Protein AF-A0A0S4M1V2-F1 (afdb_monomer_lite)

Foldseek 3Di:
DDDDDDDDDDDDDDDDDDDDDDDPPDPLNVVLCPDPLNVVQLVLLCVPDPSVVSSVLLVVLLVVLVVLLVVLLVVLVVPDPPLVVNVVSLVVNLVSLQLPDPDPSSVSCVVSPQHSLSSLLSSLVSQVVPDDQASNLVVLLSLLSNLLSCLVSPDPPDDPSSLSVLVSSLVSLLVCLQPHHALVSLVSNCCSLPVVVSLVRPNSCVSDVCSNVSSLVSLQSSLLNNLLNCCCPVHCLLPLLVLLLQLLLQQLVQFAARSNLLVLVVVLVVPPVSQVSQVSYPDGSSLLSLLSNVLQAAPLSLVLSLVRCVVSVLVVVNVSSVVSVVCLVVLCPDPHPSVVSSVVSNVVCVVCVLVSLLSSLVSLQVSQQVVAWDQDPVRDTAGELFPSSLSSLVSSVVSCVVPVVSVVVCLVVCVVPVLPHDYDCPQYDLVSLVSCLVSCVSSVHPCNVVSVVVSVVVLVVVLVVLLVLVLVLLLVLLVQVVPDPPCLLVNVLSLLVSLLLLLQVVLVHDPPSDDLLRSLLSSLVPHPDPVSLVSSLVSLLDPLVVLLLVLLVLQCVFFLACVSVSSNVSSVSNNCSSCVVNVNNVSVPDPPDDDDPVSSVVSNVSSCVSQQWDAQPVLGGIFHFKDFGDSLLQSVVVVPPLNQNNHARWDWDAAPNDIAIAGVQLLVCLVQAWEAEQNRTQADDPPPDDPNRRSNSSVNSLVVSNVVLPADRLQSRLLRRNPGCSNVVVQQVSQQVSQSRHAGPQLQKGFHWDQPDHWYWYWHADPLRKIKIKIKGKTFTAFMWGFDQPQRDSCSPCVPSVVVTDIDTFDFDPQLRVLRRQWMKMKMWMWIAGSSRDIRTSTIMIHTPPSDSVSNVRNCPGPRSLSSDDPVSSVVD

Organism: NCBI:txid1561003

Radius of gyration: 41.28 Å; chains: 1; bounding box: 99×71×140 Å

Secondary structure (DSSP, 8-state):
--------------------------HHHHHHTTSHHHHHHHHHHTTTS-HHHHHHHHHHHHHHHHHHHHHHHHHHHTT---HHHHHHHHHHHHHHHTT-S-SHHHHHHHHTT--HHHHHHHHHHHHHHH--HHHHHHHHHHHHHHHHHHHHH-PSSPPHHHHHHHHHHHHHHHHHTTS---HHHHHHHHIIIIIT-GGG-HHHHHS-TTHHHHHHHHHHHHHHHHHHHHHHHHSGGG-HHHHHHHHHHHTT--SSS-HHHHHHHHHHHT-HHHHTTGGGSSS-HHHHHHHHHHHTS-HHHHHHHHHHHHHTT-HHHHHHHHHHHHHHHHGGG--SHHHHHHHHHHHHHHHTHHHHHHHHHHHHHHHHHHHSEEE-TT--EEEE--HHHHHHHHHHHHHHHH-HHHHHHHHHHHHHHGGG--EE-TT--HHHHHHHHHHHHHTT-TTHHHHHHHHHHHHHHHHHHHHHHHHHHHHHHHHHHHH-TTTHHHHHHHHHHHHHHHHHHHHTSPTTS--HHHHHHHHHHHSS-HHHHHHHHHHHTSHHHHHHHHHHHHHHTT-S-SHHHHHHHHHHHHHHHHHHHTT-GGGTT-------HHHHHHHHHHHHHHHTEEEETTTTEEEE-SSBPPHHHHHHHHHS-----TTPPEEEEEETTEEEEEEHHHHHHTTTSEEEETTEEP----TT--HHHHHHHHHHHHHHHHHHTT--HHHHHHHHHHSSHHHHHHHHHHHHHHHTTSS-TT--EEEEEE--S--EEEEEE-TTS-EEEEEEEEEEEEEEEEPPTT----TTT-HHHHHTS-PEEEP--HHHHHHHHT-EEEEEEEEEE-TTS-EEEEEEEEEEET--HHHHHHHHT-GGGTTTS-HHHHTT-

Structure (mmCIF, N/CA/C/O backbone):
data_AF-A0A0S4M1V2-F1
#
_entry.id   AF-A0A0S4M1V2-F1
#
loop_
_atom_site.group_PDB
_atom_site.id
_atom_site.type_symbol
_atom_site.label_atom_id
_atom_site.label_alt_id
_atom_site.label_comp_id
_atom_site.label_asym_id
_atom_site.label_entity_id
_atom_site.label_seq_id
_atom_site.pdbx_PDB_ins_code
_atom_site.Cartn_x
_atom_site.Cartn_y
_atom_site.Cartn_z
_atom_site.occupancy
_atom_site.B_iso_or_equiv
_atom_site.auth_seq_id
_atom_site.auth_comp_id
_atom_site.auth_asym_id
_atom_site.auth_atom_id
_atom_site.pdbx_PDB_model_num
ATOM 1 N N . MET A 1 1 ? -20.024 39.386 -62.623 1.00 33.03 1 MET A N 1
ATOM 2 C CA . MET A 1 1 ? -18.979 40.379 -62.945 1.00 33.03 1 MET A CA 1
ATOM 3 C C . MET A 1 1 ? -17.820 39.646 -63.575 1.00 33.03 1 MET A C 1
ATOM 5 O O . MET A 1 1 ? -17.564 38.504 -63.223 1.00 33.03 1 MET A O 1
ATOM 9 N N . ILE A 1 2 ? -17.290 40.286 -64.605 1.00 23.91 2 ILE A N 1
ATOM 10 C CA . ILE A 1 2 ? -16.519 39.743 -65.719 1.00 23.91 2 ILE A CA 1
ATOM 11 C C . ILE A 1 2 ? -15.093 39.315 -65.307 1.00 23.91 2 ILE A C 1
ATOM 13 O O . ILE A 1 2 ? -14.594 39.816 -64.300 1.00 23.91 2 ILE A O 1
ATOM 17 N N . PRO A 1 3 ? -14.477 38.391 -66.075 1.00 43.22 3 PRO A N 1
ATOM 18 C CA . PRO A 1 3 ? -13.217 37.688 -65.823 1.00 43.22 3 PRO A CA 1
ATOM 19 C C . PRO A 1 3 ? -12.043 38.267 -66.654 1.00 43.22 3 PRO A C 1
ATOM 21 O O . PRO A 1 3 ? -12.203 39.279 -67.330 1.00 43.22 3 PRO A O 1
ATOM 24 N N . GLY A 1 4 ? -10.885 37.593 -66.653 1.00 23.94 4 GLY A N 1
ATOM 25 C CA . GLY A 1 4 ? -9.763 37.816 -67.589 1.00 23.94 4 GLY A CA 1
ATOM 26 C C . GLY A 1 4 ? -8.405 37.747 -66.872 1.00 23.94 4 GLY A C 1
ATOM 27 O O . GLY A 1 4 ? -8.302 38.206 -65.745 1.00 23.94 4 GLY A O 1
ATOM 28 N N . ASN A 1 5 ? -7.322 37.182 -67.407 1.00 26.97 5 ASN A N 1
ATOM 29 C CA . ASN A 1 5 ? -7.004 36.880 -68.796 1.00 26.97 5 ASN A CA 1
ATOM 30 C C . ASN A 1 5 ? -6.007 35.719 -68.909 1.00 26.97 5 ASN A C 1
ATOM 32 O O . ASN A 1 5 ? -5.051 35.610 -68.146 1.00 26.97 5 ASN A O 1
ATOM 36 N N . ILE A 1 6 ? -6.229 34.931 -69.955 1.00 31.89 6 ILE A N 1
ATOM 37 C CA . ILE A 1 6 ? -5.232 34.164 -70.700 1.00 31.89 6 ILE A CA 1
ATOM 38 C C . ILE A 1 6 ? -4.420 35.164 -71.535 1.00 31.89 6 ILE A C 1
ATOM 40 O O . ILE A 1 6 ? -5.028 36.010 -72.188 1.00 31.89 6 ILE A O 1
ATOM 44 N N . VAL A 1 7 ? -3.093 35.018 -71.608 1.00 28.69 7 VAL A N 1
ATOM 45 C CA . VAL A 1 7 ? -2.339 35.353 -72.829 1.00 28.69 7 VAL A CA 1
ATOM 46 C C . VAL A 1 7 ? -1.332 34.245 -73.116 1.00 28.69 7 VAL A C 1
ATOM 48 O O . VAL A 1 7 ? -0.449 33.938 -72.321 1.00 28.69 7 VAL A O 1
ATOM 51 N N . VAL A 1 8 ? -1.539 33.664 -74.290 1.00 29.73 8 VAL A N 1
ATOM 52 C CA . VAL A 1 8 ? -0.667 32.783 -75.059 1.00 29.73 8 VAL A CA 1
ATOM 53 C C . VAL A 1 8 ? 0.386 33.635 -75.773 1.00 29.73 8 VAL A C 1
ATOM 55 O O . VAL A 1 8 ? 0.046 34.684 -76.315 1.00 29.73 8 VAL A O 1
ATOM 58 N N . SER A 1 9 ? 1.612 33.132 -75.904 1.00 27.41 9 SER A N 1
ATOM 59 C CA . SER A 1 9 ? 2.403 33.382 -77.115 1.00 27.41 9 SER A CA 1
ATOM 60 C C . SER A 1 9 ? 3.253 32.161 -77.460 1.00 27.41 9 SER A C 1
ATOM 62 O O . SER A 1 9 ? 4.303 31.917 -76.871 1.00 27.41 9 SER A O 1
ATOM 64 N N . SER A 1 10 ? 2.750 31.398 -78.424 1.00 29.50 10 SER A N 1
ATOM 65 C CA . SER A 1 10 ? 3.481 30.455 -79.265 1.00 29.50 10 SER A CA 1
ATOM 66 C C . SER A 1 10 ? 4.377 31.205 -80.257 1.00 29.50 10 SER A C 1
ATOM 68 O O . SER A 1 10 ? 3.956 32.221 -80.809 1.00 29.50 10 SER A O 1
ATOM 70 N N . GLY A 1 11 ? 5.553 30.653 -80.548 1.00 26.25 11 GLY A N 1
ATOM 71 C CA . GLY A 1 11 ? 6.384 31.010 -81.698 1.00 26.25 11 GLY A CA 1
ATOM 72 C C . GLY A 1 11 ? 7.275 29.825 -82.070 1.00 26.25 11 GLY A C 1
ATOM 73 O O . GLY A 1 11 ? 8.062 29.369 -81.248 1.00 26.25 11 GLY A O 1
ATOM 74 N N . GLU A 1 12 ? 7.066 29.292 -83.272 1.00 28.55 12 GLU A N 1
ATOM 75 C CA . GLU A 1 12 ? 7.655 28.067 -83.822 1.00 28.55 12 GLU A CA 1
ATOM 76 C C . GLU A 1 12 ? 9.106 28.229 -84.329 1.00 28.55 12 GLU A C 1
ATOM 78 O O . GLU A 1 12 ? 9.491 29.282 -84.825 1.00 28.55 12 GLU A O 1
ATOM 83 N N . SER A 1 13 ? 9.845 27.112 -84.235 1.00 28.39 13 SER A N 1
ATOM 84 C CA . SER A 1 13 ? 10.869 26.534 -85.137 1.00 28.39 13 SER A CA 1
ATOM 85 C C . SER A 1 13 ? 11.903 27.411 -85.871 1.00 28.39 13 SER A C 1
ATOM 87 O O . SER A 1 13 ? 11.541 28.212 -86.728 1.00 28.39 13 SER A O 1
ATOM 89 N N . LEU A 1 14 ? 13.194 27.061 -85.738 1.00 28.12 14 LEU A N 1
ATOM 90 C CA . LEU A 1 14 ? 13.976 26.358 -86.782 1.00 28.12 14 LEU A CA 1
ATOM 91 C C . LEU A 1 14 ? 15.409 26.010 -86.310 1.00 28.12 14 LEU A C 1
ATOM 93 O O . LEU A 1 14 ? 16.073 26.797 -85.648 1.00 28.12 14 LEU A O 1
ATOM 97 N N . SER A 1 15 ? 15.806 24.790 -86.680 1.00 27.86 15 SER A N 1
ATOM 98 C CA . SER A 1 15 ? 17.135 24.161 -86.809 1.00 27.86 15 SER A CA 1
ATOM 99 C C . SER A 1 15 ? 18.414 24.987 -86.585 1.00 27.86 15 SER A C 1
ATOM 101 O O . SER A 1 15 ? 18.620 26.004 -87.243 1.00 27.86 15 SER A O 1
ATOM 103 N N . ASN A 1 16 ? 19.369 24.410 -85.846 1.00 28.61 16 ASN A N 1
ATOM 104 C CA . ASN A 1 16 ? 20.581 23.857 -86.465 1.00 28.61 16 ASN A CA 1
ATOM 105 C C . ASN A 1 16 ? 21.302 22.874 -85.535 1.00 28.61 16 ASN A C 1
ATOM 107 O O . ASN A 1 16 ? 21.424 23.096 -84.333 1.00 28.61 16 ASN A O 1
ATOM 111 N N . GLU A 1 17 ? 21.733 21.779 -86.153 1.00 29.11 17 GLU A N 1
ATOM 112 C CA . GLU A 1 17 ? 22.697 20.807 -85.658 1.00 29.11 17 GLU A CA 1
ATOM 113 C C . GLU A 1 17 ? 24.022 21.502 -85.322 1.00 29.11 17 GLU A C 1
ATOM 115 O O . GLU A 1 17 ? 24.538 22.261 -86.138 1.00 29.11 17 GLU A O 1
ATOM 120 N N . GLU A 1 18 ? 24.590 21.189 -84.160 1.00 29.72 18 GLU A N 1
ATOM 121 C CA . GLU A 1 18 ? 26.033 21.015 -84.017 1.00 29.72 18 GLU A CA 1
ATOM 122 C C . GLU A 1 18 ? 26.293 19.974 -82.919 1.00 29.72 18 GLU A C 1
ATOM 124 O O . GLU A 1 18 ? 25.690 19.982 -81.843 1.00 29.72 18 GLU A O 1
ATOM 129 N N . GLU A 1 19 ? 27.122 19.000 -83.275 1.00 28.31 19 GLU A N 1
ATOM 130 C CA . GLU A 1 19 ? 27.429 17.787 -82.534 1.00 28.31 19 GLU A CA 1
ATOM 131 C C . GLU A 1 19 ? 28.398 18.040 -81.361 1.00 28.31 19 GLU A C 1
ATOM 133 O O . GLU A 1 19 ? 29.481 18.578 -81.559 1.00 28.31 19 GLU A O 1
ATOM 138 N N . ASN A 1 20 ? 28.041 17.472 -80.197 1.00 26.88 20 ASN A N 1
ATOM 139 C CA . ASN A 1 20 ? 28.898 16.877 -79.148 1.00 26.88 20 ASN A CA 1
ATOM 140 C C . ASN A 1 20 ? 29.870 17.747 -78.300 1.00 26.88 20 ASN A C 1
ATOM 142 O O . ASN A 1 20 ? 30.345 18.779 -78.758 1.00 26.88 20 ASN A O 1
ATOM 146 N N . PRO A 1 21 ? 30.271 17.290 -77.079 1.00 34.38 21 PRO A N 1
ATOM 147 C CA . PRO A 1 21 ? 29.958 16.006 -76.433 1.00 34.38 21 PRO A CA 1
ATOM 148 C C . PRO A 1 21 ? 29.389 16.076 -74.996 1.00 34.38 21 PRO A C 1
ATOM 150 O O . PRO A 1 21 ? 29.543 17.037 -74.249 1.00 34.38 21 PRO A O 1
ATOM 153 N N . CYS A 1 22 ? 28.769 14.952 -74.634 1.00 28.83 22 CYS A N 1
ATOM 154 C CA . CYS A 1 22 ? 28.584 14.365 -73.308 1.00 28.83 22 CYS A CA 1
ATOM 155 C C . CYS A 1 22 ? 29.327 14.997 -72.115 1.00 28.83 22 CYS A C 1
ATOM 157 O O . CYS A 1 22 ? 30.536 14.842 -71.979 1.00 28.83 22 CYS A O 1
ATOM 159 N N . CYS A 1 23 ? 28.546 15.451 -71.133 1.00 29.69 23 CYS A N 1
ATOM 160 C CA . CYS A 1 23 ? 28.813 15.184 -69.720 1.00 29.69 23 CYS A CA 1
ATOM 161 C C . CYS A 1 23 ? 27.530 14.613 -69.107 1.00 29.69 23 CYS A C 1
ATOM 163 O O . CYS A 1 23 ? 26.656 15.345 -68.645 1.00 29.69 23 CYS A O 1
ATOM 165 N N . SER A 1 24 ? 27.387 13.288 -69.140 1.00 30.58 24 SER A N 1
ATOM 166 C CA . SER A 1 24 ? 26.426 12.592 -68.289 1.00 30.58 24 SER A CA 1
ATOM 167 C C . SER A 1 24 ? 26.913 12.713 -66.845 1.00 30.58 24 SER A C 1
ATOM 169 O O . SER A 1 24 ? 27.760 11.938 -66.403 1.00 30.58 24 SER A O 1
ATOM 171 N N . ILE A 1 25 ? 26.417 13.715 -66.119 1.00 35.03 25 ILE A N 1
ATOM 172 C CA . ILE A 1 25 ? 26.590 13.788 -64.668 1.00 35.03 25 ILE A CA 1
ATOM 173 C C . ILE A 1 25 ? 25.839 12.591 -64.084 1.00 35.03 25 ILE A C 1
ATOM 175 O O . ILE A 1 25 ? 24.624 12.469 -64.231 1.00 35.03 25 ILE A O 1
ATOM 179 N N . ASN A 1 26 ? 26.587 11.677 -63.475 1.00 35.41 26 ASN A N 1
ATOM 180 C CA . ASN A 1 26 ? 26.050 10.521 -62.773 1.00 35.41 26 ASN A CA 1
ATOM 181 C C . ASN A 1 26 ? 25.107 11.023 -61.652 1.00 35.41 26 ASN A C 1
ATOM 183 O O . ASN A 1 26 ? 25.534 11.860 -60.859 1.00 35.41 26 ASN A O 1
ATOM 187 N N . PRO A 1 27 ? 23.841 10.588 -61.545 1.00 35.56 27 PRO A N 1
ATOM 188 C CA . PRO A 1 27 ? 22.915 11.112 -60.532 1.00 35.56 27 PRO A CA 1
ATOM 189 C C . PRO A 1 27 ? 23.404 10.918 -59.081 1.00 35.56 27 PRO A C 1
ATOM 191 O O . PRO A 1 27 ? 23.106 11.755 -58.233 1.00 35.56 27 PRO A O 1
ATOM 194 N N . ASN A 1 28 ? 24.260 9.921 -58.819 1.00 42.47 28 ASN A N 1
ATOM 195 C CA . ASN A 1 28 ? 24.903 9.701 -57.510 1.00 42.47 28 ASN A CA 1
ATOM 196 C C . ASN A 1 28 ? 25.881 10.825 -57.107 1.00 42.47 28 ASN A C 1
ATOM 198 O O . ASN A 1 28 ? 26.151 11.048 -55.931 1.00 42.47 28 ASN A O 1
ATOM 202 N N . ILE A 1 29 ? 26.400 11.568 -58.085 1.00 45.12 29 ILE A N 1
ATOM 203 C CA . ILE A 1 29 ? 27.421 12.600 -57.894 1.00 45.12 29 ILE A CA 1
ATOM 204 C C . ILE A 1 29 ? 26.793 13.916 -57.381 1.00 45.12 29 ILE A C 1
ATOM 206 O O . ILE A 1 29 ? 27.426 14.644 -56.618 1.00 45.12 29 ILE A O 1
ATOM 210 N N . VAL A 1 30 ? 25.524 14.196 -57.712 1.00 45.53 30 VAL A N 1
ATOM 211 C CA . VAL A 1 30 ? 24.799 15.406 -57.264 1.00 45.53 30 VAL A CA 1
ATOM 212 C C . VAL A 1 30 ? 24.379 15.314 -55.791 1.00 45.53 30 VAL A C 1
ATOM 214 O O . VAL A 1 30 ? 24.328 16.327 -55.097 1.00 45.53 30 VAL A O 1
ATOM 217 N N . GLU A 1 31 ? 24.133 14.109 -55.272 1.00 47.84 31 GLU A N 1
ATOM 218 C CA . GLU A 1 31 ? 23.744 13.922 -53.871 1.00 47.84 31 GLU A CA 1
ATOM 219 C C . GLU A 1 31 ? 24.941 13.932 -52.902 1.00 47.84 31 GLU A C 1
ATOM 221 O O . GLU A 1 31 ? 24.782 14.380 -51.767 1.00 47.84 31 GLU A O 1
ATOM 226 N N . CYS A 1 32 ? 26.149 13.518 -53.301 1.00 48.91 32 CYS A N 1
ATOM 227 C CA . CYS A 1 32 ? 27.342 13.550 -52.431 1.00 48.91 32 CYS A CA 1
ATOM 228 C C . CYS A 1 32 ? 27.843 14.968 -52.092 1.00 48.91 32 CYS A C 1
ATOM 230 O O . CYS A 1 32 ? 28.430 15.173 -51.030 1.00 48.91 32 CYS A O 1
ATOM 232 N N . GLU A 1 33 ? 27.538 15.973 -52.922 1.00 53.09 33 GLU A N 1
ATOM 233 C CA . GLU A 1 33 ? 27.925 17.375 -52.679 1.00 53.09 33 GLU A CA 1
ATOM 234 C C . GLU A 1 33 ? 27.269 18.003 -51.437 1.00 53.09 33 GLU A C 1
ATOM 236 O O . GLU A 1 33 ? 27.682 19.074 -50.999 1.00 53.09 33 GLU A O 1
ATOM 241 N N . SER A 1 34 ? 26.257 17.360 -50.846 1.00 56.00 34 SER A N 1
ATOM 242 C CA . SER A 1 34 ? 25.505 17.919 -49.720 1.00 56.00 34 SER A CA 1
ATOM 243 C C . SER A 1 34 ? 26.142 17.675 -48.344 1.00 56.00 34 SER A C 1
ATOM 245 O O . SER A 1 34 ? 25.578 18.128 -47.345 1.00 56.00 34 SER A O 1
ATOM 247 N N . THR A 1 35 ? 27.244 16.916 -48.237 1.00 69.44 35 THR A N 1
ATOM 248 C CA . THR A 1 35 ? 27.865 16.623 -46.931 1.00 69.44 35 THR A CA 1
ATOM 249 C C . THR A 1 35 ? 28.902 17.692 -46.545 1.00 69.44 35 THR A C 1
ATOM 251 O O . THR A 1 35 ? 29.659 18.173 -47.400 1.00 69.44 35 THR A O 1
ATOM 254 N N . PRO A 1 36 ? 28.975 18.093 -45.259 1.00 74.62 36 PRO A N 1
ATOM 255 C CA . PRO A 1 36 ? 29.926 19.109 -44.807 1.00 74.62 36 PRO A CA 1
ATOM 256 C C . PRO A 1 36 ? 31.391 18.716 -45.029 1.00 74.62 36 PRO A C 1
ATOM 258 O O . PRO A 1 36 ? 32.190 19.575 -45.400 1.00 74.62 36 PRO A O 1
ATOM 261 N N . SER A 1 37 ? 31.752 17.438 -44.845 1.00 80.25 37 SER A N 1
ATOM 262 C CA . SER A 1 37 ? 33.129 16.968 -45.051 1.00 80.25 37 SER A CA 1
ATOM 263 C C . SER A 1 37 ? 33.516 16.972 -46.531 1.00 80.25 37 SER A C 1
ATOM 265 O O . SER A 1 37 ? 34.574 17.501 -46.858 1.00 80.25 37 SER A O 1
ATOM 267 N N . TYR A 1 38 ? 32.635 16.527 -47.437 1.00 82.75 38 TYR A N 1
ATOM 268 C CA . TYR A 1 38 ? 32.888 16.599 -48.883 1.00 82.75 38 TYR A CA 1
ATOM 269 C C . TYR A 1 38 ? 33.037 18.044 -49.359 1.00 82.75 38 TYR A C 1
ATOM 271 O O . TYR A 1 38 ? 34.007 18.389 -50.030 1.00 82.75 38 TYR A O 1
ATOM 279 N N . THR A 1 39 ? 32.131 18.926 -48.930 1.00 81.62 39 THR A N 1
ATOM 280 C CA . THR A 1 39 ? 32.204 20.359 -49.250 1.00 81.62 39 THR A CA 1
ATOM 281 C C . THR A 1 39 ? 33.496 20.989 -48.724 1.00 81.62 39 THR A C 1
ATOM 283 O O . THR A 1 39 ? 34.118 21.789 -49.418 1.00 81.62 39 THR A O 1
ATOM 286 N N . THR A 1 40 ? 33.934 20.617 -47.519 1.00 83.88 40 THR A N 1
ATOM 287 C CA . THR A 1 40 ? 35.180 21.120 -46.920 1.00 83.88 40 THR A CA 1
ATOM 288 C C . THR A 1 40 ? 36.406 20.658 -47.705 1.00 83.88 40 THR A C 1
ATOM 290 O O . THR A 1 40 ? 37.240 21.493 -48.057 1.00 83.88 40 THR A O 1
ATOM 293 N N . CYS A 1 41 ? 36.491 19.368 -48.047 1.00 84.56 41 CYS A N 1
ATOM 294 C CA . CYS A 1 41 ? 37.580 18.821 -48.859 1.00 84.56 41 CYS A CA 1
ATOM 295 C C . CYS A 1 41 ? 37.626 19.471 -50.248 1.00 84.56 41 CYS A C 1
ATOM 297 O O . CYS A 1 41 ? 38.681 19.934 -50.675 1.00 84.56 41 CYS A O 1
ATOM 299 N N . ILE A 1 42 ? 36.479 19.594 -50.923 1.00 85.56 42 ILE A N 1
ATOM 300 C CA . ILE A 1 42 ? 36.392 20.253 -52.231 1.00 85.56 42 ILE A CA 1
ATOM 301 C C . ILE A 1 42 ? 36.790 21.723 -52.137 1.00 85.56 42 ILE A C 1
ATOM 303 O O . ILE A 1 42 ? 37.556 22.184 -52.978 1.00 85.56 42 ILE A O 1
ATOM 307 N N . ASN A 1 43 ? 36.326 22.464 -51.129 1.00 84.38 43 ASN A N 1
ATOM 308 C CA . ASN A 1 43 ? 36.676 23.876 -50.966 1.00 84.38 43 ASN A CA 1
ATOM 309 C C . ASN A 1 43 ? 38.177 24.067 -50.739 1.00 84.38 43 ASN A C 1
ATOM 311 O O . ASN A 1 43 ? 38.758 24.974 -51.328 1.00 84.38 43 ASN A O 1
ATOM 315 N N . LYS A 1 44 ? 38.808 23.205 -49.931 1.00 84.69 44 LYS A N 1
ATOM 316 C CA . LYS A 1 44 ? 40.255 23.239 -49.687 1.00 84.69 44 LYS A CA 1
ATOM 317 C C . LYS A 1 44 ? 41.060 22.858 -50.934 1.00 84.69 44 LYS A C 1
ATOM 319 O O . LYS A 1 44 ? 41.966 23.601 -51.302 1.00 84.69 44 LYS A O 1
ATOM 324 N N . LEU A 1 45 ? 40.695 21.792 -51.653 1.00 83.44 45 LEU A N 1
ATOM 325 C CA . LEU A 1 45 ? 41.342 21.425 -52.926 1.00 83.44 45 LEU A CA 1
ATOM 326 C C . LEU A 1 45 ? 41.158 22.506 -53.998 1.00 83.44 45 LEU A C 1
ATOM 328 O O . LEU A 1 45 ? 42.089 22.818 -54.740 1.00 83.44 45 LEU A O 1
ATOM 332 N N . SER A 1 46 ? 39.980 23.131 -54.036 1.00 83.88 46 SER A N 1
ATOM 333 C CA . SER A 1 46 ? 39.648 24.186 -55.002 1.00 83.88 46 SER A CA 1
ATOM 334 C C . SER A 1 46 ? 40.420 25.490 -54.771 1.00 83.88 46 SER A C 1
ATOM 336 O O . SER A 1 46 ? 40.327 26.407 -55.582 1.00 83.88 46 SER A O 1
ATOM 338 N N . THR A 1 47 ? 41.190 25.599 -53.679 1.00 82.31 47 THR A N 1
ATOM 339 C CA . THR A 1 47 ? 42.150 26.702 -53.499 1.00 82.31 47 THR A CA 1
ATOM 340 C C . THR A 1 47 ? 43.406 26.542 -54.360 1.00 82.31 47 THR A C 1
ATOM 342 O O . THR A 1 47 ? 44.147 27.509 -54.527 1.00 82.31 47 THR A O 1
ATOM 345 N N . ILE A 1 48 ? 43.638 25.345 -54.916 1.00 80.19 48 ILE A N 1
ATOM 346 C CA . ILE A 1 48 ? 44.858 24.985 -55.656 1.00 80.19 48 ILE A CA 1
ATOM 347 C C . ILE A 1 48 ? 44.555 24.563 -57.095 1.00 80.19 48 ILE A C 1
ATOM 349 O O . ILE A 1 48 ? 45.338 24.868 -57.992 1.00 80.19 48 ILE A O 1
ATOM 353 N N . VAL A 1 49 ? 43.429 23.889 -57.333 1.00 82.06 49 VAL A N 1
ATOM 354 C CA . VAL A 1 49 ? 43.022 23.404 -58.662 1.00 82.06 49 VAL A CA 1
ATOM 355 C C . VAL A 1 49 ? 41.571 23.769 -58.973 1.00 82.06 49 VAL A C 1
ATOM 357 O O . VAL A 1 49 ? 40.810 24.143 -58.084 1.00 82.06 49 VAL A O 1
ATOM 360 N N . GLU A 1 50 ? 41.163 23.678 -60.240 1.00 84.50 50 GLU A N 1
ATOM 361 C CA . GLU A 1 50 ? 39.767 23.914 -60.618 1.00 84.50 50 GLU A CA 1
ATOM 362 C C . GLU A 1 50 ? 38.830 22.926 -59.912 1.00 84.50 50 GLU A C 1
ATOM 364 O O . GLU A 1 50 ? 39.155 21.755 -59.723 1.00 84.50 50 GLU A O 1
ATOM 369 N N . ARG A 1 51 ? 37.633 23.391 -59.539 1.00 80.62 51 ARG A N 1
ATOM 370 C CA . ARG A 1 51 ? 36.685 22.629 -58.709 1.00 80.62 51 ARG A CA 1
ATOM 371 C C . ARG A 1 51 ? 36.314 21.255 -59.285 1.00 80.62 51 ARG A C 1
ATOM 373 O O . ARG A 1 51 ? 36.092 20.323 -58.519 1.00 80.62 51 ARG A O 1
ATOM 380 N N . MET A 1 52 ? 36.253 21.119 -60.611 1.00 80.00 52 MET A N 1
ATOM 381 C CA . MET A 1 52 ? 35.991 19.833 -61.276 1.00 80.00 52 MET A CA 1
ATOM 382 C C . MET A 1 52 ? 37.174 18.867 -61.146 1.00 80.00 52 MET A C 1
ATOM 384 O O . MET A 1 52 ? 36.974 17.698 -60.841 1.00 80.00 52 MET A O 1
ATOM 388 N N . THR A 1 53 ? 38.402 19.363 -61.278 1.00 79.25 53 THR A N 1
ATOM 389 C CA . THR A 1 53 ? 39.626 18.575 -61.075 1.00 79.25 53 THR A CA 1
ATOM 390 C C . THR A 1 53 ? 39.806 18.193 -59.604 1.00 79.25 53 THR A C 1
ATOM 392 O O . THR A 1 53 ? 40.084 17.038 -59.299 1.00 79.25 53 THR A O 1
ATOM 395 N N . ALA A 1 54 ? 39.546 19.123 -58.675 1.00 81.06 54 ALA A N 1
ATOM 396 C CA . ALA A 1 54 ? 39.497 18.847 -57.235 1.00 81.06 54 ALA A CA 1
ATOM 397 C C . ALA A 1 54 ? 38.535 17.696 -56.906 1.00 81.06 54 ALA A C 1
ATOM 399 O O . ALA A 1 54 ? 38.820 16.859 -56.051 1.00 81.06 54 ALA A O 1
ATOM 400 N N . ARG A 1 55 ? 37.394 17.653 -57.598 1.00 81.56 55 ARG A N 1
ATOM 401 C CA . ARG A 1 55 ? 36.388 16.608 -57.446 1.00 81.56 55 ARG A CA 1
ATOM 402 C C . ARG A 1 55 ? 36.878 15.253 -57.931 1.00 81.56 55 ARG A C 1
ATOM 404 O O . ARG A 1 55 ? 36.802 14.292 -57.176 1.00 81.56 55 ARG A O 1
ATOM 411 N N . GLU A 1 56 ? 37.372 15.174 -59.162 1.00 81.31 56 GLU A N 1
ATOM 412 C CA . GLU A 1 56 ? 37.884 13.923 -59.734 1.00 81.31 56 GLU A CA 1
ATOM 413 C C . GLU A 1 56 ? 38.996 13.325 -58.868 1.00 81.31 56 GLU A C 1
ATOM 415 O O . GLU A 1 56 ? 39.026 12.116 -58.632 1.00 81.31 56 GLU A O 1
ATOM 420 N N . TRP A 1 57 ? 39.872 14.174 -58.330 1.00 81.94 57 TRP A N 1
ATOM 421 C CA . TRP A 1 57 ? 40.957 13.740 -57.455 1.00 81.94 57 TRP A CA 1
ATOM 422 C C . TRP A 1 57 ? 40.466 13.260 -56.097 1.00 81.94 57 TRP A C 1
ATOM 424 O O . TRP A 1 57 ? 40.935 12.230 -55.614 1.00 81.94 57 TRP A O 1
ATOM 434 N N . LEU A 1 58 ? 39.500 13.959 -55.495 1.00 83.44 58 LEU A N 1
ATOM 435 C CA . LEU A 1 58 ? 38.886 13.506 -54.252 1.00 83.44 58 LEU A CA 1
ATOM 436 C C . LEU A 1 58 ? 38.185 12.157 -54.453 1.00 83.44 58 LEU A C 1
ATOM 438 O O . LEU A 1 58 ? 38.461 11.234 -53.702 1.00 83.44 58 LEU A O 1
ATOM 442 N N . GLU A 1 59 ? 37.356 11.992 -55.486 1.00 83.88 59 GLU A N 1
ATOM 443 C CA . GLU A 1 59 ? 36.661 10.719 -55.757 1.00 83.88 59 GLU A CA 1
ATOM 444 C C . GLU A 1 59 ? 37.634 9.566 -56.038 1.00 83.88 59 GLU A C 1
ATOM 446 O O . GLU A 1 59 ? 37.443 8.455 -55.544 1.00 83.88 59 GLU A O 1
ATOM 451 N N . THR A 1 60 ? 38.721 9.832 -56.770 1.00 83.75 60 THR A N 1
ATOM 452 C CA . THR A 1 60 ? 39.787 8.839 -56.988 1.00 83.75 60 THR A CA 1
ATOM 453 C C . THR A 1 60 ? 40.387 8.407 -55.651 1.00 83.75 60 THR A C 1
ATOM 455 O O . THR A 1 60 ? 40.491 7.211 -55.373 1.00 83.75 60 THR A O 1
ATOM 458 N N . LYS A 1 61 ? 40.681 9.369 -54.767 1.00 83.12 61 LYS A N 1
ATOM 459 C CA . LYS A 1 61 ? 41.223 9.095 -53.433 1.00 83.12 61 LYS A CA 1
ATOM 460 C C . LYS A 1 61 ? 40.253 8.310 -52.545 1.00 83.12 61 LYS A C 1
ATOM 462 O O . LYS A 1 61 ? 40.661 7.367 -51.870 1.00 83.12 61 LYS A O 1
ATOM 467 N N . LEU A 1 62 ? 38.968 8.655 -52.559 1.00 85.88 62 LEU A N 1
ATOM 468 C CA . LEU A 1 62 ? 37.930 7.950 -51.799 1.00 85.88 62 LEU A CA 1
ATOM 469 C C . LEU A 1 62 ? 37.716 6.517 -52.325 1.00 85.88 62 LEU A C 1
ATOM 471 O O . LEU A 1 62 ? 37.495 5.592 -51.536 1.00 85.88 62 LEU A O 1
ATOM 475 N N . SER A 1 63 ? 37.855 6.299 -53.637 1.00 84.12 63 SER A N 1
ATOM 476 C CA . SER A 1 63 ? 37.819 4.965 -54.250 1.00 84.12 63 SER A CA 1
ATOM 477 C C . SER A 1 63 ? 39.026 4.105 -53.854 1.00 84.12 63 SER A C 1
ATOM 479 O O . SER A 1 63 ? 38.864 2.907 -53.609 1.00 84.12 63 SER A O 1
ATOM 481 N N . GLU A 1 64 ? 40.228 4.684 -53.766 1.00 83.88 64 GLU A N 1
ATOM 482 C CA . GLU A 1 64 ? 41.425 3.985 -53.267 1.00 83.88 64 GLU A CA 1
ATOM 483 C C . GLU A 1 64 ? 41.236 3.525 -51.818 1.00 83.88 64 GLU A C 1
ATOM 485 O O . GLU A 1 64 ? 41.452 2.349 -51.506 1.00 83.88 64 GLU A O 1
ATOM 490 N N . ILE A 1 65 ? 40.762 4.431 -50.954 1.00 85.25 65 ILE A N 1
ATOM 491 C CA . ILE A 1 65 ? 40.454 4.137 -49.548 1.00 85.25 65 ILE A CA 1
ATOM 492 C C . ILE A 1 65 ? 39.412 3.018 -49.458 1.00 85.25 65 ILE A C 1
ATOM 494 O O . ILE A 1 65 ? 39.610 2.057 -48.715 1.00 85.25 65 ILE A O 1
ATOM 498 N N . SER A 1 66 ? 38.347 3.083 -50.263 1.00 85.12 66 SER A N 1
ATOM 499 C CA . SER A 1 66 ? 37.305 2.047 -50.312 1.00 85.12 66 SER A CA 1
ATOM 500 C C . SER A 1 66 ? 37.863 0.678 -50.704 1.00 85.12 66 SER A C 1
ATOM 502 O O . SER A 1 66 ? 37.526 -0.331 -50.083 1.00 85.12 66 SER A O 1
ATOM 504 N N . SER A 1 67 ? 38.756 0.627 -51.698 1.00 84.81 67 SER A N 1
ATOM 505 C CA . SER A 1 67 ? 39.401 -0.619 -52.124 1.00 84.81 67 SER A CA 1
ATOM 506 C C . SER A 1 67 ? 40.271 -1.222 -51.019 1.00 84.81 67 SER A C 1
ATOM 508 O O . SER A 1 67 ? 40.266 -2.440 -50.819 1.00 84.81 67 SER A O 1
ATOM 510 N N . SER A 1 68 ? 41.025 -0.394 -50.298 1.00 84.31 68 SER A N 1
ATOM 511 C CA . SER A 1 68 ? 41.892 -0.868 -49.215 1.00 84.31 68 SER A CA 1
ATOM 512 C C . SER A 1 68 ? 41.125 -1.259 -47.969 1.00 84.31 68 SER A C 1
ATOM 514 O O . SER A 1 68 ? 41.437 -2.290 -47.371 1.00 84.31 68 SER A O 1
ATOM 516 N N . TRP A 1 69 ? 40.072 -0.516 -47.629 1.00 86.56 69 TRP A N 1
ATOM 517 C CA . TRP A 1 69 ? 39.149 -0.901 -46.570 1.00 86.56 69 TRP A CA 1
ATOM 518 C C . TRP A 1 69 ? 38.460 -2.229 -46.885 1.00 86.56 69 TRP A C 1
ATOM 520 O O . TRP A 1 69 ? 38.415 -3.109 -46.031 1.00 86.56 69 TRP A O 1
ATOM 530 N N . GLY A 1 70 ? 37.997 -2.428 -48.124 1.00 84.06 70 GLY A N 1
ATOM 531 C CA . GLY A 1 70 ? 37.398 -3.691 -48.563 1.00 84.06 70 GLY A CA 1
ATOM 532 C C . GLY A 1 70 ? 38.363 -4.875 -48.441 1.00 84.06 70 GLY A C 1
ATOM 533 O O . GLY A 1 70 ? 37.984 -5.941 -47.949 1.00 84.06 70 GLY A O 1
ATOM 534 N N . LYS A 1 71 ? 39.639 -4.682 -48.807 1.00 83.75 71 LYS A N 1
ATOM 535 C CA . LYS A 1 71 ? 40.685 -5.699 -48.615 1.00 83.75 71 LYS A CA 1
ATOM 536 C C . LYS A 1 71 ? 40.903 -6.003 -47.131 1.00 83.75 71 LYS A C 1
ATOM 538 O O . LYS A 1 71 ? 40.921 -7.176 -46.761 1.00 83.75 71 LYS A O 1
ATOM 543 N N . LEU A 1 72 ? 41.020 -4.975 -46.290 1.00 83.94 72 LEU A N 1
ATOM 544 C CA . LEU A 1 72 ? 41.191 -5.120 -44.844 1.00 83.94 72 LEU A CA 1
ATOM 545 C C . LEU A 1 72 ? 39.989 -5.836 -44.201 1.00 83.94 72 LEU A C 1
ATOM 547 O O . LEU A 1 72 ? 40.177 -6.869 -43.566 1.00 83.94 72 LEU A O 1
ATOM 551 N N . SER A 1 73 ? 38.758 -5.381 -44.445 1.00 81.62 73 SER A N 1
ATOM 552 C CA . SER A 1 73 ? 37.520 -6.000 -43.936 1.00 81.62 73 SER A CA 1
ATOM 553 C C . SER A 1 73 ? 37.364 -7.467 -44.386 1.00 81.62 73 SER A C 1
ATOM 555 O O . SER A 1 73 ? 36.994 -8.335 -43.590 1.00 81.62 73 SER A O 1
ATOM 557 N N . SER A 1 74 ? 37.757 -7.816 -45.620 1.00 82.12 74 SER A N 1
ATOM 558 C CA . SER A 1 74 ? 37.749 -9.217 -46.088 1.00 82.12 74 SER A CA 1
ATOM 559 C C . SER A 1 74 ? 38.730 -10.130 -45.327 1.00 82.12 74 SER A C 1
ATOM 561 O O . SER A 1 74 ? 38.423 -11.286 -45.023 1.00 82.12 74 SER A O 1
ATOM 563 N N . LEU A 1 75 ? 39.908 -9.611 -44.963 1.00 78.94 75 LEU A N 1
ATOM 564 C CA . LEU A 1 75 ? 40.898 -10.344 -44.165 1.00 78.94 75 LEU A CA 1
ATOM 565 C C . LEU A 1 75 ? 40.430 -10.504 -42.715 1.00 78.94 75 LEU A C 1
ATOM 567 O O . LEU A 1 75 ? 40.646 -11.544 -42.098 1.00 78.94 75 LEU A O 1
ATOM 571 N N . LEU A 1 76 ? 39.742 -9.489 -42.195 1.00 73.31 76 LEU A N 1
ATOM 572 C CA . LEU A 1 76 ? 39.176 -9.479 -40.851 1.00 73.31 76 LEU A CA 1
ATOM 573 C C . LEU A 1 76 ? 37.988 -10.451 -40.701 1.00 73.31 76 LEU A C 1
ATOM 575 O O . LEU A 1 76 ? 37.865 -11.113 -39.671 1.00 73.31 76 LEU A O 1
ATOM 579 N N . SER A 1 77 ? 37.154 -10.595 -41.735 1.00 68.19 77 SER A N 1
ATOM 580 C CA . SER A 1 77 ? 35.944 -11.439 -41.731 1.00 68.19 77 SER A CA 1
ATOM 581 C C . SER A 1 77 ? 36.193 -12.934 -41.969 1.00 68.19 77 SER A C 1
ATOM 583 O O . SER A 1 77 ? 35.370 -13.764 -41.586 1.00 68.19 77 SER A O 1
ATOM 585 N N . THR A 1 78 ? 37.326 -13.313 -42.563 1.00 64.62 78 THR A N 1
ATOM 586 C CA . THR A 1 78 ? 37.635 -14.716 -42.903 1.00 64.62 78 THR A CA 1
ATOM 587 C C . THR A 1 78 ? 38.302 -15.508 -41.771 1.00 64.62 78 THR A C 1
ATOM 589 O O . THR A 1 78 ? 38.570 -16.697 -41.937 1.00 64.62 78 THR A O 1
ATOM 592 N N . GLY A 1 79 ? 38.551 -14.890 -40.608 1.00 55.28 79 GLY A N 1
ATOM 593 C CA . GLY A 1 79 ? 39.084 -15.569 -39.417 1.00 55.28 79 GLY A CA 1
ATOM 594 C C . GLY A 1 79 ? 40.500 -16.142 -39.576 1.00 55.28 79 GLY A C 1
ATOM 595 O O . GLY A 1 79 ? 40.925 -16.950 -38.753 1.00 55.28 79 GLY A O 1
ATOM 596 N N . TYR A 1 80 ? 41.235 -15.756 -40.624 1.00 52.19 80 TYR A N 1
ATOM 597 C CA . TYR A 1 80 ? 42.577 -16.267 -40.901 1.00 52.19 80 TYR A CA 1
ATOM 598 C C . TYR A 1 80 ? 43.603 -15.766 -39.868 1.00 52.19 80 TYR A C 1
ATOM 600 O O . TYR A 1 80 ? 43.845 -14.572 -39.727 1.00 52.19 80 TYR A O 1
ATOM 608 N N . GLU A 1 81 ? 44.271 -16.702 -39.189 1.00 52.66 81 GLU A N 1
ATOM 609 C CA . GLU A 1 81 ? 45.271 -16.477 -38.126 1.00 52.66 81 GLU A CA 1
ATOM 610 C C . GLU A 1 81 ? 46.643 -15.955 -38.609 1.00 52.66 81 GLU A C 1
ATOM 612 O O . GLU A 1 81 ? 47.606 -15.924 -37.841 1.00 52.66 81 GLU A O 1
ATOM 617 N N . LYS A 1 82 ? 46.792 -15.536 -39.871 1.00 60.69 82 LYS A N 1
ATOM 618 C CA . LYS A 1 82 ? 48.063 -14.964 -40.341 1.00 60.69 82 LYS A CA 1
ATOM 619 C C . LYS A 1 82 ? 48.155 -13.493 -39.946 1.00 60.69 82 LYS A C 1
ATOM 621 O O . LYS A 1 82 ? 47.865 -12.608 -40.745 1.00 60.69 82 LYS A O 1
ATOM 626 N N . SER A 1 83 ? 48.608 -13.248 -38.716 1.00 68.31 83 SER A N 1
ATOM 627 C CA . SER A 1 83 ? 48.892 -11.914 -38.162 1.00 68.31 83 SER A CA 1
ATOM 628 C C . SER A 1 83 ? 49.632 -10.993 -39.142 1.00 68.31 83 SER A C 1
ATOM 630 O O . SER A 1 83 ? 49.289 -9.821 -39.248 1.00 68.31 83 SER A O 1
ATOM 632 N N . ASN A 1 84 ? 50.580 -11.531 -39.917 1.00 76.00 84 ASN A N 1
ATOM 633 C CA . ASN A 1 84 ? 51.361 -10.767 -40.892 1.00 76.00 84 ASN A CA 1
ATOM 634 C C . ASN A 1 84 ? 50.537 -10.188 -42.053 1.00 76.00 84 ASN A C 1
ATOM 636 O O . ASN A 1 84 ? 50.832 -9.081 -42.490 1.00 76.00 84 ASN A O 1
ATOM 640 N N . ASP A 1 85 ? 49.512 -10.890 -42.546 1.00 79.31 85 ASP A N 1
ATOM 641 C CA . ASP A 1 85 ? 48.710 -10.410 -43.682 1.00 79.31 85 ASP A CA 1
ATOM 642 C C . ASP A 1 85 ? 47.797 -9.244 -43.249 1.00 79.31 85 ASP A C 1
ATOM 644 O O . ASP A 1 85 ? 47.565 -8.306 -44.012 1.00 79.31 85 ASP A O 1
ATOM 648 N N . ILE A 1 86 ? 47.332 -9.271 -41.993 1.00 80.62 86 ILE A N 1
ATOM 649 C CA . ILE A 1 86 ? 46.551 -8.191 -41.371 1.00 80.62 86 ILE A CA 1
ATOM 650 C C . ILE A 1 86 ? 47.444 -6.977 -41.093 1.00 80.62 86 ILE A C 1
ATOM 652 O O . ILE A 1 86 ? 47.062 -5.858 -41.426 1.00 80.62 86 ILE A O 1
ATOM 656 N N . VAL A 1 87 ? 48.646 -7.188 -40.543 1.00 81.50 87 VAL A N 1
ATOM 657 C CA . VAL A 1 87 ? 49.622 -6.108 -40.313 1.00 81.50 87 VAL A CA 1
ATOM 658 C C . VAL A 1 87 ? 50.002 -5.430 -41.632 1.00 81.50 87 VAL A C 1
ATOM 660 O O . VAL A 1 87 ? 49.918 -4.211 -41.720 1.00 81.50 87 VAL A O 1
ATOM 663 N N . GLN A 1 88 ? 50.291 -6.192 -42.693 1.00 82.19 88 GLN A N 1
ATOM 664 C CA . GLN A 1 88 ? 50.576 -5.629 -44.022 1.00 82.19 88 GLN A CA 1
ATOM 665 C C . GLN A 1 88 ? 49.391 -4.856 -44.616 1.00 82.19 88 GLN A C 1
ATOM 667 O O . GLN A 1 88 ? 49.589 -3.872 -45.328 1.00 82.19 88 GLN A O 1
ATOM 672 N N . ALA A 1 89 ? 48.154 -5.288 -44.356 1.00 83.75 89 ALA A N 1
ATOM 673 C CA . ALA A 1 89 ? 46.968 -4.560 -44.795 1.00 83.75 89 ALA A CA 1
ATOM 674 C C . ALA A 1 89 ? 46.787 -3.237 -44.028 1.00 83.75 89 ALA A C 1
ATOM 676 O O . ALA A 1 89 ? 46.445 -2.229 -44.646 1.00 83.75 89 ALA A O 1
ATOM 677 N N . ILE A 1 90 ? 47.067 -3.222 -42.720 1.00 85.31 90 ILE A N 1
ATOM 678 C CA . ILE A 1 90 ? 47.063 -2.009 -41.886 1.00 85.31 90 ILE A CA 1
ATOM 679 C C . ILE A 1 90 ? 48.161 -1.043 -42.348 1.00 85.31 90 ILE A C 1
ATOM 681 O O . ILE A 1 90 ? 47.877 0.121 -42.613 1.00 85.31 90 ILE A O 1
ATOM 685 N N . GLU A 1 91 ? 49.393 -1.523 -42.527 1.00 82.25 91 GLU A N 1
ATOM 686 C CA . GLU A 1 91 ? 50.514 -0.724 -43.042 1.00 82.25 91 GLU A CA 1
ATOM 687 C C . GLU A 1 91 ? 50.225 -0.177 -44.447 1.00 82.25 91 GLU A C 1
ATOM 689 O O . GLU A 1 91 ? 50.506 0.985 -44.734 1.00 82.25 91 GLU A O 1
ATOM 694 N N . GLY A 1 92 ? 49.603 -0.983 -45.314 1.00 80.94 92 GLY A N 1
ATOM 695 C CA . GLY A 1 92 ? 49.158 -0.553 -46.639 1.00 80.94 92 GLY A CA 1
ATOM 696 C C . GLY A 1 92 ? 48.097 0.549 -46.586 1.00 80.94 92 GLY A C 1
ATOM 697 O O . GLY A 1 92 ? 48.156 1.488 -47.379 1.00 80.94 92 GLY A O 1
ATOM 698 N N . MET A 1 93 ? 47.164 0.479 -45.633 1.00 83.44 93 MET A N 1
ATOM 699 C CA . MET A 1 93 ? 46.173 1.532 -45.399 1.00 83.44 93 MET A CA 1
ATOM 700 C C . MET A 1 93 ? 46.835 2.818 -44.881 1.00 83.44 93 MET A C 1
ATOM 702 O O . MET A 1 93 ? 46.571 3.894 -45.414 1.00 83.44 93 MET A O 1
ATOM 706 N N . CYS A 1 94 ? 47.758 2.710 -43.921 1.00 82.44 94 CYS A N 1
ATOM 707 C CA . CYS A 1 94 ? 48.564 3.836 -43.442 1.00 82.44 94 CYS A CA 1
ATOM 708 C C . CYS A 1 94 ? 49.367 4.491 -44.576 1.00 82.44 94 CYS A C 1
ATOM 710 O O . CYS A 1 94 ? 49.415 5.717 -44.673 1.00 82.44 94 CYS A O 1
ATOM 712 N N . HIS A 1 95 ? 49.964 3.696 -45.469 1.00 77.75 95 HIS A N 1
ATOM 713 C CA . HIS A 1 95 ? 50.729 4.205 -46.608 1.00 77.75 95 HIS A CA 1
ATOM 714 C C . HIS A 1 95 ? 49.850 4.919 -47.644 1.00 77.75 95 HIS A C 1
ATOM 716 O O . HIS A 1 95 ? 50.289 5.884 -48.256 1.00 77.75 95 HIS A O 1
ATOM 722 N N . GLN A 1 96 ? 48.609 4.475 -47.842 1.00 74.12 96 GLN A N 1
ATOM 723 C CA . GLN A 1 96 ? 47.690 5.147 -48.760 1.00 74.12 96 GLN A CA 1
ATOM 724 C C . GLN A 1 96 ? 47.097 6.437 -48.200 1.00 74.12 96 GLN A C 1
ATOM 726 O O . GLN A 1 96 ? 46.779 7.336 -48.982 1.00 74.12 96 GLN A O 1
ATOM 731 N N . LEU A 1 97 ? 46.927 6.519 -46.879 1.00 73.19 97 LEU A N 1
ATOM 732 C CA . LEU A 1 97 ? 46.458 7.723 -46.199 1.00 73.19 97 LEU A CA 1
ATOM 733 C C . LEU A 1 97 ? 47.564 8.766 -46.114 1.00 73.19 97 LEU A C 1
ATOM 735 O O . LEU A 1 97 ? 47.386 9.883 -46.590 1.00 73.19 97 LEU A O 1
ATOM 739 N N . SER A 1 98 ? 48.741 8.361 -45.637 1.00 67.00 98 SER A N 1
ATOM 740 C CA . SER A 1 98 ? 49.916 9.221 -45.642 1.00 67.00 98 SER A CA 1
ATOM 741 C C . SER A 1 98 ? 50.311 9.509 -47.093 1.00 67.00 98 SER A C 1
ATOM 743 O O . SER A 1 98 ? 50.780 8.629 -47.806 1.00 67.00 98 SER A O 1
ATOM 745 N N . CYS A 1 99 ? 50.122 10.745 -47.566 1.00 56.66 99 CYS A N 1
ATOM 746 C CA . CYS A 1 99 ? 50.470 11.187 -48.928 1.00 56.66 99 CYS A CA 1
ATOM 747 C C . CYS A 1 99 ? 51.996 11.153 -49.181 1.00 56.66 99 CYS A C 1
ATOM 749 O O . CYS A 1 99 ? 52.630 12.175 -49.421 1.00 56.66 99 CYS A O 1
ATOM 751 N N . THR A 1 100 ? 52.648 10.005 -49.045 1.00 47.47 100 THR A N 1
ATOM 752 C CA . THR A 1 100 ? 54.105 9.831 -48.986 1.00 47.47 100 THR A CA 1
ATOM 753 C C . THR A 1 100 ? 54.732 9.580 -50.356 1.00 47.47 100 THR A C 1
ATOM 755 O O . THR A 1 100 ? 55.952 9.669 -50.476 1.00 47.47 100 THR A O 1
ATOM 758 N N . SER A 1 101 ? 53.933 9.353 -51.406 1.00 48.84 101 SER A N 1
ATOM 759 C CA . SER A 1 101 ? 54.431 9.285 -52.785 1.00 48.84 101 SER A CA 1
ATOM 760 C C . SER A 1 101 ? 54.825 10.675 -53.304 1.00 48.84 101 SER A C 1
ATOM 762 O O . SER A 1 101 ? 54.211 11.677 -52.957 1.00 48.84 101 SER A O 1
ATOM 764 N N . ASN A 1 102 ? 55.858 10.763 -54.144 1.00 49.09 102 ASN A N 1
ATOM 765 C CA . ASN A 1 102 ? 56.291 12.014 -54.795 1.00 49.09 102 ASN A CA 1
ATOM 766 C C . ASN A 1 102 ? 55.514 12.304 -56.098 1.00 49.09 102 ASN A C 1
ATOM 768 O O . ASN A 1 102 ? 56.014 13.015 -56.971 1.00 49.09 102 ASN A O 1
ATOM 772 N N . ASP A 1 103 ? 54.312 11.749 -56.242 1.00 58.34 103 ASP A N 1
ATOM 773 C CA . ASP A 1 103 ? 53.472 11.951 -57.422 1.00 58.34 103 ASP A CA 1
ATOM 774 C C . ASP A 1 103 ? 52.730 13.297 -57.336 1.00 58.34 103 ASP A C 1
ATOM 776 O O . ASP A 1 103 ? 52.447 13.798 -56.244 1.00 58.34 103 ASP A O 1
ATOM 780 N N . GLY A 1 104 ? 52.429 13.906 -58.491 1.00 56.25 104 GLY A N 1
ATOM 781 C CA . GLY A 1 104 ? 51.868 15.265 -58.584 1.00 56.25 104 GLY A CA 1
ATOM 782 C C . GLY A 1 104 ? 50.592 15.486 -57.761 1.00 56.25 104 GLY A C 1
ATOM 783 O O . GLY A 1 104 ? 50.414 16.564 -57.193 1.00 56.25 104 GLY A O 1
ATOM 784 N N . ASP A 1 105 ? 49.768 14.449 -57.612 1.00 58.66 105 ASP A N 1
ATOM 785 C CA . ASP A 1 105 ? 48.504 14.496 -56.870 1.00 58.66 105 ASP A CA 1
ATOM 786 C C . ASP A 1 105 ? 48.737 14.563 -55.346 1.00 58.66 105 ASP A C 1
ATOM 788 O O . ASP A 1 105 ? 48.100 15.349 -54.643 1.00 58.66 105 ASP A O 1
ATOM 792 N N . SER A 1 106 ? 49.726 13.823 -54.828 1.00 60.38 106 SER A N 1
ATOM 793 C CA . SER A 1 106 ? 50.111 13.811 -53.403 1.00 60.38 106 SER A CA 1
ATOM 794 C C . SER A 1 106 ? 50.602 15.184 -52.925 1.00 60.38 106 SER A C 1
ATOM 796 O O . SER A 1 106 ? 50.283 15.628 -51.815 1.00 60.38 106 SER A O 1
ATOM 798 N N . ILE A 1 107 ? 51.344 15.891 -53.785 1.00 64.56 107 ILE A N 1
ATOM 799 C CA . ILE A 1 107 ? 51.837 17.245 -53.508 1.00 64.56 107 ILE A CA 1
ATOM 800 C C . ILE A 1 107 ? 50.659 18.201 -53.326 1.00 64.56 107 ILE A C 1
ATOM 802 O O . ILE A 1 107 ? 50.713 19.084 -52.470 1.00 64.56 107 ILE A O 1
ATOM 806 N N . ILE A 1 108 ? 49.578 18.024 -54.083 1.00 67.00 108 ILE A N 1
ATOM 807 C CA . ILE A 1 108 ? 48.439 18.940 -54.052 1.00 67.00 108 ILE A CA 1
ATOM 808 C C . ILE A 1 108 ? 47.551 18.683 -52.836 1.00 67.00 108 ILE A C 1
ATOM 810 O O . ILE A 1 108 ? 47.188 19.649 -52.165 1.00 67.00 108 ILE A O 1
ATOM 814 N N . PHE A 1 109 ? 47.313 17.425 -52.453 1.00 70.69 109 PHE A N 1
ATOM 815 C CA . PHE A 1 109 ? 46.662 17.120 -51.172 1.00 70.69 109 PHE A CA 1
ATOM 816 C C . PHE A 1 109 ? 47.458 17.693 -49.986 1.00 70.69 109 PHE A C 1
ATOM 818 O O . PHE A 1 109 ? 46.888 18.412 -49.162 1.00 70.69 109 PHE A O 1
ATOM 825 N N . LYS A 1 110 ? 48.789 17.528 -49.971 1.00 68.25 110 LYS A N 1
ATOM 826 C CA . LYS A 1 110 ? 49.674 18.144 -48.962 1.00 68.25 110 LYS A CA 1
ATOM 827 C C . LYS A 1 110 ? 49.629 19.675 -48.959 1.00 68.25 110 LYS A C 1
ATOM 829 O O . LYS A 1 110 ? 49.613 20.288 -47.895 1.00 68.25 110 LYS A O 1
ATOM 834 N N . THR A 1 111 ? 49.604 20.303 -50.134 1.00 70.56 111 THR A N 1
ATOM 835 C CA . THR A 1 111 ? 49.594 21.772 -50.265 1.00 70.56 111 THR A CA 1
ATOM 836 C C . THR A 1 111 ? 48.225 22.363 -49.904 1.00 70.56 111 THR A C 1
ATOM 838 O O . THR A 1 111 ? 48.153 23.493 -49.429 1.00 70.56 111 THR A O 1
ATOM 841 N N . SER A 1 112 ? 47.141 21.594 -50.068 1.00 70.38 112 SER A N 1
ATOM 842 C CA . SER A 1 112 ? 45.755 22.016 -49.791 1.00 70.38 112 SER A CA 1
ATOM 843 C C . SER A 1 112 ? 45.384 22.073 -48.305 1.00 70.38 112 SER A C 1
ATOM 845 O O . SER A 1 112 ? 44.270 22.476 -47.971 1.00 70.38 112 SER A O 1
ATOM 847 N N . ALA A 1 113 ? 46.306 21.690 -47.411 1.00 75.44 113 ALA A N 1
ATOM 848 C CA . ALA A 1 113 ? 46.094 21.628 -45.962 1.00 75.44 113 ALA A CA 1
ATOM 849 C C . ALA A 1 113 ? 44.853 20.800 -45.557 1.00 75.44 113 ALA A C 1
ATOM 851 O O . ALA A 1 113 ? 44.168 21.113 -44.575 1.00 75.44 113 ALA A O 1
ATOM 852 N N . ILE A 1 114 ? 44.549 19.761 -46.339 1.00 78.75 114 ILE A N 1
ATOM 853 C CA . ILE A 1 114 ? 43.560 18.742 -45.992 1.00 78.75 114 ILE A CA 1
ATOM 854 C C . ILE A 1 114 ? 44.274 17.671 -45.179 1.00 78.75 114 ILE A C 1
ATOM 856 O O . ILE A 1 114 ? 45.311 17.170 -45.613 1.00 78.75 114 ILE A O 1
ATOM 860 N N . SER A 1 115 ? 43.745 17.339 -44.004 1.00 81.31 115 SER A N 1
ATOM 861 C CA . SER A 1 115 ? 44.296 16.252 -43.194 1.00 81.31 115 SER A CA 1
ATOM 862 C C . SER A 1 115 ? 43.779 14.886 -43.652 1.00 81.31 115 SER A C 1
ATOM 864 O O . SER A 1 115 ? 42.673 14.769 -44.183 1.00 81.31 115 SER A O 1
ATOM 866 N N . ASP A 1 116 ? 44.549 13.833 -43.381 1.00 79.44 116 ASP A N 1
ATOM 867 C CA . ASP A 1 116 ? 44.130 12.446 -43.631 1.00 79.44 116 ASP A CA 1
ATOM 868 C C . ASP A 1 116 ? 42.821 12.117 -42.886 1.00 79.44 116 ASP A C 1
ATOM 870 O O . ASP A 1 116 ? 41.954 11.417 -43.411 1.00 79.44 116 ASP A O 1
ATOM 874 N N . GLU A 1 117 ? 42.629 12.712 -41.703 1.00 82.25 117 GLU A N 1
ATOM 875 C CA . GLU A 1 117 ? 41.379 12.657 -40.944 1.00 82.25 117 GLU A CA 1
ATOM 876 C C . GLU A 1 117 ? 40.202 13.257 -41.731 1.00 82.25 117 GLU A C 1
ATOM 878 O O . GLU A 1 117 ? 39.142 12.642 -41.808 1.00 82.25 117 GLU A O 1
ATOM 883 N N . GLU A 1 118 ? 40.361 14.424 -42.364 1.00 83.56 118 GLU A N 1
ATOM 884 C CA . GLU A 1 118 ? 39.298 15.053 -43.162 1.00 83.56 118 GLU A CA 1
ATOM 885 C C . GLU A 1 118 ? 38.915 14.210 -44.387 1.00 83.56 118 GLU A C 1
ATOM 887 O O . GLU A 1 118 ? 37.725 14.082 -44.691 1.00 83.56 118 GLU A O 1
ATOM 892 N N . ILE A 1 119 ? 39.896 13.588 -45.053 1.00 84.19 119 ILE A N 1
ATOM 893 C CA . ILE A 1 119 ? 39.663 12.683 -46.193 1.00 84.19 119 ILE A CA 1
ATOM 894 C C . ILE A 1 119 ? 38.918 11.427 -45.729 1.00 84.19 119 ILE A C 1
ATOM 896 O O . ILE A 1 119 ? 37.931 11.023 -46.344 1.00 84.19 119 ILE A O 1
ATOM 900 N N . MET A 1 120 ? 39.336 10.836 -44.611 1.00 84.94 120 MET A N 1
ATOM 901 C CA . MET A 1 120 ? 38.690 9.654 -44.038 1.00 84.94 120 MET A CA 1
ATOM 902 C C . MET A 1 120 ? 37.285 9.940 -43.503 1.00 84.94 120 MET A C 1
ATOM 904 O O . MET A 1 120 ? 36.386 9.113 -43.650 1.00 84.94 120 MET A O 1
ATOM 908 N N . LEU A 1 121 ? 37.052 11.121 -42.927 1.00 83.88 121 LEU A N 1
ATOM 909 C CA . LEU A 1 121 ? 35.718 11.566 -42.528 1.00 83.88 121 LEU A CA 1
ATOM 910 C C . LEU A 1 121 ? 34.805 11.791 -43.739 1.00 83.88 121 LEU A C 1
ATOM 912 O O . LEU A 1 121 ? 33.614 11.494 -43.644 1.00 83.88 121 LEU A O 1
ATOM 916 N N . CYS A 1 122 ? 35.354 12.290 -44.852 1.00 84.94 122 CYS A N 1
ATOM 917 C CA . CYS A 1 122 ? 34.653 12.432 -46.129 1.00 84.94 122 CYS A CA 1
ATOM 918 C C . CYS A 1 122 ? 34.259 11.065 -46.712 1.00 84.94 122 CYS A C 1
ATOM 920 O O . CYS A 1 122 ? 33.100 10.863 -47.073 1.00 84.94 122 CYS A O 1
ATOM 922 N N . TRP A 1 123 ? 35.186 10.103 -46.706 1.00 88.06 123 TRP A N 1
ATOM 923 C CA . TRP A 1 123 ? 34.918 8.717 -47.099 1.00 88.06 123 TRP A CA 1
ATOM 924 C C . TRP A 1 123 ? 33.832 8.076 -46.228 1.00 88.06 123 TRP A C 1
ATOM 926 O O . TRP A 1 123 ? 32.856 7.532 -46.740 1.00 88.06 123 TRP A O 1
ATOM 936 N N . ALA A 1 124 ? 33.943 8.212 -44.906 1.00 85.19 124 ALA A N 1
ATOM 937 C CA . ALA A 1 124 ? 32.938 7.693 -43.989 1.00 85.19 124 ALA A CA 1
ATOM 938 C C . ALA A 1 124 ? 31.561 8.358 -44.194 1.00 85.19 124 ALA A C 1
ATOM 940 O O . ALA A 1 124 ? 30.547 7.681 -44.081 1.00 85.19 124 ALA A O 1
ATOM 941 N N . ASP A 1 125 ? 31.491 9.654 -44.526 1.00 83.62 125 ASP A N 1
ATOM 942 C CA . ASP A 1 125 ? 30.219 10.325 -44.848 1.00 83.62 125 ASP A CA 1
ATOM 943 C C . ASP A 1 125 ? 29.544 9.716 -46.099 1.00 83.62 125 ASP A C 1
ATOM 945 O O . ASP A 1 125 ? 28.317 9.590 -46.105 1.00 83.62 125 ASP A O 1
ATOM 949 N N . GLN A 1 126 ? 30.312 9.309 -47.124 1.00 81.25 126 GLN A N 1
ATOM 950 C CA . GLN A 1 126 ? 29.779 8.599 -48.303 1.00 81.25 126 GLN A CA 1
ATOM 951 C C . GLN A 1 126 ? 29.227 7.224 -47.911 1.00 81.25 126 GLN A C 1
ATOM 953 O O . GLN A 1 126 ? 28.055 6.941 -48.152 1.00 81.25 126 GLN A O 1
ATOM 958 N N . VAL A 1 127 ? 30.031 6.421 -47.203 1.00 79.06 127 VAL A N 1
ATOM 959 C CA . VAL A 1 127 ? 29.631 5.081 -46.743 1.00 79.06 127 VAL A CA 1
ATOM 960 C C . VAL A 1 127 ? 28.366 5.147 -45.881 1.00 79.06 127 VAL A C 1
ATOM 962 O O . VAL A 1 127 ? 27.473 4.321 -46.008 1.00 79.06 127 VAL A O 1
ATOM 965 N N . ILE A 1 128 ? 28.233 6.136 -44.999 1.00 75.94 128 ILE A N 1
ATOM 966 C CA . ILE A 1 128 ? 27.107 6.213 -44.054 1.00 75.94 128 ILE A CA 1
ATOM 967 C C . ILE A 1 128 ? 25.810 6.698 -44.704 1.00 75.94 128 ILE A C 1
ATOM 969 O O . ILE A 1 128 ? 24.729 6.353 -44.227 1.00 75.94 128 ILE A O 1
ATOM 973 N N . LYS A 1 129 ? 25.888 7.516 -45.757 1.00 73.00 129 LYS A N 1
ATOM 974 C CA . LYS A 1 129 ? 24.702 8.052 -46.439 1.00 73.00 129 LYS A CA 1
ATOM 975 C C . LYS A 1 129 ? 23.960 6.983 -47.249 1.00 73.00 129 LYS A C 1
ATOM 977 O O . LYS A 1 129 ? 22.748 7.093 -47.409 1.00 73.00 129 LYS A O 1
ATOM 982 N N . GLU A 1 130 ? 24.680 5.972 -47.722 1.00 65.81 130 GLU A N 1
ATOM 983 C CA . GLU A 1 130 ? 24.164 4.913 -48.599 1.00 65.81 130 GLU A CA 1
ATOM 984 C C . GLU A 1 130 ? 23.590 3.707 -47.838 1.00 65.81 130 GLU A C 1
ATOM 986 O O . GLU A 1 130 ? 22.903 2.886 -48.437 1.00 65.81 130 GLU A O 1
ATOM 991 N N . ASN A 1 131 ? 23.840 3.616 -46.527 1.00 71.94 131 ASN A N 1
ATOM 992 C CA . ASN A 1 131 ? 23.644 2.395 -45.749 1.00 71.94 131 ASN A CA 1
ATOM 993 C C . ASN A 1 131 ? 22.424 2.434 -44.812 1.00 71.94 131 ASN A C 1
ATOM 995 O O . ASN A 1 131 ? 22.166 3.418 -44.108 1.00 71.94 131 ASN A O 1
ATOM 999 N N . GLU A 1 132 ? 21.716 1.307 -44.724 1.00 79.69 132 GLU A N 1
ATOM 1000 C CA . GLU A 1 132 ? 20.669 1.067 -43.727 1.00 79.69 132 GLU A CA 1
ATOM 1001 C C . GLU A 1 132 ? 21.257 0.888 -42.303 1.00 79.69 132 GLU A C 1
ATOM 1003 O O . GLU A 1 132 ? 22.448 0.605 -42.142 1.00 79.69 132 GLU A O 1
ATOM 1008 N N . PRO A 1 133 ? 20.452 0.987 -41.219 1.00 78.81 133 PRO A N 1
ATOM 1009 C CA . PRO A 1 133 ? 20.944 0.861 -39.836 1.00 78.81 133 PRO A CA 1
ATOM 1010 C C . PRO A 1 133 ? 21.752 -0.414 -39.532 1.00 78.81 133 PRO A C 1
ATOM 1012 O O . PRO A 1 133 ? 22.614 -0.411 -38.651 1.00 78.81 133 PRO A O 1
ATOM 1015 N N . ASN A 1 134 ? 21.478 -1.516 -40.238 1.00 81.69 134 ASN A N 1
ATOM 1016 C CA . ASN A 1 134 ? 22.258 -2.752 -40.137 1.00 81.69 134 ASN A CA 1
ATOM 1017 C C . ASN A 1 134 ? 23.670 -2.582 -40.706 1.00 81.69 134 ASN A C 1
ATOM 1019 O O . ASN A 1 134 ? 24.644 -2.903 -40.025 1.00 81.69 134 ASN A O 1
ATOM 1023 N N . GLU A 1 135 ? 23.766 -2.072 -41.933 1.00 82.44 135 GLU A N 1
ATOM 1024 C CA . GLU A 1 135 ? 25.011 -1.881 -42.683 1.00 82.44 135 GLU A CA 1
ATOM 1025 C C . GLU A 1 135 ? 25.905 -0.842 -42.006 1.00 82.44 135 GLU A C 1
ATOM 1027 O O . GLU A 1 135 ? 27.105 -1.058 -41.846 1.00 82.44 135 GLU A O 1
ATOM 1032 N N . LEU A 1 136 ? 25.304 0.226 -41.478 1.00 82.62 136 LEU A N 1
ATOM 1033 C CA . LEU A 1 136 ? 26.006 1.208 -40.662 1.00 82.62 136 LEU A CA 1
ATOM 1034 C C . LEU A 1 136 ? 26.625 0.584 -39.404 1.00 82.62 136 LEU A C 1
ATOM 1036 O O . LEU A 1 136 ? 27.771 0.868 -39.053 1.00 82.62 136 LEU A O 1
ATOM 1040 N N . GLY A 1 137 ? 25.861 -0.258 -38.709 1.00 85.19 137 GLY A N 1
ATOM 1041 C CA . GLY A 1 137 ? 26.353 -0.935 -37.518 1.00 85.19 137 GLY A CA 1
ATOM 1042 C C . GLY A 1 137 ? 27.458 -1.949 -37.835 1.00 85.19 137 GLY A C 1
ATOM 1043 O O . GLY A 1 137 ? 28.392 -2.087 -37.050 1.00 85.19 137 GLY A O 1
ATOM 1044 N N . LEU A 1 138 ? 27.392 -2.622 -38.991 1.00 85.69 138 LEU A N 1
ATOM 1045 C CA . LEU A 1 138 ? 28.473 -3.488 -39.476 1.00 85.69 138 LEU A CA 1
ATOM 1046 C C . LEU A 1 138 ? 29.737 -2.678 -39.778 1.00 85.69 138 LEU A C 1
ATOM 1048 O O . LEU A 1 138 ? 30.813 -3.055 -39.333 1.00 85.69 138 LEU A O 1
ATOM 1052 N N . PHE A 1 139 ? 29.603 -1.524 -40.432 1.00 87.62 139 PHE A N 1
ATOM 1053 C CA . PHE A 1 139 ? 30.721 -0.616 -40.684 1.00 87.62 139 PHE A CA 1
ATOM 1054 C C . PHE A 1 139 ? 31.410 -0.154 -39.387 1.00 87.62 139 PHE A C 1
ATOM 1056 O O . PHE A 1 139 ? 32.635 -0.187 -39.274 1.00 87.62 139 PHE A O 1
ATOM 1063 N N . GLN A 1 140 ? 30.637 0.229 -38.367 1.00 90.00 140 GLN A N 1
ATOM 1064 C CA . GLN A 1 140 ? 31.185 0.611 -37.060 1.00 90.00 140 GLN A CA 1
ATOM 1065 C C . GLN A 1 140 ? 31.824 -0.571 -36.314 1.00 90.00 140 GLN A C 1
ATOM 1067 O O . GLN A 1 140 ? 32.851 -0.394 -35.654 1.00 90.00 140 GLN A O 1
ATOM 1072 N N . ALA A 1 141 ? 31.254 -1.773 -36.436 1.00 88.56 141 ALA A N 1
ATOM 1073 C CA . ALA A 1 141 ? 31.847 -2.994 -35.897 1.00 88.56 141 ALA A CA 1
ATOM 1074 C C . ALA A 1 141 ? 33.186 -3.324 -36.580 1.00 88.56 141 ALA A C 1
ATOM 1076 O O . ALA A 1 141 ? 34.147 -3.650 -35.887 1.00 88.56 141 ALA A O 1
ATOM 1077 N N . ASP A 1 142 ? 33.282 -3.164 -37.902 1.00 87.81 142 ASP A N 1
ATOM 1078 C CA . ASP A 1 142 ? 34.514 -3.370 -38.675 1.00 87.81 142 ASP A CA 1
ATOM 1079 C C . ASP A 1 142 ? 35.626 -2.401 -38.245 1.00 87.81 142 ASP A C 1
ATOM 1081 O O . ASP A 1 142 ? 36.786 -2.802 -38.100 1.00 87.81 142 ASP A O 1
ATOM 1085 N N . ILE A 1 143 ? 35.283 -1.137 -37.967 1.00 91.31 143 ILE A N 1
ATOM 1086 C CA . ILE A 1 143 ? 36.235 -0.165 -37.410 1.00 91.31 143 ILE A CA 1
ATOM 1087 C C . ILE A 1 143 ? 36.745 -0.621 -36.039 1.00 91.31 143 ILE A C 1
ATOM 1089 O O . ILE A 1 143 ? 37.953 -0.617 -35.796 1.00 91.31 143 ILE A O 1
ATOM 1093 N N . LEU A 1 144 ? 35.850 -1.038 -35.143 1.00 90.88 144 LEU A N 1
ATOM 1094 C CA . LEU A 1 144 ? 36.236 -1.511 -33.810 1.00 90.88 144 LEU A CA 1
ATOM 1095 C C . LEU A 1 144 ? 37.071 -2.788 -33.863 1.00 90.88 144 LEU A C 1
ATOM 1097 O O . LEU A 1 144 ? 38.034 -2.914 -33.112 1.00 90.88 144 LEU A O 1
ATOM 1101 N N . PHE A 1 145 ? 36.751 -3.707 -34.768 1.00 88.62 145 PHE A N 1
ATOM 1102 C CA . PHE A 1 145 ? 37.532 -4.921 -34.969 1.00 88.62 145 PHE A CA 1
ATOM 1103 C C . PHE A 1 145 ? 38.922 -4.609 -35.540 1.00 88.62 145 PHE A C 1
ATOM 1105 O O . PHE A 1 145 ? 39.911 -5.219 -35.139 1.00 88.62 145 PHE A O 1
ATOM 1112 N N . THR A 1 146 ? 39.032 -3.604 -36.412 1.00 88.75 146 THR A N 1
ATOM 1113 C CA . THR A 1 146 ? 40.328 -3.094 -36.886 1.00 88.75 146 THR A CA 1
ATOM 1114 C C . THR A 1 146 ? 41.158 -2.532 -35.728 1.00 88.75 146 THR A C 1
ATOM 1116 O O . THR A 1 146 ? 42.325 -2.893 -35.577 1.00 88.75 146 THR A O 1
ATOM 1119 N N . LEU A 1 147 ? 40.553 -1.713 -34.860 1.00 90.75 147 LEU A N 1
ATOM 1120 C CA . LEU A 1 147 ? 41.202 -1.184 -33.654 1.00 90.75 147 LEU A CA 1
ATOM 1121 C C . LEU A 1 147 ? 41.607 -2.297 -32.672 1.00 90.75 147 LEU A C 1
ATOM 1123 O O . LEU A 1 147 ? 42.694 -2.241 -32.099 1.00 90.75 147 LEU A O 1
ATOM 1127 N N . GLU A 1 148 ? 40.777 -3.333 -32.515 1.00 88.81 148 GLU A N 1
ATOM 1128 C CA . GLU A 1 148 ? 41.100 -4.535 -31.736 1.00 88.81 148 GLU A CA 1
ATOM 1129 C C . GLU A 1 148 ? 42.354 -5.224 -32.284 1.00 88.81 148 GLU A C 1
ATOM 1131 O O . GLU A 1 148 ? 43.270 -5.541 -31.523 1.00 88.81 148 GLU A O 1
ATOM 1136 N N . LYS A 1 149 ? 42.438 -5.425 -33.606 1.00 87.00 149 LYS A N 1
ATOM 1137 C CA . LYS A 1 149 ? 43.610 -6.054 -34.230 1.00 87.00 149 LYS A CA 1
ATOM 1138 C C . LYS A 1 149 ? 44.862 -5.202 -34.126 1.00 87.00 149 LYS A C 1
ATOM 1140 O O . LYS A 1 149 ? 45.913 -5.765 -33.843 1.00 87.00 149 LYS A O 1
ATOM 1145 N N . ILE A 1 150 ? 44.757 -3.885 -34.282 1.00 87.44 150 ILE A N 1
ATOM 1146 C CA . ILE A 1 150 ? 45.874 -2.964 -34.043 1.00 87.44 150 ILE A CA 1
ATOM 1147 C C . ILE A 1 150 ? 46.370 -3.110 -32.600 1.00 87.44 150 ILE A C 1
ATOM 1149 O O . ILE A 1 150 ? 47.549 -3.371 -32.386 1.00 87.44 150 ILE A O 1
ATOM 1153 N N . SER A 1 151 ? 45.464 -3.046 -31.620 1.00 86.06 151 SER A N 1
ATOM 1154 C CA . SER A 1 151 ? 45.812 -3.182 -30.202 1.00 86.06 151 SER A CA 1
ATOM 1155 C C . SER A 1 151 ? 46.430 -4.535 -29.842 1.00 86.06 151 SER A C 1
ATOM 1157 O O . SER A 1 151 ? 47.176 -4.610 -28.869 1.00 86.06 151 SER A O 1
ATOM 1159 N N . PHE A 1 152 ? 46.058 -5.609 -30.539 1.00 83.44 152 PHE A N 1
ATOM 1160 C CA . PHE A 1 152 ? 46.525 -6.961 -30.232 1.00 83.44 152 PHE A CA 1
ATOM 1161 C C . PHE A 1 152 ? 47.824 -7.324 -30.964 1.00 83.44 152 PHE A C 1
ATOM 1163 O O . PHE A 1 152 ? 48.666 -8.021 -30.404 1.00 83.44 152 PHE A O 1
ATOM 1170 N N . LEU A 1 153 ? 47.974 -6.890 -32.219 1.00 82.44 153 LEU A N 1
ATOM 1171 C CA . LEU A 1 153 ? 49.070 -7.301 -33.103 1.00 82.44 153 LEU A CA 1
ATOM 1172 C C . LEU A 1 153 ? 50.246 -6.320 -33.119 1.00 82.44 153 LEU A C 1
ATOM 1174 O O . LEU A 1 153 ? 51.346 -6.725 -33.494 1.00 82.44 153 LEU A O 1
ATOM 1178 N N . LEU A 1 154 ? 50.033 -5.057 -32.741 1.00 78.88 154 LEU A N 1
ATOM 1179 C CA . LEU A 1 154 ? 51.068 -4.025 -32.734 1.00 78.88 154 LEU A CA 1
ATOM 1180 C C . LEU A 1 154 ? 51.400 -3.647 -31.284 1.00 78.88 154 LEU A C 1
ATOM 1182 O O . LEU A 1 154 ? 50.523 -3.280 -30.505 1.00 78.88 154 LEU A O 1
ATOM 1186 N N . HIS A 1 155 ? 52.675 -3.780 -30.910 1.00 68.62 155 HIS A N 1
ATOM 1187 C CA . HIS A 1 155 ? 53.185 -3.454 -29.574 1.00 68.62 155 HIS A CA 1
ATOM 1188 C C . HIS A 1 155 ? 53.848 -2.068 -29.556 1.00 68.62 155 HIS A C 1
ATOM 1190 O O . HIS A 1 155 ? 54.413 -1.640 -30.559 1.00 68.62 155 HIS A O 1
ATOM 1196 N N . ASP A 1 156 ? 53.803 -1.390 -28.407 1.00 61.12 156 ASP A N 1
ATOM 1197 C CA . ASP A 1 156 ? 54.410 -0.067 -28.193 1.00 61.12 156 ASP A CA 1
ATOM 1198 C C . ASP A 1 156 ? 55.961 -0.146 -28.269 1.00 61.12 156 ASP A C 1
ATOM 1200 O O . ASP A 1 156 ? 56.537 -1.076 -27.687 1.00 61.12 156 ASP A O 1
ATOM 1204 N N . PRO A 1 157 ? 56.678 0.790 -28.934 1.00 67.50 157 PRO A N 1
ATOM 1205 C CA . PRO A 1 157 ? 56.192 2.003 -29.591 1.00 67.50 157 PRO A CA 1
ATOM 1206 C C . PRO A 1 157 ? 55.575 1.751 -30.973 1.00 67.50 157 PRO A C 1
ATOM 1208 O O . PRO A 1 157 ? 56.198 1.153 -31.851 1.00 67.50 157 PRO A O 1
ATOM 1211 N N . ILE A 1 158 ? 54.367 2.270 -31.173 1.00 80.69 158 ILE A N 1
ATOM 1212 C CA . ILE A 1 158 ? 53.658 2.256 -32.460 1.00 80.69 158 ILE A CA 1
ATOM 1213 C C . ILE A 1 158 ? 54.170 3.400 -33.355 1.00 80.69 158 ILE A C 1
ATOM 1215 O O . ILE A 1 158 ? 54.562 4.450 -32.847 1.00 80.69 158 ILE A O 1
ATOM 1219 N N . SER A 1 159 ? 54.165 3.224 -34.682 1.00 82.56 159 SER A N 1
ATOM 1220 C CA . SER A 1 159 ? 54.573 4.286 -35.619 1.00 82.56 159 SER A CA 1
ATOM 1221 C C . SER A 1 159 ? 53.583 5.460 -35.648 1.00 82.56 159 SER A C 1
ATOM 1223 O O . SER A 1 159 ? 52.388 5.287 -35.383 1.00 82.56 159 SER A O 1
ATOM 1225 N N . ASP A 1 160 ? 54.070 6.650 -36.017 1.00 80.06 160 ASP A N 1
ATOM 1226 C CA . ASP A 1 160 ? 53.251 7.865 -36.125 1.00 80.06 160 ASP A CA 1
ATOM 1227 C C . ASP A 1 160 ? 52.081 7.679 -37.109 1.00 80.06 160 ASP A C 1
ATOM 1229 O O . ASP A 1 160 ? 50.970 8.153 -36.858 1.00 80.06 160 ASP A O 1
ATOM 1233 N N . GLU A 1 161 ? 52.287 6.929 -38.197 1.00 82.31 161 GLU A N 1
ATOM 1234 C CA . GLU A 1 161 ? 51.248 6.635 -39.187 1.00 82.31 161 GLU A CA 1
ATOM 1235 C C . GLU A 1 161 ? 50.134 5.741 -38.621 1.00 82.31 161 GLU A C 1
ATOM 1237 O O . GLU A 1 161 ? 48.958 5.953 -38.918 1.00 82.31 161 GLU A O 1
ATOM 1242 N N . VAL A 1 162 ? 50.473 4.764 -37.772 1.00 84.19 162 VAL A N 1
ATOM 1243 C CA . VAL A 1 162 ? 49.472 3.896 -37.129 1.00 84.19 162 VAL A CA 1
ATOM 1244 C C . VAL A 1 162 ? 48.755 4.651 -36.013 1.00 84.19 162 VAL A C 1
ATOM 1246 O O . VAL A 1 162 ? 47.539 4.517 -35.872 1.00 84.19 162 VAL A O 1
ATOM 1249 N N . SER A 1 163 ? 49.470 5.498 -35.266 1.00 85.25 163 SER A N 1
ATOM 1250 C CA . SER A 1 163 ? 48.865 6.416 -34.296 1.00 85.25 163 SER A CA 1
ATOM 1251 C C . SER A 1 163 ? 47.839 7.340 -34.971 1.00 85.25 163 SER A C 1
ATOM 1253 O O . SER A 1 163 ? 46.706 7.458 -34.500 1.00 85.25 163 SER A O 1
ATOM 1255 N N . SER A 1 164 ? 48.177 7.911 -36.135 1.00 84.81 164 SER A N 1
ATOM 1256 C CA . SER A 1 164 ? 47.269 8.736 -36.948 1.00 84.81 164 SER A CA 1
ATOM 1257 C C . SER A 1 164 ? 46.036 7.964 -37.441 1.00 84.81 164 SER A C 1
ATOM 1259 O O . SER A 1 164 ? 44.910 8.472 -37.364 1.00 84.81 164 SER A O 1
ATOM 1261 N N . LEU A 1 165 ? 46.208 6.707 -37.870 1.00 86.56 165 LEU A N 1
ATOM 1262 C CA . LEU A 1 165 ? 45.089 5.836 -38.240 1.00 86.56 165 LEU A CA 1
ATOM 1263 C C . LEU A 1 165 ? 44.171 5.550 -37.041 1.00 86.56 165 LEU A C 1
ATOM 1265 O O . LEU A 1 165 ? 42.955 5.678 -37.170 1.00 86.56 165 LEU A O 1
ATOM 1269 N N . ILE A 1 166 ? 44.727 5.224 -35.866 1.00 89.56 166 ILE A N 1
ATOM 1270 C CA . ILE A 1 166 ? 43.952 5.019 -34.629 1.00 89.56 166 ILE A CA 1
ATOM 1271 C C . ILE A 1 166 ? 43.124 6.267 -34.305 1.00 89.56 166 ILE A C 1
ATOM 1273 O O . ILE A 1 166 ? 41.924 6.149 -34.051 1.00 89.56 166 ILE A O 1
ATOM 1277 N N . GLN A 1 167 ? 43.739 7.456 -34.348 1.00 87.88 167 GLN A N 1
ATOM 1278 C CA . GLN A 1 167 ? 43.037 8.724 -34.117 1.00 87.88 167 GLN A CA 1
ATOM 1279 C C . GLN A 1 167 ? 41.878 8.910 -35.091 1.00 87.88 167 GLN A C 1
ATOM 1281 O O . GLN A 1 167 ? 40.753 9.171 -34.678 1.00 87.88 167 GLN A O 1
ATOM 1286 N N . THR A 1 168 ? 42.130 8.685 -36.375 1.00 88.19 168 THR A N 1
ATOM 1287 C CA . THR A 1 168 ? 41.130 8.860 -37.429 1.00 88.19 168 THR A CA 1
ATOM 1288 C C . THR A 1 168 ? 39.947 7.899 -37.274 1.00 88.19 168 THR A C 1
ATOM 1290 O O . THR A 1 168 ? 38.789 8.304 -37.392 1.00 88.19 168 THR A O 1
ATOM 1293 N N . LEU A 1 169 ? 40.210 6.628 -36.953 1.00 91.50 169 LEU A N 1
ATOM 1294 C CA . LEU A 1 169 ? 39.169 5.626 -36.709 1.00 91.50 169 LEU A CA 1
ATOM 1295 C C . LEU A 1 169 ? 38.342 5.948 -35.452 1.00 91.50 169 LEU A C 1
ATOM 1297 O O . LEU A 1 169 ? 37.115 5.810 -35.471 1.00 91.50 169 LEU A O 1
ATOM 1301 N N . LEU A 1 170 ? 38.982 6.434 -34.382 1.00 91.50 170 LEU A N 1
ATOM 1302 C CA . LEU A 1 170 ? 38.283 6.924 -33.189 1.00 91.50 170 LEU A CA 1
ATOM 1303 C C . LEU A 1 170 ? 37.440 8.172 -33.493 1.00 91.50 170 LEU A C 1
ATOM 1305 O O . LEU A 1 170 ? 36.296 8.240 -33.042 1.00 91.50 170 LEU A O 1
ATOM 1309 N N . SER A 1 171 ? 37.941 9.113 -34.301 1.00 88.88 171 SER A N 1
ATOM 1310 C CA . SER A 1 171 ? 37.192 10.289 -34.765 1.00 88.88 171 SER A CA 1
ATOM 1311 C C . SER A 1 171 ? 35.961 9.908 -35.588 1.00 88.88 171 SER A C 1
ATOM 1313 O O . SER A 1 171 ? 34.890 10.484 -35.385 1.00 88.88 171 SER A O 1
ATOM 1315 N N . ILE A 1 172 ? 36.062 8.902 -36.466 1.00 90.06 172 ILE A N 1
ATOM 1316 C CA . ILE A 1 172 ? 34.914 8.364 -37.215 1.00 90.06 172 ILE A CA 1
ATOM 1317 C C . ILE A 1 172 ? 33.875 7.791 -36.244 1.00 90.06 172 ILE A C 1
ATOM 1319 O O . ILE A 1 172 ? 32.712 8.205 -36.273 1.00 90.06 172 ILE A O 1
ATOM 1323 N N . LEU A 1 173 ? 34.276 6.884 -35.346 1.00 91.38 173 LEU A N 1
ATOM 1324 C CA . LEU A 1 173 ? 33.360 6.307 -34.355 1.00 91.38 173 LEU A CA 1
ATOM 1325 C C . LEU A 1 173 ? 32.703 7.391 -33.497 1.00 91.38 173 LEU A C 1
ATOM 1327 O O . LEU A 1 173 ? 31.498 7.344 -33.267 1.00 91.38 173 LEU A O 1
ATOM 1331 N N . PHE A 1 174 ? 33.465 8.398 -33.072 1.00 90.19 174 PHE A N 1
ATOM 1332 C CA . PHE A 1 174 ? 32.966 9.509 -32.272 1.00 90.19 174 PHE A CA 1
ATOM 1333 C C . PHE A 1 174 ? 31.973 10.394 -33.036 1.00 90.19 174 PHE A C 1
ATOM 1335 O O . PHE A 1 174 ? 30.922 10.732 -32.488 1.00 90.19 174 PHE A O 1
ATOM 1342 N N . LYS A 1 175 ? 32.263 10.745 -34.297 1.00 87.12 175 LYS A N 1
ATOM 1343 C CA . LYS A 1 175 ? 31.387 11.571 -35.151 1.00 87.12 175 LYS A CA 1
ATOM 1344 C C . LYS A 1 175 ? 30.045 10.886 -35.411 1.00 87.12 175 LYS A C 1
ATOM 1346 O O . LYS A 1 175 ? 29.010 11.550 -35.440 1.00 87.12 175 LYS A O 1
ATOM 1351 N N . TYR A 1 176 ? 30.046 9.563 -35.579 1.00 86.50 176 TYR A N 1
ATOM 1352 C CA . TYR A 1 176 ? 28.845 8.801 -35.938 1.00 86.50 176 TYR A CA 1
ATOM 1353 C C . TYR A 1 176 ? 28.241 7.995 -34.787 1.00 86.50 176 TYR A C 1
ATOM 1355 O O . TYR A 1 176 ? 27.274 7.259 -35.005 1.00 86.50 176 TYR A O 1
ATOM 1363 N N . LYS A 1 177 ? 28.732 8.178 -33.555 1.00 86.31 177 LYS A N 1
ATOM 1364 C CA . LYS A 1 177 ? 28.232 7.471 -32.368 1.00 86.31 177 LYS A CA 1
ATOM 1365 C C . LYS A 1 177 ? 26.735 7.639 -32.159 1.00 86.31 177 LYS A C 1
ATOM 1367 O O . LYS A 1 177 ? 26.126 6.735 -31.617 1.00 86.31 177 LYS A O 1
ATOM 1372 N N . ASP A 1 178 ? 26.125 8.737 -32.626 1.00 80.31 178 ASP A N 1
ATOM 1373 C CA . ASP A 1 178 ? 24.697 9.057 -32.458 1.00 80.31 178 ASP A CA 1
ATOM 1374 C C . ASP A 1 178 ? 23.785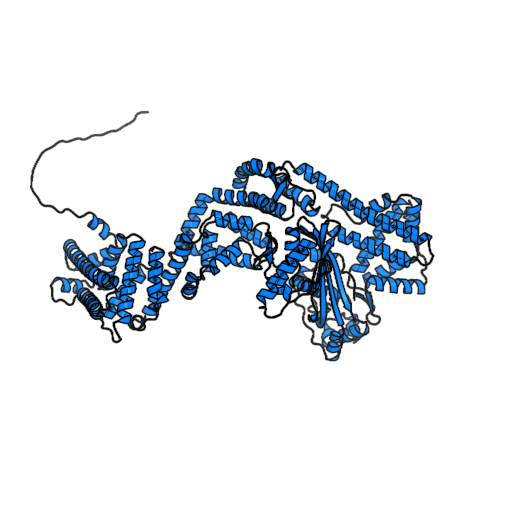 8.539 -33.581 1.00 80.31 178 ASP A C 1
ATOM 1376 O O . ASP A 1 178 ? 22.560 8.588 -33.447 1.00 80.31 178 ASP A O 1
ATOM 1380 N N . LYS A 1 179 ? 24.328 7.918 -34.632 1.00 82.50 179 LYS A N 1
ATOM 1381 C CA . LYS A 1 179 ? 23.536 7.332 -35.727 1.00 82.50 179 LYS A CA 1
ATOM 1382 C C . LYS A 1 179 ? 22.866 5.997 -35.353 1.00 82.50 179 LYS A C 1
ATOM 1384 O O . LYS A 1 179 ? 23.440 5.190 -34.626 1.00 82.50 179 LYS A O 1
ATOM 1389 N N . THR A 1 180 ? 21.637 5.769 -35.808 1.00 81.00 180 THR A N 1
ATOM 1390 C CA . THR A 1 180 ? 20.850 4.573 -35.457 1.00 81.00 180 THR A CA 1
ATOM 1391 C C . THR A 1 180 ? 21.494 3.302 -36.007 1.00 81.00 180 THR A C 1
ATOM 1393 O O . THR A 1 180 ? 21.764 3.228 -37.199 1.00 81.00 180 THR A O 1
ATOM 1396 N N . CYS A 1 181 ? 21.709 2.308 -35.147 1.00 85.75 181 CYS A N 1
ATOM 1397 C CA . CYS A 1 181 ? 22.225 0.987 -35.511 1.00 85.75 181 CYS A CA 1
ATOM 1398 C C . CYS A 1 181 ? 21.223 -0.077 -35.071 1.00 85.75 181 CYS A C 1
ATOM 1400 O O . CYS A 1 181 ? 20.501 0.136 -34.097 1.00 85.75 181 CYS A O 1
ATOM 1402 N N . SER A 1 182 ? 21.197 -1.221 -35.748 1.00 86.88 182 SER A N 1
ATOM 1403 C CA . SER A 1 182 ? 20.370 -2.340 -35.294 1.00 86.88 182 SER A CA 1
ATOM 1404 C C . SER A 1 182 ? 20.882 -2.947 -33.989 1.00 86.88 182 SER A C 1
ATOM 1406 O O . SER A 1 182 ? 22.082 -2.910 -33.689 1.00 86.88 182 SER A O 1
ATOM 1408 N N . CYS A 1 183 ? 19.978 -3.576 -33.234 1.00 88.19 183 CYS A N 1
ATOM 1409 C CA . CYS A 1 183 ? 20.326 -4.245 -31.984 1.00 88.19 183 CYS A CA 1
ATOM 1410 C C . CYS A 1 183 ? 21.427 -5.311 -32.163 1.00 88.19 183 CYS A C 1
ATOM 1412 O O . CYS A 1 183 ? 22.330 -5.391 -31.335 1.00 88.19 183 CYS A O 1
ATOM 1414 N N . SER A 1 184 ? 21.410 -6.083 -33.259 1.00 87.50 184 SER A N 1
ATOM 1415 C CA . SER A 1 184 ? 22.427 -7.113 -33.533 1.00 87.50 184 SER A CA 1
ATOM 1416 C C . SER A 1 184 ? 23.811 -6.537 -33.830 1.00 87.50 184 SER A C 1
ATOM 1418 O O . SER A 1 184 ? 24.822 -7.135 -33.470 1.00 87.50 184 SER A O 1
ATOM 1420 N N . SER A 1 185 ? 23.881 -5.384 -34.499 1.00 89.62 185 SER A N 1
ATOM 1421 C CA . SER A 1 185 ? 25.166 -4.733 -34.766 1.00 89.62 185 SER A CA 1
ATOM 1422 C C . SER A 1 185 ? 25.725 -4.080 -33.502 1.00 89.62 185 SER A C 1
ATOM 1424 O O . SER A 1 185 ? 26.922 -4.172 -33.244 1.00 89.62 185 SER A O 1
ATOM 1426 N N . LEU A 1 186 ? 24.859 -3.496 -32.668 1.00 91.62 186 LEU A N 1
ATOM 1427 C CA . LEU A 1 186 ? 25.232 -2.962 -31.356 1.00 91.62 186 LEU A CA 1
ATOM 1428 C C . LEU A 1 186 ? 25.777 -4.050 -30.419 1.00 91.62 186 LEU A C 1
ATOM 1430 O O . LEU A 1 186 ? 26.746 -3.805 -29.708 1.00 91.62 186 LEU A O 1
ATOM 1434 N N . GLU A 1 187 ? 25.209 -5.256 -30.457 1.00 90.06 187 GLU A N 1
ATOM 1435 C CA . GLU A 1 187 ? 25.715 -6.404 -29.696 1.00 90.06 187 GLU A CA 1
ATOM 1436 C C . GLU A 1 187 ? 27.163 -6.747 -30.085 1.00 90.06 187 GLU A C 1
ATOM 1438 O O . GLU A 1 187 ? 28.031 -6.804 -29.216 1.00 90.06 187 GLU A O 1
ATOM 1443 N N . LYS A 1 188 ? 27.460 -6.854 -31.389 1.00 88.25 188 LYS A N 1
ATOM 1444 C CA . LYS A 1 188 ? 28.827 -7.096 -31.902 1.00 88.25 188 LYS A CA 1
ATOM 1445 C C . LYS A 1 188 ? 29.809 -5.979 -31.539 1.00 88.25 188 LYS A C 1
ATOM 1447 O O . LYS A 1 188 ? 30.970 -6.235 -31.207 1.00 88.25 188 LYS A O 1
ATOM 1452 N N . ILE A 1 189 ? 29.342 -4.732 -31.610 1.00 91.75 189 ILE A N 1
ATOM 1453 C CA . ILE A 1 189 ? 30.105 -3.548 -31.206 1.00 91.75 189 ILE A CA 1
ATOM 1454 C C . ILE A 1 189 ? 30.496 -3.656 -29.729 1.00 91.75 189 ILE A C 1
ATOM 1456 O O . ILE A 1 189 ? 31.663 -3.460 -29.397 1.00 91.75 189 ILE A O 1
ATOM 1460 N N . LEU A 1 190 ? 29.557 -4.000 -28.842 1.00 92.69 190 LEU A N 1
ATOM 1461 C CA . LEU A 1 190 ? 29.822 -4.109 -27.405 1.00 92.69 190 LEU A CA 1
ATOM 1462 C C . LEU A 1 190 ? 30.633 -5.346 -27.025 1.00 92.69 190 LEU A C 1
ATOM 1464 O O . LEU A 1 190 ? 31.439 -5.263 -26.097 1.00 92.69 190 LEU A O 1
ATOM 1468 N N . GLU A 1 191 ? 30.475 -6.455 -27.745 1.00 90.75 191 GLU A N 1
ATOM 1469 C CA . GLU A 1 191 ? 31.337 -7.628 -27.594 1.00 90.75 191 GLU A CA 1
ATOM 1470 C C . GLU A 1 191 ? 32.808 -7.227 -27.786 1.00 90.75 191 GLU A C 1
ATOM 1472 O O . GLU A 1 191 ? 33.663 -7.498 -26.943 1.00 90.75 191 GLU A O 1
ATOM 1477 N N . THR A 1 192 ? 33.094 -6.484 -28.855 1.00 88.38 192 THR A N 1
ATOM 1478 C CA . THR A 1 192 ? 34.454 -6.029 -29.172 1.00 88.38 192 THR A CA 1
ATOM 1479 C C . THR A 1 192 ? 34.925 -4.919 -28.232 1.00 88.38 192 THR A C 1
ATOM 1481 O O . THR A 1 192 ? 36.029 -4.966 -27.693 1.00 88.38 192 THR A O 1
ATOM 1484 N N . LEU A 1 193 ? 34.087 -3.909 -28.009 1.00 91.25 193 LEU A N 1
ATOM 1485 C CA . LEU A 1 193 ? 34.471 -2.709 -27.276 1.00 91.25 193 LEU A CA 1
ATOM 1486 C C . LEU A 1 193 ? 34.576 -2.947 -25.765 1.00 91.25 193 LEU A C 1
ATOM 1488 O O . LEU A 1 193 ? 35.486 -2.408 -25.137 1.00 91.25 193 LEU A O 1
ATOM 1492 N N . VAL A 1 194 ? 33.654 -3.723 -25.186 1.00 91.69 194 VAL A N 1
ATOM 1493 C CA . VAL A 1 194 ? 33.513 -3.915 -23.735 1.00 91.69 194 VAL A CA 1
ATOM 1494 C C . VAL A 1 194 ? 33.910 -5.318 -23.295 1.00 91.69 194 VAL A C 1
ATOM 1496 O O . VAL A 1 194 ? 34.719 -5.430 -22.374 1.00 91.69 194 VAL A O 1
ATOM 1499 N N . ASP A 1 195 ? 33.357 -6.370 -23.908 1.00 88.56 195 ASP A N 1
ATOM 1500 C CA . ASP A 1 195 ? 33.575 -7.745 -23.427 1.00 88.56 195 ASP A CA 1
ATOM 1501 C C . ASP A 1 195 ? 35.018 -8.217 -23.682 1.00 88.56 195 ASP A C 1
ATOM 1503 O O . ASP A 1 195 ? 35.603 -8.882 -22.827 1.00 88.56 195 ASP A O 1
ATOM 1507 N N . LYS A 1 196 ? 35.636 -7.789 -24.791 1.00 88.38 196 LYS A N 1
ATOM 1508 C CA . LYS A 1 196 ? 37.079 -7.958 -25.058 1.00 88.38 196 LYS A CA 1
ATOM 1509 C C . LYS A 1 196 ? 37.969 -6.856 -24.463 1.00 88.38 196 LYS A C 1
ATOM 1511 O O . LYS A 1 196 ? 39.160 -6.808 -24.743 1.00 88.38 196 LYS A O 1
ATOM 1516 N N . GLU A 1 197 ? 37.401 -5.961 -23.659 1.00 90.38 197 GLU A N 1
ATOM 1517 C CA . GLU A 1 197 ? 38.102 -4.875 -22.961 1.00 90.38 197 GLU A CA 1
ATOM 1518 C C . GLU A 1 197 ? 38.911 -3.904 -23.848 1.00 90.38 197 GLU A C 1
ATOM 1520 O O . GLU A 1 197 ? 39.822 -3.241 -23.351 1.00 90.38 197 GLU A O 1
ATOM 1525 N N . LEU A 1 198 ? 38.556 -3.733 -25.131 1.00 89.38 198 LEU A N 1
ATOM 1526 C CA . LEU A 1 198 ? 39.251 -2.802 -26.036 1.00 89.38 198 LEU A CA 1
ATOM 1527 C C . LEU A 1 198 ? 39.316 -1.374 -25.474 1.00 89.38 198 LEU A C 1
ATOM 1529 O O . LEU A 1 198 ? 40.315 -0.680 -25.642 1.00 89.38 198 LEU A O 1
ATOM 1533 N N . PHE A 1 199 ? 38.284 -0.949 -24.740 1.00 90.00 199 PHE A N 1
ATOM 1534 C CA . PHE A 1 199 ? 38.248 0.360 -24.085 1.00 90.00 199 PHE A CA 1
ATOM 1535 C C . PHE A 1 199 ? 39.373 0.604 -23.057 1.00 90.00 199 PHE A C 1
ATOM 1537 O O . PHE A 1 199 ? 39.606 1.752 -22.678 1.00 90.00 199 PHE A O 1
ATOM 1544 N N . LYS A 1 200 ? 40.038 -0.456 -22.576 1.00 89.56 200 LYS A N 1
ATOM 1545 C CA . LYS A 1 200 ? 41.184 -0.395 -21.654 1.00 89.56 200 LYS A CA 1
ATOM 1546 C C . LYS A 1 200 ? 42.532 -0.572 -22.350 1.00 89.56 200 LYS A C 1
ATOM 1548 O O . LYS A 1 200 ? 43.547 -0.624 -21.663 1.00 89.56 200 LYS A O 1
ATOM 1553 N N . SER A 1 201 ? 42.547 -0.722 -23.673 1.00 90.06 201 SER A N 1
ATOM 1554 C CA . SER A 1 201 ? 43.774 -0.950 -24.429 1.00 90.06 201 SER A CA 1
ATOM 1555 C C . SER A 1 201 ? 44.815 0.130 -24.132 1.00 90.06 201 SER A C 1
ATOM 1557 O O . SER A 1 201 ? 44.582 1.309 -24.394 1.00 90.06 201 SER A O 1
ATOM 1559 N N . GLU A 1 202 ? 45.977 -0.278 -23.618 1.00 87.38 202 GLU A N 1
ATOM 1560 C CA . GLU A 1 202 ? 47.100 0.631 -23.363 1.00 87.38 202 GLU A CA 1
ATOM 1561 C C . GLU A 1 202 ? 47.573 1.299 -24.660 1.00 87.38 202 GLU A C 1
ATOM 1563 O O . GLU A 1 202 ? 47.802 2.503 -24.666 1.00 87.38 202 GLU A O 1
ATOM 1568 N N . VAL A 1 203 ? 47.597 0.537 -25.762 1.00 88.12 203 VAL A N 1
ATOM 1569 C CA . VAL A 1 203 ? 47.953 0.990 -27.117 1.00 88.12 203 VAL A CA 1
ATOM 1570 C C . VAL A 1 203 ? 47.026 2.118 -27.571 1.00 88.12 203 VAL A C 1
ATOM 1572 O O . VAL A 1 203 ? 47.486 3.169 -28.002 1.00 88.12 203 VAL A O 1
ATOM 1575 N N . LEU A 1 204 ? 45.705 1.948 -27.436 1.00 88.56 204 LEU A N 1
ATOM 1576 C CA . LEU A 1 204 ? 44.760 2.997 -27.828 1.00 88.56 204 LEU A CA 1
ATOM 1577 C C . LEU A 1 204 ? 44.844 4.221 -26.910 1.00 88.56 204 LEU A C 1
ATOM 1579 O O . LEU A 1 204 ? 44.634 5.343 -27.364 1.00 88.56 204 LEU A O 1
ATOM 1583 N N . LEU A 1 205 ? 45.128 4.032 -25.622 1.00 88.06 205 LEU A N 1
ATOM 1584 C CA . LEU A 1 205 ? 45.196 5.125 -24.651 1.00 88.06 205 LEU A CA 1
ATOM 1585 C C . LEU A 1 205 ? 46.502 5.928 -24.746 1.00 88.06 205 LEU A C 1
ATOM 1587 O O . LEU A 1 205 ? 46.479 7.123 -24.452 1.00 88.06 205 LEU A O 1
ATOM 1591 N N . SER A 1 206 ? 47.614 5.313 -25.165 1.00 85.38 206 SER A N 1
ATOM 1592 C CA . SER A 1 206 ? 48.924 5.972 -25.263 1.00 85.38 206 SER A CA 1
ATOM 1593 C C . SER A 1 206 ? 49.075 6.854 -26.508 1.00 85.38 206 SER A C 1
ATOM 1595 O O . SER A 1 206 ? 49.848 7.811 -26.470 1.00 85.38 206 SER A O 1
ATOM 1597 N N . CYS A 1 207 ? 48.298 6.612 -27.574 1.00 84.31 207 CYS A N 1
ATOM 1598 C CA . CYS A 1 207 ? 48.393 7.377 -28.826 1.00 84.31 207 CYS A CA 1
ATOM 1599 C C . CYS A 1 207 ? 48.075 8.876 -28.691 1.00 84.31 207 CYS A C 1
ATOM 1601 O O . CYS A 1 207 ? 48.662 9.687 -29.403 1.00 84.31 207 CYS A O 1
ATOM 1603 N N . HIS A 1 208 ? 47.121 9.258 -27.834 1.00 84.88 208 HIS A N 1
ATOM 1604 C CA . HIS A 1 208 ? 46.720 10.658 -27.658 1.00 84.88 208 HIS A CA 1
ATOM 1605 C C . HIS A 1 208 ? 46.074 10.884 -26.278 1.00 84.88 208 HIS A C 1
ATOM 1607 O O . HIS A 1 208 ? 45.240 10.075 -25.860 1.00 84.88 208 HIS A O 1
ATOM 1613 N N . PRO A 1 209 ? 46.381 11.993 -25.570 1.00 84.19 209 PRO A N 1
ATOM 1614 C CA . PRO A 1 209 ? 45.886 12.247 -24.210 1.00 84.19 209 PRO A CA 1
ATOM 1615 C C . PRO A 1 209 ? 44.352 12.287 -24.094 1.00 84.19 209 PRO A C 1
ATOM 1617 O O . PRO A 1 209 ? 43.806 11.939 -23.048 1.00 84.19 209 PRO A O 1
ATOM 1620 N N . ASP A 1 210 ? 43.647 12.666 -25.164 1.00 87.19 210 ASP A N 1
ATOM 1621 C CA . ASP A 1 210 ? 42.180 12.749 -25.171 1.00 87.19 210 ASP A CA 1
ATOM 1622 C C . ASP A 1 210 ? 41.472 11.414 -25.466 1.00 87.19 210 ASP A C 1
ATOM 1624 O O . ASP A 1 210 ? 40.256 11.310 -25.263 1.00 87.19 210 ASP A O 1
ATOM 1628 N N . ASN A 1 211 ? 42.198 10.365 -25.880 1.00 88.38 211 ASN A N 1
ATOM 1629 C CA . ASN A 1 211 ? 41.594 9.083 -26.270 1.00 88.38 211 ASN A CA 1
ATOM 1630 C C . ASN A 1 211 ? 40.778 8.456 -25.147 1.00 88.38 211 ASN A C 1
ATOM 1632 O O . ASN A 1 211 ? 39.691 7.940 -25.393 1.00 88.38 211 ASN A O 1
ATOM 1636 N N . GLY A 1 212 ? 41.245 8.554 -23.899 1.00 87.19 212 GLY A N 1
ATOM 1637 C CA . GLY A 1 212 ? 40.501 8.038 -22.751 1.00 87.19 212 GLY A CA 1
ATOM 1638 C C . GLY A 1 212 ? 39.113 8.672 -22.608 1.00 87.19 212 GLY A C 1
ATOM 1639 O O . GLY A 1 212 ? 38.147 7.984 -22.274 1.00 87.19 212 GLY A O 1
ATOM 1640 N N . LYS A 1 213 ? 38.981 9.970 -22.911 1.00 90.06 213 LYS A N 1
ATOM 1641 C CA . LYS A 1 213 ? 37.693 10.677 -22.885 1.00 90.06 213 LYS A CA 1
ATOM 1642 C C . LYS A 1 213 ? 36.816 10.275 -24.073 1.00 90.06 213 LYS A C 1
ATOM 1644 O O . LYS A 1 213 ? 35.644 9.965 -23.869 1.00 90.06 213 LYS A O 1
ATOM 1649 N N . ILE A 1 214 ? 37.391 10.239 -25.277 1.00 91.19 214 ILE A N 1
ATOM 1650 C CA . ILE A 1 214 ? 36.697 9.877 -26.524 1.00 91.19 214 ILE A CA 1
ATOM 1651 C C . ILE A 1 214 ? 36.137 8.453 -26.436 1.00 91.19 214 ILE A C 1
ATOM 1653 O O . ILE A 1 214 ? 34.942 8.245 -26.641 1.00 91.19 214 ILE A O 1
ATOM 1657 N N . ILE A 1 215 ? 36.972 7.483 -26.056 1.00 91.06 215 ILE A N 1
ATOM 1658 C CA . ILE A 1 215 ? 36.589 6.074 -25.909 1.00 91.06 215 ILE A CA 1
ATOM 1659 C C . ILE A 1 215 ? 35.495 5.927 -24.854 1.00 91.06 215 ILE A C 1
ATOM 1661 O O . ILE A 1 215 ? 34.499 5.254 -25.103 1.00 91.06 215 ILE A O 1
ATOM 1665 N N . LYS A 1 216 ? 35.621 6.587 -23.695 1.00 90.06 216 LYS A N 1
ATOM 1666 C CA . LYS A 1 216 ? 34.590 6.536 -22.647 1.00 90.06 216 LYS A CA 1
ATOM 1667 C C . LYS A 1 216 ? 33.233 7.036 -23.151 1.00 90.06 216 LYS A C 1
ATOM 1669 O O . LYS A 1 216 ? 32.205 6.445 -22.825 1.00 90.06 216 LYS A O 1
ATOM 1674 N N . GLU A 1 217 ? 33.223 8.103 -23.944 1.00 90.44 217 GLU A N 1
ATOM 1675 C CA . GLU A 1 217 ? 31.999 8.657 -24.524 1.00 90.44 217 GLU A CA 1
ATOM 1676 C C . GLU A 1 217 ? 31.399 7.739 -25.601 1.00 90.44 217 GLU A C 1
ATOM 1678 O O . GLU A 1 217 ? 30.187 7.521 -25.611 1.00 90.44 217 GLU A O 1
ATOM 1683 N N . ILE A 1 218 ? 32.240 7.137 -26.449 1.00 91.75 218 ILE A N 1
ATOM 1684 C CA . ILE A 1 218 ? 31.837 6.120 -27.434 1.00 91.75 218 ILE A CA 1
ATOM 1685 C C . I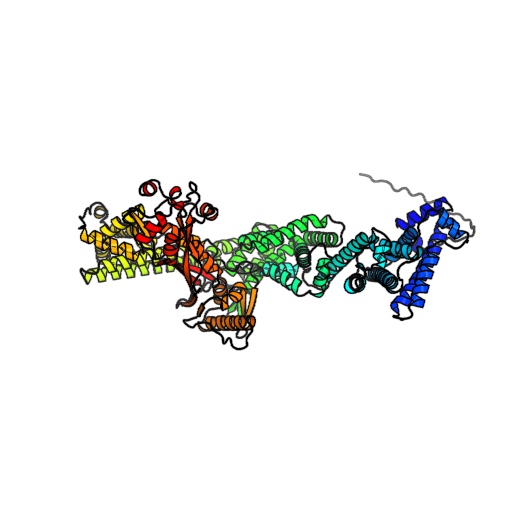LE A 1 218 ? 31.202 4.911 -26.732 1.00 91.75 218 ILE A C 1
ATOM 1687 O O . ILE A 1 218 ? 30.089 4.515 -27.077 1.00 91.75 218 ILE A O 1
ATOM 1691 N N . VAL A 1 219 ? 31.878 4.359 -25.716 1.00 92.06 219 VAL A N 1
ATOM 1692 C CA . VAL A 1 219 ? 31.395 3.226 -24.912 1.00 92.06 219 VAL A CA 1
ATOM 1693 C C . VAL A 1 219 ? 30.039 3.554 -24.298 1.00 92.06 219 VAL A C 1
ATOM 1695 O O . VAL A 1 219 ? 29.096 2.782 -24.453 1.00 92.06 219 VAL A O 1
ATOM 1698 N N . SER A 1 220 ? 29.921 4.707 -23.633 1.00 89.88 220 SER A N 1
ATOM 1699 C CA . SER A 1 220 ? 28.675 5.105 -22.976 1.00 89.88 220 SER A CA 1
ATOM 1700 C C . SER A 1 220 ? 27.522 5.252 -23.970 1.00 89.88 220 SER A C 1
ATOM 1702 O O . SER A 1 220 ? 26.417 4.772 -23.711 1.00 89.88 220 SER A O 1
ATOM 1704 N N . CYS A 1 221 ? 27.785 5.840 -25.143 1.00 89.56 221 CYS A N 1
ATOM 1705 C CA . CYS A 1 221 ? 26.778 6.001 -26.188 1.00 89.56 221 CYS A CA 1
ATOM 1706 C C . CYS A 1 221 ? 26.317 4.650 -26.756 1.00 89.56 221 CYS A C 1
ATOM 1708 O O . CYS A 1 221 ? 25.114 4.388 -26.806 1.00 89.56 221 CYS A O 1
ATOM 1710 N N . PHE A 1 222 ? 27.242 3.756 -27.123 1.00 91.44 222 PHE A N 1
ATOM 1711 C CA . PHE A 1 222 ? 26.879 2.441 -27.663 1.00 91.44 222 PHE A CA 1
ATOM 1712 C C . PHE A 1 222 ? 26.191 1.541 -26.635 1.00 91.44 222 PHE A C 1
ATOM 1714 O O . PHE A 1 222 ? 25.234 0.852 -26.988 1.00 91.44 222 PHE A O 1
ATOM 1721 N N . VAL A 1 223 ? 26.605 1.591 -25.365 1.00 91.75 223 VAL A N 1
ATOM 1722 C CA . VAL A 1 223 ? 25.921 0.881 -24.273 1.00 91.75 223 VAL A CA 1
ATOM 1723 C C . VAL A 1 223 ? 24.489 1.380 -24.121 1.00 91.75 223 VAL A C 1
ATOM 1725 O O . VAL A 1 223 ? 23.561 0.573 -24.132 1.00 91.75 223 VAL A O 1
ATOM 1728 N N . CYS A 1 224 ? 24.300 2.699 -24.042 1.00 89.44 224 CYS A N 1
ATOM 1729 C CA . CYS A 1 224 ? 22.979 3.313 -23.929 1.00 89.44 224 CYS A CA 1
ATOM 1730 C C . CYS A 1 224 ? 22.078 2.901 -25.105 1.00 89.44 224 CYS A C 1
ATOM 1732 O O . CYS A 1 224 ? 20.953 2.440 -24.915 1.00 89.44 224 CYS A O 1
ATOM 1734 N N . LYS A 1 225 ? 22.603 2.967 -26.333 1.00 89.88 225 LYS A N 1
ATOM 1735 C CA . LYS A 1 225 ? 21.892 2.554 -27.548 1.00 89.88 225 LYS A CA 1
ATOM 1736 C C . LYS A 1 225 ? 21.509 1.091 -27.561 1.00 89.88 225 LYS A C 1
ATOM 1738 O O . LYS A 1 225 ? 20.385 0.778 -27.947 1.00 89.88 225 LYS A O 1
ATOM 1743 N N . TYR A 1 226 ? 22.425 0.211 -27.174 1.00 91.50 226 TYR A N 1
ATOM 1744 C CA . TYR A 1 226 ? 22.153 -1.216 -27.107 1.00 91.50 226 TYR A CA 1
ATOM 1745 C C . TYR A 1 226 ? 21.062 -1.508 -26.085 1.00 91.50 226 TYR A C 1
ATOM 1747 O O . TYR A 1 226 ? 20.080 -2.154 -26.429 1.00 91.50 226 TYR A O 1
ATOM 1755 N N . GLN A 1 227 ? 21.180 -0.967 -24.867 1.00 91.19 227 GLN A N 1
ATOM 1756 C CA . GLN A 1 227 ? 20.174 -1.147 -23.820 1.00 91.19 227 GLN A CA 1
ATOM 1757 C C . GLN A 1 227 ? 18.792 -0.663 -24.284 1.00 91.19 227 GLN A C 1
ATOM 1759 O O . GLN A 1 227 ? 17.821 -1.403 -24.156 1.00 91.19 227 GLN A O 1
ATOM 1764 N N . ILE A 1 228 ? 18.703 0.532 -24.882 1.00 90.12 228 ILE A N 1
ATOM 1765 C CA . ILE A 1 228 ? 17.440 1.094 -25.391 1.00 90.12 228 ILE A CA 1
ATOM 1766 C C . ILE A 1 228 ? 16.878 0.260 -26.543 1.00 90.12 228 ILE A C 1
ATOM 1768 O O . ILE A 1 228 ? 15.700 -0.084 -26.522 1.00 90.12 228 ILE A O 1
ATOM 1772 N N . SER A 1 229 ? 17.697 -0.079 -27.541 1.00 89.62 229 SER A N 1
ATOM 1773 C CA . SER A 1 229 ? 17.232 -0.821 -28.723 1.00 89.62 229 SER A CA 1
ATOM 1774 C C . SER A 1 229 ? 16.808 -2.236 -28.341 1.00 89.62 229 SER A C 1
ATOM 1776 O O . SER A 1 229 ? 15.744 -2.686 -28.751 1.00 89.62 229 SER A O 1
ATOM 1778 N N . TYR A 1 230 ? 17.562 -2.900 -27.461 1.00 90.12 230 TYR A N 1
ATOM 1779 C CA . TYR A 1 230 ? 17.191 -4.201 -26.914 1.00 90.12 230 TYR A CA 1
ATOM 1780 C C . TYR A 1 230 ? 15.859 -4.125 -26.168 1.00 90.12 230 TYR A C 1
ATOM 1782 O O . TYR A 1 230 ? 14.970 -4.936 -26.411 1.00 90.12 230 TYR A O 1
ATOM 1790 N N . ILE A 1 231 ? 15.694 -3.141 -25.281 1.00 89.44 231 ILE A N 1
ATOM 1791 C CA . ILE A 1 231 ? 14.437 -2.917 -24.564 1.00 89.44 231 ILE A CA 1
ATOM 1792 C C . ILE A 1 231 ? 13.276 -2.743 -25.551 1.00 89.44 231 ILE A C 1
ATOM 1794 O O . ILE A 1 231 ? 12.267 -3.435 -25.432 1.00 89.44 231 ILE A O 1
ATOM 1798 N N . CYS A 1 232 ? 13.419 -1.854 -26.532 1.00 87.00 232 CYS A N 1
ATOM 1799 C CA . CYS A 1 232 ? 12.347 -1.532 -27.466 1.00 87.00 232 CYS A CA 1
ATOM 1800 C C . CYS A 1 232 ? 12.007 -2.683 -28.427 1.00 87.00 232 CYS A C 1
ATOM 1802 O O . CYS A 1 232 ? 10.848 -2.796 -28.816 1.00 87.00 232 CYS A O 1
ATOM 1804 N N . GLU A 1 233 ? 12.985 -3.508 -28.820 1.00 86.50 233 GLU A N 1
ATOM 1805 C CA . GLU A 1 233 ? 12.820 -4.565 -29.832 1.00 86.50 233 GLU A CA 1
ATOM 1806 C C . GLU A 1 233 ? 12.574 -5.966 -29.251 1.00 86.50 233 GLU A C 1
ATOM 1808 O O . GLU A 1 233 ? 12.011 -6.822 -29.935 1.00 86.50 233 GLU A O 1
ATOM 1813 N N . LYS A 1 234 ? 13.058 -6.247 -28.035 1.00 84.00 234 LYS A N 1
ATOM 1814 C CA . LYS A 1 234 ? 13.083 -7.600 -27.444 1.00 84.00 234 LYS A CA 1
ATOM 1815 C C . LYS A 1 234 ? 12.236 -7.739 -26.186 1.00 84.00 234 LYS A C 1
ATOM 1817 O O . LYS A 1 234 ? 12.140 -8.843 -25.654 1.00 84.00 234 LYS A O 1
ATOM 1822 N N . THR A 1 235 ? 11.646 -6.652 -25.697 1.00 84.94 235 THR A N 1
ATOM 1823 C CA . THR A 1 235 ? 10.781 -6.676 -24.515 1.00 84.94 235 THR A CA 1
ATOM 1824 C C . THR A 1 235 ? 9.461 -5.976 -24.798 1.00 84.94 235 THR A C 1
ATOM 1826 O O . THR A 1 235 ? 9.367 -5.127 -25.679 1.00 84.94 235 THR A O 1
ATOM 1829 N N . ASP A 1 236 ? 8.452 -6.301 -24.002 1.00 82.00 236 ASP A N 1
ATOM 1830 C CA . ASP A 1 236 ? 7.104 -5.752 -24.141 1.00 82.00 236 ASP A CA 1
ATOM 1831 C C . ASP A 1 236 ? 6.910 -4.394 -23.441 1.00 82.00 236 ASP A C 1
ATOM 1833 O O . ASP A 1 236 ? 5.814 -3.835 -23.445 1.00 82.00 236 ASP A O 1
ATOM 1837 N N . ILE A 1 237 ? 7.955 -3.829 -22.826 1.00 84.00 237 ILE A N 1
ATOM 1838 C CA . ILE A 1 237 ? 7.821 -2.642 -21.961 1.00 84.00 237 ILE A CA 1
ATOM 1839 C C . ILE A 1 237 ? 7.632 -1.330 -22.735 1.00 84.00 237 ILE A C 1
ATOM 1841 O O . ILE A 1 237 ? 7.262 -0.315 -22.153 1.00 84.00 237 ILE A O 1
ATOM 1845 N N . SER A 1 238 ? 7.872 -1.346 -24.048 1.00 85.69 238 SER A N 1
ATOM 1846 C CA . SER A 1 238 ? 7.556 -0.251 -24.973 1.00 85.69 238 SER A CA 1
ATOM 1847 C C . SER A 1 238 ? 6.134 -0.351 -25.545 1.00 85.69 238 SER A C 1
ATOM 1849 O O . SER A 1 238 ? 5.717 0.530 -26.297 1.00 85.69 238 SER A O 1
ATOM 1851 N N . ASN A 1 239 ? 5.370 -1.402 -25.215 1.00 90.69 239 ASN A N 1
ATOM 1852 C CA . ASN A 1 239 ? 4.001 -1.562 -25.690 1.00 90.69 239 ASN A CA 1
ATOM 1853 C C . ASN A 1 239 ? 3.032 -0.730 -24.823 1.00 90.69 239 ASN A C 1
ATOM 1855 O O . ASN A 1 239 ? 2.825 -1.065 -23.651 1.00 90.69 239 ASN A O 1
ATOM 1859 N N . PRO A 1 240 ? 2.387 0.314 -25.381 1.00 91.06 240 PRO A N 1
ATOM 1860 C CA . PRO A 1 240 ? 1.509 1.192 -24.615 1.00 91.06 240 PRO A CA 1
ATOM 1861 C C . PRO A 1 240 ? 0.316 0.450 -24.005 1.00 91.06 240 PRO A C 1
ATOM 1863 O O . PRO A 1 240 ? -0.072 0.759 -22.884 1.00 91.06 240 PRO A O 1
ATOM 1866 N N . GLU A 1 241 ? -0.250 -0.550 -24.688 1.00 90.00 241 GLU A N 1
ATOM 1867 C CA . GLU A 1 241 ? -1.401 -1.299 -24.171 1.00 90.00 241 GLU A CA 1
ATOM 1868 C C . GLU A 1 241 ? -1.024 -2.152 -22.960 1.00 90.00 241 GLU A C 1
ATOM 1870 O O . GLU A 1 241 ? -1.758 -2.167 -21.979 1.00 90.00 241 GLU A O 1
ATOM 1875 N N . LEU A 1 242 ? 0.142 -2.806 -22.982 1.00 90.19 242 LEU A N 1
ATOM 1876 C CA . LEU A 1 242 ? 0.607 -3.627 -21.859 1.00 90.19 242 LEU A CA 1
ATOM 1877 C C . LEU A 1 242 ? 1.000 -2.775 -20.647 1.00 90.19 242 LEU A C 1
ATOM 1879 O O . LEU A 1 242 ? 0.727 -3.159 -19.509 1.00 90.19 242 LEU A O 1
ATOM 1883 N N . VAL A 1 243 ? 1.586 -1.595 -20.876 1.00 91.94 243 VAL A N 1
ATOM 1884 C CA . VAL A 1 243 ? 1.850 -0.621 -19.807 1.00 91.94 243 VAL A CA 1
ATOM 1885 C C . VAL A 1 243 ? 0.537 -0.146 -19.186 1.00 91.94 243 VAL A C 1
ATOM 1887 O O . VAL A 1 243 ? 0.386 -0.179 -17.965 1.00 91.94 243 VAL A O 1
ATOM 1890 N N . ILE A 1 244 ? -0.431 0.247 -20.017 1.00 93.56 244 ILE A N 1
ATOM 1891 C CA . ILE A 1 244 ? -1.760 0.688 -19.581 1.00 93.56 244 ILE A CA 1
ATOM 1892 C C . ILE A 1 244 ? -2.485 -0.416 -18.805 1.00 93.56 244 ILE A C 1
ATOM 1894 O O . ILE A 1 244 ? -3.046 -0.141 -17.744 1.00 93.56 244 ILE A O 1
ATOM 1898 N N . ASP A 1 245 ? -2.437 -1.654 -19.295 1.00 90.00 245 ASP A N 1
ATOM 1899 C CA . ASP A 1 245 ? -3.001 -2.828 -18.630 1.00 90.00 245 ASP A CA 1
ATOM 1900 C C . ASP A 1 245 ? -2.372 -3.024 -17.258 1.00 90.00 245 ASP A C 1
ATOM 1902 O O . ASP A 1 245 ? -3.084 -3.150 -16.265 1.00 90.00 245 ASP A O 1
ATOM 1906 N N . SER A 1 246 ? -1.042 -2.978 -17.178 1.00 89.31 246 SER A N 1
ATOM 1907 C CA . SER A 1 246 ? -0.336 -3.153 -15.915 1.00 89.31 246 SER A CA 1
ATOM 1908 C C . SER A 1 246 ? -0.659 -2.045 -14.910 1.00 89.31 246 SER A C 1
ATOM 1910 O O . SER A 1 246 ? -0.790 -2.345 -13.727 1.00 89.31 246 SER A O 1
ATOM 1912 N N . ILE A 1 247 ? -0.804 -0.789 -15.349 1.00 91.06 247 ILE A N 1
ATOM 1913 C CA . ILE A 1 247 ? -1.215 0.330 -14.484 1.00 91.06 247 ILE A CA 1
ATOM 1914 C C . ILE A 1 247 ? -2.665 0.141 -14.023 1.00 91.06 247 ILE A C 1
ATOM 1916 O O . ILE A 1 247 ? -2.963 0.320 -12.843 1.00 91.06 247 ILE A O 1
ATOM 1920 N N . ALA A 1 248 ? -3.571 -0.239 -14.928 1.00 89.38 248 ALA A N 1
ATOM 1921 C CA . ALA A 1 248 ? -4.977 -0.468 -14.605 1.00 89.38 248 ALA A CA 1
ATOM 1922 C C . ALA A 1 248 ? -5.167 -1.659 -13.655 1.00 89.38 248 ALA A C 1
ATOM 1924 O O . ALA A 1 248 ? -6.021 -1.613 -12.772 1.00 89.38 248 ALA A O 1
ATOM 1925 N N . GLU A 1 249 ? -4.372 -2.717 -13.816 1.00 84.12 249 GLU A N 1
ATOM 1926 C CA . GLU A 1 249 ? -4.367 -3.877 -12.925 1.00 84.12 249 GLU A CA 1
ATOM 1927 C C . GLU A 1 249 ? -3.813 -3.545 -11.552 1.00 84.12 249 GLU A C 1
ATOM 1929 O O . GLU A 1 249 ? -4.302 -4.096 -10.572 1.00 84.12 249 GLU A O 1
ATOM 1934 N N . SER A 1 250 ? -2.859 -2.620 -11.449 1.00 82.75 250 SER A N 1
ATOM 1935 C CA . SER A 1 250 ? -2.382 -2.150 -10.154 1.00 82.75 250 SER A CA 1
ATOM 1936 C C . SER A 1 250 ? -3.452 -1.447 -9.320 1.00 82.75 250 SER A C 1
ATOM 1938 O O . SER A 1 250 ? -3.343 -1.395 -8.092 1.00 82.75 250 SER A O 1
ATOM 1940 N N . ILE A 1 251 ? -4.481 -0.886 -9.960 1.00 84.06 251 ILE A N 1
ATOM 1941 C CA . ILE A 1 251 ? -5.571 -0.229 -9.246 1.00 84.06 251 ILE A CA 1
ATOM 1942 C C . ILE A 1 251 ? -6.391 -1.293 -8.503 1.00 84.06 251 ILE A C 1
ATOM 1944 O O . ILE A 1 251 ? -6.840 -2.293 -9.052 1.00 84.06 251 ILE A O 1
ATOM 1948 N N . GLY A 1 252 ? -6.581 -1.079 -7.207 1.00 72.00 252 GLY A N 1
ATOM 1949 C CA . GLY A 1 252 ? -7.275 -1.975 -6.286 1.00 72.00 252 GLY A CA 1
ATOM 1950 C C . GLY A 1 252 ? -6.349 -2.877 -5.464 1.00 72.00 252 GLY A C 1
ATOM 1951 O O . GLY A 1 252 ? -6.837 -3.543 -4.553 1.00 72.00 252 GLY A O 1
ATOM 1952 N N . PHE A 1 253 ? -5.036 -2.889 -5.719 1.00 73.69 253 PHE A N 1
ATOM 1953 C CA . PHE A 1 253 ? -4.059 -3.596 -4.881 1.00 73.69 253 PHE A CA 1
ATOM 1954 C C . PHE A 1 253 ? -3.435 -2.639 -3.866 1.00 73.69 253 PHE A C 1
ATOM 1956 O O . PHE A 1 253 ? -2.605 -1.815 -4.221 1.00 73.69 253 PHE A O 1
ATOM 1963 N N . THR A 1 254 ? -3.853 -2.722 -2.600 1.00 70.12 254 THR A N 1
ATOM 1964 C CA . THR A 1 254 ? -3.498 -1.736 -1.556 1.00 70.12 254 THR A CA 1
ATOM 1965 C C . THR A 1 254 ? -2.358 -2.150 -0.630 1.00 70.12 254 THR A C 1
ATOM 1967 O O . THR A 1 254 ? -1.938 -1.352 0.203 1.00 70.12 254 THR A O 1
ATOM 1970 N N . ASN A 1 255 ? -1.911 -3.406 -0.693 1.00 69.25 255 ASN A N 1
ATOM 1971 C CA . ASN A 1 255 ? -1.180 -4.021 0.420 1.00 69.25 255 ASN A CA 1
ATOM 1972 C C . ASN A 1 255 ? 0.305 -4.298 0.151 1.00 69.25 255 ASN A C 1
ATOM 1974 O O . ASN A 1 255 ? 1.041 -4.551 1.101 1.00 69.25 255 ASN A O 1
ATOM 1978 N N . TYR A 1 256 ? 0.749 -4.253 -1.102 1.00 72.31 256 TYR A N 1
ATOM 1979 C CA . TYR A 1 256 ? 2.132 -4.495 -1.519 1.00 72.31 256 TYR A CA 1
ATOM 1980 C C . TYR A 1 256 ? 2.432 -3.723 -2.808 1.00 72.31 256 TYR A C 1
ATOM 1982 O O . TYR A 1 256 ? 1.565 -3.008 -3.304 1.00 72.31 256 TYR A O 1
ATOM 1990 N N . SER A 1 257 ? 3.676 -3.790 -3.277 1.00 70.69 257 SER A N 1
ATOM 1991 C CA . SER A 1 257 ? 4.191 -3.096 -4.461 1.00 70.69 257 SER A CA 1
ATOM 1992 C C . SER A 1 257 ? 3.229 -3.141 -5.632 1.00 70.69 257 SER A C 1
ATOM 1994 O O . SER A 1 257 ? 2.552 -4.132 -5.917 1.00 70.69 257 SER A O 1
ATOM 1996 N N . ASN A 1 258 ? 3.177 -2.001 -6.300 1.00 83.88 258 ASN A N 1
ATOM 1997 C CA . ASN A 1 258 ? 2.321 -1.795 -7.438 1.00 83.88 258 ASN A CA 1
ATOM 1998 C C . ASN A 1 258 ? 2.696 -2.769 -8.572 1.00 83.88 258 ASN A C 1
ATOM 2000 O O . ASN A 1 258 ? 3.875 -2.871 -8.904 1.00 83.88 258 ASN A O 1
ATOM 2004 N N . ILE A 1 259 ? 1.716 -3.441 -9.191 1.00 83.56 259 ILE A N 1
ATOM 2005 C CA . ILE A 1 259 ? 1.957 -4.456 -10.240 1.00 83.56 259 ILE A CA 1
ATOM 2006 C C . ILE A 1 259 ? 2.824 -3.895 -11.369 1.00 83.56 259 ILE A C 1
ATOM 2008 O O . ILE A 1 259 ? 3.778 -4.540 -11.789 1.00 83.56 259 ILE A O 1
ATOM 2012 N N . PHE A 1 260 ? 2.546 -2.672 -11.821 1.00 88.69 260 PHE A N 1
ATOM 2013 C CA . PHE A 1 260 ? 3.383 -1.974 -12.794 1.00 88.69 260 PHE A CA 1
ATOM 2014 C C . PHE A 1 260 ? 4.829 -1.823 -12.319 1.00 88.69 260 PHE A C 1
ATOM 2016 O O . PHE A 1 260 ? 5.748 -2.230 -13.024 1.00 88.69 260 PHE A O 1
ATOM 2023 N N . VAL A 1 261 ? 5.060 -1.314 -11.108 1.00 86.69 261 VAL A N 1
ATOM 2024 C CA . VAL A 1 261 ? 6.424 -1.118 -10.589 1.00 86.69 261 VAL A CA 1
ATOM 2025 C C . VAL A 1 261 ? 7.158 -2.450 -10.397 1.00 86.69 261 VAL A C 1
ATOM 2027 O O . VAL A 1 261 ? 8.335 -2.551 -10.754 1.00 86.69 261 VAL A O 1
ATOM 2030 N N . ASP A 1 262 ? 6.469 -3.476 -9.898 1.00 83.06 262 ASP A N 1
ATOM 2031 C CA . ASP A 1 262 ? 7.005 -4.830 -9.740 1.00 83.06 262 ASP A CA 1
ATOM 2032 C C . ASP A 1 262 ? 7.352 -5.465 -11.097 1.00 83.06 262 ASP A C 1
ATOM 2034 O O . ASP A 1 262 ? 8.459 -5.974 -11.272 1.00 83.06 262 ASP A O 1
ATOM 2038 N N . ASN A 1 263 ? 6.475 -5.347 -12.100 1.00 86.88 263 ASN A N 1
ATOM 2039 C CA . ASN A 1 263 ? 6.723 -5.825 -13.465 1.00 86.88 263 ASN A CA 1
ATOM 2040 C C . ASN A 1 263 ? 7.967 -5.172 -14.085 1.00 86.88 263 ASN A C 1
ATOM 2042 O O . ASN A 1 263 ? 8.795 -5.859 -14.693 1.00 86.88 263 ASN A O 1
ATOM 2046 N N . LEU A 1 264 ? 8.156 -3.864 -13.884 1.00 88.69 264 LEU A N 1
ATOM 2047 C CA . LEU A 1 264 ? 9.366 -3.167 -14.330 1.00 88.69 264 LEU A CA 1
ATOM 2048 C C . LEU A 1 264 ? 10.618 -3.654 -13.582 1.00 88.69 264 LEU A C 1
ATOM 2050 O O . LEU A 1 264 ? 11.669 -3.865 -14.192 1.00 88.69 264 LEU A O 1
ATOM 2054 N N . GLY A 1 265 ? 10.505 -3.885 -12.270 1.00 84.69 265 GLY A N 1
ATOM 2055 C CA . GLY A 1 265 ? 11.577 -4.451 -11.450 1.00 84.69 265 GLY A CA 1
ATOM 2056 C C . GLY A 1 265 ? 11.980 -5.862 -11.891 1.00 84.69 265 GLY A C 1
ATOM 2057 O O . GLY A 1 265 ? 13.168 -6.140 -12.069 1.00 84.69 265 GLY A O 1
ATOM 2058 N N . LYS A 1 266 ? 11.000 -6.742 -12.126 1.00 83.31 266 LYS A N 1
ATOM 2059 C CA . LYS A 1 266 ? 11.192 -8.106 -12.646 1.00 83.31 266 LYS A CA 1
ATOM 2060 C C . LYS A 1 266 ? 11.827 -8.095 -14.030 1.00 83.31 266 LYS A C 1
ATOM 2062 O O . LYS A 1 266 ? 12.788 -8.827 -14.251 1.00 83.31 266 LYS A O 1
ATOM 2067 N N . THR A 1 267 ? 11.367 -7.219 -14.923 1.00 85.12 267 THR A N 1
ATOM 2068 C CA . THR A 1 267 ? 11.965 -7.061 -16.258 1.00 85.12 267 THR A CA 1
ATOM 2069 C C . THR A 1 267 ? 13.446 -6.714 -16.153 1.00 85.12 267 THR A C 1
ATOM 2071 O O . THR A 1 267 ? 14.275 -7.373 -16.773 1.00 85.12 267 THR A O 1
ATOM 2074 N N . SER A 1 268 ? 13.810 -5.754 -15.297 1.00 85.44 268 SER A N 1
ATOM 2075 C CA . SER A 1 268 ? 15.217 -5.397 -15.085 1.00 85.44 268 SER A CA 1
ATOM 2076 C C . SER A 1 268 ? 16.063 -6.562 -14.555 1.00 85.44 268 SER A C 1
ATOM 2078 O O . SER A 1 268 ? 17.226 -6.677 -14.933 1.00 85.44 268 SER A O 1
ATOM 2080 N N . ARG A 1 269 ? 15.510 -7.422 -13.685 1.00 83.38 269 ARG A N 1
ATOM 2081 C CA . ARG A 1 269 ? 16.215 -8.598 -13.133 1.00 83.38 269 ARG A CA 1
ATOM 2082 C C . ARG A 1 269 ? 16.369 -9.727 -14.155 1.00 83.38 269 ARG A C 1
ATOM 2084 O O . ARG A 1 269 ? 17.375 -10.428 -14.131 1.00 83.38 269 ARG A O 1
ATOM 2091 N N . ASN A 1 270 ? 15.408 -9.867 -15.066 1.00 83.62 270 ASN A N 1
ATOM 2092 C CA . ASN A 1 270 ? 15.393 -10.899 -16.105 1.00 83.62 270 ASN A CA 1
ATOM 2093 C C . ASN A 1 270 ? 16.273 -10.561 -17.323 1.00 83.62 270 ASN A C 1
ATOM 2095 O O . ASN A 1 270 ? 16.329 -11.345 -18.267 1.00 83.62 270 ASN A O 1
ATOM 2099 N N . LEU A 1 271 ? 16.990 -9.431 -17.299 1.00 84.75 271 LEU A N 1
ATOM 2100 C CA . LEU A 1 271 ? 17.894 -8.985 -18.365 1.00 84.75 271 LEU A CA 1
ATOM 2101 C C . LEU A 1 271 ? 19.367 -8.935 -17.901 1.00 84.75 271 LEU A C 1
ATOM 2103 O O . LEU A 1 271 ? 20.013 -7.888 -18.012 1.00 84.75 271 LEU A O 1
ATOM 2107 N N . PRO A 1 272 ? 19.952 -10.048 -17.405 1.00 71.38 272 PRO A N 1
ATOM 2108 C CA . PRO A 1 272 ? 21.332 -10.060 -16.907 1.00 71.38 272 PRO A CA 1
ATOM 2109 C C . PRO A 1 272 ? 22.368 -9.733 -17.998 1.00 71.38 272 PRO A C 1
ATOM 2111 O O . PRO A 1 272 ? 23.441 -9.211 -17.706 1.00 71.38 272 PRO A O 1
ATOM 2114 N N . LEU A 1 273 ? 22.035 -9.985 -19.270 1.00 76.38 273 LEU A N 1
ATOM 2115 C CA . LEU A 1 273 ? 22.867 -9.614 -20.420 1.00 76.38 273 LEU A CA 1
ATOM 2116 C C . LEU A 1 273 ? 23.043 -8.096 -20.570 1.00 76.38 273 LEU A C 1
ATOM 2118 O O . LEU A 1 273 ? 24.057 -7.659 -21.106 1.00 76.38 273 LEU A O 1
ATOM 2122 N N . LEU A 1 274 ? 22.083 -7.295 -20.098 1.00 82.06 274 LEU A N 1
ATOM 2123 C CA . LEU A 1 274 ? 22.150 -5.834 -20.162 1.00 82.06 274 LEU A CA 1
ATOM 2124 C C . LEU A 1 274 ? 22.765 -5.224 -18.902 1.00 82.06 274 LEU A C 1
ATOM 2126 O O . LEU A 1 274 ? 23.440 -4.198 -18.991 1.00 82.06 274 LEU A O 1
ATOM 2130 N N . SER A 1 275 ? 22.559 -5.850 -17.739 1.00 81.69 275 SER A N 1
ATOM 2131 C CA . SER A 1 275 ? 23.033 -5.321 -16.455 1.00 81.69 275 SER A CA 1
ATOM 2132 C C . SER A 1 275 ? 24.559 -5.315 -16.336 1.00 81.69 275 SER A C 1
ATOM 2134 O O . SER A 1 275 ? 25.117 -4.440 -15.674 1.00 81.69 275 SER A O 1
ATOM 2136 N N . LYS A 1 276 ? 25.271 -6.207 -17.047 1.00 84.88 276 LYS A N 1
ATOM 2137 C CA . LYS A 1 276 ? 26.746 -6.169 -17.120 1.00 84.88 276 LYS A CA 1
ATOM 2138 C C . LYS A 1 276 ? 27.296 -4.851 -17.684 1.00 84.88 276 LYS A C 1
ATOM 2140 O O . LYS A 1 276 ? 28.443 -4.499 -17.399 1.00 84.88 276 LYS A O 1
ATOM 2145 N N . TYR A 1 277 ? 26.489 -4.106 -18.443 1.00 87.38 277 TYR A N 1
ATOM 2146 C CA . TYR A 1 277 ? 26.885 -2.832 -19.038 1.00 87.38 277 TYR A CA 1
ATOM 2147 C C . TYR A 1 277 ? 26.518 -1.600 -18.191 1.00 87.38 277 TYR A C 1
ATOM 2149 O O . TYR A 1 277 ? 26.947 -0.499 -18.528 1.00 87.38 277 TYR A O 1
ATOM 2157 N N . ASP A 1 278 ? 25.812 -1.752 -17.062 1.00 85.81 278 ASP A N 1
ATOM 2158 C CA . ASP A 1 278 ? 25.312 -0.616 -16.262 1.00 85.81 278 ASP A CA 1
ATOM 2159 C C . ASP A 1 278 ? 26.413 0.344 -15.799 1.00 85.81 278 ASP A C 1
ATOM 2161 O O . ASP A 1 278 ? 26.206 1.554 -15.769 1.00 85.81 278 ASP A O 1
ATOM 2165 N N . ARG A 1 279 ? 27.617 -0.166 -15.506 1.00 87.75 279 ARG A N 1
ATOM 2166 C CA . ARG A 1 279 ? 28.771 0.659 -15.095 1.00 87.75 279 ARG A CA 1
ATOM 2167 C C . ARG A 1 279 ? 29.259 1.643 -16.170 1.00 87.75 279 ARG A C 1
ATOM 2169 O O . ARG A 1 279 ? 30.063 2.519 -15.864 1.00 87.75 279 ARG A O 1
ATOM 2176 N N . PHE A 1 280 ? 28.830 1.459 -17.417 1.00 88.75 280 PHE A N 1
ATOM 2177 C CA . PHE A 1 280 ? 29.196 2.289 -18.563 1.00 88.75 280 PHE A CA 1
ATOM 2178 C C . PHE A 1 280 ? 28.062 3.215 -19.021 1.00 88.75 280 PHE A C 1
ATOM 2180 O O . PHE A 1 280 ? 28.296 4.125 -19.820 1.00 88.75 280 PHE A O 1
ATOM 2187 N N . SER A 1 281 ? 26.844 2.997 -18.525 1.00 83.75 281 SER A N 1
ATOM 2188 C CA . SER A 1 281 ? 25.696 3.845 -18.822 1.00 83.75 281 SER A CA 1
ATOM 2189 C C . SER A 1 281 ? 25.615 5.021 -17.848 1.00 83.75 281 SER A C 1
ATOM 2191 O O . SER A 1 281 ? 25.958 4.906 -16.673 1.00 83.75 281 SER A O 1
ATOM 2193 N N . ASN A 1 282 ? 25.114 6.160 -18.328 1.00 79.88 282 ASN A N 1
ATOM 2194 C CA . ASN A 1 282 ? 24.822 7.321 -17.480 1.00 79.88 282 ASN A CA 1
ATOM 2195 C C . ASN A 1 282 ? 23.558 7.114 -16.627 1.00 79.88 282 ASN A C 1
ATOM 2197 O O . ASN A 1 282 ? 23.379 7.775 -15.605 1.00 79.88 282 ASN A O 1
ATOM 2201 N N . LEU A 1 283 ? 22.681 6.198 -17.046 1.00 82.38 283 LEU A N 1
ATOM 2202 C CA . LEU A 1 283 ? 21.456 5.827 -16.347 1.00 82.38 283 LEU A CA 1
ATOM 2203 C C . LEU A 1 283 ? 21.451 4.317 -16.135 1.00 82.38 283 LEU A C 1
ATOM 2205 O O . LEU A 1 283 ? 21.703 3.557 -17.065 1.00 82.38 283 LEU A O 1
ATOM 2209 N N . ASN A 1 284 ? 21.133 3.869 -14.922 1.00 87.62 284 ASN A N 1
ATOM 2210 C CA . ASN A 1 284 ? 20.993 2.436 -14.681 1.00 87.62 284 ASN A CA 1
ATOM 2211 C C . ASN A 1 284 ? 19.828 1.848 -15.501 1.00 87.62 284 ASN A C 1
ATOM 2213 O O . ASN A 1 284 ? 18.848 2.540 -15.809 1.00 87.62 284 ASN A O 1
ATOM 2217 N N . LEU A 1 285 ? 19.919 0.557 -15.825 1.00 89.31 285 LEU A N 1
ATOM 2218 C CA . LEU A 1 285 ? 18.934 -0.138 -16.653 1.00 89.31 285 LEU A CA 1
ATOM 2219 C C . LEU A 1 285 ? 17.490 0.032 -16.155 1.00 89.31 285 LEU A C 1
ATOM 2221 O O . LEU A 1 285 ? 16.588 0.287 -16.950 1.00 89.31 285 LEU A O 1
ATOM 2225 N N . LEU A 1 286 ? 17.260 -0.042 -14.840 1.00 90.06 286 LEU A N 1
ATOM 2226 C CA . LEU A 1 286 ? 15.921 0.117 -14.262 1.00 90.06 286 LEU A CA 1
ATOM 2227 C C . LEU A 1 286 ? 15.323 1.510 -14.525 1.00 90.06 286 LEU A C 1
ATOM 2229 O O . LEU A 1 286 ? 14.123 1.613 -14.788 1.00 90.06 286 LEU A O 1
ATOM 2233 N N . LYS A 1 287 ? 16.125 2.585 -14.471 1.00 91.44 287 LYS A N 1
ATOM 2234 C CA . LYS A 1 287 ? 15.659 3.938 -14.817 1.00 91.44 287 LYS A CA 1
ATOM 2235 C C . LYS A 1 287 ? 15.345 4.048 -16.303 1.00 91.44 287 LYS A C 1
ATOM 2237 O O . LYS A 1 287 ? 14.318 4.629 -16.636 1.00 91.44 287 LYS A O 1
ATOM 2242 N N . ILE A 1 288 ? 16.164 3.457 -17.177 1.00 91.00 288 ILE A N 1
ATOM 2243 C CA . ILE A 1 288 ? 15.901 3.426 -18.627 1.00 91.00 288 ILE A CA 1
ATOM 2244 C C . ILE A 1 288 ? 14.581 2.699 -18.915 1.00 91.00 288 ILE A C 1
ATOM 2246 O O . ILE A 1 288 ? 13.732 3.228 -19.627 1.00 91.00 288 ILE A O 1
ATOM 2250 N N . ILE A 1 289 ? 14.363 1.535 -18.295 1.00 92.81 289 ILE A N 1
ATOM 2251 C CA . ILE A 1 289 ? 13.117 0.761 -18.404 1.00 92.81 289 ILE A CA 1
ATOM 2252 C C . ILE A 1 289 ? 11.906 1.603 -17.983 1.00 92.81 289 ILE A C 1
ATOM 2254 O O . ILE A 1 289 ? 10.921 1.684 -18.720 1.00 92.81 289 ILE A O 1
ATOM 2258 N N . LYS A 1 290 ? 11.980 2.255 -16.816 1.00 93.56 290 LYS A N 1
ATOM 2259 C CA . LYS A 1 290 ? 10.906 3.121 -16.311 1.00 93.56 290 LYS A CA 1
ATOM 2260 C C . LYS A 1 290 ? 10.647 4.312 -17.232 1.00 93.56 290 LYS A C 1
ATOM 2262 O O . LYS A 1 290 ? 9.490 4.616 -17.496 1.00 93.56 290 LYS A O 1
ATOM 2267 N N . LEU A 1 291 ? 11.699 4.954 -17.743 1.00 93.38 291 LEU A N 1
ATOM 2268 C CA . LEU A 1 291 ? 11.584 6.068 -18.685 1.00 93.38 291 LEU A CA 1
ATOM 2269 C C . LEU A 1 291 ? 10.878 5.644 -19.968 1.00 93.38 291 LEU A C 1
ATOM 2271 O O . LEU A 1 291 ? 9.906 6.283 -20.352 1.00 93.38 291 LEU A O 1
ATOM 2275 N N . ILE A 1 292 ? 11.318 4.553 -20.596 1.00 93.44 292 ILE A N 1
ATOM 2276 C CA . ILE A 1 292 ? 10.712 4.062 -21.839 1.00 93.44 292 ILE A CA 1
ATOM 2277 C C . ILE A 1 292 ? 9.246 3.685 -21.598 1.00 93.44 292 ILE A C 1
ATOM 2279 O O . ILE A 1 292 ? 8.380 4.166 -22.325 1.00 93.44 292 ILE A O 1
ATOM 2283 N N . SER A 1 293 ? 8.953 2.934 -20.534 1.00 93.56 293 SER A N 1
ATOM 2284 C CA . SER A 1 293 ? 7.583 2.500 -20.210 1.00 93.56 293 SER A CA 1
ATOM 2285 C C . SER A 1 293 ? 6.648 3.679 -19.921 1.00 93.56 293 SER A C 1
ATOM 2287 O O . SER A 1 293 ? 5.532 3.735 -20.425 1.00 93.56 293 SER A O 1
ATOM 2289 N N . CYS A 1 294 ? 7.096 4.668 -19.144 1.00 94.44 294 CYS A N 1
ATOM 2290 C CA . CYS A 1 294 ? 6.292 5.859 -18.870 1.00 94.44 294 CYS A CA 1
ATOM 2291 C C . CYS A 1 294 ? 6.223 6.812 -20.077 1.00 94.44 294 CYS A C 1
ATOM 2293 O O . CYS A 1 294 ? 5.276 7.584 -20.179 1.00 94.44 294 CYS A O 1
ATOM 2295 N N . SER A 1 295 ? 7.184 6.758 -21.006 1.00 93.81 295 SER A N 1
ATOM 2296 C CA . SER A 1 295 ? 7.171 7.588 -22.217 1.00 93.81 295 SER A CA 1
ATOM 2297 C C . SER A 1 295 ? 6.144 7.150 -23.254 1.00 93.81 295 SER A C 1
ATOM 2299 O O . SER A 1 295 ? 5.915 7.918 -24.177 1.00 93.81 295 SER A O 1
ATOM 2301 N N . VAL A 1 296 ? 5.552 5.949 -23.145 1.00 93.00 296 VAL A N 1
ATOM 2302 C CA . VAL A 1 296 ? 4.562 5.406 -24.105 1.00 93.00 296 VAL A CA 1
ATOM 2303 C C . VAL A 1 296 ? 3.102 5.587 -23.657 1.00 93.00 296 VAL A C 1
ATOM 2305 O O . VAL A 1 296 ? 2.180 5.171 -24.352 1.00 93.00 296 VAL A O 1
ATOM 2308 N N . ILE A 1 297 ? 2.872 6.244 -22.518 1.00 93.62 297 ILE A N 1
ATOM 2309 C CA . ILE A 1 297 ? 1.534 6.617 -22.038 1.00 93.62 297 ILE A CA 1
ATOM 2310 C C . ILE A 1 297 ? 1.314 8.132 -22.104 1.00 93.62 297 ILE A C 1
ATOM 2312 O O . ILE A 1 297 ? 2.233 8.908 -22.364 1.00 93.62 297 ILE A O 1
ATOM 2316 N N . THR A 1 298 ? 0.068 8.559 -21.911 1.00 91.44 298 THR A N 1
ATOM 2317 C CA . THR A 1 298 ? -0.294 9.979 -21.858 1.00 91.44 298 THR A CA 1
ATOM 2318 C C . THR A 1 298 ? 0.055 10.584 -20.498 1.00 91.44 298 THR A C 1
ATOM 2320 O O . THR A 1 298 ? 0.073 9.890 -19.474 1.00 91.44 298 THR A O 1
ATOM 2323 N N . ASP A 1 299 ? 0.252 11.903 -20.473 1.00 89.56 299 ASP A N 1
ATOM 2324 C CA . ASP A 1 299 ? 0.429 12.645 -19.223 1.00 89.56 299 ASP A CA 1
ATOM 2325 C C . ASP A 1 299 ? -0.775 12.478 -18.286 1.00 89.56 299 ASP A C 1
ATOM 2327 O O . ASP A 1 299 ? -0.591 12.400 -17.074 1.00 89.56 299 ASP A O 1
ATOM 2331 N N . ASP A 1 300 ? -1.996 12.369 -18.820 1.00 90.62 300 ASP A N 1
ATOM 2332 C CA . ASP A 1 300 ? -3.212 12.169 -18.022 1.00 90.62 300 ASP A CA 1
ATOM 2333 C C . ASP A 1 300 ? -3.158 10.854 -17.235 1.00 90.62 300 ASP A C 1
ATOM 2335 O O . ASP A 1 300 ? -3.428 10.842 -16.031 1.00 90.62 300 ASP A O 1
ATOM 2339 N N . ILE A 1 301 ? -2.756 9.755 -17.888 1.00 93.19 301 ILE A N 1
ATOM 2340 C CA . ILE A 1 301 ? -2.611 8.438 -17.250 1.00 93.19 301 ILE A CA 1
ATOM 2341 C C . ILE A 1 301 ? -1.482 8.476 -16.219 1.00 93.19 301 ILE A C 1
ATOM 2343 O O . ILE A 1 301 ? -1.668 8.012 -15.094 1.00 93.19 301 ILE A O 1
ATOM 2347 N N . LEU A 1 302 ? -0.329 9.058 -16.562 1.00 92.38 302 LEU A N 1
ATOM 2348 C CA . LEU A 1 302 ? 0.811 9.144 -15.645 1.00 92.38 302 LEU A CA 1
ATOM 2349 C C . LEU A 1 302 ? 0.489 10.000 -14.409 1.00 92.38 302 LEU A C 1
ATOM 2351 O O . LEU A 1 302 ? 0.820 9.623 -13.284 1.00 92.38 302 LEU A O 1
ATOM 2355 N N . ASN A 1 303 ? -0.182 11.137 -14.598 1.00 91.88 303 ASN A N 1
ATOM 2356 C CA . ASN A 1 303 ? -0.607 12.022 -13.514 1.00 91.88 303 ASN A CA 1
ATOM 2357 C C . ASN A 1 303 ? -1.636 11.353 -12.612 1.00 91.88 303 ASN A C 1
ATOM 2359 O O . ASN A 1 303 ? -1.520 11.435 -11.389 1.00 91.88 303 ASN A O 1
ATOM 2363 N N . PHE A 1 304 ? -2.609 10.666 -13.207 1.00 91.94 304 PHE A N 1
ATOM 2364 C CA . PHE A 1 304 ? -3.591 9.902 -12.457 1.00 91.94 304 PHE A CA 1
ATOM 2365 C C . PHE A 1 304 ? -2.937 8.763 -11.669 1.00 91.94 304 PHE A C 1
ATOM 2367 O O . PHE A 1 304 ? -3.241 8.568 -10.497 1.00 91.94 304 PHE A O 1
ATOM 2374 N N . PHE A 1 305 ? -1.988 8.048 -12.271 1.00 91.75 305 PHE A N 1
ATOM 2375 C CA . PHE A 1 305 ? -1.264 6.981 -11.592 1.00 91.75 305 PHE A CA 1
ATOM 2376 C C . PHE A 1 305 ? -0.422 7.498 -10.417 1.00 91.75 305 PHE A C 1
ATOM 2378 O O . PHE A 1 305 ? -0.419 6.896 -9.347 1.00 91.75 305 PHE A O 1
ATOM 2385 N N . LEU A 1 306 ? 0.238 8.649 -10.569 1.00 91.25 306 LEU A N 1
ATOM 2386 C CA . LEU A 1 306 ? 0.938 9.318 -9.469 1.00 91.25 306 LEU A CA 1
ATOM 2387 C C . LEU A 1 306 ? -0.015 9.733 -8.344 1.00 91.25 306 LEU A C 1
ATOM 2389 O O . LEU A 1 306 ? 0.288 9.503 -7.175 1.00 91.25 306 LEU A O 1
ATOM 2393 N N . TYR A 1 307 ? -1.163 10.313 -8.696 1.00 89.56 307 TYR A N 1
ATOM 2394 C CA . TYR A 1 307 ? -2.222 10.624 -7.738 1.00 89.56 307 TYR A CA 1
ATOM 2395 C C . TYR A 1 307 ? -2.684 9.360 -6.997 1.00 89.56 307 TYR A C 1
ATOM 2397 O O . TYR A 1 307 ? -2.818 9.369 -5.776 1.00 89.56 307 TYR A O 1
ATOM 2405 N N . TYR A 1 308 ? -2.841 8.250 -7.718 1.00 87.38 308 TYR A N 1
ATOM 2406 C CA . TYR A 1 308 ? -3.244 6.975 -7.147 1.00 87.38 308 TYR A CA 1
ATOM 2407 C C . TYR A 1 308 ? -2.204 6.390 -6.181 1.00 87.38 308 TYR A C 1
ATOM 2409 O O . TYR A 1 308 ? -2.550 5.982 -5.073 1.00 87.38 308 TYR A O 1
ATOM 2417 N N . LEU A 1 309 ? -0.921 6.394 -6.557 1.00 86.31 309 LEU A N 1
ATOM 2418 C CA . LEU A 1 309 ? 0.171 5.961 -5.678 1.00 86.31 309 LEU A CA 1
ATOM 2419 C C . LEU A 1 309 ? 0.231 6.799 -4.393 1.00 86.31 309 LEU A C 1
ATOM 2421 O O . LEU A 1 309 ? 0.512 6.266 -3.319 1.00 86.31 309 LEU A O 1
ATOM 2425 N N . GLU A 1 310 ? -0.053 8.099 -4.493 1.00 85.62 310 GLU A N 1
ATOM 2426 C CA . GLU A 1 310 ? -0.141 9.001 -3.345 1.00 85.62 310 GLU A CA 1
ATOM 2427 C C . GLU A 1 310 ? -1.351 8.677 -2.459 1.00 85.62 310 GLU A C 1
ATOM 2429 O O . GLU A 1 310 ? -1.189 8.537 -1.247 1.00 85.62 310 GLU A O 1
ATOM 2434 N N . TYR A 1 311 ? -2.528 8.453 -3.055 1.00 82.12 311 TYR A N 1
ATOM 2435 C CA . TYR A 1 311 ? -3.742 8.020 -2.352 1.00 82.12 311 TYR A CA 1
ATOM 2436 C C . TYR A 1 311 ? -3.538 6.712 -1.569 1.00 82.12 311 TYR A C 1
ATOM 2438 O O . TYR A 1 311 ? -4.056 6.548 -0.466 1.00 82.12 311 TYR A O 1
ATOM 2446 N N . GLN A 1 312 ? -2.760 5.782 -2.120 1.00 76.62 312 GLN A N 1
ATOM 2447 C CA . GLN A 1 312 ? -2.425 4.513 -1.473 1.00 76.62 312 GLN A CA 1
ATOM 2448 C C . GLN A 1 312 ? -1.252 4.598 -0.477 1.00 76.62 312 GLN A C 1
ATOM 2450 O O . GLN A 1 312 ? -0.926 3.608 0.180 1.00 76.62 312 GLN A O 1
ATOM 2455 N N . GLU A 1 313 ? -0.614 5.763 -0.340 1.00 76.38 313 GLU A N 1
ATOM 2456 C CA . GLU A 1 313 ? 0.582 5.987 0.484 1.00 76.38 313 GLU A CA 1
ATOM 2457 C C . GLU A 1 313 ? 1.804 5.130 0.062 1.00 76.38 313 GLU A C 1
ATOM 2459 O O . GLU A 1 313 ? 2.679 4.836 0.882 1.00 76.38 313 GLU A O 1
ATOM 2464 N N . HIS A 1 314 ? 1.920 4.760 -1.223 1.00 76.62 314 HIS A N 1
ATOM 2465 C CA . HIS A 1 314 ? 3.085 4.058 -1.791 1.00 76.62 314 HIS A CA 1
ATOM 2466 C C . HIS A 1 314 ? 4.282 5.003 -1.974 1.00 76.62 314 HIS A C 1
ATOM 2468 O O . HIS A 1 314 ? 4.710 5.301 -3.087 1.00 76.62 314 HIS A O 1
ATOM 2474 N N . SER A 1 315 ? 4.823 5.515 -0.868 1.00 75.12 315 SER A N 1
ATOM 2475 C CA . SER A 1 315 ? 5.786 6.627 -0.870 1.00 75.12 315 SER A CA 1
ATOM 2476 C C . SER A 1 315 ? 7.053 6.349 -1.693 1.00 75.12 315 SER A C 1
ATOM 2478 O O . SER A 1 315 ? 7.525 7.236 -2.402 1.00 75.12 315 SER A O 1
ATOM 2480 N N . TYR A 1 316 ? 7.591 5.126 -1.643 1.00 80.50 316 TYR A N 1
ATOM 2481 C CA . TYR A 1 316 ? 8.787 4.751 -2.408 1.00 80.50 316 TYR A CA 1
ATOM 2482 C C . TYR A 1 316 ? 8.517 4.675 -3.913 1.00 80.50 316 TYR A C 1
ATOM 2484 O O . TYR A 1 316 ? 9.252 5.276 -4.702 1.00 80.50 316 TYR A O 1
ATOM 2492 N N . ASP A 1 317 ? 7.442 3.989 -4.308 1.00 82.88 317 ASP A N 1
ATOM 2493 C CA . ASP A 1 317 ? 7.024 3.893 -5.708 1.00 82.88 317 ASP A CA 1
ATOM 2494 C C . ASP A 1 317 ? 6.699 5.289 -6.258 1.00 82.88 317 ASP A C 1
ATOM 2496 O O . ASP A 1 317 ? 7.168 5.662 -7.333 1.00 82.88 317 ASP A O 1
ATOM 2500 N N . LEU A 1 318 ? 5.988 6.107 -5.476 1.00 84.56 318 LEU A N 1
ATOM 2501 C CA . LEU A 1 318 ? 5.644 7.489 -5.800 1.00 84.56 318 LEU A CA 1
ATOM 2502 C C . LEU A 1 318 ? 6.886 8.345 -6.056 1.00 84.56 318 LEU A C 1
ATOM 2504 O O . LEU A 1 318 ? 6.943 9.033 -7.072 1.00 84.56 318 LEU A O 1
ATOM 2508 N N . LEU A 1 319 ? 7.880 8.311 -5.161 1.00 84.56 319 LEU A N 1
ATOM 2509 C CA . LEU A 1 319 ? 9.135 9.050 -5.340 1.00 84.56 319 LEU A CA 1
ATOM 2510 C C . LEU A 1 319 ? 9.859 8.601 -6.608 1.00 84.56 319 LEU A C 1
ATOM 2512 O O . LEU A 1 319 ? 10.288 9.442 -7.398 1.00 84.56 319 LEU A O 1
ATOM 2516 N N . SER A 1 320 ? 9.938 7.286 -6.832 1.00 86.12 320 SER A N 1
ATOM 2517 C CA . SER A 1 320 ? 10.590 6.748 -8.020 1.00 86.12 320 SER A CA 1
ATOM 2518 C C . SER A 1 320 ? 9.886 7.178 -9.307 1.00 86.12 320 SER A C 1
ATOM 2520 O O . SER A 1 320 ? 10.565 7.555 -10.254 1.00 86.12 320 SER A O 1
ATOM 2522 N N . ILE A 1 321 ? 8.553 7.154 -9.368 1.00 89.50 321 ILE A N 1
ATOM 2523 C CA . ILE A 1 321 ? 7.819 7.568 -10.572 1.00 89.50 321 ILE A CA 1
ATOM 2524 C C . ILE A 1 321 ? 7.797 9.103 -10.719 1.00 89.50 321 ILE A C 1
ATOM 2526 O O . ILE A 1 321 ? 7.851 9.596 -11.845 1.00 89.50 321 ILE A O 1
ATOM 2530 N N . LYS A 1 322 ? 7.812 9.882 -9.623 1.00 91.25 322 LYS A N 1
ATOM 2531 C CA . LYS A 1 322 ? 7.970 11.354 -9.665 1.00 91.25 322 LYS A CA 1
ATOM 2532 C C . LYS A 1 322 ? 9.322 11.758 -10.262 1.00 91.25 322 LYS A C 1
ATOM 2534 O O . LYS A 1 322 ? 9.359 12.664 -11.092 1.00 91.25 322 LYS A O 1
ATOM 2539 N N . GLU A 1 323 ? 10.404 11.068 -9.894 1.00 92.38 323 GLU A N 1
ATOM 2540 C CA . GLU A 1 323 ? 11.726 11.253 -10.514 1.00 92.38 323 GLU A CA 1
ATOM 2541 C C . GLU A 1 323 ? 11.667 10.985 -12.026 1.00 92.38 323 GLU A C 1
ATOM 2543 O O . GLU A 1 323 ? 12.147 11.787 -12.823 1.00 92.38 323 GLU A O 1
ATOM 2548 N N . ILE A 1 324 ? 11.016 9.893 -12.435 1.00 92.69 324 ILE A N 1
ATOM 2549 C CA . ILE A 1 324 ? 10.864 9.532 -13.852 1.00 92.69 324 ILE A CA 1
ATOM 2550 C C . ILE A 1 324 ? 10.059 10.587 -14.612 1.00 92.69 324 ILE A C 1
ATOM 2552 O O . ILE A 1 324 ? 10.461 10.978 -15.702 1.00 92.69 324 ILE A O 1
ATOM 2556 N N . LYS A 1 325 ? 8.974 11.110 -14.032 1.00 93.19 325 LYS A N 1
ATOM 2557 C CA . LYS A 1 325 ? 8.202 12.203 -14.636 1.00 93.19 325 LYS A CA 1
ATOM 2558 C C . LYS A 1 325 ? 9.050 13.462 -14.840 1.00 93.19 325 LYS A C 1
ATOM 2560 O O . LYS A 1 325 ? 8.950 14.091 -15.885 1.00 93.19 325 LYS A O 1
ATOM 2565 N N . TYR A 1 326 ? 9.881 13.828 -13.864 1.00 92.12 326 TYR A N 1
ATOM 2566 C CA . TYR A 1 326 ? 10.794 14.965 -14.002 1.00 92.12 326 TYR A CA 1
ATOM 2567 C C . TYR A 1 326 ? 11.770 14.760 -15.169 1.00 92.12 326 TYR A C 1
ATOM 2569 O O . TYR A 1 326 ? 11.895 15.623 -16.036 1.00 92.12 326 TYR A O 1
ATOM 2577 N N . LEU A 1 327 ? 12.383 13.578 -15.244 1.00 90.00 327 LEU A N 1
ATOM 2578 C CA . LEU A 1 327 ? 13.301 13.216 -16.324 1.00 90.00 327 LEU A CA 1
ATOM 2579 C C . LEU A 1 327 ? 12.617 13.186 -17.702 1.00 90.00 327 LEU A C 1
ATOM 2581 O O . LEU A 1 327 ? 13.218 13.614 -18.685 1.00 90.00 327 LEU A O 1
ATOM 2585 N N . LEU A 1 328 ? 11.357 12.745 -17.789 1.00 90.94 328 LEU A N 1
ATOM 2586 C CA . LEU A 1 328 ? 10.568 12.794 -19.027 1.00 90.94 328 LEU A CA 1
ATOM 2587 C C . LEU A 1 328 ? 10.340 14.223 -19.538 1.00 90.94 328 LEU A C 1
ATOM 2589 O O . LEU A 1 328 ? 10.161 14.397 -20.738 1.00 90.94 328 LEU A O 1
ATOM 2593 N N . CYS A 1 329 ? 10.374 15.240 -18.674 1.00 88.56 329 CYS A N 1
ATOM 2594 C CA . CYS A 1 329 ? 10.294 16.641 -19.094 1.00 88.56 329 CYS A CA 1
ATOM 2595 C C . CYS A 1 329 ? 11.642 17.186 -19.601 1.00 88.56 329 CYS A C 1
ATOM 2597 O O . CYS A 1 329 ? 11.663 18.042 -20.485 1.00 88.56 329 CYS A O 1
ATOM 2599 N N . GLU A 1 330 ? 12.765 16.718 -19.050 1.00 89.62 330 GLU A N 1
ATOM 2600 C CA . GLU A 1 330 ? 14.106 17.209 -19.403 1.00 89.62 330 GLU A CA 1
ATOM 2601 C C . GLU A 1 330 ? 14.677 16.534 -20.657 1.00 89.62 330 GLU A C 1
ATOM 2603 O O . GLU A 1 330 ? 15.149 17.207 -21.578 1.00 89.62 330 GLU A O 1
ATOM 2608 N N . ILE A 1 331 ? 14.614 15.201 -20.707 1.00 85.88 331 ILE A N 1
ATOM 2609 C CA . ILE A 1 331 ? 15.292 14.378 -21.716 1.00 85.88 331 ILE A CA 1
ATOM 2610 C C . ILE A 1 331 ? 14.813 14.638 -23.163 1.00 85.88 331 ILE A C 1
ATOM 2612 O O . ILE A 1 331 ? 15.645 14.615 -24.057 1.00 85.88 331 ILE A O 1
ATOM 2616 N N . PRO A 1 332 ? 13.549 14.977 -23.483 1.00 84.75 332 PRO A N 1
ATOM 2617 C CA . PRO A 1 332 ? 13.160 15.289 -24.869 1.00 84.75 332 PRO A CA 1
ATOM 2618 C C . PRO A 1 332 ? 13.912 16.474 -25.499 1.00 84.75 332 PRO A C 1
ATOM 2620 O O . PRO A 1 332 ? 13.879 16.647 -26.721 1.00 84.75 332 PRO A O 1
ATOM 2623 N N . SER A 1 333 ? 14.555 17.309 -24.673 1.00 84.31 333 SER A N 1
ATOM 2624 C CA . SER A 1 333 ? 15.375 18.438 -25.121 1.00 84.31 333 SER A CA 1
ATOM 2625 C C . SER A 1 333 ? 16.797 18.028 -25.526 1.00 84.31 333 SER A C 1
ATOM 2627 O O . SER A 1 333 ? 17.515 18.840 -26.113 1.00 84.31 333 SER A O 1
ATOM 2629 N N . THR A 1 334 ? 17.226 16.794 -25.236 1.00 81.88 334 THR A N 1
ATOM 2630 C CA . THR A 1 334 ? 18.549 16.285 -25.615 1.00 81.88 334 THR A CA 1
ATOM 2631 C C . THR A 1 334 ? 18.555 15.784 -27.062 1.00 81.88 334 THR A C 1
ATOM 2633 O O . THR A 1 334 ? 17.554 15.314 -27.603 1.00 81.88 334 THR A O 1
ATOM 2636 N N . THR A 1 335 ? 19.707 15.889 -27.730 1.00 80.06 335 THR A N 1
ATOM 2637 C CA . THR A 1 335 ? 19.900 15.378 -29.103 1.00 80.06 335 THR A CA 1
ATOM 2638 C C . THR A 1 335 ? 20.350 13.916 -29.147 1.00 80.06 335 THR A C 1
ATOM 2640 O O . THR A 1 335 ? 20.567 13.371 -30.236 1.00 80.06 335 THR A O 1
ATOM 2643 N N . ASP A 1 336 ? 20.521 13.300 -27.976 1.00 81.25 336 ASP A N 1
ATOM 2644 C CA . ASP A 1 336 ? 20.974 11.923 -27.823 1.00 81.25 336 ASP A CA 1
ATOM 2645 C C . ASP A 1 336 ? 19.888 10.909 -28.228 1.00 81.25 336 ASP A C 1
ATOM 2647 O O . ASP A 1 336 ? 18.748 11.247 -28.564 1.00 81.25 336 ASP A O 1
ATOM 2651 N N . TYR A 1 337 ? 20.271 9.632 -28.279 1.00 82.50 337 TYR A N 1
ATOM 2652 C CA . TYR A 1 337 ? 19.391 8.568 -28.763 1.00 82.50 337 TYR A CA 1
ATOM 2653 C C . TYR A 1 337 ? 18.150 8.380 -27.878 1.00 82.50 337 TYR A C 1
ATOM 2655 O O . TYR A 1 337 ? 17.046 8.234 -28.397 1.00 82.50 337 TYR A O 1
ATOM 2663 N N . LEU A 1 338 ? 18.315 8.447 -26.552 1.00 86.56 338 LEU A N 1
ATOM 2664 C CA . LEU A 1 338 ? 17.206 8.338 -25.603 1.00 86.56 338 LEU A CA 1
ATOM 2665 C C . LEU A 1 338 ? 16.221 9.505 -25.748 1.00 86.56 338 LEU A C 1
ATOM 2667 O O . LEU A 1 338 ? 15.017 9.267 -25.830 1.00 86.56 338 LEU A O 1
ATOM 2671 N N . GLY A 1 339 ? 16.722 10.743 -25.849 1.00 88.38 339 GLY A N 1
ATOM 2672 C CA . GLY A 1 339 ? 15.917 11.944 -26.080 1.00 88.38 339 GLY A CA 1
ATOM 2673 C C . GLY A 1 339 ? 15.069 11.858 -27.338 1.00 88.38 339 GLY A C 1
ATOM 2674 O O . GLY A 1 339 ? 13.875 12.161 -27.299 1.00 88.38 339 GLY A O 1
ATOM 2675 N N . LYS A 1 340 ? 15.641 11.351 -28.437 1.00 88.56 340 LYS A N 1
ATOM 2676 C CA . LYS A 1 340 ? 14.903 11.113 -29.689 1.00 88.56 340 LYS A CA 1
ATOM 2677 C C . LYS A 1 340 ? 13.763 10.111 -29.512 1.00 88.56 340 LYS A C 1
ATOM 2679 O O . LYS A 1 340 ? 12.645 10.424 -29.910 1.00 88.56 340 LYS A O 1
ATOM 2684 N N . ILE A 1 341 ? 14.028 8.958 -28.894 1.00 89.25 341 ILE A N 1
ATOM 2685 C CA . ILE A 1 341 ? 13.014 7.916 -28.662 1.00 89.25 341 ILE A CA 1
ATOM 2686 C C . ILE A 1 341 ? 11.894 8.432 -27.752 1.00 89.25 341 ILE A C 1
ATOM 2688 O O . ILE A 1 341 ? 10.720 8.285 -28.083 1.00 89.25 341 ILE A O 1
ATOM 2692 N N . ILE A 1 342 ? 12.233 9.090 -26.639 1.00 91.31 342 ILE A N 1
ATOM 2693 C CA . ILE A 1 342 ? 11.233 9.638 -25.710 1.00 91.31 342 ILE A CA 1
ATOM 2694 C C . ILE A 1 342 ? 10.396 10.718 -26.398 1.00 91.31 342 ILE A C 1
ATOM 2696 O O . ILE A 1 342 ? 9.175 10.716 -26.267 1.00 91.31 342 ILE A O 1
ATOM 2700 N N . LYS A 1 343 ? 11.022 11.618 -27.164 1.00 91.00 343 LYS A N 1
ATOM 2701 C CA . LYS A 1 343 ? 10.310 12.655 -27.919 1.00 91.00 343 LYS A CA 1
ATOM 2702 C C . LYS A 1 343 ? 9.366 12.054 -28.960 1.00 91.00 343 LYS A C 1
ATOM 2704 O O . LYS A 1 343 ? 8.243 12.527 -29.104 1.00 91.00 343 LYS A O 1
ATOM 2709 N N . GLU A 1 344 ? 9.805 11.026 -29.678 1.00 90.88 344 GLU A N 1
ATOM 2710 C CA . GLU A 1 344 ? 8.977 10.327 -30.661 1.00 90.88 344 GLU A CA 1
ATOM 2711 C C . GLU A 1 344 ? 7.782 9.631 -29.999 1.00 90.88 344 GLU A C 1
ATOM 2713 O O . GLU A 1 344 ? 6.656 9.767 -30.479 1.00 90.88 344 GLU A O 1
ATOM 2718 N N . ASN A 1 345 ? 8.005 8.946 -28.874 1.00 91.50 345 ASN A N 1
ATOM 2719 C CA . ASN A 1 345 ? 6.931 8.330 -28.099 1.00 91.50 345 ASN A CA 1
ATOM 2720 C C . ASN A 1 345 ? 5.946 9.390 -27.590 1.00 91.50 345 ASN A C 1
ATOM 2722 O O . ASN A 1 345 ? 4.748 9.253 -27.810 1.00 91.50 345 ASN A O 1
ATOM 2726 N N . ALA A 1 346 ? 6.431 10.490 -27.008 1.00 88.94 346 ALA A N 1
ATOM 2727 C CA . ALA A 1 346 ? 5.583 11.576 -26.519 1.00 88.94 346 ALA A CA 1
ATOM 2728 C C . ALA A 1 346 ? 4.687 12.162 -27.627 1.00 88.94 346 ALA A C 1
ATOM 2730 O O . ALA A 1 346 ? 3.485 12.330 -27.421 1.00 88.94 346 ALA A O 1
ATOM 2731 N N . LEU A 1 347 ? 5.242 12.400 -28.823 1.00 89.81 347 LEU A N 1
ATOM 2732 C CA . LEU A 1 347 ? 4.476 12.864 -29.986 1.00 89.81 347 LEU A CA 1
ATOM 2733 C C . LEU A 1 347 ? 3.413 11.839 -30.412 1.00 89.81 347 LEU A C 1
ATOM 2735 O O . LEU A 1 347 ? 2.239 12.186 -30.542 1.00 89.81 347 LEU A O 1
ATOM 2739 N N . LYS A 1 348 ? 3.795 10.562 -30.553 1.00 91.06 348 LYS A N 1
ATOM 2740 C CA . LYS A 1 348 ? 2.874 9.467 -30.911 1.00 91.06 348 LYS A CA 1
ATOM 2741 C C . LYS A 1 348 ? 1.742 9.303 -29.896 1.00 91.06 348 LYS A C 1
ATOM 2743 O O . LYS A 1 348 ? 0.598 9.046 -30.277 1.00 91.06 348 LYS A O 1
ATOM 2748 N N . ASN A 1 349 ? 2.036 9.446 -28.608 1.00 87.69 349 ASN A N 1
ATOM 2749 C CA . ASN A 1 349 ? 1.031 9.319 -27.558 1.00 87.69 349 ASN A CA 1
ATOM 2750 C C . ASN A 1 349 ? 0.098 10.518 -27.541 1.00 87.69 349 ASN A C 1
ATOM 2752 O O . ASN A 1 349 ? -1.090 10.341 -27.300 1.00 87.69 349 ASN A O 1
ATOM 2756 N N . GLN A 1 350 ? 0.607 11.723 -27.806 1.00 86.62 350 GLN A N 1
ATOM 2757 C CA . GLN A 1 350 ? -0.219 12.921 -27.901 1.00 86.62 350 GLN A CA 1
ATOM 2758 C C . GLN A 1 350 ? -1.225 12.797 -29.053 1.00 86.62 350 GLN A C 1
ATOM 2760 O O . GLN A 1 350 ? -2.411 13.064 -28.860 1.00 86.62 350 GLN A O 1
ATOM 2765 N N . GLU A 1 351 ? -0.787 12.301 -30.214 1.00 89.62 351 GLU A N 1
ATOM 2766 C CA . GLU A 1 351 ? -1.664 12.002 -31.356 1.00 89.62 351 GLU A CA 1
ATOM 2767 C C . GLU A 1 351 ? -2.735 10.954 -31.015 1.00 89.62 351 GLU A C 1
ATOM 2769 O O . GLU A 1 351 ? -3.879 11.049 -31.464 1.00 89.62 351 GLU A O 1
ATOM 2774 N N . LYS A 1 352 ? -2.383 9.961 -30.189 1.00 88.94 352 LYS A N 1
ATOM 2775 C CA . LYS A 1 352 ? -3.271 8.867 -29.765 1.00 88.94 352 LYS A CA 1
ATOM 2776 C C . LYS A 1 352 ? -3.918 9.088 -28.396 1.00 88.94 352 LYS A C 1
ATOM 2778 O O . LYS A 1 352 ? -4.531 8.156 -27.877 1.00 88.94 352 LYS A O 1
ATOM 2783 N N . SER A 1 353 ? -3.829 10.287 -27.820 1.00 87.94 353 SER A N 1
ATOM 2784 C CA . SER A 1 353 ? -4.116 10.499 -26.394 1.00 87.94 353 SER A CA 1
ATOM 2785 C C . SER A 1 353 ? -5.528 10.056 -26.008 1.00 87.94 353 SER A C 1
ATOM 2787 O O . SER A 1 353 ? -5.712 9.250 -25.097 1.00 87.94 353 SER A O 1
ATOM 2789 N N . LEU A 1 354 ? -6.527 10.469 -26.797 1.00 87.69 354 LEU A N 1
ATOM 2790 C CA . LEU A 1 354 ? -7.921 10.083 -26.578 1.00 87.69 354 LEU A CA 1
ATOM 2791 C C . LEU A 1 354 ? -8.119 8.559 -26.606 1.00 87.69 354 LEU A C 1
ATOM 2793 O O . LEU A 1 354 ? -8.877 8.024 -25.803 1.00 87.69 354 LEU A O 1
ATOM 2797 N N . HIS A 1 355 ? -7.438 7.865 -27.520 1.00 89.94 355 HIS A N 1
ATOM 2798 C CA . HIS A 1 355 ? -7.534 6.415 -27.659 1.00 89.94 355 HIS A CA 1
ATOM 2799 C C . HIS A 1 355 ? -6.869 5.682 -26.486 1.00 89.94 355 HIS A C 1
ATOM 2801 O O . HIS A 1 355 ? -7.465 4.762 -25.932 1.00 89.94 355 HIS A O 1
ATOM 2807 N N . LEU A 1 356 ? -5.676 6.114 -26.068 1.00 91.38 356 LEU A N 1
ATOM 2808 C CA . LEU A 1 356 ? -4.961 5.528 -24.928 1.00 91.38 356 LEU A CA 1
ATOM 2809 C C . LEU A 1 356 ? -5.719 5.749 -23.610 1.00 91.38 356 LEU A C 1
ATOM 2811 O O . LEU A 1 356 ? -5.890 4.807 -22.837 1.00 91.38 356 LEU A O 1
ATOM 2815 N N . ASN A 1 357 ? -6.252 6.955 -23.390 1.00 89.75 357 ASN A N 1
ATOM 2816 C CA . ASN A 1 357 ? -7.086 7.261 -22.225 1.00 89.75 357 ASN A CA 1
ATOM 2817 C C . ASN A 1 357 ? -8.366 6.401 -22.207 1.00 89.75 357 ASN A C 1
ATOM 2819 O O . ASN A 1 357 ? -8.775 5.913 -21.152 1.00 89.75 357 ASN A O 1
ATOM 2823 N N . GLU A 1 358 ? -8.980 6.163 -23.374 1.00 87.94 358 GLU A N 1
ATOM 2824 C CA . GLU A 1 358 ? -10.133 5.266 -23.511 1.00 87.94 358 GLU A CA 1
ATOM 2825 C C . GLU A 1 358 ? -9.768 3.804 -23.200 1.00 87.94 358 GLU A C 1
ATOM 2827 O O . GLU A 1 358 ? -10.535 3.117 -22.520 1.00 87.94 358 GLU A O 1
ATOM 2832 N N . ILE A 1 359 ? -8.604 3.317 -23.652 1.00 90.31 359 ILE A N 1
ATOM 2833 C CA . ILE A 1 359 ? -8.116 1.970 -23.312 1.00 90.31 359 ILE A CA 1
ATOM 2834 C C . ILE A 1 359 ? -7.917 1.855 -21.803 1.00 90.31 359 ILE A C 1
ATOM 2836 O O . ILE A 1 359 ? -8.465 0.934 -21.200 1.00 90.31 359 ILE A O 1
ATOM 2840 N N . PHE A 1 360 ? -7.201 2.796 -21.184 1.00 91.19 360 PHE A N 1
ATOM 2841 C CA . PHE A 1 360 ? -6.931 2.771 -19.746 1.00 91.19 360 PHE A CA 1
ATOM 2842 C C . PHE A 1 360 ? -8.213 2.674 -18.930 1.00 91.19 360 PHE A C 1
ATOM 2844 O O . PHE A 1 360 ? -8.381 1.769 -18.114 1.00 91.19 360 PHE A O 1
ATOM 2851 N N . ALA A 1 361 ? -9.176 3.534 -19.234 1.00 87.06 361 ALA A N 1
ATOM 2852 C CA . ALA A 1 361 ? -10.475 3.509 -18.599 1.00 87.06 361 ALA A CA 1
ATOM 2853 C C . ALA A 1 361 ? -11.232 2.184 -18.767 1.00 87.06 361 ALA A C 1
ATOM 2855 O O . ALA A 1 361 ? -11.761 1.638 -17.794 1.00 87.06 361 ALA A O 1
ATOM 2856 N N . LYS A 1 362 ? -11.276 1.640 -19.993 1.00 85.62 362 LYS A N 1
ATOM 2857 C CA . LYS A 1 362 ? -11.880 0.324 -20.251 1.00 85.62 362 LYS A CA 1
ATOM 2858 C C . LYS A 1 362 ? -11.190 -0.760 -19.435 1.00 85.62 362 LYS A C 1
ATOM 2860 O O . LYS A 1 362 ? -11.869 -1.642 -18.919 1.00 85.62 362 LYS A O 1
ATOM 2865 N N . LYS A 1 363 ? -9.866 -0.697 -19.299 1.00 89.12 363 LYS A N 1
ATOM 2866 C CA . LYS A 1 363 ? -9.078 -1.678 -18.551 1.00 89.12 363 LYS A CA 1
ATOM 2867 C C . LYS A 1 363 ? -9.315 -1.585 -17.049 1.00 89.12 363 LYS A C 1
ATOM 2869 O O . LYS A 1 363 ? -9.529 -2.630 -16.450 1.00 89.12 363 LYS A O 1
ATOM 2874 N N . ILE A 1 364 ? -9.442 -0.387 -16.464 1.00 87.12 364 ILE A N 1
ATOM 2875 C CA . ILE A 1 364 ? -9.877 -0.228 -15.059 1.00 87.12 364 ILE A CA 1
ATOM 2876 C C . ILE A 1 364 ? -11.217 -0.940 -14.831 1.00 87.12 364 ILE A C 1
ATOM 2878 O O . ILE A 1 364 ? -11.380 -1.693 -13.871 1.00 87.12 364 ILE A O 1
ATOM 2882 N N . ILE A 1 365 ? -12.175 -0.740 -15.740 1.00 81.56 365 ILE A N 1
ATOM 2883 C CA . ILE A 1 365 ? -13.503 -1.357 -15.651 1.00 81.56 365 ILE A CA 1
ATOM 2884 C C . ILE A 1 365 ? -13.423 -2.881 -15.810 1.00 81.56 365 ILE A C 1
ATOM 2886 O O . ILE A 1 365 ? -14.035 -3.617 -15.039 1.00 81.56 365 ILE A O 1
ATOM 2890 N N . LEU A 1 366 ? -12.673 -3.380 -16.794 1.00 81.44 366 LEU A N 1
ATOM 2891 C CA . LEU A 1 366 ? -12.519 -4.819 -17.033 1.00 81.44 366 LEU A CA 1
ATOM 2892 C C . LEU A 1 366 ? -11.805 -5.525 -15.870 1.00 81.44 366 LEU A C 1
ATOM 2894 O O . LEU A 1 366 ? -12.177 -6.652 -15.523 1.00 81.44 366 LEU A O 1
ATOM 2898 N N . SER A 1 367 ? -10.858 -4.848 -15.213 1.00 81.56 367 SER A N 1
ATOM 2899 C CA . SER A 1 367 ? -10.171 -5.342 -14.016 1.00 81.56 367 SER A CA 1
ATOM 2900 C C . SER A 1 367 ? -11.135 -5.694 -12.882 1.00 81.56 367 SER A C 1
ATOM 2902 O O . SER A 1 367 ? -10.833 -6.592 -12.104 1.00 81.56 367 SER A O 1
ATOM 2904 N N . ILE A 1 368 ? -12.321 -5.080 -12.809 1.00 77.94 368 ILE A N 1
ATOM 2905 C CA . ILE A 1 368 ? -13.362 -5.442 -11.831 1.00 77.94 368 ILE A CA 1
ATOM 2906 C C . ILE A 1 368 ? -13.790 -6.899 -12.021 1.00 77.94 368 ILE A C 1
ATOM 2908 O O . ILE A 1 368 ? -13.765 -7.687 -11.080 1.00 77.94 368 ILE A O 1
ATOM 2912 N N . THR A 1 369 ? -14.156 -7.273 -13.249 1.00 72.69 369 THR A N 1
ATOM 2913 C CA . THR A 1 369 ? -14.630 -8.633 -13.554 1.00 72.69 369 THR A CA 1
ATOM 2914 C C . THR A 1 369 ? -13.521 -9.679 -13.480 1.00 72.69 369 THR A C 1
ATOM 2916 O O . THR A 1 369 ? -13.804 -10.837 -13.189 1.00 72.69 369 THR A O 1
ATOM 2919 N N . LYS A 1 370 ? -12.262 -9.273 -13.697 1.00 76.44 370 LYS A N 1
ATOM 2920 C CA . LYS A 1 370 ? -11.085 -10.135 -13.525 1.00 76.44 370 LYS A CA 1
ATOM 2921 C C . LYS A 1 370 ? -10.780 -10.391 -12.047 1.00 76.44 370 LYS A C 1
ATOM 2923 O O . LYS A 1 370 ? -10.455 -11.515 -11.682 1.00 76.44 370 LYS A O 1
ATOM 2928 N N . ASN A 1 371 ? -10.877 -9.357 -11.213 1.00 72.69 371 ASN A N 1
ATOM 2929 C CA . ASN A 1 371 ? -10.393 -9.392 -9.833 1.00 72.69 371 ASN A CA 1
ATOM 2930 C C . ASN A 1 371 ? -11.460 -9.752 -8.794 1.00 72.69 371 ASN A C 1
ATOM 2932 O O . ASN A 1 371 ? -11.092 -10.187 -7.709 1.00 72.69 371 ASN A O 1
ATOM 2936 N N . SER A 1 372 ? -12.745 -9.582 -9.113 1.00 73.31 372 SER A N 1
ATOM 2937 C CA . SER A 1 372 ? -13.864 -9.903 -8.219 1.00 73.31 372 SER A CA 1
ATOM 2938 C C . SER A 1 372 ? -14.930 -10.777 -8.914 1.00 73.31 372 SER A C 1
ATOM 2940 O O . SER A 1 372 ? -16.113 -10.418 -8.885 1.00 73.31 372 SER A O 1
ATOM 2942 N N . PRO A 1 373 ? -14.565 -11.899 -9.575 1.00 77.25 373 PRO A N 1
ATOM 2943 C CA . PRO A 1 373 ? -15.512 -12.696 -10.348 1.00 77.25 373 PRO A CA 1
ATOM 2944 C C . PRO A 1 373 ? -16.475 -13.477 -9.448 1.00 77.25 373 PRO A C 1
ATOM 2946 O O . PRO A 1 373 ? -16.085 -14.094 -8.457 1.00 77.25 373 PRO A O 1
ATOM 2949 N N . VAL A 1 374 ? -17.742 -13.527 -9.849 1.00 72.94 374 VAL A N 1
ATOM 2950 C CA . VAL A 1 374 ? -18.733 -14.470 -9.325 1.00 72.94 374 VAL A CA 1
ATOM 2951 C C . VAL A 1 374 ? -19.303 -15.223 -10.516 1.00 72.94 374 VAL A C 1
ATOM 2953 O O . VAL A 1 374 ? -20.021 -14.651 -11.327 1.00 72.94 374 VAL A O 1
ATOM 2956 N N . ILE A 1 375 ? -18.983 -16.507 -10.637 1.00 68.56 375 ILE A N 1
ATOM 2957 C CA . ILE A 1 375 ? -19.564 -17.354 -11.680 1.00 68.56 375 ILE A CA 1
ATOM 2958 C C . ILE A 1 375 ? -20.882 -17.895 -11.131 1.00 68.56 375 ILE A C 1
ATOM 2960 O O . ILE A 1 375 ? -20.894 -18.579 -10.104 1.00 68.56 375 ILE A O 1
ATOM 2964 N N . ASP A 1 376 ? -22.003 -17.546 -11.762 1.00 68.62 376 ASP A N 1
ATOM 2965 C CA . ASP A 1 376 ? -23.285 -18.135 -11.375 1.00 68.62 376 ASP A CA 1
ATOM 2966 C C . ASP A 1 376 ? -23.404 -19.599 -11.827 1.00 68.62 376 ASP A C 1
ATOM 2968 O O . ASP A 1 376 ? -22.597 -20.121 -12.594 1.00 68.62 376 ASP A O 1
ATOM 2972 N N . SER A 1 377 ? -24.450 -20.287 -11.366 1.00 69.44 377 SER A N 1
ATOM 2973 C CA . SER A 1 377 ? -24.718 -21.682 -11.741 1.00 69.44 377 SER A CA 1
ATOM 2974 C C . SER A 1 377 ? -24.984 -21.891 -13.240 1.00 69.44 377 SER A C 1
ATOM 2976 O O . SER A 1 377 ? -25.062 -23.034 -13.680 1.00 69.44 377 SER A O 1
ATOM 2978 N N . SER A 1 378 ? -25.152 -20.812 -14.010 1.00 67.88 378 SER A N 1
ATOM 2979 C CA . SER A 1 378 ? -25.355 -20.822 -15.464 1.00 67.88 378 SER A CA 1
ATOM 2980 C C . SER A 1 378 ? -24.076 -20.469 -16.235 1.00 67.88 378 SER A C 1
ATOM 2982 O O . SER A 1 378 ? -24.092 -20.477 -17.463 1.00 67.88 378 SER A O 1
ATOM 2984 N N . GLY A 1 379 ? -22.974 -20.173 -15.536 1.00 64.62 379 GLY A N 1
ATOM 2985 C CA . GLY A 1 379 ? -21.699 -19.777 -16.126 1.00 64.62 379 GLY A CA 1
ATOM 2986 C C . GLY A 1 379 ? -21.594 -18.295 -16.503 1.00 64.62 379 GLY A C 1
ATOM 2987 O O . GLY A 1 379 ? -20.618 -17.928 -17.155 1.00 64.62 379 GLY A O 1
ATOM 2988 N N . ASN A 1 380 ? -22.548 -17.435 -16.123 1.00 67.75 380 ASN A N 1
ATOM 2989 C CA . ASN A 1 380 ? -22.432 -15.997 -16.384 1.00 67.75 380 ASN A CA 1
ATOM 2990 C C . ASN A 1 380 ? -21.466 -15.340 -15.394 1.00 67.75 380 ASN A C 1
ATOM 2992 O O . ASN A 1 380 ? -21.478 -15.631 -14.193 1.00 67.75 380 ASN A O 1
ATOM 2996 N N . THR A 1 381 ? -20.669 -14.402 -15.905 1.00 61.69 381 THR A N 1
ATOM 2997 C CA . THR A 1 381 ? -19.717 -13.619 -15.115 1.00 61.69 381 THR A CA 1
ATOM 2998 C C . THR A 1 381 ? -20.426 -12.460 -14.415 1.00 61.69 381 THR A C 1
ATOM 3000 O O . THR A 1 381 ? -20.708 -11.429 -15.022 1.00 61.69 381 THR A O 1
ATOM 3003 N N . ASN A 1 382 ? -20.687 -12.623 -13.122 1.00 75.06 382 ASN A N 1
ATOM 3004 C CA . ASN A 1 382 ? -21.113 -11.562 -12.212 1.00 75.06 382 ASN A CA 1
ATOM 3005 C C . ASN A 1 382 ? -19.895 -10.959 -11.493 1.00 75.06 382 ASN A C 1
ATOM 3007 O O . ASN A 1 382 ? -18.792 -11.509 -11.559 1.00 75.06 382 ASN A O 1
ATOM 3011 N N . ALA A 1 383 ? -20.090 -9.842 -10.789 1.00 81.75 383 ALA A N 1
ATOM 3012 C CA . ALA A 1 383 ? -19.051 -9.238 -9.957 1.00 81.75 383 ALA A CA 1
ATOM 3013 C C . ALA A 1 383 ? -19.488 -9.180 -8.490 1.00 81.75 383 ALA A C 1
ATOM 3015 O O . ALA A 1 383 ? -20.632 -8.841 -8.170 1.00 81.75 383 ALA A O 1
ATOM 3016 N N . LYS A 1 384 ? -18.570 -9.496 -7.580 1.00 84.75 384 LYS A N 1
ATOM 3017 C CA . LYS A 1 384 ? -18.764 -9.299 -6.140 1.00 84.75 384 LYS A CA 1
ATOM 3018 C C . LYS A 1 384 ? -18.659 -7.806 -5.828 1.00 84.75 384 LYS A C 1
ATOM 3020 O O . LYS A 1 384 ? -17.702 -7.162 -6.247 1.00 84.75 384 LYS A O 1
ATOM 3025 N N . LEU A 1 385 ? -19.625 -7.259 -5.085 1.00 88.00 385 LEU A N 1
ATOM 3026 C CA . LEU A 1 385 ? -19.528 -5.897 -4.560 1.00 88.00 385 LEU A CA 1
ATOM 3027 C C . LEU A 1 385 ? -18.675 -5.918 -3.287 1.00 88.00 385 LEU A C 1
ATOM 3029 O O . LEU A 1 385 ? -19.160 -6.240 -2.201 1.00 88.00 385 LEU A O 1
ATOM 3033 N N . ASP A 1 386 ? -17.396 -5.608 -3.436 1.00 85.88 386 ASP A N 1
ATOM 3034 C CA . ASP A 1 386 ? -16.386 -5.628 -2.379 1.00 85.88 386 ASP A CA 1
ATOM 3035 C C . ASP A 1 386 ? -15.574 -4.324 -2.347 1.00 85.88 386 ASP A C 1
ATOM 3037 O O . ASP A 1 386 ? -15.780 -3.407 -3.147 1.00 85.88 386 ASP A O 1
ATOM 3041 N N . LYS A 1 387 ? -14.642 -4.214 -1.395 1.00 80.69 387 LYS A N 1
ATOM 3042 C CA . LYS A 1 387 ? -13.797 -3.021 -1.277 1.00 80.69 387 LYS A CA 1
ATOM 3043 C C . LYS A 1 387 ? -12.978 -2.767 -2.552 1.00 80.69 387 LYS A C 1
ATOM 3045 O O . LYS A 1 387 ? -12.867 -1.620 -2.975 1.00 80.69 387 LYS A O 1
ATOM 3050 N N . LYS A 1 388 ? -12.438 -3.819 -3.180 1.00 82.81 388 LYS A N 1
ATOM 3051 C CA . LYS A 1 388 ? -11.547 -3.731 -4.350 1.00 82.81 388 LYS A CA 1
ATOM 3052 C C . LYS A 1 388 ? -12.276 -3.206 -5.587 1.00 82.81 388 LYS A C 1
ATOM 3054 O O . LYS A 1 388 ? -11.813 -2.260 -6.223 1.00 82.81 388 LYS A O 1
ATOM 3059 N N . SER A 1 389 ? -13.436 -3.774 -5.896 1.00 87.06 389 SER A N 1
ATOM 3060 C CA . SER A 1 389 ? -14.300 -3.352 -7.000 1.00 87.06 389 SER A CA 1
ATOM 3061 C C . SER A 1 389 ? -14.831 -1.927 -6.824 1.00 87.06 389 SER A C 1
ATOM 3063 O O . SER A 1 389 ? -14.857 -1.164 -7.791 1.00 87.06 389 SER A O 1
ATOM 3065 N N . ILE A 1 390 ? -15.177 -1.517 -5.598 1.00 87.75 390 ILE A N 1
ATOM 3066 C CA . ILE A 1 390 ? -15.564 -0.128 -5.318 1.00 87.75 390 ILE A CA 1
ATOM 3067 C C . ILE A 1 390 ? -14.394 0.840 -5.435 1.00 87.75 390 ILE A C 1
ATOM 3069 O O . ILE A 1 390 ? -14.582 1.928 -5.980 1.00 87.75 390 ILE A O 1
ATOM 3073 N N . THR A 1 391 ? -13.189 0.466 -4.998 1.00 86.25 391 THR A N 1
ATOM 3074 C CA . THR A 1 391 ? -11.986 1.271 -5.249 1.00 86.25 391 THR A CA 1
ATOM 3075 C C . THR A 1 391 ? -11.762 1.444 -6.749 1.00 86.25 391 THR A C 1
ATOM 3077 O O . THR A 1 391 ? -11.615 2.575 -7.196 1.00 86.25 391 THR A O 1
ATOM 3080 N N . LEU A 1 392 ? -11.826 0.369 -7.539 1.00 88.00 392 LEU A N 1
ATOM 3081 C CA . LEU A 1 392 ? -11.699 0.428 -9.001 1.00 88.00 392 LEU A CA 1
ATOM 3082 C C . LEU A 1 392 ? -12.723 1.376 -9.643 1.00 88.00 392 LEU A C 1
ATOM 3084 O O . LEU A 1 392 ? -12.348 2.236 -10.437 1.00 88.00 392 LEU A O 1
ATOM 3088 N N . LEU A 1 393 ? -14.003 1.272 -9.271 1.00 87.56 393 LEU A N 1
ATOM 3089 C CA . LEU A 1 393 ? -15.037 2.171 -9.795 1.00 87.56 393 LEU A CA 1
ATOM 3090 C C . LEU A 1 393 ? -14.856 3.624 -9.331 1.00 87.56 393 LEU A C 1
ATOM 3092 O O . LEU A 1 393 ? -15.104 4.546 -10.104 1.00 87.56 393 LEU A O 1
ATOM 3096 N N . SER A 1 394 ? -14.427 3.845 -8.088 1.00 89.50 394 SER A N 1
ATOM 3097 C CA . SER A 1 394 ? -14.168 5.197 -7.568 1.00 89.50 394 SER A CA 1
ATOM 3098 C C . SER A 1 394 ? -13.007 5.855 -8.312 1.00 89.50 394 SER A C 1
ATOM 3100 O O . SER A 1 394 ? -13.117 7.002 -8.731 1.00 89.50 394 SER A O 1
ATOM 3102 N N . MET A 1 395 ? -11.944 5.092 -8.567 1.00 88.25 395 MET A N 1
ATOM 3103 C CA . MET A 1 395 ? -10.783 5.531 -9.340 1.00 88.25 395 MET A CA 1
ATOM 3104 C C . MET A 1 395 ? -11.145 5.797 -10.805 1.00 88.25 395 MET A C 1
ATOM 3106 O O . MET A 1 395 ? -10.721 6.799 -11.373 1.00 88.25 395 MET A O 1
ATOM 3110 N N . ALA A 1 396 ? -12.003 4.966 -11.407 1.00 87.88 396 ALA A N 1
ATOM 3111 C CA . ALA A 1 396 ? -12.552 5.244 -12.733 1.00 87.88 396 ALA A CA 1
ATOM 3112 C C . ALA A 1 396 ? -13.333 6.572 -12.755 1.00 87.88 396 ALA A C 1
ATOM 3114 O O . ALA A 1 396 ? -13.121 7.398 -13.639 1.00 87.88 396 ALA A O 1
ATOM 3115 N N . LYS A 1 397 ? -14.195 6.808 -11.755 1.00 88.12 397 LYS A N 1
ATOM 3116 C CA . LYS A 1 397 ? -14.956 8.061 -11.611 1.00 88.12 397 LYS A CA 1
ATOM 3117 C C . LYS A 1 397 ? -14.034 9.276 -11.497 1.00 88.12 397 LYS A C 1
ATOM 3119 O O . LYS A 1 397 ? -14.292 10.292 -12.140 1.00 88.12 397 LYS A O 1
ATOM 3124 N N . GLU A 1 398 ? -12.976 9.184 -10.697 1.00 88.56 398 GLU A N 1
ATOM 3125 C CA . GLU A 1 398 ? -11.991 10.260 -10.544 1.00 88.56 398 GLU A CA 1
ATOM 3126 C C . GLU A 1 398 ? -11.249 10.535 -11.855 1.00 88.56 398 GLU A C 1
ATOM 3128 O O . GLU A 1 398 ? -11.156 11.691 -12.269 1.00 88.56 398 GLU A O 1
ATOM 3133 N N . PHE A 1 399 ? -10.810 9.491 -12.565 1.00 89.12 399 PHE A N 1
ATOM 3134 C CA . PHE A 1 399 ? -10.166 9.646 -13.869 1.00 89.12 399 PHE A CA 1
ATOM 3135 C C . PHE A 1 399 ? -11.082 10.331 -14.898 1.00 89.12 399 PHE A C 1
ATOM 3137 O O . PHE A 1 399 ? -10.620 11.195 -15.645 1.00 89.12 399 PHE A O 1
ATOM 3144 N N . PHE A 1 400 ? -12.380 10.005 -14.916 1.00 85.44 400 PHE A N 1
ATOM 3145 C CA . PHE A 1 400 ? -13.362 10.636 -15.815 1.00 85.44 400 PHE A CA 1
ATOM 3146 C C . PHE A 1 400 ? -13.665 12.077 -15.444 1.00 85.44 400 PHE A C 1
ATOM 3148 O O . PHE A 1 400 ? -13.718 12.928 -16.324 1.00 85.44 400 PHE A O 1
ATOM 3155 N N . SER A 1 401 ? -13.769 12.367 -14.147 1.00 84.00 401 SER A N 1
ATOM 3156 C CA . SER A 1 401 ? -13.980 13.733 -13.660 1.00 84.00 401 SER A CA 1
ATOM 3157 C C . SER A 1 401 ? -12.837 14.669 -14.081 1.00 84.00 401 SER A C 1
ATOM 3159 O O . SER A 1 401 ? -13.056 15.858 -14.299 1.00 84.00 401 SER A O 1
ATOM 3161 N N . ILE A 1 402 ? -11.618 14.133 -14.214 1.00 82.69 402 ILE A N 1
ATOM 3162 C CA . ILE A 1 402 ? -10.441 14.858 -14.714 1.00 82.69 402 ILE A CA 1
ATOM 3163 C C . ILE A 1 402 ? -10.445 14.946 -16.254 1.00 82.69 402 ILE A C 1
ATOM 3165 O O . ILE A 1 402 ? -9.904 15.900 -16.809 1.00 82.69 402 ILE A O 1
ATOM 3169 N N . ASN A 1 403 ? -11.095 14.002 -16.950 1.00 81.88 403 ASN A N 1
ATOM 3170 C CA . ASN A 1 403 ? -11.094 13.868 -18.412 1.00 81.88 403 ASN A CA 1
ATOM 3171 C C . ASN A 1 403 ? -12.519 13.774 -19.020 1.00 81.88 403 ASN A C 1
ATOM 3173 O O . ASN A 1 403 ? -12.903 12.710 -19.520 1.00 81.88 403 ASN A O 1
ATOM 3177 N N . PRO A 1 404 ? -13.297 14.875 -19.076 1.00 78.19 404 PRO A N 1
ATOM 3178 C CA . PRO A 1 404 ? -14.706 14.839 -19.499 1.00 78.19 404 PRO A CA 1
ATOM 3179 C C . PRO A 1 404 ? -14.939 14.311 -20.927 1.00 78.19 404 PRO A C 1
ATOM 3181 O O . PRO A 1 404 ? -15.916 13.627 -21.205 1.00 78.19 404 PRO A O 1
ATOM 3184 N N . THR A 1 405 ? -14.018 14.563 -21.860 1.00 77.81 405 THR A N 1
ATOM 3185 C CA . THR A 1 405 ? -14.131 14.072 -23.249 1.00 77.81 405 THR A CA 1
ATOM 3186 C C . THR A 1 405 ? -14.043 12.543 -23.343 1.00 77.81 405 THR A C 1
ATOM 3188 O O . THR A 1 405 ? -14.598 11.924 -24.253 1.00 77.81 405 THR A O 1
ATOM 3191 N N . VAL A 1 406 ? -13.310 11.924 -22.415 1.00 76.00 406 VAL A N 1
ATOM 3192 C CA . VAL A 1 406 ? -13.150 10.468 -22.314 1.00 76.00 406 VAL A CA 1
ATOM 3193 C C . VAL A 1 406 ? -14.420 9.857 -21.710 1.00 76.00 406 VAL A C 1
ATOM 3195 O O . VAL A 1 406 ? -14.874 8.808 -22.172 1.00 76.00 406 VAL A O 1
ATOM 3198 N N . GLU A 1 407 ? -15.042 10.559 -20.757 1.00 75.38 407 GLU A N 1
ATOM 3199 C CA . GLU A 1 407 ? -16.302 10.184 -20.109 1.00 75.38 407 GLU A CA 1
ATOM 3200 C C . GLU A 1 407 ? -17.434 9.930 -21.114 1.00 75.38 407 GLU A C 1
ATOM 3202 O O . GLU A 1 407 ? -18.027 8.857 -21.072 1.00 75.38 407 GLU A O 1
ATOM 3207 N N . GLU A 1 408 ? -17.689 10.834 -22.068 1.00 77.88 408 GLU A N 1
ATOM 3208 C CA . GLU A 1 408 ? -18.809 10.704 -23.022 1.00 77.88 408 GLU A CA 1
ATOM 3209 C C . GLU A 1 408 ? -18.750 9.408 -23.855 1.00 77.88 408 GLU A C 1
ATOM 3211 O O . GLU A 1 408 ? -19.743 8.690 -24.003 1.00 77.88 408 GLU A O 1
ATOM 3216 N N . LYS A 1 409 ? -17.573 9.066 -24.398 1.00 71.44 409 LYS A N 1
ATOM 3217 C CA . LYS A 1 409 ? -17.392 7.848 -25.212 1.00 71.44 409 LYS A CA 1
ATOM 3218 C C . LYS A 1 409 ? -17.437 6.584 -24.367 1.00 71.44 409 LYS A C 1
ATOM 3220 O O . LYS A 1 409 ? -17.984 5.562 -24.788 1.00 71.44 409 LYS A O 1
ATOM 3225 N N . LEU A 1 410 ? -16.859 6.645 -23.171 1.00 70.12 410 LEU A N 1
ATOM 3226 C CA . LEU A 1 410 ? -16.899 5.535 -22.234 1.00 70.12 410 LEU A CA 1
ATOM 3227 C C . LEU A 1 410 ? -18.272 5.338 -21.637 1.00 70.12 410 LEU A C 1
ATOM 3229 O O . LEU A 1 410 ? -18.574 4.209 -21.287 1.00 70.12 410 LEU A O 1
ATOM 3233 N N . GLN A 1 411 ? -19.112 6.365 -21.554 1.00 76.00 411 GLN A N 1
ATOM 3234 C CA . GLN A 1 411 ? -20.481 6.228 -21.085 1.00 76.00 411 GLN A CA 1
ATOM 3235 C C . GLN A 1 411 ? -21.218 5.189 -21.927 1.00 76.00 411 GLN A C 1
ATOM 3237 O O . GLN A 1 411 ? -21.779 4.260 -21.365 1.00 76.00 411 GLN A O 1
ATOM 3242 N N . VAL A 1 412 ? -21.069 5.207 -23.255 1.00 75.75 412 VAL A N 1
ATOM 3243 C CA . VAL A 1 412 ? -21.614 4.158 -24.142 1.00 75.75 412 VAL A CA 1
ATOM 3244 C C . VAL A 1 412 ? -21.066 2.765 -23.791 1.00 75.75 412 VAL A C 1
ATOM 3246 O O . VAL A 1 412 ? -21.807 1.780 -23.733 1.00 75.75 412 VAL A O 1
ATOM 3249 N N . PHE A 1 413 ? -19.763 2.658 -23.517 1.00 73.88 413 PHE A N 1
ATOM 3250 C CA . PHE A 1 413 ? -19.148 1.397 -23.094 1.00 73.88 413 PHE A CA 1
ATOM 3251 C C . PHE A 1 413 ? -19.661 0.933 -21.719 1.00 73.88 413 PHE A C 1
ATOM 3253 O O . PHE A 1 413 ? -20.036 -0.230 -21.578 1.00 73.88 413 PHE A O 1
ATOM 3260 N N . LEU A 1 414 ? -19.735 1.828 -20.733 1.00 71.25 414 LEU A N 1
ATOM 3261 C CA . LEU A 1 414 ? -20.262 1.620 -19.382 1.00 71.25 414 LEU A CA 1
ATOM 3262 C C . LEU A 1 414 ? -21.725 1.168 -19.438 1.00 71.25 414 LEU A C 1
ATOM 3264 O O . LEU A 1 414 ? -22.097 0.196 -18.781 1.00 71.25 414 LEU A O 1
ATOM 3268 N N . GLU A 1 415 ? -22.532 1.812 -20.278 1.00 71.25 415 GLU A N 1
ATOM 3269 C CA . GLU A 1 415 ? -23.919 1.438 -20.526 1.00 71.25 415 GLU A CA 1
ATOM 3270 C C . GLU A 1 415 ? -24.044 0.028 -21.091 1.00 71.25 415 GLU A C 1
ATOM 3272 O O . GLU A 1 415 ? -24.942 -0.709 -20.700 1.00 71.25 415 GLU A O 1
ATOM 3277 N N . SER A 1 416 ? -23.130 -0.379 -21.971 1.00 73.38 416 SER A N 1
ATOM 3278 C CA . SER A 1 416 ? -23.147 -1.731 -22.532 1.00 73.38 416 SER A CA 1
ATOM 3279 C C . SER A 1 416 ? -22.581 -2.798 -21.583 1.00 73.38 416 SER A C 1
ATOM 3281 O O . SER A 1 416 ? -23.063 -3.929 -21.580 1.00 73.38 416 SER A O 1
ATOM 3283 N N . LYS A 1 417 ? -21.554 -2.466 -20.786 1.00 74.19 417 LYS A N 1
ATOM 3284 C CA . LYS A 1 417 ? -20.778 -3.425 -19.983 1.00 74.19 417 LYS A CA 1
ATOM 3285 C C . LYS A 1 417 ? -21.114 -3.373 -18.504 1.00 74.19 417 LYS A C 1
ATOM 3287 O O . LYS A 1 417 ? -21.539 -4.390 -17.969 1.00 74.19 417 LYS A O 1
ATOM 3292 N N . LEU A 1 418 ? -20.987 -2.227 -17.837 1.00 74.25 418 LEU A N 1
ATOM 3293 C CA . LEU A 1 418 ? -21.273 -2.143 -16.402 1.00 74.25 418 LEU A CA 1
ATOM 3294 C C . LEU A 1 418 ? -22.757 -2.320 -16.082 1.00 74.25 418 LEU A C 1
ATOM 3296 O O . LEU A 1 418 ? -23.064 -2.981 -15.094 1.00 74.25 418 LEU A O 1
ATOM 3300 N N . LYS A 1 419 ? -23.680 -1.803 -16.911 1.00 75.31 419 LYS A N 1
ATOM 3301 C CA . LYS A 1 419 ? -25.124 -2.048 -16.696 1.00 75.31 419 LYS A CA 1
ATOM 3302 C C . LYS A 1 419 ? -25.501 -3.529 -16.873 1.00 75.31 419 LYS A C 1
ATOM 3304 O O . LYS A 1 419 ? -26.546 -3.937 -16.379 1.00 75.31 419 LYS A O 1
ATOM 3309 N N . SER A 1 420 ? -24.665 -4.322 -17.553 1.00 72.94 420 SER A N 1
ATOM 3310 C CA . SER A 1 420 ? -24.871 -5.768 -17.738 1.00 72.94 420 SER A CA 1
ATOM 3311 C C . SER A 1 420 ? -24.316 -6.627 -16.596 1.00 72.94 420 SER A C 1
ATOM 3313 O O . SER A 1 420 ? -24.691 -7.790 -16.478 1.00 72.94 420 SER A O 1
ATOM 3315 N N . ILE A 1 421 ? -23.445 -6.067 -15.749 1.00 76.88 421 ILE A N 1
ATOM 3316 C CA . ILE A 1 421 ? -22.888 -6.774 -14.593 1.00 76.88 421 ILE A CA 1
ATOM 3317 C C . ILE A 1 421 ? -23.938 -6.805 -13.489 1.00 76.88 421 ILE A C 1
ATOM 3319 O O . ILE A 1 421 ? -24.398 -5.760 -13.029 1.00 76.88 421 ILE A O 1
ATOM 3323 N N . TYR A 1 422 ? -24.263 -8.004 -13.016 1.00 80.25 422 TYR A N 1
ATOM 3324 C CA . TYR A 1 422 ? -24.994 -8.159 -11.769 1.00 80.25 422 TYR A CA 1
ATOM 3325 C C . TYR A 1 422 ? -24.017 -8.123 -10.589 1.00 80.25 422 TYR A C 1
ATOM 3327 O O . TYR A 1 422 ? -23.097 -8.939 -10.490 1.00 80.25 422 TYR A O 1
ATOM 3335 N N . TRP A 1 423 ? -24.233 -7.166 -9.694 1.00 85.19 423 TRP A N 1
ATOM 3336 C CA . TRP A 1 423 ? -23.445 -6.964 -8.485 1.00 85.19 423 TRP A CA 1
ATOM 3337 C C . TRP A 1 423 ? -24.011 -7.783 -7.324 1.00 85.19 423 TRP A C 1
ATOM 3339 O O . TRP A 1 423 ? -25.128 -7.528 -6.864 1.00 85.19 423 TRP A O 1
ATOM 3349 N N . ASP A 1 424 ? -23.238 -8.755 -6.839 1.00 85.25 424 ASP A N 1
ATOM 3350 C CA . ASP A 1 424 ? -23.595 -9.558 -5.668 1.00 85.25 424 ASP A CA 1
ATOM 3351 C C . ASP A 1 424 ? -23.287 -8.798 -4.370 1.00 85.25 424 ASP A C 1
ATOM 3353 O O . ASP A 1 424 ? -22.131 -8.495 -4.075 1.00 85.25 424 ASP A O 1
ATOM 3357 N N . THR A 1 425 ? -24.332 -8.516 -3.585 1.00 86.25 425 THR A N 1
ATOM 3358 C CA . THR A 1 425 ? -24.259 -7.733 -2.340 1.00 86.25 425 THR A CA 1
ATOM 3359 C C . THR A 1 425 ? -24.384 -8.567 -1.060 1.00 86.25 425 THR A C 1
ATOM 3361 O O . THR A 1 425 ? -24.403 -8.012 0.051 1.00 86.25 425 THR A O 1
ATOM 3364 N N . ARG A 1 426 ? -24.491 -9.904 -1.179 1.00 82.19 426 ARG A N 1
ATOM 3365 C CA . ARG A 1 426 ? -24.820 -10.807 -0.056 1.00 82.19 426 ARG A CA 1
ATOM 3366 C C . ARG A 1 426 ? -23.897 -10.592 1.145 1.00 82.19 426 ARG A C 1
ATOM 3368 O O . ARG A 1 426 ? -24.378 -10.344 2.252 1.00 82.19 426 ARG A O 1
ATOM 3375 N N . TYR A 1 427 ? -22.588 -10.574 0.909 1.00 80.31 427 TYR A N 1
ATOM 3376 C CA . TYR A 1 427 ? -21.563 -10.463 1.955 1.00 80.31 427 TYR A CA 1
ATOM 3377 C C . TYR A 1 427 ? -20.939 -9.066 2.087 1.00 80.31 427 TYR A C 1
ATOM 3379 O O . TYR A 1 427 ? -19.968 -8.896 2.815 1.00 80.31 427 TYR A O 1
ATOM 3387 N N . THR A 1 428 ? -21.503 -8.057 1.419 1.00 88.44 428 THR A N 1
ATOM 3388 C CA . THR A 1 428 ? -20.969 -6.689 1.436 1.00 88.44 428 THR A CA 1
ATOM 3389 C C . THR A 1 428 ? -21.248 -5.986 2.765 1.00 88.44 428 THR A C 1
ATOM 3391 O O . THR A 1 428 ? -22.372 -6.016 3.280 1.00 88.44 428 THR A O 1
ATOM 3394 N N . SER A 1 429 ? -20.239 -5.330 3.323 1.00 87.00 429 SER A N 1
ATOM 3395 C CA . SER A 1 429 ? -20.310 -4.539 4.549 1.00 87.00 429 SER A CA 1
ATOM 3396 C C . SER A 1 429 ? -21.024 -3.196 4.339 1.00 87.00 429 SER A C 1
ATOM 3398 O O . SER A 1 429 ? -21.200 -2.712 3.220 1.00 87.00 429 SER A O 1
ATOM 3400 N N . ILE A 1 430 ? -21.453 -2.573 5.444 1.00 89.69 430 ILE A N 1
ATOM 3401 C CA . ILE A 1 430 ? -22.146 -1.272 5.424 1.00 89.69 430 ILE A CA 1
ATOM 3402 C C . ILE A 1 430 ? -21.253 -0.174 4.825 1.00 89.69 430 ILE A C 1
ATOM 3404 O O . ILE A 1 430 ? -21.753 0.648 4.062 1.00 89.69 430 ILE A O 1
ATOM 3408 N N . SER A 1 431 ? -19.952 -0.176 5.132 1.00 86.62 431 SER A N 1
ATOM 3409 C CA . SER A 1 431 ? -18.987 0.810 4.624 1.00 86.62 431 SER A CA 1
ATOM 3410 C C . SER A 1 431 ? -18.816 0.722 3.105 1.00 86.62 431 SER A C 1
ATOM 3412 O O . SER A 1 431 ? -18.830 1.744 2.415 1.00 86.62 431 SER A O 1
ATOM 3414 N N . VAL A 1 432 ? -18.713 -0.496 2.563 1.00 88.88 432 VAL A N 1
ATOM 3415 C CA . VAL A 1 432 ? -18.619 -0.706 1.112 1.00 88.88 432 VAL A CA 1
ATOM 3416 C C . VAL A 1 432 ? -19.927 -0.306 0.428 1.00 88.88 432 VAL A C 1
ATOM 3418 O O . VAL A 1 432 ? -19.891 0.400 -0.578 1.00 88.88 432 VAL A O 1
ATOM 3421 N N . LEU A 1 433 ? -21.087 -0.671 0.987 1.00 92.12 433 LEU A N 1
ATOM 3422 C CA . LEU A 1 433 ? -22.388 -0.273 0.435 1.00 92.12 433 LEU A CA 1
ATOM 3423 C C . LEU A 1 433 ? -22.582 1.244 0.414 1.00 92.12 433 LEU A C 1
ATOM 3425 O O . LEU A 1 433 ? -23.042 1.776 -0.591 1.00 92.12 433 LEU A O 1
ATOM 3429 N N . GLU A 1 434 ? -22.216 1.947 1.485 1.00 91.56 434 GLU A N 1
ATOM 3430 C CA . GLU A 1 434 ? -22.274 3.410 1.521 1.00 91.56 434 GLU A CA 1
ATOM 3431 C C . GLU A 1 434 ? -21.406 4.027 0.417 1.00 91.56 434 GLU A C 1
ATOM 3433 O O . GLU A 1 434 ? -21.887 4.840 -0.376 1.00 91.56 434 GLU A O 1
ATOM 3438 N N . SER A 1 435 ? -20.151 3.579 0.319 1.00 89.06 435 SER A N 1
ATOM 3439 C CA . SER A 1 435 ? -19.209 4.037 -0.708 1.00 89.06 435 SER A CA 1
ATOM 3440 C C . SER A 1 435 ? -19.771 3.797 -2.115 1.00 89.06 435 SER A C 1
ATOM 3442 O O . SER A 1 435 ? -19.714 4.677 -2.980 1.00 89.06 435 SER A O 1
ATOM 3444 N N . SER A 1 436 ? -20.424 2.645 -2.310 1.00 91.25 436 SER A N 1
ATOM 3445 C CA . SER A 1 436 ? -21.077 2.253 -3.562 1.00 91.25 436 SER A CA 1
ATOM 3446 C C . SER A 1 436 ? -22.185 3.218 -3.979 1.00 91.25 436 SER A C 1
ATOM 3448 O O . SER A 1 436 ? -22.329 3.480 -5.167 1.00 91.25 436 SER A O 1
ATOM 3450 N N . ILE A 1 437 ? -22.962 3.785 -3.044 1.00 91.62 437 ILE A N 1
ATOM 3451 C CA . ILE A 1 437 ? -24.093 4.678 -3.370 1.00 91.62 437 ILE A CA 1
ATOM 3452 C C . ILE A 1 437 ? -23.616 5.866 -4.211 1.00 91.62 437 ILE A C 1
ATOM 3454 O O . ILE A 1 437 ? -24.224 6.180 -5.234 1.00 91.62 437 ILE A O 1
ATOM 3458 N N . SER A 1 438 ? -22.522 6.514 -3.805 1.00 89.06 438 SER A N 1
ATOM 3459 C CA . SER A 1 438 ? -22.007 7.706 -4.494 1.00 89.06 438 SER A CA 1
ATOM 3460 C C . SER A 1 438 ? -21.449 7.404 -5.890 1.00 89.06 438 SER A C 1
ATOM 3462 O O . SER A 1 438 ? -21.510 8.245 -6.790 1.00 89.06 438 SER A O 1
ATOM 3464 N N . VAL A 1 439 ? -20.908 6.200 -6.070 1.00 89.31 439 VAL A N 1
ATOM 3465 C CA . VAL A 1 439 ? -20.258 5.749 -7.301 1.00 89.31 439 VAL A CA 1
ATOM 3466 C C . VAL A 1 439 ? -21.298 5.226 -8.287 1.00 89.31 439 VAL A C 1
ATOM 3468 O O . VAL A 1 439 ? -21.325 5.638 -9.441 1.00 89.31 439 VAL A O 1
ATOM 3471 N N . PHE A 1 440 ? -22.233 4.402 -7.818 1.00 90.44 440 PHE A N 1
ATOM 3472 C CA . PHE A 1 440 ? -23.326 3.873 -8.633 1.00 90.44 440 PHE A CA 1
ATOM 3473 C C . PHE A 1 440 ? -24.274 4.978 -9.093 1.00 90.44 440 PHE A C 1
ATOM 3475 O O . PHE A 1 440 ? -24.780 4.905 -10.208 1.00 90.44 440 PHE A O 1
ATOM 3482 N N . SER A 1 441 ? -24.486 6.008 -8.263 1.00 89.75 441 SER A N 1
ATOM 3483 C CA . SER A 1 441 ? -25.254 7.191 -8.661 1.00 89.75 441 SER A CA 1
ATOM 3484 C C . SER A 1 441 ? -24.562 7.989 -9.760 1.00 89.75 441 SER A C 1
ATOM 3486 O O . SER A 1 441 ? -25.248 8.535 -10.613 1.00 89.75 441 SER A O 1
ATOM 3488 N N . TYR A 1 442 ? -23.231 8.099 -9.715 1.00 87.06 442 TYR A N 1
ATOM 3489 C CA . TYR A 1 442 ? -22.464 8.832 -10.723 1.00 87.06 442 TYR A CA 1
ATOM 3490 C C . TYR A 1 442 ? -22.561 8.144 -12.088 1.00 87.06 442 TYR A C 1
ATOM 3492 O O . TYR A 1 442 ? -22.790 8.793 -13.099 1.00 87.06 442 TYR A O 1
ATOM 3500 N N . PHE A 1 443 ? -22.458 6.815 -12.093 1.00 83.19 443 PHE A N 1
ATOM 3501 C CA . PHE A 1 443 ? -22.500 5.999 -13.305 1.00 83.19 443 PHE A CA 1
ATOM 3502 C C . PHE A 1 443 ? -23.903 5.608 -13.783 1.00 83.19 443 PHE A C 1
ATOM 3504 O O . PHE A 1 443 ? -24.016 4.850 -14.745 1.00 83.19 443 PHE A O 1
ATOM 3511 N N . ASP A 1 444 ? -24.959 6.072 -13.108 1.00 83.38 444 ASP A N 1
ATOM 3512 C CA . ASP A 1 444 ? -26.351 5.696 -13.389 1.00 83.38 444 ASP A CA 1
ATOM 3513 C C . ASP A 1 444 ? -26.539 4.170 -13.547 1.00 83.38 444 ASP A C 1
ATOM 3515 O O . ASP A 1 444 ? -27.130 3.652 -14.502 1.00 83.38 444 ASP A O 1
ATOM 3519 N N . LEU A 1 445 ? -25.956 3.406 -12.616 1.00 85.38 445 LEU A N 1
ATOM 3520 C CA . LEU A 1 445 ? -26.043 1.947 -12.644 1.00 85.38 445 LEU A CA 1
ATOM 3521 C C . LEU A 1 445 ? -27.431 1.493 -12.184 1.00 85.38 445 LEU A C 1
ATOM 3523 O O . LEU A 1 445 ? -27.922 1.914 -11.136 1.00 85.38 445 LEU A O 1
ATOM 3527 N N . ALA A 1 446 ? -28.028 0.547 -12.916 1.00 82.06 446 ALA A N 1
ATOM 3528 C CA . ALA A 1 446 ? -29.392 0.063 -12.673 1.00 82.06 446 ALA A CA 1
ATOM 3529 C C . ALA A 1 446 ? -29.631 -0.433 -11.230 1.00 82.06 446 ALA A C 1
ATOM 3531 O O . ALA A 1 446 ? -30.732 -0.304 -10.695 1.00 82.06 446 ALA A O 1
ATOM 3532 N N . GLN A 1 447 ? -28.595 -0.960 -10.566 1.00 86.56 447 GLN A N 1
ATOM 3533 C CA . GLN A 1 447 ? -28.674 -1.452 -9.188 1.00 86.56 447 GLN A CA 1
ATOM 3534 C C . GLN A 1 447 ? -28.560 -0.358 -8.110 1.00 86.56 447 GLN A C 1
ATOM 3536 O O . GLN A 1 447 ? -28.680 -0.690 -6.929 1.00 86.56 447 GLN A O 1
ATOM 3541 N N . TYR A 1 448 ? -28.397 0.928 -8.458 1.00 89.94 448 TYR A N 1
ATOM 3542 C CA . TYR A 1 448 ? -28.277 2.033 -7.491 1.00 89.94 448 TYR A CA 1
ATOM 3543 C C . TYR A 1 448 ? -29.386 2.019 -6.425 1.00 89.94 448 TYR A C 1
ATOM 3545 O O . TYR A 1 448 ? -29.107 2.048 -5.223 1.00 89.94 448 TYR A O 1
ATOM 3553 N N . SER A 1 449 ? -30.649 1.924 -6.853 1.00 90.00 449 SER A N 1
ATOM 3554 C CA . SER A 1 449 ? -31.803 1.900 -5.946 1.00 90.00 449 SER A CA 1
ATOM 3555 C C . SER A 1 449 ? -31.762 0.685 -5.016 1.00 90.00 449 SER A C 1
ATOM 3557 O O . SER A 1 449 ? -31.938 0.829 -3.807 1.00 90.00 449 SER A O 1
ATOM 3559 N N . SER A 1 450 ? -31.443 -0.494 -5.559 1.00 90.31 450 SER A N 1
ATOM 3560 C CA . SER A 1 450 ? -31.332 -1.738 -4.792 1.00 90.31 450 SER A CA 1
ATOM 3561 C C . SER A 1 450 ? -30.201 -1.703 -3.759 1.00 90.31 450 SER A C 1
ATOM 3563 O O . SER A 1 450 ? -30.409 -2.121 -2.622 1.00 90.31 450 SER A O 1
ATOM 3565 N N . ILE A 1 451 ? -29.044 -1.123 -4.098 1.00 91.56 451 ILE A N 1
ATOM 3566 C CA . ILE A 1 451 ? -27.907 -0.950 -3.182 1.00 91.56 451 ILE A CA 1
ATOM 3567 C C . ILE A 1 451 ? -28.265 0.015 -2.064 1.00 91.56 451 ILE A C 1
ATOM 3569 O O . ILE A 1 451 ? -27.996 -0.273 -0.901 1.00 91.56 451 ILE A O 1
ATOM 3573 N N . ARG A 1 452 ? -28.927 1.132 -2.384 1.00 92.19 452 ARG A N 1
ATOM 3574 C CA . ARG A 1 452 ? -29.390 2.083 -1.369 1.00 92.19 452 ARG A CA 1
ATOM 3575 C C . ARG A 1 452 ? -30.395 1.438 -0.413 1.00 92.19 452 ARG A C 1
ATOM 3577 O O . ARG A 1 452 ? -30.311 1.656 0.794 1.00 92.19 452 ARG A O 1
ATOM 3584 N N . THR A 1 453 ? -31.326 0.635 -0.925 1.00 92.69 453 THR A N 1
ATOM 3585 C CA . THR A 1 453 ? -32.271 -0.118 -0.091 1.00 92.69 453 THR A CA 1
ATOM 3586 C C . THR A 1 453 ? -31.555 -1.145 0.788 1.00 92.69 453 THR A C 1
ATOM 3588 O O . THR A 1 453 ? -31.845 -1.216 1.982 1.00 92.69 453 THR A O 1
ATOM 3591 N N . GLU A 1 454 ? -30.601 -1.903 0.243 1.00 93.00 454 GLU A N 1
ATOM 3592 C CA . GLU A 1 454 ? -29.836 -2.900 1.002 1.00 93.00 454 GLU A CA 1
ATOM 3593 C C . GLU A 1 454 ? -28.934 -2.247 2.061 1.00 93.00 454 GLU A C 1
ATOM 3595 O O . GLU A 1 454 ? -28.860 -2.739 3.184 1.00 93.00 454 GLU A O 1
ATOM 3600 N N . PHE A 1 455 ? -28.327 -1.097 1.757 1.00 93.38 455 PHE A N 1
ATOM 3601 C CA . PHE A 1 455 ? -27.595 -0.270 2.718 1.00 93.38 455 PHE A CA 1
ATOM 3602 C C . PHE A 1 455 ? -28.480 0.123 3.903 1.00 93.38 455 PHE A C 1
ATOM 3604 O O . PHE A 1 455 ? -28.150 -0.193 5.045 1.00 93.38 455 PHE A O 1
ATOM 3611 N N . LEU A 1 456 ? -29.635 0.748 3.644 1.00 92.12 456 LEU A N 1
ATOM 3612 C CA . LEU A 1 456 ? -30.561 1.169 4.702 1.00 92.12 456 LEU A CA 1
ATOM 3613 C C . LEU A 1 456 ? -31.053 -0.023 5.532 1.00 92.12 456 LEU A C 1
ATOM 3615 O O . LEU A 1 456 ? -31.162 0.069 6.754 1.00 92.12 456 LEU A O 1
ATOM 3619 N N . LYS A 1 457 ? -31.301 -1.161 4.878 1.00 93.56 457 LYS A N 1
ATOM 3620 C CA . LYS A 1 457 ? -31.702 -2.407 5.533 1.00 93.56 457 LYS A CA 1
ATOM 3621 C C . LYS A 1 457 ? -30.592 -2.970 6.422 1.00 93.56 457 LYS A C 1
ATOM 3623 O O . LYS A 1 457 ? -30.872 -3.302 7.570 1.00 93.56 457 LYS A O 1
ATOM 3628 N N . LYS A 1 458 ? -29.343 -3.064 5.947 1.00 91.19 458 LYS A N 1
ATOM 3629 C CA . LYS A 1 458 ? -28.201 -3.545 6.750 1.00 91.19 458 LYS A CA 1
ATOM 3630 C C . LYS A 1 458 ? -27.874 -2.597 7.903 1.00 91.19 458 LYS A C 1
ATOM 3632 O O . LYS A 1 458 ? -27.574 -3.070 8.997 1.00 91.19 458 LYS A O 1
ATOM 3637 N N . VAL A 1 459 ? -28.011 -1.287 7.698 1.00 91.00 459 VAL A N 1
ATOM 3638 C CA . VAL A 1 459 ? -27.918 -0.281 8.764 1.00 91.00 459 VAL A CA 1
ATOM 3639 C C . VAL A 1 459 ? -28.982 -0.521 9.834 1.00 91.00 459 VAL A C 1
ATOM 3641 O O . VAL A 1 459 ? -28.634 -0.644 11.008 1.00 91.00 459 VAL A O 1
ATOM 3644 N N . ASP A 1 460 ? -30.262 -0.640 9.464 1.00 90.94 460 ASP A N 1
ATOM 3645 C CA . ASP A 1 460 ? -31.323 -0.881 10.449 1.00 90.94 460 ASP A CA 1
ATOM 3646 C C . ASP A 1 460 ? -31.136 -2.226 11.164 1.00 90.94 460 ASP A C 1
ATOM 3648 O O . ASP A 1 460 ? -31.279 -2.293 12.385 1.00 90.94 460 ASP A O 1
ATOM 3652 N N . LEU A 1 461 ? -30.732 -3.280 10.443 1.00 91.44 461 LEU A N 1
ATOM 3653 C CA . LEU A 1 461 ? -30.392 -4.580 11.026 1.00 91.44 461 LEU A CA 1
ATOM 3654 C C . LEU A 1 461 ? -29.251 -4.475 12.043 1.00 91.44 461 LEU A C 1
ATOM 3656 O O . LEU A 1 461 ? -29.408 -4.992 13.148 1.00 91.44 461 LEU A O 1
ATOM 3660 N N . LYS A 1 462 ? -28.153 -3.774 11.729 1.00 90.12 462 LYS A N 1
ATOM 3661 C CA . LYS A 1 462 ? -27.032 -3.605 12.668 1.00 90.12 462 LYS A CA 1
ATOM 3662 C C . LYS A 1 462 ? -27.427 -2.747 13.869 1.00 90.12 462 LYS A C 1
ATOM 3664 O O . LYS A 1 462 ? -27.099 -3.094 14.998 1.00 90.12 462 LYS A O 1
ATOM 3669 N N . ILE A 1 463 ? -28.203 -1.679 13.670 1.00 91.62 463 ILE A N 1
ATOM 3670 C CA . ILE A 1 463 ? -28.754 -0.880 14.777 1.00 91.62 463 ILE A CA 1
ATOM 3671 C C . ILE A 1 463 ? -29.671 -1.743 15.660 1.00 91.62 463 ILE A C 1
ATOM 3673 O O . ILE A 1 463 ? -29.606 -1.651 16.884 1.00 91.62 463 ILE A O 1
ATOM 3677 N N . ASN A 1 464 ? -30.510 -2.596 15.063 1.00 92.38 464 ASN A N 1
ATOM 3678 C CA . ASN A 1 464 ? -31.366 -3.538 15.788 1.00 92.38 464 ASN A CA 1
ATOM 3679 C C . ASN A 1 464 ? -30.551 -4.588 16.550 1.00 92.38 464 ASN A C 1
ATOM 3681 O O . ASN A 1 464 ? -30.911 -4.932 17.671 1.00 92.38 464 ASN A O 1
ATOM 3685 N N . GLU A 1 465 ? -29.476 -5.108 15.963 1.00 91.12 465 GLU A N 1
ATOM 3686 C CA . GLU A 1 465 ? -28.554 -6.051 16.602 1.00 91.12 465 GLU A CA 1
ATOM 3687 C C . GLU A 1 465 ? -27.894 -5.420 17.833 1.00 91.12 465 GLU A C 1
ATOM 3689 O O . GLU A 1 465 ? -28.001 -5.971 18.929 1.00 91.12 465 GLU A O 1
ATOM 3694 N N . LEU A 1 466 ? -27.316 -4.223 17.686 1.00 90.38 466 LEU A N 1
ATOM 3695 C CA . LEU A 1 4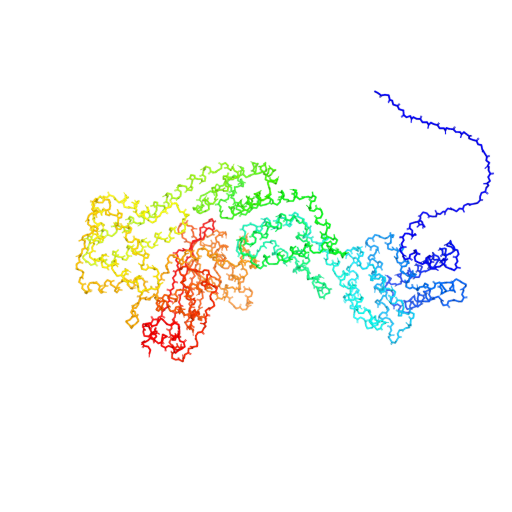66 ? -26.723 -3.473 18.795 1.00 90.38 466 LEU A CA 1
ATOM 3696 C C . LEU A 1 466 ? -27.761 -3.167 19.881 1.00 90.38 466 LEU A C 1
ATOM 3698 O O . LEU A 1 466 ? -27.511 -3.392 21.065 1.00 90.38 466 LEU A O 1
ATOM 3702 N N . ALA A 1 467 ? -28.961 -2.728 19.491 1.00 91.50 467 ALA A N 1
ATOM 3703 C CA . ALA A 1 467 ? -30.049 -2.488 20.432 1.00 91.50 467 ALA A CA 1
ATOM 3704 C C . ALA A 1 467 ? -30.453 -3.770 21.180 1.00 91.50 467 ALA A C 1
ATOM 3706 O O . ALA A 1 467 ? -30.643 -3.721 22.392 1.00 91.50 467 ALA A O 1
ATOM 3707 N N . LYS A 1 468 ? -30.525 -4.928 20.509 1.00 90.94 468 LYS A N 1
ATOM 3708 C CA . LYS A 1 468 ? -30.811 -6.228 21.144 1.00 90.94 468 LYS A CA 1
ATOM 3709 C C . LYS A 1 468 ? -29.722 -6.656 22.123 1.00 90.94 468 LYS A C 1
ATOM 3711 O O . LYS A 1 468 ? -30.058 -7.197 23.174 1.00 90.94 468 LYS A O 1
ATOM 3716 N N . ILE A 1 469 ? -28.448 -6.411 21.811 1.00 88.06 469 ILE A N 1
ATOM 3717 C CA . ILE A 1 469 ? -27.330 -6.673 22.733 1.00 88.06 469 ILE A CA 1
ATOM 3718 C C . ILE A 1 469 ? -27.510 -5.846 24.011 1.00 88.06 469 ILE A C 1
ATOM 3720 O O . ILE A 1 469 ? -27.428 -6.391 25.114 1.00 88.06 469 ILE A O 1
ATOM 3724 N N . ILE A 1 470 ? -27.835 -4.556 23.868 1.00 89.94 470 ILE A N 1
ATOM 3725 C CA . ILE A 1 470 ? -28.117 -3.672 25.004 1.00 89.94 470 ILE A CA 1
ATOM 3726 C C . ILE A 1 470 ? -29.352 -4.154 25.773 1.00 89.94 470 ILE A C 1
ATOM 3728 O O . ILE A 1 470 ? -29.284 -4.257 26.992 1.00 89.94 470 ILE A O 1
ATOM 3732 N N . VAL A 1 471 ? -30.459 -4.488 25.095 1.00 89.56 471 VAL A N 1
ATOM 3733 C CA . VAL A 1 471 ? -31.688 -5.012 25.726 1.00 89.56 471 VAL A CA 1
ATOM 3734 C C . VAL A 1 471 ? -31.379 -6.245 26.552 1.00 89.56 471 VAL A C 1
ATOM 3736 O O . VAL A 1 471 ? -31.684 -6.256 27.737 1.00 89.56 471 VAL A O 1
ATOM 3739 N N . LYS A 1 472 ? -30.732 -7.252 25.957 1.00 86.94 472 LYS A N 1
ATOM 3740 C CA . LYS A 1 472 ? -30.363 -8.488 26.651 1.00 86.94 472 LYS A CA 1
ATOM 3741 C C . LYS A 1 472 ? -29.540 -8.177 27.897 1.00 86.94 472 LYS A C 1
ATOM 3743 O O . LYS A 1 472 ? -29.838 -8.674 28.975 1.00 86.94 472 LYS A O 1
ATOM 3748 N N . GLY A 1 473 ? -28.551 -7.297 27.766 1.00 84.88 473 GLY A N 1
ATOM 3749 C CA . GLY A 1 473 ? -27.743 -6.858 28.892 1.00 84.88 473 GLY A CA 1
ATOM 3750 C C . GLY A 1 473 ? -28.536 -6.122 29.981 1.00 84.88 473 GLY A C 1
ATOM 3751 O O . GLY A 1 473 ? -28.318 -6.367 31.161 1.00 84.88 473 GLY A O 1
ATOM 3752 N N . LEU A 1 474 ? -29.486 -5.259 29.610 1.00 85.00 474 LEU A N 1
ATOM 3753 C CA . LEU A 1 474 ? -30.382 -4.562 30.540 1.00 85.00 474 LEU A CA 1
ATOM 3754 C C . LEU A 1 474 ? -31.397 -5.498 31.209 1.00 85.00 474 LEU A C 1
ATOM 3756 O O . LEU A 1 474 ? -31.762 -5.276 32.361 1.00 85.00 474 LEU A O 1
ATOM 3760 N N . GLU A 1 475 ? -31.858 -6.535 30.519 1.00 84.00 475 GLU A N 1
ATOM 3761 C CA . GLU A 1 475 ? -32.764 -7.539 31.080 1.00 84.00 475 GLU A CA 1
ATOM 3762 C C . GLU A 1 475 ? -32.030 -8.469 32.051 1.00 84.00 475 GLU A C 1
ATOM 3764 O O . GLU A 1 475 ? -32.506 -8.656 33.170 1.00 84.00 475 GLU A O 1
ATOM 3769 N N . GLU A 1 476 ? -30.825 -8.925 31.697 1.00 81.12 476 GLU A N 1
ATOM 3770 C CA . GLU A 1 476 ? -29.928 -9.645 32.613 1.00 81.12 476 GLU A CA 1
ATOM 3771 C C . GLU A 1 476 ? -29.655 -8.817 33.885 1.00 81.12 476 GLU A C 1
ATOM 3773 O O . GLU A 1 476 ? -29.642 -9.350 34.993 1.00 81.12 476 GLU A O 1
ATOM 3778 N N . LEU A 1 477 ? -29.504 -7.492 33.756 1.00 79.94 477 LEU A N 1
ATOM 3779 C CA . LEU A 1 477 ? -29.352 -6.587 34.902 1.00 79.94 477 LEU A CA 1
ATOM 3780 C C . LEU A 1 477 ? -30.573 -6.575 35.829 1.00 79.94 477 LEU A C 1
ATOM 3782 O O . LEU A 1 477 ? -30.418 -6.506 37.051 1.00 79.94 477 LEU A O 1
ATOM 3786 N N . VAL A 1 478 ? -31.784 -6.623 35.271 1.00 79.12 478 VAL A N 1
ATOM 3787 C CA . VAL A 1 478 ? -33.021 -6.688 36.061 1.00 79.12 478 VAL A CA 1
ATOM 3788 C C . VAL A 1 478 ? -33.110 -8.016 36.807 1.00 79.12 478 VAL A C 1
ATOM 3790 O O . VAL A 1 478 ? -33.392 -8.012 38.003 1.00 79.12 478 VAL A O 1
ATOM 3793 N N . GLU A 1 479 ? -32.821 -9.126 36.129 1.00 75.88 479 GLU A N 1
ATOM 3794 C CA . GLU A 1 479 ? -32.865 -10.475 36.706 1.00 75.88 479 GLU A CA 1
ATOM 3795 C C . GLU A 1 479 ? -31.865 -10.632 37.863 1.00 75.88 479 GLU A C 1
ATOM 3797 O O . GLU A 1 479 ? -32.222 -11.107 38.943 1.00 75.88 479 GLU A O 1
ATOM 3802 N N . LEU A 1 480 ? -30.636 -10.134 37.691 1.00 71.25 480 LEU A N 1
ATOM 3803 C CA . LEU A 1 480 ? -29.616 -10.098 38.747 1.00 71.25 480 LEU A CA 1
ATOM 3804 C C . LEU A 1 480 ? -30.041 -9.227 39.941 1.00 71.25 480 LEU A C 1
ATOM 3806 O O . LEU A 1 480 ? -29.806 -9.578 41.098 1.00 71.25 480 LEU A O 1
ATOM 3810 N N . GLY A 1 481 ? -30.700 -8.095 39.672 1.00 64.12 481 GLY A N 1
ATOM 3811 C CA . GLY A 1 481 ? -31.211 -7.192 40.704 1.00 64.12 481 GLY A CA 1
ATOM 3812 C C . GLY A 1 481 ? -32.343 -7.785 41.553 1.00 64.12 481 GLY A C 1
ATOM 3813 O O . GLY A 1 481 ? -32.518 -7.378 42.705 1.00 64.12 481 GLY A O 1
ATOM 3814 N N . GLU A 1 482 ? -33.098 -8.743 41.013 1.00 63.62 482 GLU A N 1
ATOM 3815 C CA . GLU A 1 482 ? -34.141 -9.480 41.736 1.00 63.62 482 GLU A CA 1
ATOM 3816 C C . GLU A 1 482 ? -33.569 -10.655 42.557 1.00 63.62 482 GLU A C 1
ATOM 3818 O O . GLU A 1 482 ? -34.127 -10.988 43.605 1.00 63.62 482 GLU A O 1
ATOM 3823 N N . ALA A 1 483 ? -32.434 -11.236 42.141 1.00 56.09 483 ALA A N 1
ATOM 3824 C CA . ALA A 1 483 ? -31.871 -12.461 42.714 1.00 56.09 483 ALA A CA 1
ATOM 3825 C C . ALA A 1 483 ? -30.979 -12.274 43.965 1.00 56.09 483 ALA A C 1
ATOM 3827 O O . ALA A 1 483 ? -30.950 -13.171 44.813 1.00 56.09 483 ALA A O 1
ATOM 3828 N N . SER A 1 484 ? -30.266 -11.149 44.163 1.00 49.84 484 SER A N 1
ATOM 3829 C CA . SER A 1 484 ? -29.477 -10.962 45.400 1.00 49.84 484 SER A CA 1
ATOM 3830 C C . SER A 1 484 ? -29.102 -9.509 45.760 1.00 49.84 484 SER A C 1
ATOM 3832 O O . SER A 1 484 ? -28.799 -8.669 44.918 1.00 49.84 484 SER A O 1
ATOM 3834 N N . LYS A 1 485 ? -28.996 -9.211 47.069 1.00 50.66 485 LYS A N 1
ATOM 3835 C CA . LYS A 1 485 ? -28.401 -7.954 47.591 1.00 50.66 485 LYS A CA 1
ATOM 3836 C C . LYS A 1 485 ? -26.875 -7.847 47.351 1.00 50.66 485 LYS A C 1
ATOM 3838 O O . LYS A 1 485 ? -26.300 -6.812 47.688 1.00 50.66 485 LYS A O 1
ATOM 3843 N N . LYS A 1 486 ? -26.215 -8.890 46.816 1.00 49.72 486 LYS A N 1
ATOM 3844 C CA . LYS A 1 486 ? -24.764 -8.956 46.533 1.00 49.72 486 LYS A CA 1
ATOM 3845 C C . LYS A 1 486 ? -24.403 -8.650 45.059 1.00 49.72 486 LYS A C 1
ATOM 3847 O O . LYS A 1 486 ? -23.225 -8.451 44.784 1.00 49.72 486 LYS A O 1
ATOM 3852 N N . ASP A 1 487 ? -25.376 -8.502 44.152 1.00 58.25 487 ASP A N 1
ATOM 3853 C CA . ASP A 1 487 ? -25.168 -8.419 42.685 1.00 58.25 487 ASP A CA 1
ATOM 3854 C C . ASP A 1 487 ? -24.958 -7.015 42.081 1.00 58.25 487 ASP A C 1
ATOM 3856 O O . ASP A 1 487 ? -24.914 -6.836 40.859 1.00 58.25 487 ASP A O 1
ATOM 3860 N N . SER A 1 488 ? -24.764 -5.977 42.902 1.00 59.69 488 SER A N 1
ATOM 3861 C CA . SER A 1 488 ? -24.536 -4.624 42.367 1.00 59.69 488 SER A CA 1
ATOM 3862 C C . SER A 1 488 ? -23.204 -4.460 41.625 1.00 59.69 488 SER A C 1
ATOM 3864 O O . SER A 1 488 ? -23.071 -3.552 40.813 1.00 59.69 488 SER A O 1
ATOM 3866 N N . ILE A 1 489 ? -22.223 -5.320 41.914 1.00 65.12 489 ILE A N 1
ATOM 3867 C CA . ILE A 1 489 ? -20.899 -5.335 41.271 1.00 65.12 489 ILE A CA 1
ATOM 3868 C C . ILE A 1 489 ? -21.008 -5.914 39.859 1.00 65.12 489 ILE A C 1
ATOM 3870 O O . ILE A 1 489 ? -20.621 -5.261 38.893 1.00 65.12 489 ILE A O 1
ATOM 3874 N N . THR A 1 490 ? -21.624 -7.091 39.742 1.00 68.88 490 THR A N 1
ATOM 3875 C CA . THR A 1 490 ? -21.945 -7.758 38.473 1.00 68.88 490 THR A CA 1
ATOM 3876 C C . THR A 1 490 ? -22.725 -6.825 37.548 1.00 68.88 490 THR A C 1
ATOM 3878 O O . THR A 1 490 ? -22.468 -6.768 36.347 1.00 68.88 490 THR A O 1
ATOM 3881 N N . SER A 1 491 ? -23.615 -6.017 38.134 1.00 71.31 491 SER A N 1
ATOM 3882 C CA . SER A 1 491 ? -24.411 -5.041 37.397 1.00 71.31 491 SER A CA 1
ATOM 3883 C C . SER A 1 491 ? -23.576 -3.918 36.768 1.00 71.31 491 SER A C 1
ATOM 3885 O O . SER A 1 491 ? -23.783 -3.549 35.615 1.00 71.31 491 SER A O 1
ATOM 3887 N N . ILE A 1 492 ? -22.602 -3.383 37.508 1.00 70.81 492 ILE A N 1
ATOM 3888 C CA . ILE A 1 492 ? -21.690 -2.350 37.000 1.00 70.81 492 ILE A CA 1
ATOM 3889 C C . ILE A 1 492 ? -20.810 -2.929 35.887 1.00 70.81 492 ILE A C 1
ATOM 3891 O O . ILE A 1 492 ? -20.738 -2.347 34.811 1.00 70.81 492 ILE A O 1
ATOM 3895 N N . ILE A 1 493 ? -20.206 -4.102 36.110 1.00 75.25 493 ILE A N 1
ATOM 3896 C CA . ILE A 1 493 ? -19.335 -4.781 35.132 1.00 75.25 493 ILE A CA 1
ATOM 3897 C C . ILE A 1 493 ? -20.063 -4.988 33.804 1.00 75.25 493 ILE A C 1
ATOM 3899 O O . ILE A 1 493 ? -19.552 -4.639 32.738 1.00 75.25 493 ILE A O 1
ATOM 3903 N N . LYS A 1 494 ? -21.280 -5.533 33.874 1.00 79.69 494 LYS A N 1
ATOM 3904 C CA . LYS A 1 494 ? -22.071 -5.835 32.685 1.00 79.69 494 LYS A CA 1
ATOM 3905 C C . LYS A 1 494 ? -22.436 -4.571 31.912 1.00 79.69 494 LYS A C 1
ATOM 3907 O O . LYS A 1 494 ? -22.320 -4.549 30.691 1.00 79.69 494 LYS A O 1
ATOM 3912 N N . LEU A 1 495 ? -22.830 -3.515 32.620 1.00 78.81 495 LEU A N 1
ATOM 3913 C CA . LEU A 1 495 ? -23.199 -2.242 32.013 1.00 78.81 495 LEU A CA 1
ATOM 3914 C C . LEU A 1 495 ? -22.008 -1.584 31.306 1.00 78.81 495 LEU A C 1
ATOM 3916 O O . LEU A 1 495 ? -22.141 -1.167 30.161 1.00 78.81 495 LEU A O 1
ATOM 3920 N N . LEU A 1 496 ? -20.834 -1.564 31.942 1.00 78.06 496 LEU A N 1
ATOM 3921 C CA . LEU A 1 496 ? -19.605 -1.047 31.335 1.00 78.06 496 LEU A CA 1
ATOM 3922 C C . LEU A 1 496 ? -19.219 -1.815 30.066 1.00 78.06 496 LEU A C 1
ATOM 3924 O O . LEU A 1 496 ? -18.887 -1.202 29.053 1.00 78.06 496 LEU A O 1
ATOM 3928 N N . SER A 1 497 ? -19.317 -3.146 30.099 1.00 79.94 497 SER A N 1
ATOM 3929 C CA . SER A 1 497 ? -19.043 -3.994 28.935 1.00 79.94 497 SER A CA 1
ATOM 3930 C C . SER A 1 497 ? -19.961 -3.668 27.752 1.00 79.94 497 SER A C 1
ATOM 3932 O O . SER A 1 497 ? -19.470 -3.534 26.636 1.00 79.94 497 SER A O 1
ATOM 3934 N N . ILE A 1 498 ? -21.264 -3.477 27.989 1.00 82.06 498 ILE A N 1
ATOM 3935 C CA . ILE A 1 498 ? -22.235 -3.131 26.936 1.00 82.06 498 ILE A CA 1
ATOM 3936 C C . ILE A 1 498 ? -21.891 -1.791 26.279 1.00 82.06 498 ILE A C 1
ATOM 3938 O O . ILE A 1 498 ? -21.874 -1.693 25.052 1.00 82.06 498 ILE A O 1
ATOM 3942 N N . LEU A 1 499 ? -21.631 -0.759 27.090 1.00 84.25 499 LEU A N 1
ATOM 3943 C CA . LEU A 1 499 ? -21.339 0.592 26.596 1.00 84.25 499 LEU A CA 1
ATOM 3944 C C . LEU A 1 499 ? -20.069 0.606 25.744 1.00 84.25 499 LEU A C 1
ATOM 3946 O O . LEU A 1 499 ? -20.026 1.232 24.688 1.00 84.25 499 LEU A O 1
ATOM 3950 N N . LYS A 1 500 ? -19.059 -0.150 26.169 1.00 81.06 500 LYS A N 1
ATOM 3951 C CA . LYS A 1 500 ? -17.808 -0.301 25.436 1.00 81.06 500 LYS A CA 1
ATOM 3952 C C . LYS A 1 500 ? -18.007 -0.974 24.080 1.00 81.06 500 LYS A C 1
ATOM 3954 O O . LYS A 1 500 ? -17.579 -0.430 23.068 1.00 81.06 500 LYS A O 1
ATOM 3959 N N . THR A 1 501 ? -18.708 -2.112 24.043 1.00 83.62 501 THR A N 1
ATOM 3960 C CA . THR A 1 501 ? -19.033 -2.808 22.786 1.00 83.62 501 THR A CA 1
ATOM 3961 C C . THR A 1 501 ? -19.790 -1.896 21.825 1.00 83.62 501 THR A C 1
ATOM 3963 O O . THR A 1 501 ? -19.479 -1.864 20.637 1.00 83.62 501 THR A O 1
ATOM 3966 N N . LEU A 1 502 ? -20.751 -1.120 22.339 1.00 88.19 502 LEU A N 1
ATOM 3967 C CA . LEU A 1 502 ? -21.497 -0.157 21.537 1.00 88.19 502 LEU A CA 1
ATOM 3968 C C . LEU A 1 502 ? -20.574 0.889 20.900 1.00 88.19 502 LEU A C 1
ATOM 3970 O O . LEU A 1 502 ? -20.663 1.105 19.696 1.00 88.19 502 LEU A O 1
ATOM 3974 N N . ARG A 1 503 ? -19.686 1.518 21.680 1.00 86.81 503 ARG A N 1
ATOM 3975 C CA . ARG A 1 503 ? -18.761 2.542 21.167 1.00 86.81 503 ARG A CA 1
ATOM 3976 C C . ARG A 1 503 ? -17.848 2.006 20.072 1.00 86.81 503 ARG A C 1
ATOM 3978 O O . ARG A 1 503 ? -17.756 2.622 19.016 1.00 86.81 503 ARG A O 1
ATOM 3985 N N . VAL A 1 504 ? -17.234 0.842 20.295 1.00 84.69 504 VAL A N 1
ATOM 3986 C CA . VAL A 1 504 ? -16.335 0.213 19.314 1.00 84.69 504 VAL A CA 1
ATOM 3987 C C . VAL A 1 504 ? -17.055 -0.045 17.990 1.00 84.69 504 VAL A C 1
ATOM 3989 O O . VAL A 1 504 ? -16.538 0.280 16.924 1.00 84.69 504 VAL A O 1
ATOM 3992 N N . GLU A 1 505 ? -18.273 -0.583 18.041 1.00 87.19 505 GLU A N 1
ATOM 3993 C CA . GLU A 1 505 ? -19.068 -0.859 16.840 1.00 87.19 505 GLU A CA 1
ATOM 3994 C C . GLU A 1 505 ? -19.507 0.417 16.112 1.00 87.19 505 GLU A C 1
ATOM 3996 O O . GLU A 1 505 ? -19.543 0.443 14.881 1.00 87.19 505 GLU A O 1
ATOM 4001 N N . LEU A 1 506 ? -19.807 1.487 16.854 1.00 88.06 506 LEU A N 1
ATOM 4002 C CA . LEU A 1 506 ? -20.211 2.767 16.276 1.00 88.06 506 LEU A CA 1
ATOM 4003 C C . LEU A 1 506 ? -19.094 3.438 15.474 1.00 88.06 506 LEU A C 1
ATOM 4005 O O . LEU A 1 506 ? -19.410 4.025 14.442 1.00 88.06 506 LEU A O 1
ATOM 4009 N N . ILE A 1 507 ? -17.819 3.305 15.872 1.00 86.00 507 ILE A N 1
ATOM 4010 C CA . ILE A 1 507 ? -16.698 3.843 15.077 1.00 86.00 507 ILE A CA 1
ATOM 4011 C C . ILE A 1 507 ? -16.703 3.255 13.660 1.00 86.00 507 ILE A C 1
ATOM 4013 O O . ILE A 1 507 ? -16.319 3.919 12.699 1.00 86.00 507 ILE A O 1
ATOM 4017 N N . HIS A 1 508 ? -17.094 1.989 13.500 1.00 83.75 508 HIS A N 1
ATOM 4018 C CA . HIS A 1 508 ? -17.046 1.282 12.214 1.00 83.75 508 HIS A CA 1
ATOM 4019 C C . HIS A 1 508 ? -18.293 1.487 11.352 1.00 83.75 508 HIS A C 1
ATOM 4021 O O . HIS A 1 508 ? -18.352 0.966 10.237 1.00 83.75 508 HIS A O 1
ATOM 4027 N N . LEU A 1 509 ? -19.271 2.255 11.835 1.00 86.19 509 LEU A N 1
ATOM 4028 C CA . LEU A 1 509 ? -20.385 2.729 11.026 1.00 86.19 509 LEU A CA 1
ATOM 4029 C C . LEU A 1 509 ? -20.047 4.086 10.398 1.00 86.19 509 LEU A C 1
ATOM 4031 O O . LEU A 1 509 ? -19.313 4.875 10.993 1.00 86.19 509 LEU A O 1
ATOM 4035 N N . PRO A 1 510 ? -20.586 4.387 9.209 1.00 82.88 510 PRO A N 1
ATOM 4036 C CA . PRO A 1 510 ? -20.391 5.703 8.630 1.00 82.88 510 PRO A CA 1
ATOM 4037 C C . PRO A 1 510 ? -20.955 6.849 9.470 1.00 82.88 510 PRO A C 1
ATOM 4039 O O . PRO A 1 510 ? -22.006 6.738 10.116 1.00 82.88 510 PRO A O 1
ATOM 4042 N N . THR A 1 511 ? -20.243 7.973 9.433 1.00 80.50 511 THR A N 1
ATOM 4043 C CA . THR A 1 511 ? -20.527 9.155 10.245 1.00 80.50 511 THR A CA 1
ATOM 4044 C C . THR A 1 511 ? -21.926 9.700 9.966 1.00 80.50 511 THR A C 1
ATOM 4046 O O . THR A 1 511 ? -22.335 9.876 8.823 1.00 80.50 511 THR A O 1
ATOM 4049 N N . GLY A 1 512 ? -22.673 10.006 11.028 1.00 79.62 512 GLY A N 1
ATOM 4050 C CA . GLY A 1 512 ? -23.992 10.639 10.929 1.00 79.62 512 GLY A CA 1
ATOM 4051 C C . GLY A 1 512 ? -25.165 9.686 10.677 1.00 79.62 512 GLY A C 1
ATOM 4052 O O . GLY A 1 512 ? -26.310 10.121 10.775 1.00 79.62 512 GLY A O 1
ATOM 4053 N N . ILE A 1 513 ? -24.922 8.392 10.432 1.00 85.19 513 ILE A N 1
ATOM 4054 C CA . ILE A 1 513 ? -26.000 7.398 10.286 1.00 85.19 513 ILE A CA 1
ATOM 4055 C C . ILE A 1 513 ? -26.744 7.175 11.606 1.00 85.19 513 ILE A C 1
ATOM 4057 O O . ILE A 1 513 ? -27.969 7.057 11.636 1.00 85.19 513 ILE A O 1
ATOM 4061 N N . THR A 1 514 ? -26.003 7.063 12.705 1.00 89.19 514 THR A N 1
ATOM 4062 C CA . THR A 1 514 ? -26.558 6.813 14.036 1.00 89.19 514 THR A CA 1
ATOM 4063 C C . THR A 1 514 ? -25.655 7.414 15.108 1.00 89.19 514 THR A C 1
ATOM 4065 O O . THR A 1 514 ? -24.564 7.904 14.827 1.00 89.19 514 THR A O 1
ATOM 4068 N N . SER A 1 515 ? -26.126 7.399 16.349 1.00 89.06 515 SER A N 1
ATOM 4069 C CA . SER A 1 515 ? -25.370 7.839 17.519 1.00 89.06 515 SER A CA 1
ATOM 4070 C C . SER A 1 515 ? -25.622 6.893 18.686 1.00 89.06 515 SER A C 1
ATOM 4072 O O . SER A 1 515 ? -26.666 6.238 18.750 1.00 89.06 515 SER A O 1
ATOM 4074 N N . GLU A 1 516 ? -24.697 6.855 19.642 1.00 89.44 516 GLU A N 1
ATOM 4075 C CA . GLU A 1 516 ? -24.863 6.079 20.873 1.00 89.44 516 GLU A CA 1
ATOM 4076 C C . GLU A 1 516 ? -26.218 6.349 21.569 1.00 89.44 516 GLU A C 1
ATOM 4078 O O . GLU A 1 516 ? -26.954 5.387 21.822 1.00 89.44 516 GLU A O 1
ATOM 4083 N N . PRO A 1 517 ? -26.641 7.613 21.795 1.00 89.56 517 PRO A N 1
ATOM 4084 C CA . PRO A 1 517 ? -27.956 7.903 22.359 1.00 89.56 517 PRO A CA 1
ATOM 4085 C C . PRO A 1 517 ? -29.125 7.323 21.553 1.00 89.56 517 PRO A C 1
ATOM 4087 O O . PRO A 1 517 ? -30.106 6.880 22.148 1.00 89.56 517 PRO A O 1
ATOM 4090 N N . ALA A 1 518 ? -29.041 7.301 20.219 1.00 90.25 518 ALA A N 1
ATOM 4091 C CA . ALA A 1 518 ? -30.106 6.767 19.372 1.00 90.25 518 ALA A CA 1
ATOM 4092 C C . ALA A 1 518 ? -30.248 5.243 19.520 1.00 90.25 518 ALA A C 1
ATOM 4094 O O . ALA A 1 518 ? -31.366 4.737 19.655 1.00 90.25 518 ALA A O 1
ATOM 4095 N N . VAL A 1 519 ? -29.128 4.511 19.563 1.00 92.06 519 VAL A N 1
ATOM 4096 C CA . VAL A 1 519 ? -29.137 3.051 19.763 1.00 92.06 519 VAL A CA 1
ATOM 4097 C C . VAL A 1 519 ? -29.656 2.701 21.158 1.00 92.06 519 VAL A C 1
ATOM 4099 O O . VAL A 1 519 ? -30.523 1.836 21.294 1.00 92.06 519 VAL A O 1
ATOM 4102 N N . ILE A 1 520 ? -29.203 3.421 22.189 1.00 90.44 520 ILE A N 1
ATOM 4103 C CA . ILE A 1 520 ? -29.692 3.264 23.565 1.00 90.44 520 ILE A CA 1
ATOM 4104 C C . ILE A 1 520 ? -31.197 3.540 23.650 1.00 90.44 520 ILE A C 1
ATOM 4106 O O . ILE A 1 520 ? -31.937 2.780 24.274 1.00 90.44 520 ILE A O 1
ATOM 4110 N N . GLN A 1 521 ? -31.674 4.614 23.018 1.00 89.69 521 GLN A N 1
ATOM 4111 C CA . GLN A 1 521 ? -33.095 4.949 23.008 1.00 89.69 521 GLN A CA 1
ATOM 4112 C C . GLN A 1 521 ? -33.922 3.831 22.362 1.00 89.69 521 GLN A C 1
ATOM 4114 O O . GLN A 1 521 ? -34.948 3.435 22.918 1.00 89.69 521 GLN A O 1
ATOM 4119 N N . LYS A 1 522 ? -33.463 3.295 21.223 1.00 91.50 522 LYS A N 1
ATOM 4120 C CA . LYS A 1 522 ? -34.106 2.155 20.557 1.00 91.50 522 LYS A CA 1
ATOM 4121 C C . LYS A 1 522 ? -34.128 0.926 21.463 1.00 91.50 522 LYS A C 1
ATOM 4123 O O . LYS A 1 522 ? -35.180 0.313 21.608 1.00 91.50 522 LYS A O 1
ATOM 4128 N N . ALA A 1 523 ? -33.012 0.617 22.124 1.00 91.62 523 ALA A N 1
ATOM 4129 C CA . ALA A 1 523 ? -32.926 -0.487 23.075 1.00 91.62 523 ALA A CA 1
ATOM 4130 C C . ALA A 1 523 ? -33.967 -0.349 24.196 1.00 91.62 523 ALA A C 1
ATOM 4132 O O . ALA A 1 523 ? -34.718 -1.284 24.440 1.00 91.62 523 ALA A O 1
ATOM 4133 N N . ILE A 1 524 ? -34.095 0.827 24.818 1.00 87.94 524 ILE A N 1
ATOM 4134 C CA . ILE A 1 524 ? -35.086 1.060 25.883 1.00 87.94 524 ILE A CA 1
ATOM 4135 C C . ILE A 1 524 ? -36.521 0.844 25.377 1.00 87.94 524 ILE A C 1
ATOM 4137 O O . ILE A 1 524 ? -37.325 0.240 26.084 1.00 87.94 524 ILE A O 1
ATOM 4141 N N . TYR A 1 525 ? -36.845 1.287 24.157 1.00 88.31 525 TYR A N 1
ATOM 4142 C CA . TYR A 1 525 ? -38.166 1.059 23.556 1.00 88.31 525 TYR A CA 1
ATOM 4143 C C . TYR A 1 525 ? -38.462 -0.414 23.249 1.00 88.31 525 TYR A C 1
ATOM 4145 O O . TYR A 1 525 ? -39.626 -0.801 23.204 1.00 88.31 525 TYR A O 1
ATOM 4153 N N . MET A 1 526 ? -37.433 -1.235 23.031 1.00 90.25 526 MET A N 1
ATOM 4154 C CA . MET A 1 526 ? -37.585 -2.670 22.770 1.00 90.25 526 MET A CA 1
ATOM 4155 C C . MET A 1 526 ? -37.827 -3.496 24.042 1.00 90.25 526 MET A C 1
ATOM 4157 O O . MET A 1 526 ? -38.163 -4.676 23.945 1.00 90.25 526 MET A O 1
ATOM 4161 N N . ILE A 1 527 ? -37.668 -2.908 25.231 1.00 87.06 527 ILE A N 1
ATOM 4162 C CA . ILE A 1 527 ? -37.876 -3.609 26.500 1.00 87.06 527 ILE A CA 1
ATOM 4163 C C . ILE A 1 527 ? -39.366 -3.887 26.698 1.00 87.06 527 ILE A C 1
ATOM 4165 O O . ILE A 1 527 ? -40.206 -2.990 26.693 1.00 87.06 527 ILE A O 1
ATOM 4169 N N . SER A 1 528 ? -39.677 -5.159 26.934 1.00 74.12 528 SER A N 1
ATOM 4170 C CA . SER A 1 528 ? -41.026 -5.735 26.863 1.00 74.12 528 SER A CA 1
ATOM 4171 C C . SER A 1 528 ? -42.065 -5.181 27.848 1.00 74.12 528 SER A C 1
ATOM 4173 O O . SER A 1 528 ? -43.260 -5.372 27.633 1.00 74.12 528 SER A O 1
ATOM 4175 N N . SER A 1 529 ? -41.663 -4.518 28.939 1.00 79.69 529 SER A N 1
ATOM 4176 C CA . SER A 1 529 ? -42.621 -3.961 29.903 1.00 79.69 529 SER A CA 1
ATOM 4177 C C . SER A 1 529 ? -42.129 -2.694 30.595 1.00 79.69 529 SER A C 1
ATOM 4179 O O . SER A 1 529 ? -40.970 -2.583 30.997 1.00 79.69 529 SER A O 1
ATOM 4181 N N . GLU A 1 530 ? -43.061 -1.776 30.854 1.00 78.38 530 GLU A N 1
ATOM 4182 C CA . GLU A 1 530 ? -42.814 -0.557 31.634 1.00 78.38 530 GLU A CA 1
ATOM 4183 C C . GLU A 1 530 ? -42.313 -0.875 33.056 1.00 78.38 530 GLU A C 1
ATOM 4185 O O . GLU A 1 530 ? -41.467 -0.166 33.601 1.00 78.38 530 GLU A O 1
ATOM 4190 N N . LYS A 1 531 ? -42.740 -2.011 33.632 1.00 79.06 531 LYS A N 1
ATOM 4191 C CA . LYS A 1 531 ? -42.223 -2.527 34.910 1.00 79.06 531 LYS A CA 1
ATOM 4192 C C . LYS A 1 531 ? -40.715 -2.802 34.846 1.00 79.06 531 LYS A C 1
ATOM 4194 O O . LYS A 1 531 ? -39.997 -2.391 35.756 1.00 79.06 531 LYS A O 1
ATOM 4199 N N . ARG A 1 532 ? -40.220 -3.447 33.781 1.00 79.44 532 ARG A N 1
ATOM 4200 C CA . ARG A 1 532 ? -38.777 -3.684 33.576 1.00 79.44 532 ARG A CA 1
ATOM 4201 C C . ARG A 1 532 ? -38.018 -2.369 33.406 1.00 79.44 532 ARG A C 1
ATOM 4203 O O . ARG A 1 532 ? -37.000 -2.174 34.062 1.00 79.44 532 ARG A O 1
ATOM 4210 N N . ILE A 1 533 ? -38.555 -1.425 32.631 1.00 80.44 533 ILE A N 1
ATOM 4211 C CA . ILE A 1 533 ? -37.957 -0.086 32.470 1.00 80.44 533 ILE A CA 1
ATOM 4212 C C . ILE A 1 533 ? -37.885 0.650 33.821 1.00 80.44 533 ILE A C 1
ATOM 4214 O O . ILE A 1 533 ? -36.871 1.273 34.150 1.00 80.44 533 ILE A O 1
ATOM 4218 N N . SER A 1 534 ? -38.919 0.533 34.660 1.00 78.12 534 SER A N 1
ATOM 4219 C CA . SER A 1 534 ? -38.909 1.084 36.018 1.00 78.12 534 SER A CA 1
ATOM 4220 C C . SER A 1 534 ? -37.856 0.424 36.915 1.00 78.12 534 SER A C 1
ATOM 4222 O O . SER A 1 534 ? -37.267 1.114 37.749 1.00 78.12 534 SER A O 1
ATOM 4224 N N . LEU A 1 535 ? -37.620 -0.885 36.784 1.00 79.94 535 LEU A N 1
ATOM 4225 C CA . LEU A 1 535 ? -36.580 -1.597 37.536 1.00 79.94 535 LEU A CA 1
ATOM 4226 C C . LEU A 1 535 ? -35.179 -1.169 37.087 1.00 79.94 535 LEU A C 1
ATOM 4228 O O . LEU A 1 535 ? -34.347 -0.861 37.938 1.00 79.94 535 LEU A O 1
ATOM 4232 N N . ILE A 1 536 ? -34.950 -1.022 35.781 1.00 83.12 536 ILE A N 1
ATOM 4233 C CA . ILE A 1 536 ? -33.706 -0.461 35.227 1.00 83.12 536 ILE A CA 1
ATOM 4234 C C . ILE A 1 536 ? -33.480 0.951 35.762 1.00 83.12 536 ILE A C 1
ATOM 4236 O O . ILE A 1 536 ? -32.419 1.252 36.299 1.00 83.12 536 ILE A O 1
ATOM 4240 N N . THR A 1 537 ? -34.505 1.804 35.711 1.00 81.50 537 THR A N 1
ATOM 4241 C CA . THR A 1 537 ? -34.448 3.168 36.259 1.00 81.50 537 THR A CA 1
ATOM 4242 C C . THR A 1 537 ? -34.084 3.149 37.746 1.00 81.50 537 THR A C 1
ATOM 4244 O O . THR A 1 537 ? -33.271 3.955 38.197 1.00 81.50 537 THR A O 1
ATOM 4247 N N . LYS A 1 538 ? -34.623 2.197 38.521 1.00 79.19 538 LYS A N 1
ATOM 4248 C CA . LYS A 1 538 ? -34.289 2.012 39.941 1.00 79.19 538 LYS A CA 1
ATOM 4249 C C . LYS A 1 538 ? -32.832 1.574 40.147 1.00 79.19 538 LYS A C 1
ATOM 4251 O O . LYS A 1 538 ? -32.190 2.086 41.061 1.00 79.19 538 LYS A O 1
ATOM 4256 N N . ILE A 1 539 ? -32.304 0.685 39.303 1.00 79.56 539 ILE A N 1
ATOM 4257 C CA . ILE A 1 539 ? -30.895 0.251 39.328 1.00 79.56 539 ILE A CA 1
ATOM 4258 C C . ILE A 1 539 ? -29.966 1.427 38.989 1.00 79.56 539 ILE A C 1
ATOM 4260 O O . ILE A 1 539 ? -29.038 1.711 39.749 1.00 79.56 539 ILE A O 1
ATOM 4264 N N . LEU A 1 540 ? -30.266 2.169 37.918 1.00 81.12 540 LEU A N 1
ATOM 4265 C CA . LEU A 1 540 ? -29.522 3.362 37.484 1.00 81.12 540 LEU A CA 1
ATOM 4266 C C . LEU A 1 540 ? -29.622 4.530 38.484 1.00 81.12 540 LEU A C 1
ATOM 4268 O O . LEU A 1 540 ? -28.755 5.400 38.511 1.00 81.12 540 LEU A O 1
ATOM 4272 N N . SER A 1 541 ? -30.659 4.547 39.327 1.00 77.94 541 SER A N 1
ATOM 4273 C CA . SER A 1 541 ? -30.814 5.492 40.448 1.00 77.94 541 SER A CA 1
ATOM 4274 C C . SER A 1 541 ? -30.129 5.035 41.738 1.00 77.94 541 SER A C 1
ATOM 4276 O O . SER A 1 541 ? -30.227 5.727 42.751 1.00 77.94 541 SER A O 1
ATOM 4278 N N . SER A 1 542 ? -29.528 3.844 41.771 1.00 79.75 542 SER A N 1
ATOM 4279 C CA . SER A 1 542 ? -29.002 3.291 43.017 1.00 79.75 542 SER A CA 1
ATOM 4280 C C . SER A 1 542 ? -27.787 4.072 43.522 1.00 79.75 542 SER A C 1
ATOM 4282 O O . SER A 1 542 ? -26.992 4.603 42.745 1.00 79.75 542 SER A O 1
ATOM 4284 N N . ASP A 1 543 ? -27.584 4.063 44.842 1.00 78.69 543 ASP A N 1
ATOM 4285 C CA . ASP A 1 543 ? -26.419 4.691 45.483 1.00 78.69 543 ASP A CA 1
ATOM 4286 C C . ASP A 1 543 ? -25.078 4.196 44.919 1.00 78.69 543 ASP A C 1
ATOM 4288 O O . ASP A 1 543 ? -24.085 4.914 44.970 1.00 78.69 543 ASP A O 1
ATOM 4292 N N . ASN A 1 544 ? -25.036 2.965 44.396 1.00 78.88 544 ASN A N 1
ATOM 4293 C CA . ASN A 1 544 ? -23.834 2.380 43.802 1.00 78.88 544 ASN A CA 1
ATOM 4294 C C . ASN A 1 544 ? -23.485 3.025 42.461 1.00 78.88 544 ASN A C 1
ATOM 4296 O O . ASN A 1 544 ? -22.322 3.340 42.217 1.00 78.88 544 ASN A O 1
ATOM 4300 N N . ILE A 1 545 ? -24.487 3.245 41.608 1.00 83.06 545 ILE A N 1
ATOM 4301 C CA . ILE A 1 545 ? -24.296 3.911 40.318 1.00 83.06 545 ILE A CA 1
ATOM 4302 C C . ILE A 1 545 ? -23.956 5.385 40.542 1.00 83.06 545 ILE A C 1
ATOM 4304 O O . ILE A 1 545 ? -23.005 5.880 39.950 1.00 83.06 545 ILE A O 1
ATOM 4308 N N . LEU A 1 546 ? -24.619 6.053 41.490 1.00 81.50 546 LEU A N 1
ATOM 4309 C CA . LEU A 1 546 ? -24.268 7.426 41.869 1.00 81.50 546 LEU A CA 1
ATOM 4310 C C . LEU A 1 546 ? -22.837 7.533 42.431 1.00 81.50 546 LEU A C 1
ATOM 4312 O O . LEU A 1 546 ? -22.124 8.501 42.168 1.00 81.50 546 LEU A O 1
ATOM 4316 N N . ALA A 1 547 ? -22.396 6.549 43.220 1.00 83.25 547 ALA A N 1
ATOM 4317 C CA . ALA A 1 547 ? -21.010 6.477 43.673 1.00 83.25 547 ALA A CA 1
ATOM 4318 C C . ALA A 1 547 ? -20.045 6.266 42.499 1.00 83.25 547 ALA A C 1
ATOM 4320 O O . ALA A 1 547 ? -19.014 6.932 42.455 1.00 83.25 547 ALA A O 1
ATOM 4321 N N . THR A 1 548 ? -20.406 5.393 41.555 1.00 87.38 548 THR A N 1
ATOM 4322 C CA . THR A 1 548 ? -19.640 5.116 40.331 1.00 87.38 548 THR A CA 1
ATOM 4323 C C . THR A 1 548 ? -19.463 6.382 39.498 1.00 87.38 548 THR A C 1
ATOM 4325 O O . THR A 1 548 ? -18.332 6.732 39.191 1.00 87.38 548 THR A O 1
ATOM 4328 N N . GLU A 1 549 ? -20.537 7.134 39.234 1.00 87.25 549 GLU A N 1
ATOM 4329 C CA . GLU A 1 549 ? -20.488 8.425 38.524 1.00 87.25 549 GLU A CA 1
ATOM 4330 C C . GLU A 1 549 ? -19.510 9.399 39.198 1.00 87.25 549 GLU A C 1
ATOM 4332 O O . GLU A 1 549 ? -18.620 9.940 38.548 1.00 87.25 549 GLU A O 1
ATOM 4337 N N . LYS A 1 550 ? -19.608 9.567 40.525 1.00 87.88 550 LYS A N 1
ATOM 4338 C CA . LYS A 1 550 ? -18.709 10.453 41.288 1.00 87.88 550 LYS A CA 1
ATOM 4339 C C . LYS A 1 550 ? -17.251 9.991 41.275 1.00 87.88 550 LYS A C 1
ATOM 4341 O O . LYS A 1 550 ? -16.351 10.820 41.403 1.00 87.88 550 LYS A O 1
ATOM 4346 N N . ILE A 1 551 ? -17.009 8.683 41.219 1.00 90.12 551 ILE A N 1
ATOM 4347 C CA . ILE A 1 551 ? -15.661 8.111 41.145 1.00 90.12 551 ILE A CA 1
ATOM 4348 C C . ILE A 1 551 ? -15.087 8.320 39.746 1.00 90.12 551 ILE A C 1
ATOM 4350 O O . ILE A 1 551 ? -13.977 8.828 39.649 1.00 90.12 551 ILE A O 1
ATOM 4354 N N . LEU A 1 552 ? -15.847 8.026 38.690 1.00 91.19 552 LEU A N 1
ATOM 4355 C CA . LEU A 1 552 ? -15.449 8.272 37.302 1.00 91.19 552 LEU A CA 1
ATOM 4356 C C . LEU A 1 552 ? -15.165 9.756 37.059 1.00 91.19 552 LEU A C 1
ATOM 4358 O O . LEU A 1 552 ? -14.123 10.094 36.512 1.00 91.19 552 LEU A O 1
ATOM 4362 N N . GLU A 1 553 ? -16.018 10.651 37.562 1.00 91.94 553 GLU A N 1
ATOM 4363 C CA . GLU A 1 553 ? -15.799 12.100 37.488 1.00 91.94 553 GLU A CA 1
ATOM 4364 C C . GLU A 1 553 ? -14.516 12.523 38.229 1.00 91.94 553 GLU A C 1
ATOM 4366 O O . GLU A 1 553 ? -13.750 13.362 37.750 1.00 91.94 553 GLU A O 1
ATOM 4371 N N . LYS A 1 554 ? -14.250 11.930 39.402 1.00 91.69 554 LYS A N 1
ATOM 4372 C CA . LYS A 1 554 ? -13.008 12.161 40.158 1.00 91.69 554 LYS A CA 1
ATOM 4373 C C . LYS A 1 554 ? -11.787 11.635 39.397 1.00 91.69 554 LYS A C 1
ATOM 4375 O O . LYS A 1 554 ? -10.762 12.313 39.414 1.00 91.69 554 LYS A O 1
ATOM 4380 N N . MET A 1 555 ? -11.886 10.458 38.779 1.00 92.19 555 MET A N 1
ATOM 4381 C CA . MET A 1 555 ? -10.820 9.843 37.986 1.00 92.19 555 MET A CA 1
ATOM 4382 C C . MET A 1 555 ? -10.513 10.687 36.751 1.00 92.19 555 MET A C 1
ATOM 4384 O O . MET A 1 555 ? -9.367 11.091 36.599 1.00 92.19 555 MET A O 1
ATOM 4388 N N . ALA A 1 556 ? -11.530 11.051 35.963 1.00 90.12 556 ALA A N 1
ATOM 4389 C CA . ALA A 1 556 ? -11.412 11.874 34.755 1.00 90.12 556 ALA A CA 1
ATOM 4390 C C . ALA A 1 556 ? -10.712 13.221 35.009 1.00 90.12 556 ALA A C 1
ATOM 4392 O O . ALA A 1 556 ? -9.930 13.687 34.194 1.00 90.12 556 ALA A O 1
ATOM 4393 N N . LYS A 1 557 ? -10.931 13.839 36.178 1.00 89.12 557 LYS A N 1
ATOM 4394 C CA . LYS A 1 557 ? -10.262 15.097 36.574 1.00 89.12 557 LYS A CA 1
ATOM 4395 C C . LYS A 1 557 ? -8.801 14.929 37.007 1.00 89.12 557 LYS A C 1
ATOM 4397 O O . LYS A 1 557 ? -8.118 15.922 37.243 1.00 89.12 557 LYS A O 1
ATOM 4402 N N . LYS A 1 558 ? -8.353 13.694 37.232 1.00 89.88 558 LYS A N 1
ATOM 4403 C CA . LYS A 1 558 ? -7.081 13.348 37.886 1.00 89.88 558 LYS A CA 1
ATOM 4404 C C . LYS A 1 558 ? -6.273 12.328 37.088 1.00 89.88 558 LYS A C 1
ATOM 4406 O O . LYS A 1 558 ? -5.395 11.693 37.659 1.00 89.88 558 LYS A O 1
ATOM 4411 N N . THR A 1 559 ? -6.562 12.149 35.810 1.00 87.31 559 THR A N 1
ATOM 4412 C CA . THR A 1 559 ? -5.792 11.296 34.906 1.00 87.31 559 THR A CA 1
ATOM 4413 C C . THR A 1 559 ? -5.595 12.019 33.580 1.00 87.31 559 THR A C 1
ATOM 4415 O O . THR A 1 559 ? -6.291 12.994 33.306 1.00 87.31 559 THR A O 1
ATOM 4418 N N . SER A 1 560 ? -4.635 11.562 32.783 1.00 79.19 560 SER A N 1
ATOM 4419 C CA . SER A 1 560 ? -4.446 12.001 31.399 1.00 79.19 560 SER A CA 1
ATOM 4420 C C . SER A 1 560 ? -5.213 11.140 30.388 1.00 79.19 560 SER A C 1
ATOM 4422 O O . SER A 1 560 ? -5.171 11.469 29.217 1.00 79.19 560 SER A O 1
ATOM 4424 N N . SER A 1 561 ? -5.858 10.042 30.807 1.00 84.19 561 SER A N 1
ATOM 4425 C CA . SER A 1 561 ? -6.651 9.154 29.936 1.00 84.19 561 SER A CA 1
ATOM 4426 C C . SER A 1 561 ? -8.113 9.595 29.843 1.00 84.19 561 SER A C 1
ATOM 4428 O O . SER A 1 561 ? -8.766 9.797 30.873 1.00 84.19 561 SER A O 1
ATOM 4430 N N . SER A 1 562 ? -8.666 9.675 28.631 1.00 85.38 562 SER A N 1
ATOM 4431 C CA . SER A 1 562 ? -10.086 9.990 28.411 1.00 85.38 562 SER A CA 1
ATOM 4432 C C . SER A 1 562 ? -11.057 8.857 28.802 1.00 85.38 562 SER A C 1
ATOM 4434 O O . SER A 1 562 ? -12.244 9.115 29.029 1.00 85.38 562 SER A O 1
ATOM 4436 N N . ALA A 1 563 ? -10.576 7.622 29.008 1.00 85.69 563 ALA A N 1
ATOM 4437 C CA . ALA A 1 563 ? -11.421 6.442 29.253 1.00 85.69 563 ALA A CA 1
ATOM 4438 C C . ALA A 1 563 ? -12.450 6.585 30.406 1.00 85.69 563 ALA A C 1
ATOM 4440 O O . ALA A 1 563 ? -13.597 6.158 30.240 1.00 85.69 563 ALA A O 1
ATOM 4441 N N . PRO A 1 564 ? -12.135 7.178 31.580 1.00 89.56 564 PRO A N 1
ATOM 4442 C CA . PRO A 1 564 ? -13.137 7.391 32.630 1.00 89.56 564 PRO A CA 1
ATOM 4443 C C . PRO A 1 564 ? -14.250 8.362 32.226 1.00 89.56 564 PRO A C 1
ATOM 4445 O O . PRO A 1 564 ? -15.398 8.182 32.638 1.00 89.56 564 PRO A O 1
ATOM 4448 N N . MET A 1 565 ? -13.920 9.383 31.430 1.00 89.94 565 MET A N 1
ATOM 4449 C CA . MET A 1 565 ? -14.879 10.385 30.962 1.00 89.94 565 MET A CA 1
ATOM 4450 C C . MET A 1 565 ? -15.827 9.788 29.927 1.00 89.94 565 MET A C 1
ATOM 4452 O O . MET A 1 565 ? -17.042 9.930 30.036 1.00 89.94 565 MET A O 1
ATOM 4456 N N . GLU A 1 566 ? -15.273 9.032 28.989 1.00 86.69 566 GLU A N 1
ATOM 4457 C CA . GLU A 1 566 ? -16.017 8.260 28.005 1.00 86.69 566 GLU A CA 1
ATOM 4458 C C . GLU A 1 566 ? -17.107 7.387 28.644 1.00 86.69 566 GLU A C 1
ATOM 4460 O O . GLU A 1 566 ? -18.298 7.489 28.344 1.00 86.69 566 GLU A O 1
ATOM 4465 N N . VAL A 1 567 ? -16.714 6.562 29.613 1.00 88.38 567 VAL A N 1
ATOM 4466 C CA . VAL A 1 567 ? -17.648 5.704 30.345 1.00 88.38 567 VAL A CA 1
ATOM 4467 C C . VAL A 1 567 ? -18.732 6.524 31.057 1.00 88.38 567 VAL A C 1
ATOM 4469 O O . VAL A 1 567 ? -19.908 6.138 31.060 1.00 88.38 567 VAL A O 1
ATOM 4472 N N . LEU A 1 568 ? -18.352 7.651 31.667 1.00 89.31 568 LEU A N 1
ATOM 4473 C CA . LEU A 1 568 ? -19.271 8.536 32.380 1.00 89.31 568 LEU A CA 1
ATOM 4474 C C . LEU A 1 568 ? -20.337 9.129 31.447 1.00 89.31 568 LEU A C 1
ATOM 4476 O O . LEU A 1 568 ? -21.514 9.185 31.819 1.00 89.31 568 LEU A O 1
ATOM 4480 N N . GLU A 1 569 ? -19.956 9.549 30.243 1.00 88.06 569 GLU A N 1
ATOM 4481 C CA . GLU A 1 569 ? -20.872 10.102 29.239 1.00 88.06 569 GLU A CA 1
ATOM 4482 C C . GLU A 1 569 ? -21.891 9.065 28.764 1.00 88.06 569 GLU A C 1
ATOM 4484 O O . GLU A 1 569 ? -23.096 9.341 28.738 1.00 88.06 569 GLU A O 1
ATOM 4489 N N . SER A 1 570 ? -21.429 7.850 28.469 1.00 87.62 570 SER A N 1
ATOM 4490 C CA . SER A 1 570 ? -22.278 6.723 28.074 1.00 87.62 570 SER A CA 1
ATOM 4491 C C . SER A 1 570 ? -23.286 6.336 29.154 1.00 87.62 570 SER A C 1
ATOM 4493 O O . SER A 1 570 ? -24.488 6.195 28.897 1.00 87.62 570 SER A O 1
ATOM 4495 N N . LEU A 1 571 ? -22.821 6.233 30.403 1.00 87.38 571 LEU A N 1
ATOM 4496 C CA . LEU A 1 571 ? -23.683 5.975 31.554 1.00 87.38 571 LEU A CA 1
ATOM 4497 C C . LEU A 1 571 ? -24.725 7.090 31.729 1.00 87.38 571 LEU A C 1
ATOM 4499 O O . LEU A 1 571 ? -25.909 6.815 31.951 1.00 87.38 571 LEU A O 1
ATOM 4503 N N . SER A 1 572 ? -24.305 8.346 31.570 1.00 85.88 572 SER A N 1
ATOM 4504 C CA . SER A 1 572 ? -25.187 9.513 31.653 1.00 85.88 572 SER A CA 1
ATOM 4505 C C . SER A 1 572 ? -26.250 9.506 30.552 1.00 85.88 572 SER A C 1
ATOM 4507 O O . SER A 1 572 ? -27.418 9.809 30.821 1.00 85.88 572 SER A O 1
ATOM 4509 N N . ALA A 1 573 ? -25.888 9.119 29.325 1.00 85.75 573 ALA A N 1
ATOM 4510 C CA . ALA A 1 573 ? -26.817 8.986 28.207 1.00 85.75 573 ALA A CA 1
ATOM 4511 C C . ALA A 1 573 ? -27.879 7.909 28.481 1.00 85.75 573 ALA A C 1
ATOM 4513 O O . ALA A 1 573 ? -29.078 8.193 28.372 1.00 85.75 573 ALA A O 1
ATOM 4514 N N . LEU A 1 574 ? -27.453 6.718 28.914 1.00 86.75 574 LEU A N 1
ATOM 4515 C CA . LEU A 1 574 ? -28.338 5.614 29.295 1.00 86.75 574 LEU A CA 1
ATOM 4516 C C . LEU A 1 574 ? -29.309 6.003 30.410 1.00 86.75 574 LEU A C 1
ATOM 4518 O O . LEU A 1 574 ? -30.518 5.765 30.303 1.00 86.75 574 LEU A O 1
ATOM 4522 N N . LYS A 1 575 ? -28.799 6.655 31.457 1.00 86.44 575 LYS A N 1
ATOM 4523 C CA . LYS A 1 575 ? -29.602 7.157 32.574 1.00 86.44 575 LYS A CA 1
ATOM 4524 C C . LYS A 1 575 ? -30.628 8.176 32.095 1.00 86.44 575 LYS A C 1
ATOM 4526 O O . LYS A 1 575 ? -31.824 7.973 32.279 1.00 86.44 575 LYS A O 1
ATOM 4531 N N . ARG A 1 576 ? -30.202 9.239 31.414 1.00 85.50 576 ARG A N 1
ATOM 4532 C CA . ARG A 1 576 ? -31.103 10.293 30.921 1.00 85.50 576 ARG A CA 1
ATOM 4533 C C . ARG A 1 576 ? -32.242 9.723 30.069 1.00 85.50 576 ARG A C 1
ATOM 4535 O O . ARG A 1 576 ? -33.400 10.081 30.278 1.00 85.50 576 ARG A O 1
ATOM 4542 N N . LEU A 1 577 ? -31.928 8.820 29.141 1.00 84.31 577 LEU A N 1
ATOM 4543 C CA . LEU A 1 577 ? -32.920 8.234 28.236 1.00 84.31 577 LEU A CA 1
ATOM 4544 C C . LEU A 1 577 ? -33.887 7.287 28.957 1.00 84.31 577 LEU A C 1
ATOM 4546 O O . LEU A 1 577 ? -35.087 7.335 28.690 1.00 84.31 577 LEU A O 1
ATOM 4550 N N . SER A 1 578 ? -33.406 6.498 29.921 1.00 80.69 578 SER A N 1
ATOM 4551 C CA . SER A 1 578 ? -34.261 5.597 30.713 1.00 80.69 578 SER A CA 1
ATOM 4552 C C . SER A 1 578 ? -35.279 6.366 31.567 1.00 80.69 578 SER A C 1
ATOM 4554 O O . SER A 1 578 ? -36.448 5.988 31.662 1.00 80.69 578 SER A O 1
ATOM 4556 N N . PHE A 1 579 ? -34.868 7.493 32.156 1.00 78.75 579 PHE A N 1
ATOM 4557 C CA . PHE A 1 579 ? -35.731 8.312 33.017 1.00 78.75 579 PHE A CA 1
ATOM 4558 C C . PHE A 1 579 ? -36.757 9.137 32.231 1.00 78.75 579 PHE A C 1
ATOM 4560 O O . PHE A 1 579 ? -37.872 9.350 32.716 1.00 78.75 579 PHE A O 1
ATOM 4567 N N . ARG A 1 580 ? -36.413 9.562 31.006 1.00 78.31 580 ARG A N 1
ATOM 4568 C CA . ARG A 1 580 ? -37.344 10.255 30.102 1.00 78.31 580 ARG A CA 1
ATOM 4569 C C . ARG A 1 580 ? -38.566 9.387 29.777 1.00 78.31 580 ARG A C 1
ATOM 4571 O O . ARG A 1 580 ? -39.680 9.902 29.742 1.00 78.31 580 ARG A O 1
ATOM 4578 N N . MET A 1 581 ? -38.382 8.072 29.619 1.00 69.81 581 MET A N 1
ATOM 4579 C CA . MET A 1 581 ? -39.481 7.137 29.324 1.00 69.81 581 MET A CA 1
ATOM 4580 C C . MET A 1 581 ? -40.423 6.898 30.504 1.00 69.81 581 MET A C 1
ATOM 4582 O O . MET A 1 581 ? -41.611 6.684 30.304 1.00 69.81 581 MET A O 1
ATOM 4586 N N . THR A 1 582 ? -39.926 6.972 31.739 1.00 64.88 582 THR A N 1
ATOM 4587 C CA . THR A 1 582 ? -40.732 6.724 32.949 1.00 64.88 582 THR A CA 1
ATOM 4588 C C . THR A 1 582 ? -41.428 7.984 33.482 1.00 64.88 582 THR A C 1
ATOM 4590 O O . THR A 1 582 ? -41.900 7.984 34.620 1.00 64.88 582 THR A O 1
ATOM 4593 N N . LYS A 1 583 ? -41.463 9.082 32.699 1.00 62.78 583 LYS A N 1
ATOM 4594 C CA . LYS A 1 583 ? -41.962 10.419 33.102 1.00 62.78 583 LYS A CA 1
ATOM 4595 C C . LYS A 1 583 ? -41.394 10.890 34.453 1.00 62.78 583 LYS A C 1
ATOM 4597 O O . LYS A 1 583 ? -42.029 11.648 35.183 1.00 62.78 583 LYS A O 1
ATOM 4602 N N . SER A 1 584 ? -40.191 10.429 34.801 1.00 57.19 584 SER A N 1
ATOM 4603 C CA . SER A 1 584 ? -39.563 10.630 36.111 1.00 57.19 584 SER A CA 1
ATOM 4604 C C . SER A 1 584 ? -38.381 11.603 36.055 1.00 57.19 584 SER A C 1
ATOM 4606 O O . SER A 1 584 ? -37.495 11.561 36.906 1.00 57.19 584 SER A O 1
ATOM 4608 N N . GLU A 1 585 ? -38.384 12.529 35.088 1.00 52.44 585 GLU A N 1
ATOM 4609 C CA . GLU A 1 585 ? -37.330 13.539 34.884 1.00 52.44 585 GLU A CA 1
ATOM 4610 C C . GLU A 1 585 ? -37.014 14.341 36.160 1.00 52.44 585 GLU A C 1
ATOM 4612 O O . GLU A 1 585 ? -35.855 14.632 36.444 1.00 52.44 585 GLU A O 1
ATOM 4617 N N . HIS A 1 586 ? -38.012 14.594 37.015 1.00 48.31 586 HIS A N 1
ATOM 4618 C CA . HIS A 1 586 ? -37.827 15.275 38.302 1.00 48.31 586 HIS A CA 1
ATOM 4619 C C . HIS A 1 586 ? -37.032 14.475 39.360 1.00 48.31 586 HIS A C 1
ATOM 4621 O O . HIS A 1 586 ? -36.671 15.038 40.395 1.00 48.31 586 HIS A O 1
ATOM 4627 N N . LYS A 1 587 ? -36.741 13.180 39.143 1.00 51.81 587 LYS A N 1
ATOM 4628 C CA . LYS A 1 587 ? -35.869 12.371 40.023 1.00 51.81 587 LYS A CA 1
ATOM 4629 C C . LYS A 1 587 ? -34.381 12.484 39.678 1.00 51.81 587 LYS A C 1
ATOM 4631 O O . LYS A 1 587 ? -33.566 12.203 40.553 1.00 51.81 587 LYS A O 1
ATOM 4636 N N . LEU A 1 588 ? -34.018 12.940 38.473 1.00 50.44 588 LEU A N 1
ATOM 4637 C CA . LEU A 1 588 ? -32.614 13.157 38.077 1.00 50.44 588 LEU A CA 1
ATOM 4638 C C . LEU A 1 588 ? -31.927 14.245 38.923 1.00 50.44 588 LEU A C 1
ATOM 4640 O O . LEU A 1 588 ? -30.715 14.207 39.104 1.00 50.44 588 LEU A O 1
ATOM 4644 N N . THR A 1 589 ? -32.695 15.189 39.474 1.00 45.59 589 THR A N 1
ATOM 4645 C CA . THR A 1 589 ? -32.193 16.388 40.167 1.00 45.59 589 THR A CA 1
ATOM 4646 C C . THR A 1 589 ? -32.204 16.312 41.701 1.00 45.59 589 THR A C 1
ATOM 4648 O O . THR A 1 589 ? -31.806 17.280 42.344 1.00 45.59 589 THR A O 1
ATOM 4651 N N . ARG A 1 590 ? -32.633 15.200 42.330 1.00 44.69 590 ARG A N 1
ATOM 4652 C CA . ARG A 1 590 ? -32.851 15.145 43.801 1.00 44.69 590 ARG A CA 1
ATOM 4653 C C . ARG A 1 590 ? -32.205 13.997 44.584 1.00 44.69 590 ARG A C 1
ATOM 4655 O O . ARG A 1 590 ? -32.402 13.924 45.795 1.00 44.69 590 ARG A O 1
ATOM 4662 N N . SER A 1 591 ? -31.393 13.135 43.983 1.00 45.91 591 SER A N 1
ATOM 4663 C CA . SER A 1 591 ? -30.667 12.099 44.735 1.00 45.91 591 SER A CA 1
ATOM 4664 C C . SER A 1 591 ? -29.335 12.623 45.290 1.00 45.91 591 SER A C 1
ATOM 4666 O O . SER A 1 591 ? -28.258 12.255 44.830 1.00 45.91 591 SER A O 1
ATOM 4668 N N . VAL A 1 592 ? -29.403 13.475 46.320 1.00 46.12 592 VAL A N 1
ATOM 4669 C CA . VAL A 1 592 ? -28.269 13.724 47.229 1.00 46.12 592 VAL A CA 1
ATOM 4670 C C . VAL A 1 592 ? -28.265 12.605 48.272 1.00 46.12 592 VAL A C 1
ATOM 4672 O O . VAL A 1 592 ? -28.532 12.828 49.449 1.00 46.12 592 VAL A O 1
ATOM 4675 N N . SER A 1 593 ? -28.056 11.359 47.842 1.00 54.97 593 SER A N 1
ATOM 4676 C CA . SER A 1 593 ? -27.910 10.261 48.793 1.00 54.97 593 SER A CA 1
ATOM 4677 C C . SER A 1 593 ? -26.491 10.255 49.364 1.00 54.97 593 SER A C 1
ATOM 4679 O O . SER A 1 593 ? -25.486 10.381 48.652 1.00 54.97 593 SER A O 1
ATOM 4681 N N . TYR A 1 594 ? -26.408 10.166 50.691 1.00 59.56 594 TYR A N 1
ATOM 4682 C CA . TYR A 1 594 ? -25.151 9.987 51.402 1.00 59.56 594 TYR A CA 1
ATOM 4683 C C . TYR A 1 594 ? -24.674 8.547 51.187 1.00 59.56 594 TYR A C 1
ATOM 4685 O O . TYR A 1 594 ? -25.233 7.604 51.742 1.00 59.56 594 TYR A O 1
ATOM 4693 N N . VAL A 1 595 ? -23.637 8.370 50.368 1.00 65.19 595 VAL A N 1
ATOM 4694 C CA . VAL A 1 595 ? -22.946 7.083 50.226 1.00 65.19 595 VAL A CA 1
ATOM 4695 C C . VAL A 1 595 ? -21.930 6.977 51.360 1.00 65.19 595 VAL A C 1
ATOM 4697 O O . VAL A 1 595 ? -21.078 7.856 51.504 1.00 65.19 595 VAL A O 1
ATOM 4700 N N . SER A 1 596 ? -22.001 5.912 52.163 1.00 72.19 596 SER A N 1
ATOM 4701 C CA . SER A 1 596 ? -21.033 5.694 53.244 1.00 72.19 596 SER A CA 1
ATOM 4702 C C . SER A 1 596 ? -19.596 5.615 52.705 1.00 72.19 596 SER A C 1
ATOM 4704 O O . SER A 1 596 ? -19.358 5.137 51.591 1.00 72.19 596 SER A O 1
ATOM 4706 N N . LYS A 1 597 ? -18.621 6.077 53.501 1.00 74.69 597 LYS A N 1
ATOM 4707 C CA . LYS A 1 597 ? -17.199 6.104 53.108 1.00 74.69 597 LYS A CA 1
ATOM 4708 C C . LYS A 1 597 ? -16.678 4.723 52.693 1.00 74.69 597 LYS A C 1
ATOM 4710 O O . LYS A 1 597 ? -16.077 4.611 51.628 1.00 74.69 597 LYS A O 1
ATOM 4715 N N . ASP A 1 598 ? -16.985 3.680 53.463 1.00 75.94 598 ASP A N 1
ATOM 4716 C CA . ASP A 1 598 ? -16.530 2.308 53.184 1.00 75.94 598 ASP A CA 1
ATOM 4717 C C . ASP A 1 598 ? -17.079 1.772 51.860 1.00 75.94 598 ASP A C 1
ATOM 4719 O O . ASP A 1 598 ? -16.387 1.094 51.104 1.00 75.94 598 ASP A O 1
ATOM 4723 N N . LYS A 1 599 ? -18.335 2.103 51.550 1.00 74.81 599 LYS A N 1
ATOM 4724 C CA . LYS A 1 599 ? -18.990 1.699 50.306 1.00 74.81 599 LYS A CA 1
ATOM 4725 C C . LYS A 1 599 ? -18.385 2.427 49.109 1.00 74.81 599 LYS A C 1
ATOM 4727 O O . LYS A 1 599 ? -18.111 1.794 48.096 1.00 74.81 599 LYS A O 1
ATOM 4732 N N . LYS A 1 600 ? -18.111 3.728 49.247 1.00 79.50 600 LYS A N 1
ATOM 4733 C CA . LYS A 1 600 ? -17.410 4.512 48.225 1.00 79.50 600 LYS A CA 1
ATOM 4734 C C . LYS A 1 600 ? -16.010 3.954 47.953 1.00 79.50 600 LYS A C 1
ATOM 4736 O O . LYS A 1 600 ? -15.668 3.783 46.795 1.00 79.50 600 LYS A O 1
ATOM 4741 N N . SER A 1 601 ? -15.248 3.618 48.995 1.00 81.81 601 SER A N 1
ATOM 4742 C CA . SER A 1 601 ? -13.907 3.034 48.853 1.00 81.81 601 SER A CA 1
ATOM 4743 C C . SER A 1 601 ? -13.932 1.678 48.141 1.00 81.81 601 SER A C 1
ATOM 4745 O O . SER A 1 601 ? -13.154 1.477 47.217 1.00 81.81 601 SER A O 1
ATOM 4747 N N . LYS A 1 602 ? -14.864 0.781 48.492 1.00 83.12 602 LYS A N 1
ATOM 4748 C CA . LYS A 1 602 ? -15.012 -0.518 47.807 1.00 83.12 602 LYS A CA 1
ATOM 4749 C C . LYS A 1 602 ? -15.363 -0.370 46.326 1.00 83.12 602 LYS A C 1
ATOM 4751 O O . LYS A 1 602 ? -14.838 -1.107 45.500 1.00 83.12 602 LYS A O 1
ATOM 4756 N N . ILE A 1 603 ? -16.254 0.567 45.998 1.00 83.75 603 ILE A N 1
ATOM 4757 C CA . ILE A 1 603 ? -16.619 0.857 44.605 1.00 83.75 603 ILE A CA 1
ATOM 4758 C C . ILE A 1 603 ? -15.437 1.500 43.876 1.00 83.75 603 ILE A C 1
ATOM 4760 O O . ILE A 1 603 ? -15.197 1.165 42.727 1.00 83.75 603 ILE A O 1
ATOM 4764 N N . GLU A 1 604 ? -14.673 2.370 44.538 1.00 87.69 604 GLU A N 1
ATOM 4765 C CA . GLU A 1 604 ? -13.480 2.991 43.957 1.00 87.69 604 GLU A CA 1
ATOM 4766 C C . GLU A 1 604 ? -12.453 1.930 43.563 1.00 87.69 604 GLU A C 1
ATOM 4768 O O . GLU A 1 604 ? -12.082 1.892 42.397 1.00 87.69 604 GLU A O 1
ATOM 4773 N N . THR A 1 605 ? -12.112 1.003 44.466 1.00 86.56 605 THR A N 1
ATOM 4774 C CA . THR A 1 605 ? -11.223 -0.133 44.166 1.00 86.56 605 THR A CA 1
ATOM 4775 C C . THR A 1 605 ? -11.734 -0.988 43.006 1.00 86.56 605 THR A C 1
ATOM 4777 O O . THR A 1 605 ? -10.955 -1.399 42.152 1.00 86.56 605 THR A O 1
ATOM 4780 N N . LEU A 1 606 ? -13.042 -1.248 42.957 1.00 83.75 606 LEU A N 1
ATOM 4781 C CA . LEU A 1 606 ? -13.643 -2.031 41.881 1.00 83.75 606 LEU A CA 1
ATOM 4782 C C . LEU A 1 606 ? -13.527 -1.321 40.526 1.00 83.75 606 LEU A C 1
ATOM 4784 O O . LEU A 1 606 ? -13.101 -1.934 39.555 1.00 83.75 606 LEU A O 1
ATOM 4788 N N . ILE A 1 607 ? -13.917 -0.046 40.447 1.00 86.06 607 ILE A N 1
ATOM 4789 C CA . ILE A 1 607 ? -13.874 0.719 39.194 1.00 86.06 607 ILE A CA 1
ATOM 4790 C C . ILE A 1 607 ? -12.435 0.858 38.709 1.00 86.06 607 ILE A C 1
ATOM 4792 O O . ILE A 1 607 ? -12.176 0.642 37.528 1.00 86.06 607 ILE A O 1
ATOM 4796 N N . THR A 1 608 ? -11.492 1.142 39.612 1.00 88.44 608 THR A N 1
ATOM 4797 C CA . THR A 1 608 ? -10.075 1.220 39.249 1.00 88.44 608 THR A CA 1
ATOM 4798 C C . THR A 1 608 ? -9.566 -0.121 38.721 1.00 88.44 608 THR A C 1
ATOM 4800 O O . THR A 1 608 ? -8.946 -0.139 37.668 1.00 88.44 608 THR A O 1
ATOM 4803 N N . GLN A 1 609 ? -9.915 -1.251 39.348 1.00 85.81 609 GLN A N 1
ATOM 4804 C CA . GLN A 1 609 ? -9.541 -2.584 38.849 1.00 85.81 609 GLN A CA 1
ATOM 4805 C C . GLN A 1 609 ? -10.152 -2.902 37.478 1.00 85.81 609 GLN A C 1
ATOM 4807 O O . GLN A 1 609 ? -9.449 -3.378 36.593 1.00 85.81 609 GLN A O 1
ATOM 4812 N N . LEU A 1 610 ? -11.444 -2.624 37.277 1.00 83.75 610 LEU A N 1
ATOM 4813 C CA . LEU A 1 610 ? -12.139 -2.921 36.017 1.00 83.75 610 LEU A CA 1
ATOM 4814 C C . LEU A 1 610 ? -11.622 -2.100 34.839 1.00 83.75 610 LEU A C 1
ATOM 4816 O O . LEU A 1 610 ? -11.612 -2.583 33.710 1.00 83.75 610 LEU A O 1
ATOM 4820 N N . MET A 1 611 ? -11.231 -0.855 35.099 1.00 83.94 611 MET A N 1
ATOM 4821 C CA . MET A 1 611 ? -10.688 0.039 34.082 1.00 83.94 611 MET A CA 1
ATOM 4822 C C . MET A 1 611 ? -9.162 -0.082 33.940 1.00 83.94 611 MET A C 1
ATOM 4824 O O . MET A 1 611 ? -8.598 0.572 33.071 1.00 83.94 611 MET A O 1
ATOM 4828 N N . GLY A 1 612 ? -8.502 -0.885 34.785 1.00 88.50 612 GLY A N 1
ATOM 4829 C CA . GLY A 1 612 ? -7.048 -1.061 34.785 1.00 88.50 612 GLY A CA 1
ATOM 4830 C C . GLY A 1 612 ? -6.263 0.165 35.265 1.00 88.50 612 GLY A C 1
ATOM 4831 O O . GLY A 1 612 ? -5.147 0.411 34.812 1.00 88.50 612 GLY A O 1
ATOM 4832 N N . PHE A 1 613 ? -6.850 0.945 36.175 1.00 90.50 613 PHE A N 1
ATOM 4833 C CA . PHE A 1 613 ? -6.229 2.107 36.803 1.00 90.50 613 PHE A CA 1
ATOM 4834 C C . PHE A 1 613 ? -5.689 1.790 38.194 1.00 90.50 613 PHE A C 1
ATOM 4836 O O . PHE A 1 613 ? -6.270 1.024 38.961 1.00 90.50 613 PHE A O 1
ATOM 4843 N N . ASN A 1 614 ? -4.638 2.511 38.560 1.00 91.44 614 ASN A N 1
ATOM 4844 C CA . ASN A 1 614 ? -4.108 2.607 39.909 1.00 91.44 614 ASN A CA 1
ATOM 4845 C C . ASN A 1 614 ? -4.124 4.070 40.372 1.00 91.44 614 ASN A C 1
ATOM 4847 O O . ASN A 1 614 ? -4.235 4.995 39.565 1.00 91.44 614 ASN A O 1
ATOM 4851 N N . TYR A 1 615 ? -4.052 4.294 41.686 1.00 91.12 615 TYR A N 1
ATOM 4852 C CA . TYR A 1 615 ? -3.982 5.636 42.269 1.00 91.12 615 TYR A CA 1
ATOM 4853 C C . TYR A 1 615 ? -2.628 5.851 42.932 1.00 91.12 615 TYR A C 1
ATOM 4855 O O . TYR A 1 615 ? -2.237 5.071 43.798 1.00 91.12 615 TYR A O 1
ATOM 4863 N N . HIS A 1 616 ? -1.951 6.939 42.574 1.00 91.31 616 HIS A N 1
ATOM 4864 C CA . HIS A 1 616 ? -0.679 7.313 43.172 1.00 91.31 616 HIS A CA 1
ATOM 4865 C C . HIS A 1 616 ? -0.894 8.240 44.382 1.00 91.31 616 HIS A C 1
ATOM 4867 O O . HIS A 1 616 ? -1.345 9.376 44.200 1.00 91.31 616 HIS A O 1
ATOM 4873 N N . PRO A 1 617 ? -0.551 7.836 45.622 1.00 87.38 617 PRO A N 1
ATOM 4874 C CA . PRO A 1 617 ? -0.835 8.646 46.810 1.00 87.38 617 PRO A CA 1
ATOM 4875 C C . PRO A 1 617 ? -0.021 9.944 46.892 1.00 87.38 617 PRO A C 1
ATOM 4877 O O . PRO A 1 617 ? -0.598 10.992 47.186 1.00 87.38 617 PRO A O 1
ATOM 4880 N N . GLU A 1 618 ? 1.286 9.879 46.605 1.00 85.12 618 GLU A N 1
ATOM 4881 C CA . GLU A 1 618 ? 2.226 11.018 46.676 1.00 85.12 618 GLU A CA 1
ATOM 4882 C C . GLU A 1 618 ? 1.834 12.126 45.682 1.00 85.12 618 GLU A C 1
ATOM 4884 O O . GLU A 1 618 ? 1.511 13.243 46.083 1.00 85.12 618 GLU A O 1
ATOM 4889 N N . PHE A 1 619 ? 1.732 11.784 44.393 1.00 83.31 619 PHE A N 1
ATOM 4890 C CA . PHE A 1 619 ? 1.396 12.718 43.311 1.00 83.31 619 PHE A CA 1
ATOM 4891 C C . PHE A 1 619 ? -0.117 12.935 43.082 1.00 83.31 619 PHE A C 1
ATOM 4893 O O . PHE A 1 619 ? -0.514 13.786 42.289 1.00 83.31 619 PHE A O 1
ATOM 4900 N N . LYS A 1 620 ? -0.989 12.207 43.792 1.00 89.38 620 LYS A N 1
ATOM 4901 C CA . LYS A 1 620 ? -2.457 12.393 43.848 1.00 89.38 620 LYS A CA 1
ATOM 4902 C C . LYS A 1 620 ? -3.216 12.299 42.511 1.00 89.38 620 LYS A C 1
ATOM 4904 O O . LYS A 1 620 ? -4.224 13.006 42.336 1.00 89.38 620 LYS A O 1
ATOM 4909 N N . TYR A 1 621 ? -2.807 11.394 41.626 1.00 91.31 621 TYR A N 1
ATOM 4910 C CA . TYR A 1 621 ? -3.410 11.167 40.305 1.00 91.31 621 TYR A CA 1
ATOM 4911 C C . TYR A 1 621 ? -3.732 9.680 40.063 1.00 91.31 621 TYR A C 1
ATOM 4913 O O . TYR A 1 621 ? -3.253 8.813 40.798 1.00 91.31 621 TYR A O 1
ATOM 4921 N N . TYR A 1 622 ? -4.581 9.396 39.073 1.00 91.69 622 TYR A N 1
ATOM 4922 C CA . TYR A 1 622 ? -4.851 8.041 38.588 1.00 91.69 622 TYR A CA 1
ATOM 4923 C C . TYR A 1 622 ? -4.092 7.791 37.294 1.00 91.69 622 TYR A C 1
ATOM 4925 O O . TYR A 1 622 ? -4.059 8.659 36.419 1.00 91.69 622 TYR A O 1
ATOM 4933 N N . TYR A 1 623 ? -3.557 6.587 37.161 1.00 89.94 623 TYR A N 1
ATOM 4934 C CA . TYR A 1 623 ? -2.776 6.170 36.007 1.00 89.94 623 TYR A CA 1
ATOM 4935 C C . TYR A 1 623 ? -3.214 4.789 35.535 1.00 89.94 623 TYR A C 1
ATOM 4937 O O . TYR A 1 623 ? -3.599 3.954 36.355 1.00 89.94 623 TYR A O 1
ATOM 4945 N N . GLN A 1 624 ? -3.209 4.570 34.224 1.00 87.44 624 GLN A N 1
ATOM 4946 C CA . GLN A 1 624 ? -3.661 3.322 33.615 1.00 87.44 624 GLN A CA 1
ATOM 4947 C C . GLN A 1 624 ? -2.467 2.381 33.440 1.00 87.44 624 GLN A C 1
ATOM 4949 O O . GLN A 1 624 ? -1.505 2.734 32.770 1.00 87.44 624 GLN A O 1
ATOM 4954 N N . THR A 1 625 ? -2.515 1.191 34.039 1.00 86.94 625 THR A N 1
ATOM 4955 C CA . THR A 1 625 ? -1.465 0.165 33.894 1.00 86.94 625 THR A CA 1
ATOM 4956 C C . THR A 1 625 ? -1.879 -0.967 32.981 1.00 86.94 625 THR A C 1
ATOM 4958 O O . THR A 1 625 ? -1.017 -1.656 32.457 1.00 86.94 625 THR A O 1
ATOM 4961 N N . CYS A 1 626 ? -3.176 -1.198 32.804 1.00 85.12 626 CYS A N 1
ATOM 4962 C CA . CYS A 1 626 ? -3.673 -2.230 31.908 1.00 85.12 626 CYS A CA 1
ATOM 4963 C C . CYS A 1 626 ? -5.039 -1.857 31.324 1.00 85.12 626 CYS A C 1
ATOM 4965 O O . CYS A 1 626 ? -5.662 -0.867 31.714 1.00 85.12 626 CYS A O 1
ATOM 4967 N N . GLY A 1 627 ? -5.515 -2.663 30.381 1.00 80.19 627 GLY A N 1
ATOM 4968 C CA . GLY A 1 627 ? -6.855 -2.545 29.817 1.00 80.19 627 GLY A CA 1
ATOM 4969 C C . GLY A 1 627 ? -6.866 -2.043 28.379 1.00 80.19 627 GLY A C 1
ATOM 4970 O O . GLY A 1 627 ? -5.837 -1.905 27.722 1.00 80.19 627 GLY A O 1
ATOM 4971 N N . GLU A 1 628 ? -8.074 -1.836 27.863 1.00 79.69 628 GLU A N 1
ATOM 4972 C CA . GLU A 1 628 ? -8.243 -1.299 26.513 1.00 79.69 628 GLU A CA 1
ATOM 4973 C C . GLU A 1 628 ? -8.028 0.208 26.513 1.00 79.69 628 GLU A C 1
ATOM 4975 O O . GLU A 1 628 ? -8.366 0.896 27.484 1.00 79.69 628 GLU A O 1
ATOM 4980 N N . LEU A 1 629 ? -7.449 0.697 25.421 1.00 79.12 629 LEU A N 1
ATOM 4981 C CA . LEU A 1 629 ? -7.238 2.122 25.234 1.00 79.12 629 LEU A CA 1
ATOM 4982 C C . LEU A 1 629 ? -8.567 2.841 24.931 1.00 79.12 629 LEU A C 1
ATOM 4984 O O . LEU A 1 629 ? -9.512 2.200 24.457 1.00 79.12 629 LEU A O 1
ATOM 4988 N N . PRO A 1 630 ? -8.650 4.152 25.223 1.00 78.06 630 PRO A N 1
ATOM 4989 C CA . PRO A 1 630 ? -9.811 4.981 24.896 1.00 78.06 630 PRO A CA 1
ATOM 4990 C C . PRO A 1 630 ? -10.228 4.921 23.412 1.00 78.06 630 PRO A C 1
ATOM 4992 O O . PRO A 1 630 ? -9.430 4.562 22.542 1.00 78.06 630 PRO A O 1
ATOM 4995 N N . ILE A 1 631 ? -11.476 5.290 23.106 1.00 79.12 631 ILE A N 1
ATOM 4996 C CA . ILE A 1 631 ? -12.067 5.188 21.760 1.00 79.12 631 ILE A CA 1
ATOM 4997 C C . ILE A 1 631 ? -11.299 6.017 20.728 1.00 79.12 631 ILE A C 1
ATOM 4999 O O . ILE A 1 631 ? -11.102 5.568 19.599 1.00 79.12 631 ILE A O 1
ATOM 5003 N N . ASP A 1 632 ? -10.769 7.163 21.154 1.00 73.94 632 ASP A N 1
ATOM 5004 C CA . ASP A 1 632 ? -9.980 8.073 20.323 1.00 73.94 632 ASP A CA 1
ATOM 5005 C C . ASP A 1 632 ? -8.720 7.377 19.769 1.00 73.94 632 ASP A C 1
ATOM 5007 O O . ASP A 1 632 ? -8.297 7.619 18.636 1.00 73.94 632 ASP A O 1
ATOM 5011 N N . TYR A 1 633 ? -8.149 6.428 20.523 1.00 74.75 633 TYR A N 1
ATOM 5012 C CA . TYR A 1 633 ? -7.041 5.596 20.047 1.00 74.75 633 TYR A CA 1
ATOM 5013 C C . TYR A 1 633 ? -7.476 4.603 18.975 1.00 74.75 633 TYR A C 1
ATOM 5015 O O . TYR A 1 633 ? -6.739 4.367 18.018 1.00 74.75 633 TYR A O 1
ATOM 5023 N N . LEU A 1 634 ? -8.663 4.016 19.110 1.00 77.06 634 LEU A N 1
ATOM 5024 C CA . LEU A 1 634 ? -9.199 3.098 18.108 1.00 77.06 634 LEU A CA 1
ATOM 5025 C C . LEU A 1 634 ? -9.550 3.835 16.812 1.00 77.06 634 LEU A C 1
ATOM 5027 O O . LEU A 1 634 ? -9.228 3.339 15.732 1.00 77.06 634 LEU A O 1
ATOM 5031 N N . GLU A 1 635 ? -10.130 5.035 16.897 1.00 74.75 635 GLU A N 1
ATOM 5032 C CA . GLU A 1 635 ? -10.338 5.913 15.737 1.00 74.75 635 GLU A CA 1
ATOM 5033 C C . GLU A 1 635 ? -9.012 6.256 15.054 1.00 74.75 635 GLU A C 1
ATOM 5035 O O . GLU A 1 635 ? -8.888 6.216 13.825 1.00 74.75 635 GLU A O 1
ATOM 5040 N N . HIS A 1 636 ? -7.977 6.513 15.849 1.00 69.56 636 HIS A N 1
ATOM 5041 C CA . HIS A 1 636 ? -6.645 6.767 15.336 1.00 69.56 636 HIS A CA 1
ATOM 5042 C C . HIS A 1 636 ? -6.037 5.566 14.601 1.00 69.56 636 HIS A C 1
ATOM 5044 O O . HIS A 1 636 ? -5.497 5.721 13.511 1.00 69.56 636 HIS A O 1
ATOM 5050 N N . ILE A 1 637 ? -6.118 4.366 15.175 1.00 70.12 637 ILE A N 1
ATOM 5051 C CA . ILE A 1 637 ? -5.584 3.144 14.553 1.00 70.12 637 ILE A CA 1
ATOM 5052 C C . ILE A 1 637 ? -6.425 2.731 13.342 1.00 70.12 637 ILE A C 1
ATOM 5054 O O . ILE A 1 637 ? -5.906 2.100 12.435 1.00 70.12 637 ILE A O 1
ATOM 5058 N N . LYS A 1 638 ? -7.710 3.099 13.289 1.00 70.44 638 LYS A N 1
ATOM 5059 C CA . LYS A 1 638 ? -8.546 2.917 12.096 1.00 70.44 638 LYS A CA 1
ATOM 5060 C C . LYS A 1 638 ? -8.132 3.854 10.954 1.00 70.44 638 LYS A C 1
ATOM 5062 O O . LYS A 1 638 ? -8.212 3.463 9.793 1.00 70.44 638 LYS A O 1
ATOM 5067 N N . THR A 1 639 ? -7.774 5.100 11.273 1.00 60.62 639 THR A N 1
ATOM 5068 C CA . THR A 1 639 ? -7.409 6.136 10.283 1.00 60.62 639 THR A CA 1
ATOM 5069 C C . THR A 1 639 ? -5.963 6.029 9.829 1.00 60.62 639 THR A C 1
ATOM 5071 O O . THR A 1 639 ? -5.667 6.274 8.662 1.00 60.62 639 THR A O 1
ATOM 5074 N N . LEU A 1 640 ? -5.066 5.614 10.722 1.00 54.91 640 LEU A N 1
ATOM 5075 C CA . LEU A 1 640 ? -3.831 4.980 10.318 1.00 54.91 640 LEU A CA 1
ATOM 5076 C C . LEU A 1 640 ? -4.213 3.736 9.539 1.00 54.91 640 LEU A C 1
ATOM 5078 O O . LEU A 1 640 ? -4.667 2.754 10.103 1.00 54.91 640 LEU A O 1
ATOM 5082 N N . SER A 1 641 ? -4.019 3.778 8.233 1.00 56.62 641 SER A N 1
ATOM 5083 C CA . SER A 1 641 ? -3.553 2.633 7.477 1.00 56.62 641 SER A CA 1
ATOM 5084 C C . SER A 1 641 ? -2.820 1.653 8.396 1.00 56.62 641 SER A C 1
ATOM 5086 O O . SER A 1 641 ? -1.651 1.888 8.700 1.00 56.62 641 SER A O 1
ATOM 5088 N N . ILE A 1 642 ? -3.487 0.596 8.886 1.00 61.38 642 ILE A N 1
ATOM 5089 C CA . ILE A 1 642 ? -2.779 -0.529 9.505 1.00 61.38 642 ILE A CA 1
ATOM 5090 C C . ILE A 1 642 ? -1.700 -0.844 8.463 1.00 61.38 642 ILE A C 1
ATOM 5092 O O . ILE A 1 642 ? -2.093 -1.031 7.305 1.00 61.38 642 ILE A O 1
ATOM 5096 N N . PRO A 1 643 ? -0.394 -0.731 8.786 1.00 54.50 643 PRO A N 1
ATOM 5097 C CA . PRO A 1 643 ? 0.701 -0.901 7.870 1.00 54.50 643 PRO A CA 1
ATOM 5098 C C . PRO A 1 643 ? 0.595 -2.328 7.370 1.00 54.50 643 PRO A C 1
ATOM 5100 O O . PRO A 1 643 ? 1.122 -3.279 7.935 1.00 54.50 643 PRO A O 1
ATOM 5103 N N . ALA A 1 644 ? -0.153 -2.443 6.285 1.00 57.41 644 ALA A N 1
ATOM 5104 C CA . ALA A 1 644 ? 0.158 -3.361 5.247 1.00 57.41 644 ALA A CA 1
ATOM 5105 C C . ALA A 1 644 ? 1.564 -2.999 4.787 1.00 57.41 644 ALA A C 1
ATOM 5107 O O . ALA A 1 644 ? 2.025 -1.858 4.885 1.00 57.41 644 ALA A O 1
ATOM 5108 N N . THR A 1 645 ? 2.244 -4.000 4.294 1.00 63.59 645 THR A N 1
ATOM 5109 C CA . THR A 1 645 ? 3.560 -3.983 3.667 1.00 63.59 645 THR A CA 1
ATOM 5110 C C . THR A 1 645 ? 3.536 -3.182 2.362 1.00 63.59 645 THR A C 1
ATOM 5112 O O . THR A 1 645 ? 3.860 -3.678 1.289 1.00 63.59 645 THR A O 1
ATOM 5115 N N . ARG A 1 646 ? 3.057 -1.938 2.416 1.00 65.00 646 ARG A N 1
ATOM 5116 C CA . ARG A 1 646 ? 2.813 -1.084 1.261 1.00 65.00 646 ARG A CA 1
ATOM 5117 C C . ARG A 1 646 ? 4.136 -0.821 0.573 1.00 65.00 646 ARG A C 1
ATOM 5119 O O . ARG A 1 646 ? 5.072 -0.320 1.190 1.00 65.00 646 ARG A O 1
ATOM 5126 N N . SER A 1 647 ? 4.183 -1.098 -0.724 1.00 65.69 647 SER A N 1
ATOM 5127 C CA . SER A 1 647 ? 5.397 -1.025 -1.554 1.00 65.69 647 SER A CA 1
ATOM 5128 C C . SER A 1 647 ? 6.394 -2.170 -1.339 1.00 65.69 647 SER A C 1
ATOM 5130 O O . SER A 1 647 ? 7.481 -2.137 -1.904 1.00 65.69 647 SER A O 1
ATOM 5132 N N . ASP A 1 648 ? 6.045 -3.190 -0.554 1.00 71.50 648 ASP A N 1
ATOM 5133 C CA . ASP A 1 648 ? 6.860 -4.398 -0.422 1.00 71.50 648 ASP A CA 1
ATOM 5134 C C . ASP A 1 648 ? 6.727 -5.304 -1.649 1.00 71.50 648 ASP A C 1
ATOM 5136 O O . ASP A 1 648 ? 5.689 -5.313 -2.308 1.00 71.50 648 ASP A O 1
ATOM 5140 N N . MET A 1 649 ? 7.743 -6.093 -1.980 1.00 75.00 649 MET A N 1
ATOM 5141 C CA . MET A 1 649 ? 7.666 -6.952 -3.165 1.00 75.00 649 MET A CA 1
ATOM 5142 C C . MET A 1 649 ? 6.631 -8.065 -2.957 1.00 75.00 649 MET A C 1
ATOM 5144 O O . MET A 1 649 ? 6.547 -8.664 -1.884 1.00 75.00 649 MET A O 1
ATOM 5148 N N . GLY A 1 650 ? 5.832 -8.339 -3.990 1.00 78.12 650 GLY A N 1
ATOM 5149 C CA . GLY A 1 650 ? 4.887 -9.453 -3.977 1.00 78.12 650 GLY A CA 1
ATOM 5150 C C . GLY A 1 650 ? 5.592 -10.792 -4.212 1.00 78.12 650 GLY A C 1
ATOM 5151 O O . GLY A 1 650 ? 6.404 -10.921 -5.131 1.00 78.12 650 GLY A O 1
ATOM 5152 N N . GLN A 1 651 ? 5.255 -11.802 -3.413 1.00 81.44 651 GLN A N 1
ATOM 5153 C CA . GLN A 1 651 ? 5.636 -13.198 -3.623 1.00 81.44 651 GLN A CA 1
ATOM 5154 C C . GLN A 1 651 ? 4.392 -14.061 -3.823 1.00 81.44 651 GLN A C 1
ATOM 5156 O O . GLN A 1 651 ? 3.412 -13.930 -3.089 1.00 81.44 651 GLN A O 1
ATOM 5161 N N . SER A 1 652 ? 4.439 -14.951 -4.814 1.00 85.62 652 SER A N 1
ATOM 5162 C CA . SER A 1 652 ? 3.320 -15.828 -5.153 1.00 85.62 652 SER A CA 1
ATOM 5163 C C . SER A 1 652 ? 3.609 -17.270 -4.758 1.00 85.62 652 SER A C 1
ATOM 5165 O O . SER A 1 652 ? 4.662 -17.810 -5.091 1.00 85.62 652 SER A O 1
ATOM 5167 N N . PHE A 1 653 ? 2.641 -17.907 -4.107 1.00 88.38 653 PHE A N 1
ATOM 5168 C CA . PHE A 1 653 ? 2.708 -19.295 -3.655 1.00 88.38 653 PHE A CA 1
ATOM 5169 C C . PHE A 1 653 ? 1.522 -20.065 -4.217 1.00 88.38 653 PHE A C 1
ATOM 5171 O O . PHE A 1 653 ? 0.401 -19.563 -4.207 1.00 88.38 653 PHE A O 1
ATOM 5178 N N . THR A 1 654 ? 1.755 -21.278 -4.718 1.00 88.44 654 THR A N 1
ATOM 5179 C CA . THR A 1 654 ? 0.676 -22.137 -5.225 1.00 88.44 654 THR A CA 1
ATOM 5180 C C . THR A 1 654 ? 0.442 -23.297 -4.269 1.00 88.44 654 THR A C 1
ATOM 5182 O O . THR A 1 654 ? 1.350 -24.088 -4.028 1.00 88.44 654 THR A O 1
ATOM 5185 N N . VAL A 1 655 ? -0.779 -23.400 -3.746 1.00 89.06 655 VAL A N 1
ATOM 5186 C CA . VAL A 1 655 ? -1.222 -24.441 -2.809 1.00 89.06 655 VAL A CA 1
ATOM 5187 C C . VAL A 1 655 ? -2.535 -25.011 -3.340 1.00 89.06 655 VAL A C 1
ATOM 5189 O O . VAL A 1 655 ? -3.433 -24.258 -3.702 1.00 89.06 655 VAL A O 1
ATOM 5192 N N . GLU A 1 656 ? -2.623 -26.336 -3.478 1.00 84.19 656 GLU A N 1
ATOM 5193 C CA . GLU A 1 656 ? -3.815 -27.032 -4.003 1.00 84.19 656 GLU A CA 1
ATOM 5194 C C . GLU A 1 656 ? -4.344 -26.484 -5.349 1.00 84.19 656 GLU A C 1
ATOM 5196 O O . GLU A 1 656 ? -5.544 -26.418 -5.600 1.00 84.19 656 GLU A O 1
ATOM 5201 N N . SER A 1 657 ? -3.435 -26.122 -6.261 1.00 81.75 657 SER A N 1
ATOM 5202 C CA . SER A 1 657 ? -3.737 -25.506 -7.573 1.00 81.75 657 SER A CA 1
ATOM 5203 C C . SER A 1 657 ? -4.287 -24.073 -7.524 1.00 81.75 657 SER A C 1
ATOM 5205 O O . SER A 1 657 ? -4.684 -23.544 -8.562 1.00 81.75 657 SER A O 1
ATOM 5207 N N . GLN A 1 658 ? -4.291 -23.427 -6.357 1.00 84.88 658 GLN A N 1
ATOM 5208 C CA . GLN A 1 658 ? -4.646 -22.018 -6.197 1.00 84.88 658 GLN A CA 1
ATOM 5209 C C . GLN A 1 658 ? -3.390 -21.187 -5.932 1.00 84.88 658 GLN A C 1
ATOM 5211 O O . GLN A 1 658 ? -2.537 -21.585 -5.140 1.00 84.88 658 GLN A O 1
ATOM 5216 N N . THR A 1 659 ? -3.266 -20.036 -6.593 1.00 83.94 659 THR A N 1
ATOM 5217 C CA . THR A 1 659 ? -2.137 -19.117 -6.401 1.00 83.94 659 THR A CA 1
ATOM 5218 C C . THR A 1 659 ? -2.551 -17.984 -5.471 1.00 83.94 659 THR A C 1
ATOM 5220 O O . THR A 1 659 ? -3.554 -17.318 -5.716 1.00 83.94 659 THR A O 1
ATOM 5223 N N . PHE A 1 660 ? -1.752 -17.763 -4.435 1.00 86.75 660 PHE A N 1
ATOM 5224 C CA . PHE A 1 660 ? -1.914 -16.702 -3.449 1.00 86.75 660 PHE A CA 1
ATOM 5225 C C . PHE A 1 660 ? -0.751 -15.728 -3.565 1.00 86.75 660 PHE A C 1
ATOM 5227 O O . PHE A 1 660 ? 0.380 -16.151 -3.816 1.00 86.75 660 PHE A O 1
ATOM 5234 N N . SER A 1 661 ? -1.012 -14.442 -3.356 1.00 82.38 661 SER A N 1
ATOM 5235 C CA . SER A 1 661 ? 0.014 -13.400 -3.350 1.00 82.38 661 SER A CA 1
ATOM 5236 C C . SER A 1 661 ? 0.138 -12.758 -1.974 1.00 82.38 661 SER A C 1
ATOM 5238 O O . SER A 1 661 ? -0.816 -12.200 -1.437 1.00 82.38 661 SER A O 1
ATOM 5240 N N . PHE A 1 662 ? 1.345 -12.809 -1.420 1.00 83.69 662 PHE A N 1
ATOM 5241 C CA . PHE A 1 662 ? 1.688 -12.215 -0.133 1.00 83.69 662 PHE A CA 1
ATOM 5242 C C . PHE A 1 662 ? 2.823 -11.219 -0.284 1.00 83.69 662 PHE A C 1
ATOM 5244 O O . PHE A 1 662 ? 3.540 -11.195 -1.283 1.00 83.69 662 PHE A O 1
ATOM 5251 N N . SER A 1 663 ? 3.009 -10.403 0.740 1.00 78.12 663 SER A N 1
ATOM 5252 C CA . SER A 1 663 ? 4.174 -9.547 0.839 1.00 78.12 663 SER A CA 1
ATOM 5253 C C . SER A 1 663 ? 5.415 -10.307 1.289 1.00 78.12 663 SER A C 1
ATOM 5255 O O . SER A 1 663 ? 5.358 -11.224 2.114 1.00 78.12 663 SER A O 1
ATOM 5257 N N . GLU A 1 664 ? 6.565 -9.900 0.761 1.00 81.56 664 GLU A N 1
ATOM 5258 C CA . GLU A 1 664 ? 7.866 -10.461 1.115 1.00 81.56 664 GLU A CA 1
ATOM 5259 C C . GLU A 1 664 ? 8.188 -10.320 2.619 1.00 81.56 664 GLU A C 1
ATOM 5261 O O . GLU A 1 664 ? 8.879 -11.161 3.195 1.00 81.56 664 GLU A O 1
ATOM 5266 N N . THR A 1 665 ? 7.667 -9.299 3.292 1.00 82.56 665 THR A N 1
ATOM 5267 C CA . THR A 1 665 ? 7.833 -9.068 4.731 1.00 82.56 665 THR A CA 1
ATOM 5268 C C . THR A 1 665 ? 7.149 -10.162 5.535 1.00 82.56 665 THR A C 1
ATOM 5270 O O . THR A 1 665 ? 7.785 -10.713 6.426 1.00 82.56 665 THR A O 1
ATOM 5273 N N . LEU A 1 666 ? 5.912 -10.555 5.191 1.00 84.19 666 LEU A N 1
ATOM 5274 C CA . LEU A 1 666 ? 5.260 -11.698 5.842 1.00 84.19 666 LEU A CA 1
ATOM 5275 C C . LEU A 1 666 ? 6.117 -12.956 5.680 1.00 84.19 666 LEU A C 1
ATOM 5277 O O . LEU A 1 666 ? 6.404 -13.643 6.656 1.00 84.19 666 LEU A O 1
ATOM 5281 N N . TYR A 1 667 ? 6.578 -13.224 4.457 1.00 85.50 667 TYR A N 1
ATOM 5282 C CA . TYR A 1 667 ? 7.434 -14.370 4.153 1.00 85.50 667 TYR A CA 1
ATOM 5283 C C . TYR A 1 667 ? 8.721 -14.409 4.997 1.00 85.50 667 TYR A C 1
ATOM 5285 O O . TYR A 1 667 ? 9.127 -15.464 5.497 1.00 85.50 667 TYR A O 1
ATOM 5293 N N . LYS A 1 668 ? 9.348 -13.246 5.207 1.00 83.31 668 LYS A N 1
ATOM 5294 C CA . LYS A 1 668 ? 10.529 -13.091 6.071 1.00 83.31 668 LYS A CA 1
ATOM 5295 C C . LYS A 1 668 ? 10.196 -13.215 7.560 1.00 83.31 668 LYS A C 1
ATOM 5297 O O . LYS A 1 668 ? 11.034 -13.685 8.332 1.00 83.31 668 LYS A O 1
ATOM 5302 N N . ASP A 1 669 ? 8.994 -12.815 7.958 1.00 86.75 669 ASP A N 1
ATOM 5303 C CA . ASP A 1 669 ? 8.551 -12.783 9.351 1.00 86.75 669 ASP A CA 1
ATOM 5304 C C . ASP A 1 669 ? 7.945 -14.105 9.835 1.00 86.75 669 ASP A C 1
ATOM 5306 O O . ASP A 1 669 ? 7.878 -14.327 11.047 1.00 86.75 669 ASP A O 1
ATOM 5310 N N . LEU A 1 670 ? 7.560 -15.018 8.936 1.00 85.75 670 LEU A N 1
ATOM 5311 C CA . LEU A 1 670 ? 7.060 -16.355 9.292 1.00 85.75 670 LEU A CA 1
ATOM 5312 C C . LEU A 1 670 ? 8.030 -17.135 10.189 1.00 85.75 670 LEU A C 1
ATOM 5314 O O . LEU A 1 670 ? 7.608 -17.851 11.090 1.00 85.75 670 LEU A O 1
ATOM 5318 N N . ASN A 1 671 ? 9.332 -16.932 9.987 1.00 83.12 671 ASN A N 1
ATOM 5319 C CA . ASN A 1 671 ? 10.397 -17.541 10.785 1.00 83.12 671 ASN A CA 1
ATOM 5320 C C . ASN A 1 671 ? 10.759 -16.761 12.062 1.00 83.12 671 ASN A C 1
ATOM 5322 O O . ASN A 1 671 ? 11.567 -17.230 12.864 1.00 83.12 671 ASN A O 1
ATOM 5326 N N . ARG A 1 672 ? 10.208 -15.557 12.253 1.00 81.75 672 ARG A N 1
ATOM 5327 C CA . ARG A 1 672 ? 10.537 -14.651 13.370 1.00 81.75 672 ARG A CA 1
ATOM 5328 C C . ARG A 1 672 ? 9.408 -14.512 14.388 1.00 81.75 672 ARG A C 1
ATOM 5330 O O . ARG A 1 672 ? 9.649 -14.046 15.500 1.00 81.75 672 ARG A O 1
ATOM 5337 N N . CYS A 1 673 ? 8.189 -14.883 14.011 1.00 87.94 673 CYS A N 1
ATOM 5338 C CA . CYS A 1 673 ? 6.994 -14.772 14.842 1.00 87.94 673 CYS A CA 1
ATOM 5339 C C . CYS A 1 673 ? 6.324 -16.140 15.029 1.00 87.94 673 CYS A C 1
ATOM 5341 O O . CYS A 1 673 ? 6.587 -17.093 14.299 1.00 87.94 673 CYS A O 1
ATOM 5343 N N . SER A 1 674 ? 5.461 -16.248 16.039 1.00 90.69 674 SER A N 1
ATOM 5344 C CA . SER A 1 674 ? 4.621 -17.428 16.259 1.00 90.69 674 SER A CA 1
ATOM 5345 C C . SER A 1 674 ? 3.278 -17.215 15.570 1.00 90.69 674 SER A C 1
ATOM 5347 O O . SER A 1 674 ? 2.644 -16.189 15.795 1.00 90.69 674 SER A O 1
ATOM 5349 N N . TYR A 1 675 ? 2.839 -18.169 14.753 1.00 92.75 675 TYR A N 1
ATOM 5350 C CA . TYR A 1 675 ? 1.554 -18.109 14.053 1.00 92.75 675 TYR A CA 1
ATOM 5351 C C . TYR A 1 675 ? 0.690 -19.285 14.492 1.00 92.75 675 TYR A C 1
ATOM 5353 O O . TYR A 1 675 ? 1.133 -20.434 14.445 1.00 92.75 675 TYR A O 1
ATOM 5361 N N . LEU A 1 676 ? -0.532 -19.001 14.929 1.00 95.25 676 LEU A N 1
ATOM 5362 C CA . LEU A 1 676 ? -1.548 -19.981 15.287 1.00 95.25 676 LEU A CA 1
ATOM 5363 C C . LEU A 1 676 ? -2.744 -19.804 14.353 1.00 95.25 676 LEU A C 1
ATOM 5365 O O . LEU A 1 676 ? -3.261 -18.700 14.215 1.00 95.25 676 LEU A O 1
ATOM 5369 N N . ILE A 1 677 ? -3.196 -20.884 13.724 1.00 95.56 677 ILE A N 1
ATOM 5370 C CA . ILE A 1 677 ? -4.343 -20.883 12.812 1.00 95.56 677 ILE A CA 1
ATOM 5371 C C . ILE A 1 677 ? -5.336 -21.932 13.296 1.00 95.56 677 ILE A C 1
ATOM 5373 O O . ILE A 1 677 ? -4.980 -23.102 13.437 1.00 95.56 677 ILE A O 1
ATOM 5377 N N . GLY A 1 678 ? -6.562 -21.515 13.623 1.00 91.81 678 GLY A N 1
ATOM 5378 C CA . GLY A 1 678 ? -7.568 -22.409 14.210 1.00 91.81 678 GLY A CA 1
ATOM 5379 C C . GLY A 1 678 ? -7.089 -23.097 15.496 1.00 91.81 678 GLY A C 1
ATOM 5380 O O . GLY A 1 678 ? -7.432 -24.250 15.751 1.00 91.81 678 GLY A O 1
ATOM 5381 N N . GLY A 1 679 ? -6.233 -22.422 16.271 1.00 91.19 679 GLY A N 1
ATOM 5382 C CA . GLY A 1 679 ? -5.590 -22.964 17.474 1.00 91.19 679 GLY A CA 1
ATOM 5383 C C . GLY A 1 679 ? -4.394 -23.900 17.235 1.00 91.19 679 GLY A C 1
ATOM 5384 O O . GLY A 1 679 ? -3.816 -24.391 18.204 1.00 91.19 679 GLY A O 1
ATOM 5385 N N . ILE A 1 680 ? -3.989 -24.141 15.984 1.00 94.38 680 ILE A N 1
ATOM 5386 C CA . ILE A 1 680 ? -2.843 -24.992 15.633 1.00 94.38 680 ILE A CA 1
ATOM 5387 C C . ILE A 1 680 ? -1.647 -24.112 15.271 1.00 94.38 680 ILE A C 1
ATOM 5389 O O . ILE A 1 680 ? -1.757 -23.200 14.458 1.00 94.38 680 ILE A O 1
ATOM 5393 N N . LYS A 1 681 ? -0.480 -24.384 15.862 1.00 93.12 681 LYS A N 1
ATOM 5394 C CA . LYS A 1 681 ? 0.746 -23.637 15.563 1.00 93.12 681 LYS A CA 1
ATOM 5395 C C . LYS A 1 681 ? 1.301 -24.017 14.186 1.00 93.12 681 LYS A C 1
ATOM 5397 O O . LYS A 1 681 ? 1.604 -25.188 13.945 1.00 93.12 681 LYS A O 1
ATOM 5402 N N . VAL A 1 682 ? 1.523 -23.022 13.329 1.00 92.06 682 VAL A N 1
ATOM 5403 C CA . VAL A 1 682 ? 2.239 -23.193 12.059 1.00 92.06 682 VAL A CA 1
ATOM 5404 C C . VAL A 1 682 ? 3.682 -23.586 12.372 1.00 92.06 682 VAL A C 1
ATOM 5406 O O . VAL A 1 682 ? 4.383 -22.910 13.128 1.00 92.06 682 VAL A O 1
ATOM 5409 N N . SER A 1 683 ? 4.121 -24.721 11.838 1.00 88.81 683 SER A N 1
ATOM 5410 C CA . SER A 1 683 ? 5.459 -25.263 12.074 1.00 88.81 683 SER A CA 1
ATOM 5411 C C . SER A 1 683 ? 5.934 -26.085 10.877 1.00 88.81 683 SER A C 1
ATOM 5413 O O . SER A 1 683 ? 5.130 -26.516 10.053 1.00 88.81 683 SER A O 1
ATOM 5415 N N . THR A 1 684 ? 7.247 -26.277 10.763 1.00 86.19 684 THR A N 1
ATOM 5416 C CA . THR A 1 684 ? 7.889 -27.153 9.771 1.00 86.19 684 THR A CA 1
ATOM 5417 C C . THR A 1 684 ? 9.075 -27.875 10.417 1.00 86.19 684 THR A C 1
ATOM 5419 O O . THR A 1 684 ? 9.590 -27.434 11.446 1.00 86.19 684 THR A O 1
ATOM 5422 N N . SER A 1 685 ? 9.504 -29.001 9.842 1.00 80.19 685 SER A N 1
ATOM 5423 C CA . SER A 1 685 ? 10.708 -29.720 10.270 1.00 80.19 685 SER A CA 1
ATOM 5424 C C . SER A 1 685 ? 11.963 -28.998 9.765 1.00 80.19 685 SER A C 1
ATOM 5426 O O . SER A 1 685 ? 12.116 -28.825 8.554 1.00 80.19 685 SER A O 1
ATOM 5428 N N . CYS A 1 686 ? 12.871 -28.619 10.666 1.00 74.81 686 CYS A N 1
ATOM 5429 C CA . CYS A 1 686 ? 14.053 -27.814 10.326 1.00 74.81 686 CYS A CA 1
ATOM 5430 C C . CYS A 1 686 ? 15.307 -28.624 9.943 1.00 74.81 686 CYS A C 1
ATOM 5432 O O . CYS A 1 686 ? 16.322 -28.019 9.607 1.00 74.81 686 CYS A O 1
ATOM 5434 N N . GLU A 1 687 ? 15.284 -29.957 10.026 1.00 77.69 687 GLU A N 1
ATOM 5435 C CA . GLU A 1 687 ? 16.466 -30.783 9.730 1.00 77.69 687 GLU A CA 1
ATOM 5436 C C . GLU A 1 687 ? 16.845 -30.694 8.239 1.00 77.69 687 GLU A C 1
ATOM 5438 O O . GLU A 1 687 ? 15.992 -30.848 7.367 1.00 77.69 687 GLU A O 1
ATOM 5443 N N . ASP A 1 688 ? 18.124 -30.409 7.966 1.00 80.12 688 ASP A N 1
ATOM 5444 C CA . ASP A 1 688 ? 18.762 -30.345 6.639 1.00 80.12 688 ASP A CA 1
ATOM 5445 C C . ASP A 1 688 ? 18.158 -29.366 5.602 1.00 80.12 688 ASP A C 1
ATOM 5447 O O . ASP A 1 688 ? 18.444 -29.475 4.407 1.00 80.12 688 ASP A O 1
ATOM 5451 N N . LYS A 1 689 ? 17.370 -28.366 6.030 1.00 85.38 689 LYS A N 1
ATOM 5452 C CA . LYS A 1 689 ? 16.760 -27.355 5.138 1.00 85.38 689 LYS A CA 1
ATOM 5453 C C . LYS A 1 689 ? 17.451 -25.991 5.199 1.00 85.38 689 LYS A C 1
ATOM 5455 O O . LYS A 1 689 ? 17.889 -25.538 6.256 1.00 85.38 689 LYS A O 1
ATOM 5460 N N . SER A 1 690 ? 17.507 -25.293 4.063 1.00 87.62 690 SER A N 1
ATOM 5461 C CA . SER A 1 690 ? 17.935 -23.887 4.014 1.00 87.62 690 SER A CA 1
ATOM 5462 C C . SER A 1 690 ? 16.874 -22.958 4.623 1.00 87.62 690 SER A C 1
ATOM 5464 O O . SER A 1 690 ? 15.692 -23.295 4.656 1.00 87.62 690 SER A O 1
ATOM 5466 N N . LEU A 1 691 ? 17.260 -21.752 5.064 1.00 82.56 691 LEU A N 1
ATOM 5467 C CA . LEU A 1 691 ? 16.307 -20.761 5.598 1.00 82.56 691 LEU A CA 1
ATOM 5468 C C . LEU A 1 691 ? 15.165 -20.445 4.616 1.00 82.56 691 LEU A C 1
ATOM 5470 O O . LEU A 1 691 ? 14.026 -20.278 5.041 1.00 82.56 691 LEU A O 1
ATOM 5474 N N . THR A 1 692 ? 15.461 -20.407 3.314 1.00 85.50 692 THR A N 1
ATOM 5475 C CA . THR A 1 692 ? 14.470 -20.196 2.248 1.00 85.50 692 THR A CA 1
ATOM 5476 C C . THR A 1 692 ? 13.464 -21.344 2.192 1.00 85.50 692 THR A C 1
ATOM 5478 O O . THR A 1 692 ? 12.267 -21.096 2.220 1.00 85.50 692 THR A O 1
ATOM 5481 N N . GLN A 1 693 ? 13.935 -22.597 2.223 1.00 87.44 693 GLN A N 1
ATOM 5482 C CA . GLN A 1 693 ? 13.053 -23.771 2.242 1.00 87.44 693 GLN A CA 1
ATOM 5483 C C . GLN A 1 693 ? 12.163 -23.800 3.490 1.00 87.44 693 GLN A C 1
ATOM 5485 O O . GLN A 1 693 ? 10.987 -24.132 3.402 1.00 87.44 693 GLN A O 1
ATOM 5490 N N . ILE A 1 694 ? 12.704 -23.416 4.650 1.00 88.44 694 ILE A N 1
ATOM 5491 C CA . ILE A 1 694 ? 11.924 -23.319 5.890 1.00 88.44 694 ILE A CA 1
ATOM 5492 C C . ILE A 1 694 ? 10.821 -22.259 5.747 1.00 88.44 694 ILE A C 1
ATOM 5494 O O . ILE A 1 694 ? 9.675 -22.531 6.098 1.00 88.44 694 ILE A O 1
ATOM 5498 N N . SER A 1 695 ? 11.139 -21.065 5.230 1.00 88.50 695 SER A N 1
ATOM 5499 C CA . SER A 1 695 ? 10.137 -20.015 4.987 1.00 88.50 695 SER A CA 1
ATOM 5500 C C . SER A 1 695 ? 9.067 -20.449 3.976 1.00 88.50 695 SER A C 1
ATOM 5502 O O . SER A 1 695 ? 7.887 -20.195 4.216 1.00 88.50 695 SER A O 1
ATOM 5504 N N . ASP A 1 696 ? 9.453 -21.121 2.885 1.00 89.75 696 ASP A N 1
ATOM 5505 C CA . ASP A 1 696 ? 8.519 -21.638 1.874 1.00 89.75 696 ASP A CA 1
ATOM 5506 C C . ASP A 1 696 ? 7.546 -22.651 2.492 1.00 89.75 696 ASP A C 1
ATOM 5508 O O . ASP A 1 696 ? 6.331 -22.517 2.343 1.00 89.75 696 ASP A O 1
ATOM 5512 N N . ASP A 1 697 ? 8.065 -23.618 3.254 1.00 91.00 697 ASP A N 1
ATOM 5513 C CA . ASP A 1 697 ? 7.249 -24.627 3.932 1.00 91.00 697 ASP A CA 1
ATOM 5514 C C . ASP A 1 697 ? 6.295 -24.000 4.957 1.00 91.00 697 ASP A C 1
ATOM 5516 O O . ASP A 1 697 ? 5.128 -24.384 5.039 1.00 91.00 697 ASP A O 1
ATOM 5520 N N . LEU A 1 698 ? 6.767 -23.024 5.743 1.00 92.06 698 LEU A N 1
ATOM 5521 C CA . LEU A 1 698 ? 5.912 -22.309 6.693 1.00 92.06 698 LEU A CA 1
ATOM 5522 C C . LEU A 1 698 ? 4.812 -21.521 5.986 1.00 92.06 698 LEU A C 1
ATOM 5524 O O . LEU A 1 698 ? 3.687 -21.502 6.482 1.00 92.06 698 LEU A O 1
ATOM 5528 N N . MET A 1 699 ? 5.110 -20.897 4.843 1.00 92.25 699 MET A N 1
ATOM 5529 C CA . MET A 1 699 ? 4.121 -20.153 4.064 1.00 92.25 699 MET A CA 1
ATOM 5530 C C . MET A 1 699 ? 3.063 -21.091 3.482 1.00 92.25 699 MET A C 1
ATOM 5532 O O . MET A 1 699 ? 1.869 -20.832 3.612 1.00 92.25 699 MET A O 1
ATOM 5536 N N . ILE A 1 700 ? 3.483 -22.214 2.898 1.00 92.88 700 ILE A N 1
ATOM 5537 C CA . ILE A 1 700 ? 2.567 -23.233 2.372 1.00 92.88 700 ILE A CA 1
ATOM 5538 C C . ILE A 1 700 ? 1.678 -23.783 3.495 1.00 92.88 700 ILE A C 1
ATOM 5540 O O . ILE A 1 700 ? 0.460 -23.861 3.326 1.00 92.88 700 ILE A O 1
ATOM 5544 N N . ASN A 1 701 ? 2.254 -24.087 4.663 1.00 92.94 701 ASN A N 1
ATOM 5545 C CA . ASN A 1 701 ? 1.498 -24.557 5.824 1.00 92.94 701 ASN A CA 1
ATOM 5546 C C . ASN A 1 701 ? 0.530 -23.490 6.353 1.00 92.94 701 ASN A C 1
ATOM 5548 O O . ASN A 1 701 ? -0.608 -23.820 6.679 1.00 92.94 701 ASN A O 1
ATOM 5552 N N . PHE A 1 702 ? 0.944 -22.220 6.403 1.00 93.62 702 PHE A N 1
ATOM 5553 C CA . PHE A 1 702 ? 0.074 -21.100 6.766 1.00 93.62 702 PHE A CA 1
ATOM 5554 C C . PHE A 1 702 ? -1.150 -21.029 5.840 1.00 93.62 702 PHE A C 1
ATOM 5556 O O . PHE A 1 702 ? -2.283 -20.997 6.317 1.00 93.62 702 PHE A O 1
ATOM 5563 N N . ILE A 1 703 ? -0.928 -21.059 4.521 1.00 94.38 703 ILE A N 1
ATOM 5564 C CA . ILE A 1 703 ? -1.993 -20.995 3.510 1.00 94.38 703 ILE A CA 1
ATOM 5565 C C . ILE A 1 703 ? -2.937 -22.193 3.643 1.00 94.38 703 ILE A C 1
ATOM 5567 O O . ILE A 1 703 ? -4.150 -22.005 3.703 1.00 94.38 703 ILE A O 1
ATOM 5571 N N . SER A 1 704 ? -2.383 -23.407 3.729 1.00 93.44 704 SER A N 1
ATOM 5572 C CA . SER A 1 704 ? -3.158 -24.646 3.856 1.00 93.44 704 SER A CA 1
ATOM 5573 C C . SER A 1 704 ? -4.040 -24.619 5.101 1.00 93.44 704 SER A C 1
ATOM 5575 O O . SER A 1 704 ? -5.246 -24.809 5.002 1.00 93.44 704 SER A O 1
ATOM 5577 N N . MET A 1 705 ? -3.474 -24.291 6.266 1.00 94.81 705 MET A N 1
ATOM 5578 C CA . MET A 1 705 ? -4.234 -24.230 7.517 1.00 94.81 705 MET A CA 1
ATOM 5579 C C . MET A 1 705 ? -5.312 -23.136 7.486 1.00 94.81 705 MET A C 1
ATOM 5581 O O . MET A 1 705 ? -6.400 -23.324 8.031 1.00 94.81 705 MET A O 1
ATOM 5585 N N . ALA A 1 706 ? -5.040 -21.989 6.852 1.00 93.12 706 ALA A N 1
ATOM 5586 C CA . ALA A 1 706 ? -6.019 -20.911 6.709 1.00 93.12 706 ALA A CA 1
ATOM 5587 C C . ALA A 1 706 ? -7.179 -21.306 5.772 1.00 93.12 706 ALA A C 1
ATOM 5589 O O . ALA A 1 706 ? -8.337 -20.956 6.028 1.00 93.12 706 ALA A O 1
ATOM 5590 N N . ALA A 1 707 ? -6.883 -22.070 4.718 1.00 91.56 707 ALA A N 1
ATOM 5591 C CA . ALA A 1 707 ? -7.887 -22.667 3.844 1.00 91.56 707 ALA A CA 1
ATOM 5592 C C . ALA A 1 707 ? -8.700 -23.759 4.568 1.00 91.56 707 ALA A C 1
ATOM 5594 O O . ALA A 1 707 ? -9.922 -23.788 4.426 1.00 91.56 707 ALA A O 1
ATOM 5595 N N . ASP A 1 708 ? -8.068 -24.575 5.420 1.00 92.56 708 ASP A N 1
ATOM 5596 C CA . ASP A 1 708 ? -8.716 -25.650 6.190 1.00 92.56 708 ASP A CA 1
ATOM 5597 C C . ASP A 1 708 ? -9.755 -25.127 7.191 1.00 92.56 708 ASP A C 1
ATOM 5599 O O . ASP A 1 708 ? -10.827 -25.715 7.359 1.00 92.56 708 ASP A O 1
ATOM 5603 N N . ILE A 1 709 ? -9.495 -23.977 7.826 1.00 92.44 709 ILE A N 1
ATOM 5604 C CA . ILE A 1 709 ? -10.505 -23.308 8.666 1.00 92.44 709 ILE A CA 1
ATOM 5605 C C . ILE A 1 709 ? -11.618 -22.644 7.824 1.00 92.44 709 ILE A C 1
ATOM 5607 O O . ILE A 1 709 ? -12.620 -22.164 8.361 1.00 92.44 709 ILE A O 1
ATOM 5611 N N . GLY A 1 710 ? -11.498 -22.668 6.494 1.00 86.50 710 GLY A N 1
ATOM 5612 C CA . GLY A 1 710 ? -12.510 -22.269 5.519 1.00 86.50 710 GLY A CA 1
ATOM 5613 C C . GLY A 1 710 ? -12.586 -20.765 5.269 1.00 86.50 710 GLY A C 1
ATOM 5614 O O . GLY A 1 710 ? -13.687 -20.235 5.080 1.00 86.50 710 GLY A O 1
ATOM 5615 N N . LEU A 1 711 ? -11.444 -20.076 5.308 1.00 88.31 711 LEU A N 1
ATOM 5616 C CA . LEU A 1 711 ? -11.326 -18.696 4.837 1.00 88.31 711 LEU A CA 1
ATOM 5617 C C . LEU A 1 711 ? -11.206 -18.662 3.306 1.00 88.31 711 LEU A C 1
ATOM 5619 O O . LEU A 1 711 ? -10.651 -19.569 2.696 1.00 88.31 711 LEU A O 1
ATOM 5623 N N . SER A 1 712 ? -11.735 -17.613 2.674 1.00 83.06 712 SER A N 1
ATOM 5624 C CA . SER A 1 712 ? -11.571 -17.401 1.230 1.00 83.06 712 SER A CA 1
ATOM 5625 C C . SER A 1 712 ? -10.204 -16.803 0.904 1.00 83.06 712 SER A C 1
ATOM 5627 O O . SER A 1 712 ? -9.634 -16.103 1.739 1.00 83.06 712 SER A O 1
ATOM 5629 N N . ASN A 1 713 ? -9.742 -16.961 -0.338 1.00 83.12 713 ASN A N 1
ATOM 5630 C CA . ASN A 1 713 ? -8.438 -16.461 -0.795 1.00 83.12 713 ASN A CA 1
ATOM 5631 C C . ASN A 1 713 ? -8.219 -14.982 -0.471 1.00 83.12 713 ASN A C 1
ATOM 5633 O O . ASN A 1 713 ? -7.216 -14.648 0.150 1.00 83.12 713 ASN A O 1
ATOM 5637 N N . ASP A 1 714 ? -9.209 -14.130 -0.764 1.00 77.00 714 ASP A N 1
ATOM 5638 C CA . ASP A 1 714 ? -9.154 -12.704 -0.423 1.00 77.00 714 ASP A CA 1
ATOM 5639 C C . ASP A 1 714 ? -8.864 -12.479 1.071 1.00 77.00 714 ASP A C 1
ATOM 5641 O O . ASP A 1 714 ? -8.039 -11.649 1.433 1.00 77.00 714 ASP A O 1
ATOM 5645 N N . ILE A 1 715 ? -9.530 -13.222 1.964 1.00 85.38 715 ILE A N 1
ATOM 5646 C CA . ILE A 1 715 ? -9.364 -13.061 3.414 1.00 85.38 715 ILE A CA 1
ATOM 5647 C C . ILE A 1 715 ? -7.985 -13.559 3.842 1.00 85.38 715 ILE A C 1
ATOM 5649 O O . ILE A 1 715 ? -7.369 -12.936 4.703 1.00 85.38 715 ILE A O 1
ATOM 5653 N N . ILE A 1 716 ? -7.490 -14.649 3.254 1.00 89.00 716 ILE A N 1
ATOM 5654 C CA . ILE A 1 716 ? -6.156 -15.182 3.546 1.00 89.00 716 ILE A CA 1
ATOM 5655 C C . ILE A 1 716 ? -5.085 -14.155 3.148 1.00 89.00 716 ILE A C 1
ATOM 5657 O O . ILE A 1 716 ? -4.240 -13.814 3.976 1.00 89.00 716 ILE A O 1
ATOM 5661 N N . GLU A 1 717 ? -5.155 -13.593 1.938 1.00 84.94 717 GLU A N 1
ATOM 5662 C CA . GLU A 1 717 ? -4.201 -12.576 1.466 1.00 84.94 717 GLU A CA 1
ATOM 5663 C C . GLU A 1 717 ? -4.260 -11.293 2.309 1.00 84.94 717 GLU A C 1
ATOM 5665 O O . GLU A 1 717 ? -3.227 -10.752 2.712 1.00 84.94 717 GLU A O 1
ATOM 5670 N N . GLN A 1 718 ? -5.468 -10.823 2.646 1.00 82.81 718 GLN A N 1
ATOM 5671 C CA . GLN A 1 718 ? -5.651 -9.671 3.537 1.00 82.81 718 GLN A CA 1
ATOM 5672 C C . GLN A 1 718 ? -5.139 -9.953 4.954 1.00 82.81 718 GLN A C 1
ATOM 5674 O O . GLN A 1 718 ? -4.572 -9.061 5.583 1.00 82.81 718 GLN A O 1
ATOM 5679 N N . SER A 1 719 ? -5.300 -11.181 5.452 1.00 87.75 719 SER A N 1
ATOM 5680 C CA . SER A 1 719 ? -4.768 -11.578 6.759 1.00 87.75 719 SER A CA 1
ATOM 5681 C C . SER A 1 719 ? -3.243 -11.565 6.738 1.00 87.75 719 SER A C 1
ATOM 5683 O O . SER A 1 719 ? -2.624 -10.942 7.597 1.00 87.75 719 SER A O 1
ATOM 5685 N N . GLY A 1 720 ? -2.627 -12.147 5.706 1.00 85.81 720 GLY A N 1
ATOM 5686 C CA . GLY A 1 720 ? -1.178 -12.105 5.522 1.00 85.81 720 GLY A CA 1
ATOM 5687 C C . GLY A 1 720 ? -0.611 -10.682 5.423 1.00 85.81 720 GLY A C 1
ATOM 5688 O O . GLY A 1 720 ? 0.444 -10.391 5.985 1.00 85.81 720 GLY A O 1
ATOM 5689 N N . ALA A 1 721 ? -1.343 -9.756 4.799 1.00 81.06 721 ALA A N 1
ATOM 5690 C CA . ALA A 1 721 ? -0.937 -8.353 4.709 1.00 81.06 721 ALA A CA 1
ATOM 5691 C C . ALA A 1 721 ? -0.846 -7.636 6.069 1.00 81.06 721 ALA A C 1
ATOM 5693 O O . ALA A 1 721 ? -0.107 -6.658 6.176 1.00 81.06 721 ALA A O 1
ATOM 5694 N N . VAL A 1 722 ? -1.566 -8.098 7.099 1.00 83.75 722 VAL A N 1
ATOM 5695 C CA . VAL A 1 722 ? -1.555 -7.492 8.447 1.00 83.75 722 VAL A CA 1
ATOM 5696 C C . VAL A 1 722 ? -0.840 -8.348 9.497 1.00 83.75 722 VAL A C 1
ATOM 5698 O O . VAL A 1 722 ? -0.453 -7.831 10.543 1.00 83.75 722 VAL A O 1
ATOM 5701 N N . MET A 1 723 ? -0.633 -9.640 9.236 1.00 88.19 723 MET A N 1
ATOM 5702 C CA . MET A 1 723 ? 0.026 -10.580 10.149 1.00 88.19 723 MET A CA 1
ATOM 5703 C C . MET A 1 723 ? 1.558 -10.537 10.033 1.00 88.19 723 MET A C 1
ATOM 5705 O O . MET A 1 723 ? 2.197 -11.558 9.836 1.00 88.19 723 MET A O 1
ATOM 5709 N N . ASN A 1 724 ? 2.166 -9.357 10.124 1.00 84.88 724 ASN A N 1
ATOM 5710 C CA . ASN A 1 724 ? 3.622 -9.187 10.027 1.00 84.88 724 ASN A CA 1
ATOM 5711 C C . ASN A 1 724 ? 4.145 -8.200 11.081 1.00 84.88 724 ASN A C 1
ATOM 5713 O O . ASN A 1 724 ? 3.365 -7.492 11.723 1.00 84.88 724 ASN A O 1
ATOM 5717 N N . GLN A 1 725 ? 5.467 -8.114 11.263 1.00 82.19 725 GLN A N 1
ATOM 5718 C CA . GLN A 1 725 ? 6.075 -7.302 12.326 1.00 82.19 725 GLN A CA 1
ATOM 5719 C C . GLN A 1 725 ? 5.761 -5.800 12.231 1.00 82.19 725 GLN A C 1
ATOM 5721 O O . GLN A 1 725 ? 5.866 -5.094 13.235 1.00 82.19 725 GLN A O 1
ATOM 5726 N N . SER A 1 726 ? 5.301 -5.295 11.083 1.00 78.19 726 SER A N 1
ATOM 5727 C CA . SER A 1 726 ? 4.860 -3.899 10.963 1.00 78.19 726 SER A CA 1
ATOM 5728 C C . SER A 1 726 ? 3.677 -3.595 11.884 1.00 78.19 726 SER A C 1
ATOM 5730 O O . SER A 1 726 ? 3.605 -2.497 12.439 1.00 78.19 726 SER A O 1
ATOM 5732 N N . ILE A 1 727 ? 2.775 -4.560 12.122 1.00 78.75 727 ILE A N 1
ATOM 5733 C CA . ILE A 1 727 ? 1.682 -4.358 13.082 1.00 78.75 727 ILE A CA 1
ATOM 5734 C C . ILE A 1 727 ? 2.221 -4.236 14.510 1.00 78.75 727 ILE A C 1
ATOM 5736 O O . ILE A 1 727 ? 1.736 -3.411 15.284 1.00 78.75 727 ILE A O 1
ATOM 5740 N N . ALA A 1 728 ? 3.266 -5.004 14.841 1.00 76.25 728 ALA A N 1
ATOM 5741 C CA . ALA A 1 728 ? 3.922 -4.934 16.138 1.00 76.25 728 ALA A CA 1
ATOM 5742 C C . ALA A 1 728 ? 4.548 -3.549 16.349 1.00 76.25 728 ALA A C 1
ATOM 5744 O O . ALA A 1 728 ? 4.429 -2.986 17.434 1.00 76.25 728 ALA A O 1
ATOM 5745 N N . ALA A 1 729 ? 5.118 -2.945 15.302 1.00 71.75 729 ALA A N 1
ATOM 5746 C CA . ALA A 1 729 ? 5.620 -1.575 15.359 1.00 71.75 729 ALA A CA 1
ATOM 5747 C C . ALA A 1 729 ? 4.516 -0.544 15.670 1.00 71.75 729 ALA A C 1
ATOM 5749 O O . ALA A 1 729 ? 4.736 0.313 16.526 1.00 71.75 729 ALA A O 1
ATOM 5750 N N . ILE A 1 730 ? 3.311 -0.650 15.077 1.00 70.62 730 ILE A N 1
ATOM 5751 C CA . ILE A 1 730 ? 2.178 0.209 15.496 1.00 70.62 730 ILE A CA 1
ATOM 5752 C C . ILE A 1 730 ? 1.873 -0.008 16.969 1.00 70.62 730 ILE A C 1
ATOM 5754 O O . ILE A 1 730 ? 1.612 0.944 17.696 1.00 70.62 730 ILE A O 1
ATOM 5758 N N . MET A 1 731 ? 1.840 -1.268 17.405 1.00 75.12 731 MET A N 1
ATOM 5759 C CA . MET A 1 731 ? 1.443 -1.603 18.764 1.00 75.12 731 MET A CA 1
ATOM 5760 C C . MET A 1 731 ? 2.403 -1.003 19.793 1.00 75.12 731 MET A C 1
ATOM 5762 O O . MET A 1 731 ? 1.960 -0.603 20.870 1.00 75.12 731 MET A O 1
ATOM 5766 N N . LEU A 1 732 ? 3.688 -0.889 19.444 1.00 70.75 732 LEU A N 1
ATOM 5767 C CA . LEU A 1 732 ? 4.704 -0.200 20.240 1.00 70.75 732 LEU A CA 1
ATOM 5768 C C . LEU A 1 732 ? 4.563 1.326 20.169 1.00 70.75 732 LEU A C 1
ATOM 5770 O O . LEU A 1 732 ? 4.630 1.969 21.214 1.00 70.75 732 LEU A O 1
ATOM 5774 N N . ASP A 1 733 ? 4.322 1.908 18.987 1.00 65.12 733 ASP A N 1
ATOM 5775 C CA . ASP A 1 733 ? 4.089 3.359 18.837 1.00 65.12 733 ASP A CA 1
ATOM 5776 C C . ASP A 1 733 ? 2.839 3.815 19.608 1.00 65.12 733 ASP A C 1
ATOM 5778 O O . ASP A 1 733 ? 2.849 4.796 20.351 1.00 65.12 733 ASP A O 1
ATOM 5782 N N . ALA A 1 734 ? 1.753 3.051 19.508 1.00 64.62 734 ALA A N 1
ATOM 5783 C CA . ALA A 1 734 ? 0.556 3.254 20.311 1.00 64.62 734 ALA A CA 1
ATOM 5784 C C . ALA A 1 734 ? 0.837 3.024 21.807 1.00 64.62 734 ALA A C 1
ATOM 5786 O O . ALA A 1 734 ? 0.297 3.743 22.648 1.00 64.62 734 ALA A O 1
ATOM 5787 N N . GLY A 1 735 ? 1.723 2.081 22.143 1.00 65.94 735 GLY A N 1
ATOM 5788 C CA . GLY A 1 735 ? 2.213 1.855 23.502 1.00 65.94 735 GLY A CA 1
ATOM 5789 C C . GLY A 1 735 ? 2.939 3.064 24.098 1.00 65.94 735 GLY A C 1
ATOM 5790 O O . GLY A 1 735 ? 2.712 3.390 25.262 1.00 65.94 735 GLY A O 1
ATOM 5791 N N . TYR A 1 736 ? 3.724 3.798 23.302 1.00 63.06 736 TYR A N 1
ATOM 5792 C CA . TYR A 1 736 ? 4.333 5.059 23.741 1.00 63.06 736 TYR A CA 1
ATOM 5793 C C . TYR A 1 736 ? 3.266 6.078 24.167 1.00 63.06 736 TYR A C 1
ATOM 5795 O O . TYR A 1 736 ? 3.384 6.711 25.213 1.00 63.06 736 TYR A O 1
ATOM 5803 N N . ARG A 1 737 ? 2.156 6.177 23.438 1.00 67.31 737 ARG A N 1
ATOM 5804 C CA . ARG A 1 737 ? 1.060 7.082 23.815 1.00 67.31 737 ARG A CA 1
ATOM 5805 C C . ARG A 1 737 ? 0.293 6.602 25.044 1.00 67.31 737 ARG A C 1
ATOM 5807 O O . ARG A 1 737 ? 0.016 7.398 25.935 1.00 67.31 737 ARG A O 1
ATOM 5814 N N . ALA A 1 738 ? 0.039 5.296 25.134 1.00 71.06 738 ALA A N 1
ATOM 5815 C CA . ALA A 1 738 ? -0.517 4.679 26.335 1.00 71.06 738 ALA A CA 1
ATOM 5816 C C . ALA A 1 738 ? 0.370 4.929 27.567 1.00 71.06 738 ALA A C 1
ATOM 5818 O O . ALA A 1 738 ? -0.139 5.107 28.673 1.00 71.06 738 ALA A O 1
ATOM 5819 N N . SER A 1 739 ? 1.692 5.010 27.381 1.00 71.69 739 SER A N 1
ATOM 5820 C CA . SER A 1 739 ? 2.633 5.282 28.465 1.00 71.69 739 SER A CA 1
ATOM 5821 C C . SER A 1 739 ? 2.484 6.687 29.066 1.00 71.69 739 SER A C 1
ATOM 5823 O O . SER A 1 739 ? 2.710 6.850 30.260 1.00 71.69 739 SER A O 1
ATOM 5825 N N . ASN A 1 740 ? 1.955 7.676 28.336 1.00 73.94 740 ASN A N 1
ATOM 5826 C CA . ASN A 1 740 ? 1.621 8.985 28.922 1.00 73.94 740 ASN A CA 1
ATOM 5827 C C . ASN A 1 740 ? 0.445 8.922 29.914 1.00 73.94 740 ASN A C 1
ATOM 5829 O O . ASN A 1 740 ? 0.269 9.829 30.733 1.00 73.94 740 ASN A O 1
ATOM 5833 N N . HIS A 1 741 ? -0.363 7.859 29.872 1.00 79.88 741 HIS A N 1
ATOM 5834 C CA . HIS A 1 741 ? -1.395 7.590 30.877 1.00 79.88 741 HIS A CA 1
ATOM 5835 C C . HIS A 1 741 ? -0.840 6.976 32.164 1.00 79.88 741 HIS A C 1
ATOM 5837 O O . HIS A 1 741 ? -1.590 6.798 33.126 1.00 79.88 741 HIS A O 1
ATOM 5843 N N . MET A 1 742 ? 0.461 6.671 32.197 1.00 86.19 742 MET A N 1
ATOM 5844 C CA . MET A 1 742 ? 1.152 6.059 33.335 1.00 86.19 742 MET A CA 1
ATOM 5845 C C . MET A 1 742 ? 1.772 7.081 34.280 1.00 86.19 742 MET A C 1
ATOM 5847 O O . MET A 1 742 ? 2.044 6.752 35.430 1.00 86.19 742 MET A O 1
ATOM 5851 N N . PHE A 1 743 ? 1.970 8.311 33.804 1.00 86.31 743 PHE A N 1
ATOM 5852 C CA . PHE A 1 743 ? 2.700 9.366 34.501 1.00 86.31 743 PHE A CA 1
ATOM 5853 C C . PHE A 1 743 ? 1.808 10.566 34.838 1.00 86.31 743 PHE A C 1
ATOM 5855 O O . PHE A 1 743 ? 0.683 10.672 34.335 1.00 86.31 743 PHE A O 1
ATOM 5862 N N . PRO A 1 744 ? 2.266 11.484 35.714 1.00 85.06 744 PRO A N 1
ATOM 5863 C CA . PRO A 1 744 ? 1.448 12.605 36.148 1.00 85.06 744 PRO A CA 1
ATOM 5864 C C . PRO A 1 744 ? 0.942 13.455 34.970 1.00 85.06 744 PRO A C 1
ATOM 5866 O O . PRO A 1 744 ? 1.713 13.728 34.040 1.00 85.06 744 PRO A O 1
ATOM 5869 N N . PRO A 1 745 ? -0.319 13.932 35.006 1.00 80.00 745 PRO A N 1
ATOM 5870 C CA . PRO A 1 745 ? -0.871 14.764 33.944 1.00 80.00 745 PRO A CA 1
ATOM 5871 C C . PRO A 1 745 ? 0.001 15.992 33.657 1.00 80.00 745 PRO A C 1
ATOM 5873 O O . PRO A 1 745 ? 0.388 16.719 34.573 1.00 80.00 745 PRO A O 1
ATOM 5876 N N . GLY A 1 746 ? 0.295 16.225 32.376 1.00 75.06 746 GLY A N 1
ATOM 5877 C CA . GLY A 1 746 ? 1.111 17.355 31.924 1.00 75.06 746 GLY A CA 1
ATOM 5878 C C . GLY A 1 746 ? 2.626 17.169 32.054 1.00 75.06 746 GLY A C 1
ATOM 5879 O O . GLY A 1 746 ? 3.341 18.129 31.792 1.00 75.06 746 GLY A O 1
ATOM 5880 N N . SER A 1 747 ? 3.112 15.981 32.433 1.00 77.88 747 SER A N 1
ATOM 5881 C CA . SER A 1 747 ? 4.553 15.674 32.476 1.00 77.88 747 SER A CA 1
ATOM 5882 C C . SER A 1 747 ? 5.180 15.431 31.098 1.00 77.88 747 SER A C 1
ATOM 5884 O O . SER A 1 747 ? 6.362 15.684 30.921 1.00 77.88 747 SER A O 1
ATOM 5886 N N . GLY A 1 748 ? 4.413 14.937 30.119 1.00 77.31 748 GLY A N 1
ATOM 5887 C CA . GLY A 1 748 ? 4.950 14.584 28.796 1.00 77.31 748 GLY A CA 1
ATOM 5888 C C . GLY A 1 748 ? 5.953 13.421 28.823 1.00 77.31 748 GLY A C 1
ATOM 5889 O O . GLY A 1 748 ? 6.702 13.260 27.862 1.00 77.31 748 GLY A O 1
ATOM 5890 N N . ILE A 1 749 ? 5.980 12.649 29.916 1.00 83.94 749 ILE A N 1
ATOM 5891 C CA . ILE A 1 749 ? 6.877 11.510 30.137 1.00 83.94 749 ILE A CA 1
ATOM 5892 C C . ILE A 1 749 ? 6.185 10.216 29.703 1.00 83.94 749 ILE A C 1
ATOM 5894 O O . ILE A 1 749 ? 4.996 10.029 29.966 1.00 83.94 749 ILE A O 1
ATOM 5898 N N . GLY A 1 750 ? 6.960 9.310 29.115 1.00 86.19 750 GLY A N 1
ATOM 5899 C CA . GLY A 1 750 ? 6.561 7.965 28.733 1.00 86.19 750 GLY A CA 1
ATOM 5900 C C . GLY A 1 750 ? 7.675 6.935 28.940 1.00 86.19 750 GLY A C 1
ATOM 5901 O O . GLY A 1 750 ? 8.790 7.253 29.366 1.00 86.19 750 GLY A O 1
ATOM 5902 N N . LEU A 1 751 ? 7.368 5.681 28.610 1.00 85.56 751 LEU A N 1
ATOM 5903 C CA . LEU A 1 751 ? 8.311 4.562 28.635 1.00 85.56 751 LEU A CA 1
ATOM 5904 C C . LEU A 1 751 ? 8.662 4.134 27.211 1.00 85.56 751 LEU A C 1
ATOM 5906 O O . LEU A 1 751 ? 7.776 3.913 26.386 1.00 85.56 751 LEU A O 1
ATOM 5910 N N . ALA A 1 752 ? 9.954 3.949 26.950 1.00 82.12 752 ALA A N 1
ATOM 5911 C CA . ALA A 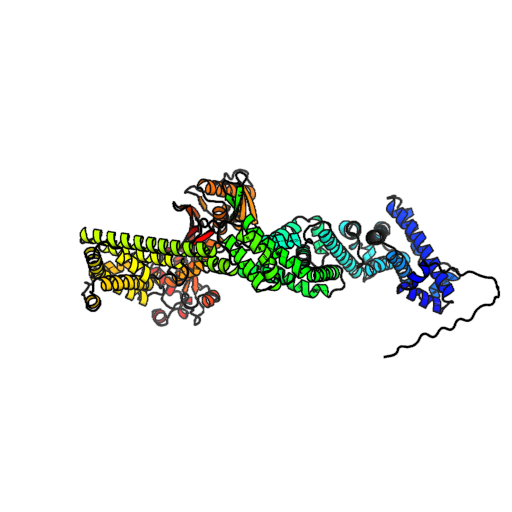1 752 ? 10.442 3.340 25.723 1.00 82.12 752 ALA A CA 1
ATOM 5912 C C . ALA A 1 752 ? 10.663 1.828 25.935 1.00 82.12 752 ALA A C 1
ATOM 5914 O O . ALA A 1 752 ? 11.452 1.436 26.810 1.00 82.12 752 ALA A O 1
ATOM 5915 N N . PRO A 1 753 ? 9.994 0.964 25.151 1.00 82.56 753 PRO A N 1
ATOM 5916 C CA . PRO A 1 753 ? 10.177 -0.479 25.233 1.00 82.56 753 PRO A CA 1
ATOM 5917 C C . PRO A 1 753 ? 11.498 -0.922 24.583 1.00 82.56 753 PRO A C 1
ATOM 5919 O O . PRO A 1 753 ? 11.935 -0.373 23.574 1.00 82.56 753 PRO A O 1
ATOM 5922 N N . THR A 1 754 ? 12.107 -1.983 25.111 1.00 77.25 754 THR A N 1
ATOM 5923 C CA . THR A 1 754 ? 12.995 -2.874 24.353 1.00 77.25 754 THR A CA 1
ATOM 5924 C C . THR A 1 754 ? 12.235 -4.139 24.018 1.00 77.25 754 THR A C 1
ATOM 5926 O O . THR A 1 754 ? 11.709 -4.814 24.904 1.00 77.25 754 THR A O 1
ATOM 5929 N N . LEU A 1 755 ? 12.192 -4.457 22.728 1.00 70.06 755 LEU A N 1
ATOM 5930 C CA . LEU A 1 755 ? 11.653 -5.716 22.242 1.00 70.06 755 LEU A CA 1
ATOM 5931 C C . LEU A 1 755 ? 12.515 -6.868 22.760 1.00 70.06 755 LEU A C 1
ATOM 5933 O O . LEU A 1 755 ? 13.633 -7.081 22.300 1.00 70.06 755 LEU A O 1
ATOM 5937 N N . SER A 1 756 ? 11.985 -7.580 23.747 1.00 56.28 756 SER A N 1
ATOM 5938 C CA . SER A 1 756 ? 12.591 -8.767 24.349 1.00 56.28 756 SER A CA 1
ATOM 5939 C C . SER A 1 756 ? 11.718 -10.019 24.184 1.00 56.28 756 SER A C 1
ATOM 5941 O O . SER A 1 756 ? 12.145 -11.103 24.578 1.00 56.28 756 SER A O 1
ATOM 5943 N N . GLY A 1 757 ? 10.516 -9.893 23.599 1.00 59.81 757 GLY A N 1
ATOM 5944 C CA . GLY A 1 757 ? 9.508 -10.952 23.540 1.00 59.81 757 GLY A CA 1
ATOM 5945 C C . GLY A 1 757 ? 9.092 -11.414 22.137 1.00 59.81 757 GLY A C 1
ATOM 5946 O O . GLY A 1 757 ? 9.293 -10.726 21.137 1.00 59.81 757 GLY A O 1
ATOM 5947 N N . ASN A 1 758 ? 8.484 -12.606 22.083 1.00 75.31 758 ASN A N 1
ATOM 5948 C CA . ASN A 1 758 ? 7.906 -13.193 20.871 1.00 75.31 758 ASN A CA 1
ATOM 5949 C C . ASN A 1 758 ? 6.659 -12.403 20.441 1.00 75.31 758 ASN A C 1
ATOM 5951 O O . ASN A 1 758 ? 5.800 -12.102 21.272 1.00 75.31 758 ASN A O 1
ATOM 5955 N N . THR A 1 759 ? 6.542 -12.104 19.145 1.00 88.12 759 THR A N 1
ATOM 5956 C CA . THR A 1 759 ? 5.275 -11.655 18.546 1.00 88.12 759 THR A CA 1
ATOM 5957 C C . THR A 1 759 ? 4.462 -12.884 18.166 1.00 88.12 759 THR A C 1
ATOM 5959 O O . THR A 1 759 ? 4.978 -13.777 17.488 1.00 88.12 759 THR A O 1
ATOM 5962 N N . GLU A 1 760 ? 3.213 -12.937 18.614 1.00 92.06 760 GLU A N 1
ATOM 5963 C CA . GLU A 1 760 ? 2.289 -14.027 18.319 1.00 92.06 760 GLU A CA 1
ATOM 5964 C C . GLU A 1 760 ? 1.081 -13.513 17.543 1.00 92.06 760 GLU A C 1
ATOM 5966 O O . GLU A 1 760 ? 0.421 -12.561 17.958 1.00 92.06 760 GLU A O 1
ATOM 5971 N N . PHE A 1 761 ? 0.790 -14.178 16.431 1.00 93.25 761 PHE A N 1
ATOM 5972 C CA . PHE A 1 761 ? -0.385 -13.962 15.611 1.00 93.25 761 PHE A CA 1
ATOM 5973 C C . PHE A 1 761 ? -1.315 -15.159 15.721 1.00 93.25 761 PHE A C 1
ATOM 5975 O O . PHE A 1 761 ? -0.894 -16.296 15.527 1.00 93.25 761 PHE A O 1
ATOM 5982 N N . THR A 1 762 ? -2.589 -14.901 15.975 1.00 95.31 762 THR A N 1
ATOM 5983 C CA . THR A 1 762 ? -3.650 -15.908 15.926 1.00 95.31 762 THR A CA 1
ATOM 5984 C C . THR A 1 762 ? -4.638 -15.537 14.832 1.00 95.31 762 THR A C 1
ATOM 5986 O O . THR A 1 762 ? -5.058 -14.383 14.778 1.00 95.31 762 THR A O 1
ATOM 5989 N N . LEU A 1 763 ? -4.999 -16.495 13.981 1.00 95.94 763 LEU A N 1
ATOM 5990 C CA . LEU A 1 763 ? -6.006 -16.372 12.931 1.00 95.94 763 LEU A CA 1
ATOM 5991 C C . LEU A 1 763 ? -7.108 -17.412 13.147 1.00 95.94 763 LEU A C 1
ATOM 5993 O O . LEU A 1 763 ? -6.865 -18.616 13.060 1.00 95.94 763 LEU A O 1
ATOM 5997 N N . ASP A 1 764 ? -8.328 -16.935 13.368 1.00 95.38 764 ASP A N 1
ATOM 5998 C CA . ASP A 1 764 ? -9.510 -17.768 13.587 1.00 95.38 764 ASP A CA 1
ATOM 5999 C C . ASP A 1 764 ? -10.660 -17.372 12.658 1.00 95.38 764 ASP A C 1
ATOM 6001 O O . ASP A 1 764 ? -10.740 -16.239 12.176 1.00 95.38 764 ASP A O 1
ATOM 6005 N N . ARG A 1 765 ? -11.601 -18.298 12.442 1.00 93.31 765 ARG A N 1
ATOM 6006 C CA . ARG A 1 765 ? -12.847 -18.039 11.713 1.00 93.31 765 ARG A CA 1
ATOM 6007 C C . ARG A 1 765 ? -14.026 -17.923 12.675 1.00 93.31 765 ARG A C 1
ATOM 6009 O O . ARG A 1 765 ? -14.320 -18.843 13.437 1.00 93.31 765 ARG A O 1
ATOM 6016 N N . LEU A 1 766 ? -14.758 -16.817 12.583 1.00 88.06 766 LEU A N 1
ATOM 6017 C CA . LEU A 1 766 ? -16.012 -16.612 13.301 1.00 88.06 766 LEU A CA 1
ATOM 6018 C C . LEU A 1 766 ? -17.173 -17.352 12.628 1.00 88.06 766 LEU A C 1
ATOM 6020 O O . LEU A 1 766 ? -17.185 -17.587 11.419 1.00 88.06 766 LEU A O 1
ATOM 6024 N N . THR A 1 767 ? -18.223 -17.632 13.401 1.00 82.56 767 THR A N 1
ATOM 6025 C CA . THR A 1 767 ? -19.470 -18.236 12.894 1.00 82.56 767 THR A CA 1
ATOM 6026 C C . THR A 1 767 ? -20.183 -17.369 11.853 1.00 82.56 767 THR A C 1
ATOM 6028 O O . THR A 1 767 ? -20.940 -17.894 11.041 1.00 82.56 767 THR A O 1
ATOM 6031 N N . SER A 1 768 ? -19.923 -16.057 11.840 1.00 73.00 768 SER A N 1
ATOM 6032 C CA . SER A 1 768 ? -20.387 -15.125 10.805 1.00 73.00 768 SER A CA 1
ATOM 6033 C C . SER A 1 768 ? -19.696 -15.319 9.449 1.00 73.00 768 SER A C 1
ATOM 6035 O O . SER A 1 768 ? -20.174 -14.789 8.449 1.00 73.00 768 SER A O 1
ATOM 6037 N N . GLY A 1 769 ? -18.589 -16.070 9.403 1.00 78.50 769 GLY A N 1
ATOM 6038 C CA . GLY A 1 769 ? -17.724 -16.218 8.232 1.00 78.50 769 GLY A CA 1
ATOM 6039 C C . GLY A 1 769 ? -16.565 -15.218 8.172 1.00 78.50 769 GLY A C 1
ATOM 6040 O O . GLY A 1 769 ? -15.752 -15.315 7.260 1.00 78.50 769 GLY A O 1
ATOM 6041 N N . ASN A 1 770 ? -16.470 -14.293 9.130 1.00 88.19 770 ASN A N 1
ATOM 6042 C CA . ASN A 1 770 ? -15.381 -13.317 9.219 1.00 88.19 770 ASN A CA 1
ATOM 6043 C C . ASN A 1 770 ? -14.110 -13.977 9.776 1.00 88.19 770 ASN A C 1
ATOM 6045 O O . ASN A 1 770 ? -14.201 -14.919 10.567 1.00 88.19 770 ASN A O 1
ATOM 6049 N N . ALA A 1 771 ? -12.937 -13.459 9.416 1.00 92.19 771 ALA A N 1
ATOM 6050 C CA . ALA A 1 771 ? -11.690 -13.817 10.088 1.00 92.19 771 ALA A CA 1
ATOM 6051 C C . ALA A 1 771 ? -11.444 -12.897 11.285 1.00 92.19 771 ALA A C 1
ATOM 6053 O O . ALA A 1 771 ? -11.746 -11.704 11.238 1.00 92.19 771 ALA A O 1
ATOM 6054 N N . THR A 1 772 ? -10.869 -13.441 12.350 1.00 94.44 772 THR A N 1
ATOM 6055 C CA . THR A 1 772 ? -10.362 -12.680 13.490 1.00 94.44 772 THR A CA 1
ATOM 6056 C C . THR A 1 772 ? -8.866 -12.890 13.594 1.00 94.44 772 THR A C 1
ATOM 6058 O O . THR A 1 772 ? -8.403 -14.024 13.668 1.00 94.44 772 THR A O 1
ATOM 6061 N N . ILE A 1 773 ? -8.127 -11.787 13.602 1.00 92.88 773 ILE A N 1
ATOM 6062 C CA . ILE A 1 773 ? -6.680 -11.769 13.767 1.00 92.88 773 ILE A CA 1
ATOM 6063 C C . ILE A 1 773 ? -6.376 -11.127 15.104 1.00 92.88 773 ILE A C 1
ATOM 6065 O O . ILE A 1 773 ? -6.719 -9.967 15.326 1.00 92.88 773 ILE A O 1
ATOM 6069 N N . THR A 1 774 ? -5.703 -11.859 15.979 1.00 93.12 774 THR A N 1
ATOM 6070 C CA . THR A 1 774 ? -5.171 -11.307 17.225 1.00 93.12 774 THR A CA 1
ATOM 6071 C C . THR A 1 774 ? -3.659 -11.268 17.129 1.00 93.12 774 THR A C 1
ATOM 6073 O O . THR A 1 774 ? -3.034 -12.303 16.924 1.00 93.12 774 THR A O 1
ATOM 6076 N N . CYS A 1 775 ? -3.068 -10.086 17.277 1.00 91.75 775 CYS A N 1
ATOM 6077 C CA . CYS A 1 775 ? -1.626 -9.935 17.427 1.00 91.75 775 CYS A CA 1
ATOM 6078 C C . CYS A 1 775 ? -1.311 -9.554 18.871 1.00 91.75 775 CYS A C 1
ATOM 6080 O O . CYS A 1 775 ? -1.940 -8.651 19.427 1.00 91.75 775 CYS A O 1
ATOM 6082 N N . CYS A 1 776 ? -0.333 -10.234 19.461 1.00 91.06 776 CYS A N 1
ATOM 6083 C CA . CYS A 1 776 ? 0.162 -10.003 20.811 1.00 91.06 776 CYS A CA 1
ATOM 6084 C C . CYS A 1 776 ? 1.676 -9.785 20.768 1.00 91.06 776 CYS A C 1
ATOM 6086 O O . CYS A 1 776 ? 2.415 -10.583 20.190 1.00 91.06 776 CYS A O 1
ATOM 6088 N N . VAL A 1 777 ? 2.138 -8.710 21.403 1.00 88.31 777 VAL A N 1
ATOM 6089 C CA . VAL A 1 777 ? 3.558 -8.351 21.493 1.00 88.31 777 VAL A CA 1
ATOM 6090 C C . VAL A 1 777 ? 3.933 -8.202 22.957 1.00 88.31 777 VAL A C 1
ATOM 6092 O O . VAL A 1 777 ? 3.164 -7.657 23.749 1.00 88.31 777 VAL A O 1
ATOM 6095 N N . SER A 1 778 ? 5.129 -8.667 23.307 1.00 87.06 778 SER A N 1
ATOM 6096 C CA . SER A 1 778 ? 5.708 -8.515 24.641 1.00 87.06 778 SER A CA 1
ATOM 6097 C C . SER A 1 778 ? 7.084 -7.845 24.573 1.00 87.06 778 SER A C 1
ATOM 6099 O O . SER A 1 778 ? 7.852 -8.038 23.630 1.00 87.06 778 SER A O 1
ATOM 6101 N N . ALA A 1 779 ? 7.373 -7.015 25.568 1.00 84.38 779 ALA A N 1
ATOM 6102 C CA . ALA A 1 779 ? 8.561 -6.184 25.680 1.00 84.38 779 ALA A CA 1
ATOM 6103 C C . ALA A 1 779 ? 8.884 -5.893 27.158 1.00 84.38 779 ALA A C 1
ATOM 6105 O O . ALA A 1 779 ? 8.123 -6.226 28.068 1.00 84.38 779 ALA A O 1
ATOM 6106 N N . THR A 1 780 ? 10.014 -5.237 27.403 1.00 87.19 780 THR A N 1
ATOM 6107 C CA . THR A 1 780 ? 10.425 -4.736 28.726 1.00 87.19 780 THR A CA 1
ATOM 6108 C C . THR A 1 780 ? 10.724 -3.245 28.639 1.00 87.19 780 THR A C 1
ATOM 6110 O O . THR A 1 780 ? 11.246 -2.787 27.621 1.00 87.19 780 THR A O 1
ATOM 6113 N N . ALA A 1 781 ? 10.393 -2.461 29.666 1.00 87.44 781 ALA A N 1
ATOM 6114 C CA . ALA A 1 781 ? 10.744 -1.041 29.675 1.00 87.44 781 ALA A CA 1
ATOM 6115 C C . ALA A 1 781 ? 12.269 -0.881 29.788 1.00 87.44 781 ALA A C 1
ATOM 6117 O O . ALA A 1 781 ? 12.919 -1.605 30.539 1.00 87.44 781 ALA A O 1
ATOM 6118 N N . LYS A 1 782 ? 12.849 0.042 29.012 1.00 85.69 782 LYS A N 1
ATOM 6119 C CA . LYS A 1 782 ? 14.311 0.225 28.951 1.00 85.69 782 LYS A CA 1
ATOM 6120 C C . LYS A 1 782 ? 14.763 1.635 29.267 1.00 85.69 782 LYS A C 1
ATOM 6122 O O . LYS A 1 782 ? 15.820 1.824 29.852 1.00 85.69 782 LYS A O 1
ATOM 6127 N N . ALA A 1 783 ? 13.996 2.619 28.819 1.00 86.75 783 ALA A N 1
ATOM 6128 C CA . ALA A 1 783 ? 14.355 4.013 28.983 1.00 86.75 783 ALA A CA 1
ATOM 6129 C C . ALA A 1 783 ? 13.117 4.862 29.234 1.00 86.75 783 ALA A C 1
ATOM 6131 O O . ALA A 1 783 ? 11.998 4.495 28.862 1.00 86.75 783 ALA A O 1
ATOM 6132 N N . ILE A 1 784 ? 13.352 6.017 29.842 1.00 88.75 784 ILE A N 1
ATOM 6133 C CA . ILE A 1 784 ? 12.363 7.072 29.982 1.00 88.75 784 ILE A CA 1
ATOM 6134 C C . ILE A 1 784 ? 12.492 7.994 28.776 1.00 88.75 784 ILE A C 1
ATOM 6136 O O . ILE A 1 784 ? 13.595 8.334 28.345 1.00 88.75 784 ILE A O 1
ATOM 6140 N N . VAL A 1 785 ? 11.354 8.395 28.230 1.00 86.81 785 VAL A N 1
ATOM 6141 C CA . VAL A 1 785 ? 11.272 9.347 27.122 1.00 86.81 785 VAL A CA 1
ATOM 6142 C C . VAL A 1 785 ? 10.409 10.519 27.544 1.00 86.81 785 VAL A C 1
ATOM 6144 O O . VAL A 1 785 ? 9.386 10.321 28.193 1.00 86.81 785 VAL A O 1
ATOM 6147 N N . ALA A 1 786 ? 10.802 11.735 27.183 1.00 84.38 786 ALA A N 1
ATOM 6148 C CA . ALA A 1 786 ? 10.037 12.932 27.507 1.00 84.38 786 ALA A CA 1
ATOM 6149 C C . ALA A 1 786 ? 9.935 13.881 26.310 1.00 84.38 786 ALA A C 1
ATOM 6151 O O . ALA A 1 786 ? 10.850 13.977 25.490 1.00 84.38 786 ALA A O 1
ATOM 6152 N N . GLN A 1 787 ? 8.806 14.577 26.204 1.00 79.88 787 GLN A N 1
ATOM 6153 C CA . GLN A 1 787 ? 8.615 15.659 25.236 1.00 79.88 787 GLN A CA 1
ATOM 6154 C C . GLN A 1 787 ? 9.439 16.890 25.628 1.00 79.88 787 GLN A C 1
ATOM 6156 O O . GLN A 1 787 ? 9.638 17.140 26.814 1.00 79.88 787 GLN A O 1
ATOM 6161 N N . GLU A 1 788 ? 9.890 17.680 24.646 1.00 72.69 788 GLU A N 1
ATOM 6162 C CA . GLU A 1 788 ? 10.647 18.906 24.926 1.00 72.69 788 GLU A CA 1
ATOM 6163 C C . GLU A 1 788 ? 9.897 19.835 25.906 1.00 72.69 788 GLU A C 1
ATOM 6165 O O . GLU A 1 788 ? 8.714 20.139 25.683 1.00 72.69 788 GLU A O 1
ATOM 6170 N N . PRO A 1 789 ? 10.571 20.356 26.952 1.00 64.75 789 PRO A N 1
ATOM 6171 C CA . PRO A 1 789 ? 9.938 21.242 27.921 1.00 64.75 789 PRO A CA 1
ATOM 6172 C C . PRO A 1 789 ? 9.321 22.469 27.232 1.00 64.75 789 PRO A C 1
ATOM 6174 O O . PRO A 1 789 ? 9.982 23.187 26.483 1.00 64.75 789 PRO A O 1
ATOM 6177 N N . GLY A 1 790 ? 8.029 22.719 27.472 1.00 62.53 790 GLY A N 1
ATOM 6178 C CA . GLY A 1 790 ? 7.288 23.838 26.867 1.00 62.53 790 GLY A CA 1
ATOM 6179 C C . GLY A 1 790 ? 6.638 23.542 25.509 1.00 62.53 790 GLY A C 1
ATOM 6180 O O . GLY A 1 790 ? 5.840 24.355 25.043 1.00 62.53 790 GLY A O 1
ATOM 6181 N N . LYS A 1 791 ? 6.890 22.367 24.919 1.00 67.31 791 LYS A N 1
ATOM 6182 C CA . LYS A 1 791 ? 6.173 21.831 23.748 1.00 67.31 791 LYS A CA 1
ATOM 6183 C C . LYS A 1 791 ? 5.324 20.612 24.121 1.00 67.31 791 LYS A C 1
ATOM 6185 O O . LYS A 1 791 ? 5.212 19.671 23.340 1.00 67.31 791 LYS A O 1
ATOM 6190 N N . ASN A 1 792 ? 4.730 20.628 25.315 1.00 67.88 792 ASN A N 1
ATOM 6191 C CA . ASN A 1 792 ? 3.830 19.562 25.746 1.00 67.88 792 ASN A CA 1
ATOM 6192 C C . ASN A 1 792 ? 2.601 19.560 24.843 1.00 67.88 792 ASN A C 1
ATOM 6194 O O . ASN A 1 792 ? 1.728 20.426 24.951 1.00 67.88 792 ASN A O 1
ATOM 6198 N N . ILE A 1 793 ? 2.560 18.590 23.938 1.00 68.31 793 ILE A N 1
ATOM 6199 C CA . ILE A 1 793 ? 1.447 18.400 23.026 1.00 68.31 793 ILE A CA 1
ATOM 6200 C C . ILE A 1 793 ? 0.530 17.377 23.667 1.00 68.31 793 ILE A C 1
ATOM 6202 O O . ILE A 1 793 ? 0.918 16.238 23.937 1.00 68.31 793 ILE A O 1
ATOM 6206 N N . ASP A 1 794 ? -0.698 17.813 23.912 1.00 67.06 794 ASP A N 1
ATOM 6207 C CA . ASP A 1 794 ? -1.776 16.927 24.306 1.00 67.06 794 ASP A CA 1
ATOM 6208 C C . ASP A 1 794 ? -2.047 15.955 23.149 1.00 67.06 794 ASP A C 1
ATOM 6210 O O . ASP A 1 794 ? -2.559 16.344 22.095 1.00 67.06 794 ASP A O 1
ATOM 6214 N N . ILE A 1 795 ? -1.639 14.699 23.343 1.00 59.62 795 ILE A N 1
ATOM 6215 C CA . ILE A 1 795 ? -1.694 13.632 22.335 1.00 59.62 795 ILE A CA 1
ATOM 6216 C C . ILE A 1 795 ? -3.120 13.436 21.814 1.00 59.62 795 ILE A C 1
ATOM 6218 O O . ILE A 1 795 ? -3.306 13.141 20.628 1.00 59.62 795 ILE A O 1
ATOM 6222 N N . GLU A 1 796 ? -4.108 13.631 22.691 1.00 61.25 796 GLU A N 1
ATOM 6223 C CA . GLU A 1 796 ? -5.528 13.462 22.390 1.00 61.25 796 GLU A CA 1
ATOM 6224 C C . GLU A 1 796 ? -6.081 14.650 21.578 1.00 61.25 796 GLU A C 1
ATOM 6226 O O . GLU A 1 796 ? -7.034 14.482 20.823 1.00 61.25 796 GLU A O 1
ATOM 6231 N N . LYS A 1 797 ? -5.471 15.845 21.667 1.00 66.81 797 LYS A N 1
ATOM 6232 C CA . LYS A 1 797 ? -5.947 17.057 20.966 1.00 66.81 797 LYS A CA 1
ATOM 6233 C C . LYS A 1 797 ? -5.227 17.376 19.657 1.00 66.81 797 LYS A C 1
ATOM 6235 O O . LYS A 1 797 ? -5.866 17.893 18.744 1.00 66.81 797 LYS A O 1
ATOM 6240 N N . ASP A 1 798 ? -3.919 17.131 19.561 1.00 65.12 798 ASP A N 1
ATOM 6241 C CA . ASP A 1 798 ? -3.132 17.426 18.352 1.00 65.12 798 ASP A CA 1
ATOM 6242 C C . ASP A 1 798 ? -2.127 16.311 18.049 1.00 65.12 798 ASP A C 1
ATOM 6244 O O . ASP A 1 798 ? -0.911 16.401 18.245 1.00 65.12 798 ASP A O 1
ATOM 6248 N N . THR A 1 799 ? -2.664 15.211 17.535 1.00 57.53 799 THR A N 1
ATOM 6249 C CA . THR A 1 799 ? -1.891 14.006 17.239 1.00 57.53 799 THR A CA 1
ATOM 6250 C C . THR A 1 799 ? -0.851 14.218 16.136 1.00 57.53 799 THR A C 1
ATOM 6252 O O . THR A 1 799 ? 0.184 13.548 16.126 1.00 57.53 799 THR A O 1
ATOM 6255 N N . LYS A 1 800 ? -1.097 15.142 15.195 1.00 62.62 800 LYS A N 1
ATOM 6256 C CA . LYS A 1 800 ? -0.157 15.434 14.104 1.00 62.62 800 LYS A CA 1
ATOM 6257 C C . LYS A 1 800 ? 1.073 16.150 14.645 1.00 62.62 800 LYS A C 1
ATOM 6259 O O . LYS A 1 800 ? 2.187 15.738 14.328 1.00 62.62 800 LYS A O 1
ATOM 6264 N N . ALA A 1 801 ? 0.878 17.166 15.485 1.00 66.56 801 ALA A N 1
ATOM 6265 C CA . ALA A 1 801 ? 1.984 17.826 16.158 1.00 66.56 801 ALA A CA 1
ATOM 6266 C C . ALA A 1 801 ? 2.730 16.844 17.074 1.00 66.56 801 ALA A C 1
ATOM 6268 O O . ALA A 1 801 ? 3.957 16.852 17.088 1.00 66.56 801 ALA A O 1
ATOM 6269 N N . HIS A 1 802 ? 2.015 15.954 17.776 1.00 63.75 802 HIS A N 1
ATOM 6270 C CA . HIS A 1 802 ? 2.639 14.960 18.651 1.00 63.75 802 HIS A CA 1
ATOM 6271 C C . HIS A 1 802 ? 3.608 14.033 17.906 1.00 63.75 802 HIS A C 1
ATOM 6273 O O . HIS A 1 802 ? 4.717 13.807 18.372 1.00 63.75 802 HIS A O 1
ATOM 6279 N N . ARG A 1 803 ? 3.227 13.524 16.727 1.00 59.75 803 ARG A N 1
ATOM 6280 C CA . ARG A 1 803 ? 4.107 12.667 15.907 1.00 59.75 803 ARG A CA 1
ATOM 6281 C C . ARG A 1 803 ? 5.356 13.381 15.399 1.00 59.75 803 ARG A C 1
ATOM 6283 O O . ARG A 1 803 ? 6.369 12.740 15.154 1.00 59.75 803 ARG A O 1
ATOM 6290 N N . LEU A 1 804 ? 5.255 14.689 15.186 1.00 61.28 804 LEU A N 1
ATOM 6291 C CA . LEU A 1 804 ? 6.378 15.529 14.776 1.00 61.28 804 LEU A CA 1
ATOM 6292 C C . LEU A 1 804 ? 7.234 15.964 15.973 1.00 61.28 804 LEU A C 1
ATOM 6294 O O . LEU A 1 804 ? 8.274 16.590 15.776 1.00 61.28 804 LEU A O 1
ATOM 6298 N N . ASN A 1 805 ? 6.803 15.653 17.199 1.00 64.88 805 ASN A N 1
ATOM 6299 C CA . ASN A 1 805 ? 7.541 15.961 18.408 1.00 64.88 805 ASN A CA 1
ATOM 6300 C C . ASN A 1 805 ? 8.652 14.925 18.597 1.00 64.88 805 ASN A C 1
ATOM 6302 O O . ASN A 1 805 ? 8.396 13.747 18.842 1.00 64.88 805 ASN A O 1
ATOM 6306 N N . SER A 1 806 ? 9.898 15.364 18.475 1.00 60.81 806 SER A N 1
ATOM 6307 C CA . SER A 1 806 ? 11.064 14.563 18.825 1.00 60.81 806 SER A CA 1
ATOM 6308 C C . SER A 1 806 ? 11.106 14.374 20.343 1.00 60.81 806 SER A C 1
ATOM 6310 O O . SER A 1 806 ? 11.448 15.297 21.077 1.00 60.81 806 SER A O 1
ATOM 6312 N N . ALA A 1 807 ? 10.725 13.186 20.817 1.00 73.62 807 ALA A N 1
ATOM 6313 C CA . ALA A 1 807 ? 10.890 12.805 22.216 1.00 73.62 807 ALA A CA 1
ATOM 6314 C C . ALA A 1 807 ? 12.374 12.555 22.525 1.00 73.62 807 ALA A C 1
ATOM 6316 O O . ALA A 1 807 ? 13.079 11.899 21.753 1.00 73.62 807 ALA A O 1
ATOM 6317 N N . THR A 1 808 ? 12.841 13.052 23.665 1.00 80.06 808 THR A N 1
ATOM 6318 C CA . THR A 1 808 ? 14.226 12.895 24.117 1.00 80.06 808 THR A CA 1
ATOM 6319 C C . THR A 1 808 ? 14.320 11.709 25.067 1.00 80.06 808 THR A C 1
ATOM 6321 O O . THR A 1 808 ? 13.487 11.562 25.963 1.00 80.06 808 THR A O 1
ATOM 6324 N N . ILE A 1 809 ? 15.335 10.861 24.888 1.00 85.62 809 ILE A N 1
ATOM 6325 C CA . ILE A 1 809 ? 15.664 9.810 25.858 1.00 85.62 809 ILE A CA 1
ATOM 6326 C C . ILE A 1 809 ? 16.324 10.471 27.064 1.00 85.62 809 ILE A C 1
ATOM 6328 O O . ILE A 1 809 ? 17.331 11.164 26.917 1.00 85.62 809 ILE A O 1
ATOM 6332 N N . ILE A 1 810 ? 15.764 10.240 28.246 1.00 87.31 810 ILE A N 1
ATOM 6333 C CA . ILE A 1 810 ? 16.273 10.799 29.493 1.00 87.31 810 ILE A CA 1
ATOM 6334 C C . ILE A 1 810 ? 17.350 9.864 30.059 1.00 87.31 810 ILE A C 1
ATOM 6336 O O . ILE A 1 810 ? 17.071 8.672 30.248 1.00 87.31 810 ILE A O 1
ATOM 6340 N N . PRO A 1 811 ? 18.576 10.362 30.318 1.00 84.81 811 PRO A N 1
ATOM 6341 C CA . PRO A 1 811 ? 19.588 9.600 31.038 1.00 84.81 811 PRO A CA 1
ATOM 6342 C C . PRO A 1 811 ? 19.017 9.107 32.370 1.00 84.81 811 PRO A C 1
ATOM 6344 O O . PRO A 1 811 ? 18.310 9.831 33.060 1.00 84.81 811 PRO A O 1
ATOM 6347 N N . SER A 1 812 ? 19.253 7.841 32.690 1.00 86.12 812 SER A N 1
ATOM 6348 C CA . SER A 1 812 ? 18.715 7.194 33.888 1.00 86.12 812 SER A CA 1
ATOM 6349 C C . SER A 1 812 ? 19.875 6.672 34.731 1.00 86.12 812 SER A C 1
ATOM 6351 O O . SER A 1 812 ? 20.845 6.156 34.176 1.00 86.12 812 SER A O 1
ATOM 6353 N N . ASP A 1 813 ? 19.783 6.812 36.052 1.00 88.69 813 ASP A N 1
ATOM 6354 C CA . ASP A 1 813 ? 20.729 6.205 36.992 1.00 88.69 813 ASP A CA 1
ATOM 6355 C C . ASP A 1 813 ? 20.500 4.686 37.129 1.00 88.69 813 ASP A C 1
ATOM 6357 O O . ASP A 1 813 ? 19.489 4.147 36.669 1.00 88.69 813 ASP A O 1
ATOM 6361 N N . ASP A 1 814 ? 21.442 3.976 37.758 1.00 87.75 814 ASP A N 1
ATOM 6362 C CA . ASP A 1 814 ? 21.390 2.510 37.896 1.00 87.75 814 ASP A CA 1
ATOM 6363 C C . ASP A 1 814 ? 20.124 2.026 38.631 1.00 87.75 814 ASP A C 1
ATOM 6365 O O . ASP A 1 814 ? 19.572 0.966 38.315 1.00 87.75 814 ASP A O 1
ATOM 6369 N N . GLU A 1 815 ? 19.630 2.811 39.597 1.00 88.19 815 GLU A N 1
ATOM 6370 C CA . GLU A 1 815 ? 18.397 2.514 40.334 1.00 88.19 815 GLU A CA 1
ATOM 6371 C C . GLU A 1 815 ? 17.171 2.598 39.413 1.00 88.19 815 GLU A C 1
ATOM 6373 O O . GLU A 1 815 ? 16.341 1.683 39.388 1.00 88.19 815 GLU A O 1
ATOM 6378 N N . THR A 1 816 ? 17.084 3.652 38.599 1.00 89.75 816 THR A N 1
ATOM 6379 C CA . THR A 1 816 ? 16.022 3.835 37.607 1.00 89.75 816 THR A CA 1
ATOM 6380 C C . THR A 1 816 ? 16.092 2.767 36.520 1.00 89.75 816 THR A C 1
ATOM 6382 O O . THR A 1 816 ? 15.059 2.206 36.162 1.00 89.75 816 THR A O 1
ATOM 6385 N N . ILE A 1 817 ? 17.284 2.411 36.033 1.00 88.44 817 ILE A N 1
ATOM 6386 C CA . ILE A 1 817 ? 17.460 1.336 35.042 1.00 88.44 817 ILE A CA 1
ATOM 6387 C C . ILE A 1 817 ? 16.948 0.002 35.598 1.00 88.44 817 ILE A C 1
ATOM 6389 O O . ILE A 1 817 ? 16.116 -0.648 34.967 1.00 88.44 817 ILE A O 1
ATOM 6393 N N . THR A 1 818 ? 17.358 -0.366 36.815 1.00 89.00 818 THR A N 1
ATOM 6394 C CA . THR A 1 818 ? 16.892 -1.599 37.476 1.00 89.00 818 THR A CA 1
ATOM 6395 C C . THR A 1 818 ? 15.370 -1.585 37.683 1.00 89.00 818 THR A C 1
ATOM 6397 O O . THR A 1 818 ? 14.689 -2.601 37.521 1.00 89.00 818 THR A O 1
ATOM 6400 N N . CYS A 1 819 ? 14.805 -0.418 38.013 1.00 90.25 819 CYS A N 1
ATOM 6401 C CA . CYS A 1 819 ? 13.362 -0.217 38.134 1.00 90.25 819 CYS A CA 1
ATOM 6402 C C . CYS A 1 819 ? 12.629 -0.468 36.802 1.00 90.25 819 CYS A C 1
ATOM 6404 O O . CYS A 1 819 ? 11.609 -1.171 36.788 1.00 90.25 819 CYS A O 1
ATOM 6406 N N . LEU A 1 820 ? 13.169 0.058 35.695 1.00 89.94 820 LEU A N 1
ATOM 6407 C CA . LEU A 1 820 ? 12.634 -0.087 34.338 1.00 89.94 820 LEU A CA 1
ATOM 6408 C C . LEU A 1 820 ? 12.663 -1.542 33.859 1.00 89.94 820 LEU A C 1
ATOM 6410 O O . LEU A 1 820 ? 11.646 -2.038 33.377 1.00 89.94 820 LEU A O 1
ATOM 6414 N N . GLU A 1 821 ? 13.768 -2.260 34.070 1.00 87.19 821 GLU A N 1
ATOM 6415 C CA . GLU A 1 821 ? 13.901 -3.674 33.679 1.00 87.19 821 GLU A CA 1
ATOM 6416 C C . GLU A 1 821 ? 12.844 -4.577 34.335 1.00 87.19 821 GLU A C 1
ATOM 6418 O O . GLU A 1 821 ? 12.412 -5.579 33.762 1.00 87.19 821 GLU A O 1
ATOM 6423 N N . GLY A 1 822 ? 12.374 -4.200 35.528 1.00 87.44 822 GLY A N 1
ATOM 6424 C CA . GLY A 1 822 ? 11.302 -4.895 36.234 1.00 87.44 822 GLY A CA 1
ATOM 6425 C C . GLY A 1 822 ? 9.885 -4.595 35.727 1.00 87.44 822 GLY A C 1
ATOM 6426 O O . GLY A 1 822 ? 8.935 -5.081 36.345 1.00 87.44 822 GLY A O 1
ATOM 6427 N N . ILE A 1 823 ? 9.706 -3.759 34.699 1.00 89.62 823 ILE A N 1
ATOM 6428 C CA . ILE A 1 823 ? 8.402 -3.411 34.114 1.00 89.62 823 ILE A CA 1
ATOM 6429 C C . ILE A 1 823 ? 8.249 -4.142 32.776 1.00 89.62 823 ILE A C 1
ATOM 6431 O O . ILE A 1 823 ? 8.969 -3.876 31.808 1.00 89.62 823 ILE A O 1
ATOM 6435 N N . LYS A 1 824 ? 7.282 -5.060 32.709 1.00 88.94 824 LYS A N 1
ATOM 6436 C CA . LYS A 1 824 ? 6.957 -5.810 31.491 1.00 88.94 824 LYS A CA 1
ATOM 6437 C C . LYS A 1 824 ? 5.863 -5.087 30.730 1.00 88.94 824 LYS A C 1
ATOM 6439 O O . LYS A 1 824 ? 4.820 -4.771 31.288 1.00 88.94 824 LYS A O 1
ATOM 6444 N N . LEU A 1 825 ? 6.099 -4.853 29.450 1.00 86.38 825 LEU A N 1
ATOM 6445 C CA . LEU A 1 825 ? 5.163 -4.180 28.568 1.00 86.38 825 LEU A CA 1
ATOM 6446 C C . LEU A 1 825 ? 4.551 -5.211 27.625 1.00 86.38 825 LEU A C 1
ATOM 6448 O O . LEU A 1 825 ? 5.270 -5.983 26.996 1.00 86.38 825 LEU A O 1
ATOM 6452 N N . SER A 1 826 ? 3.231 -5.241 27.518 1.00 87.31 826 SER A N 1
ATOM 6453 C CA . SER A 1 826 ? 2.531 -6.060 26.537 1.00 87.31 826 SER A CA 1
ATOM 6454 C C . SER A 1 826 ? 1.477 -5.231 25.814 1.00 87.31 826 SER A C 1
ATOM 6456 O O . SER A 1 826 ? 0.946 -4.250 26.338 1.00 87.31 826 SER A O 1
ATOM 6458 N N . SER A 1 827 ? 1.212 -5.587 24.566 1.00 87.88 827 SER A N 1
ATOM 6459 C CA . SER A 1 827 ? 0.172 -4.960 23.763 1.00 87.88 827 SER A CA 1
ATOM 6460 C C . SER A 1 827 ? -0.546 -6.032 22.963 1.00 87.88 827 SER A C 1
ATOM 6462 O O . SER A 1 827 ? 0.060 -7.030 22.560 1.00 87.88 827 SER A O 1
ATOM 6464 N N . SER A 1 828 ? -1.842 -5.838 22.738 1.00 89.31 828 SER A N 1
ATOM 6465 C CA . SER A 1 828 ? -2.660 -6.728 21.922 1.00 89.31 828 SER A CA 1
ATOM 6466 C C . SER A 1 828 ? -3.633 -5.935 21.060 1.00 89.31 828 SER A C 1
ATOM 6468 O O . SER A 1 828 ? -4.320 -5.040 21.555 1.00 89.31 828 SER A O 1
ATOM 6470 N N . ILE A 1 829 ? -3.704 -6.287 19.778 1.00 88.69 829 ILE A N 1
ATOM 6471 C CA . ILE A 1 829 ? -4.684 -5.766 18.825 1.00 88.69 829 ILE A CA 1
ATOM 6472 C C . ILE A 1 829 ? -5.503 -6.924 18.262 1.00 88.69 829 ILE A C 1
ATOM 6474 O O . ILE A 1 829 ? -4.957 -7.967 17.904 1.00 88.69 829 ILE A O 1
ATOM 6478 N N . CYS A 1 830 ? -6.816 -6.729 18.183 1.00 91.12 830 CYS A N 1
ATOM 6479 C CA . CYS A 1 830 ? -7.740 -7.649 17.537 1.00 91.12 830 CYS A CA 1
ATOM 6480 C C . CYS A 1 830 ? -8.362 -6.970 16.317 1.00 91.12 830 CYS A C 1
ATOM 6482 O O . CYS A 1 830 ? -8.931 -5.876 16.420 1.00 91.12 830 CYS A O 1
ATOM 6484 N N . LEU A 1 831 ? -8.236 -7.626 15.168 1.00 90.88 831 LEU A N 1
ATOM 6485 C CA . LEU A 1 831 ? -8.782 -7.210 13.889 1.00 90.88 831 LEU A CA 1
ATOM 6486 C C . LEU A 1 831 ? -9.831 -8.215 13.428 1.00 90.88 831 LEU A C 1
ATOM 6488 O O . LEU A 1 831 ? -9.634 -9.422 13.525 1.00 90.88 831 LEU A O 1
ATOM 6492 N N . GLU A 1 832 ? -10.920 -7.721 12.862 1.00 90.81 832 GLU A N 1
ATOM 6493 C CA . GLU A 1 832 ? -11.940 -8.530 12.210 1.00 90.81 832 GLU A CA 1
ATOM 6494 C C . GLU A 1 832 ? -11.962 -8.203 10.716 1.00 90.81 832 GLU A C 1
ATOM 6496 O O . GLU A 1 832 ? -12.169 -7.048 10.335 1.00 90.81 832 GLU A O 1
ATOM 6501 N N . ILE A 1 833 ? -11.750 -9.213 9.871 1.00 88.62 833 ILE A N 1
ATOM 6502 C CA . ILE A 1 833 ? -11.774 -9.084 8.411 1.00 88.62 833 ILE A CA 1
ATOM 6503 C C . ILE A 1 833 ? -13.063 -9.708 7.885 1.00 88.62 833 ILE A C 1
ATOM 6505 O O . ILE A 1 833 ? -13.318 -10.904 8.040 1.00 88.62 833 ILE A O 1
ATOM 6509 N N . SER A 1 834 ? -13.890 -8.871 7.266 1.00 85.56 834 SER A N 1
ATOM 6510 C CA . SER A 1 834 ? -15.132 -9.288 6.615 1.00 85.56 834 SER A CA 1
ATOM 6511 C C . SER A 1 834 ? -14.847 -9.963 5.260 1.00 85.56 834 SER A C 1
ATOM 6513 O O . SER A 1 834 ? -13.825 -9.665 4.639 1.00 85.56 834 SER A O 1
ATOM 6515 N N . PRO A 1 835 ? -15.747 -10.823 4.740 1.00 80.50 835 PRO A N 1
ATOM 6516 C CA . PRO A 1 835 ? -15.561 -11.500 3.454 1.00 80.50 835 PRO A CA 1
ATOM 6517 C C . PRO A 1 835 ? -15.389 -10.579 2.243 1.00 80.50 835 PRO A C 1
ATOM 6519 O O . PRO A 1 835 ? -14.931 -11.025 1.197 1.00 80.50 835 PRO A O 1
ATOM 6522 N N . ASP A 1 836 ? -15.773 -9.310 2.354 1.00 78.50 836 ASP A N 1
ATOM 6523 C CA . ASP A 1 836 ? -15.597 -8.274 1.334 1.00 78.50 836 ASP A CA 1
ATOM 6524 C C . ASP A 1 836 ? -14.283 -7.475 1.479 1.00 78.50 836 ASP A C 1
ATOM 6526 O O . ASP A 1 836 ? -14.089 -6.472 0.787 1.00 78.50 836 ASP A O 1
ATOM 6530 N N . GLY A 1 837 ? -13.393 -7.898 2.386 1.00 75.56 837 GLY A N 1
ATOM 6531 C CA . GLY A 1 837 ? -12.089 -7.283 2.644 1.00 75.56 837 GLY A CA 1
ATOM 6532 C C . GLY A 1 837 ? -12.126 -6.067 3.577 1.00 75.56 837 GLY A C 1
ATOM 6533 O O . GLY A 1 837 ? -11.105 -5.398 3.749 1.00 75.56 837 GLY A O 1
ATOM 6534 N N . ASN A 1 838 ? -13.273 -5.738 4.184 1.00 81.31 838 ASN A N 1
ATOM 6535 C CA . ASN A 1 838 ? -13.344 -4.655 5.163 1.00 81.31 838 ASN A CA 1
ATOM 6536 C C . ASN A 1 838 ? -12.733 -5.084 6.511 1.00 81.31 838 ASN A C 1
ATOM 6538 O O . ASN A 1 838 ? -13.158 -6.080 7.097 1.00 81.31 838 ASN A O 1
ATOM 6542 N N . ILE A 1 839 ? -11.778 -4.300 7.021 1.00 82.19 839 ILE A N 1
ATOM 6543 C CA . ILE A 1 839 ? -11.068 -4.556 8.284 1.00 82.19 839 ILE A CA 1
ATOM 6544 C C . ILE A 1 839 ? -11.645 -3.662 9.384 1.00 82.19 839 ILE A C 1
ATOM 6546 O O . ILE A 1 839 ? -11.801 -2.455 9.190 1.00 82.19 839 ILE A O 1
ATOM 6550 N N . LYS A 1 840 ? -11.932 -4.241 10.550 1.00 86.88 840 LYS A N 1
ATOM 6551 C CA . LYS A 1 840 ? -12.346 -3.523 11.760 1.00 86.88 840 LYS A CA 1
ATOM 6552 C C . LYS A 1 840 ? -11.364 -3.794 12.888 1.00 86.88 840 LYS A C 1
ATOM 6554 O O . LYS A 1 840 ? -11.070 -4.945 13.176 1.00 86.88 840 LYS A O 1
ATOM 6559 N N . VAL A 1 841 ? -10.917 -2.750 13.575 1.00 86.50 841 VAL A N 1
ATOM 6560 C CA . VAL A 1 841 ? -10.200 -2.898 14.849 1.00 86.50 841 VAL A CA 1
ATOM 6561 C C . VAL A 1 841 ? -11.242 -3.066 15.950 1.00 86.50 841 VAL A C 1
ATOM 6563 O O . VAL A 1 841 ? -11.991 -2.131 16.235 1.00 86.50 841 VAL A O 1
ATOM 6566 N N . THR A 1 842 ? -11.335 -4.257 16.534 1.00 84.62 842 THR A N 1
ATOM 6567 C CA . THR A 1 842 ? -12.354 -4.587 17.546 1.00 84.62 842 THR A CA 1
ATOM 6568 C C . THR A 1 842 ? -11.824 -4.463 18.968 1.00 84.62 842 THR A C 1
ATOM 6570 O O . THR A 1 842 ? -12.601 -4.280 19.903 1.00 84.62 842 THR A O 1
ATOM 6573 N N . LYS A 1 843 ? -10.502 -4.539 19.145 1.00 85.19 843 LYS A N 1
ATOM 6574 C CA . LYS A 1 843 ? -9.848 -4.377 20.442 1.00 85.19 843 LYS A CA 1
ATOM 6575 C C . LYS A 1 843 ? -8.436 -3.843 20.262 1.00 85.19 843 LYS A C 1
ATOM 6577 O O . LYS A 1 843 ? -7.707 -4.317 19.396 1.00 85.19 843 LYS A O 1
ATOM 6582 N N . PHE A 1 844 ? -8.039 -2.924 21.131 1.00 85.06 844 PHE A N 1
ATOM 6583 C CA . PHE A 1 844 ? -6.642 -2.565 21.328 1.00 85.06 844 PHE A CA 1
ATOM 6584 C C . PHE A 1 844 ? -6.389 -2.399 22.822 1.00 85.06 844 PHE A C 1
ATOM 6586 O O . PHE A 1 844 ? -7.055 -1.601 23.484 1.00 85.06 844 PHE A O 1
ATOM 6593 N N . SER A 1 845 ? -5.455 -3.167 23.365 1.00 86.50 845 SER A N 1
ATOM 6594 C CA . SER A 1 845 ? -5.111 -3.144 24.783 1.00 86.50 845 SER A CA 1
ATOM 6595 C C . SER A 1 845 ? -3.616 -3.044 24.993 1.00 86.50 845 SER A C 1
ATOM 6597 O O . SER A 1 845 ? -2.839 -3.598 24.222 1.00 86.50 845 SER A O 1
ATOM 6599 N N . TYR A 1 846 ? -3.248 -2.381 26.080 1.00 85.56 846 TYR A N 1
ATOM 6600 C CA . TYR A 1 846 ? -1.877 -2.231 26.533 1.00 85.56 846 TYR A CA 1
ATOM 6601 C C . TYR A 1 846 ? -1.785 -2.648 28.000 1.00 85.56 846 TYR A C 1
ATOM 6603 O O . TYR A 1 846 ? -2.733 -2.454 28.765 1.00 85.56 846 TYR A O 1
ATOM 6611 N N . GLU A 1 847 ? -0.646 -3.195 28.402 1.00 87.81 847 GLU A N 1
ATOM 6612 C CA . GLU A 1 847 ? -0.358 -3.587 29.774 1.00 87.81 847 GLU A CA 1
ATOM 6613 C C . GLU A 1 847 ? 1.094 -3.254 30.142 1.00 87.81 847 GLU A C 1
ATOM 6615 O O . GLU A 1 847 ? 2.022 -3.555 29.400 1.00 87.81 847 GLU A O 1
ATOM 6620 N N . ALA A 1 848 ? 1.286 -2.626 31.301 1.00 88.44 848 ALA A N 1
ATOM 6621 C CA . ALA A 1 848 ? 2.563 -2.407 31.970 1.00 88.44 848 ALA A CA 1
ATOM 6622 C C . ALA A 1 848 ? 2.561 -3.176 33.294 1.00 88.44 848 ALA A C 1
ATOM 6624 O O . ALA A 1 848 ? 2.331 -2.613 34.371 1.00 88.44 848 ALA A O 1
ATOM 6625 N N . ASP A 1 849 ? 2.787 -4.483 33.204 1.00 87.12 849 ASP A N 1
ATOM 6626 C CA . ASP A 1 849 ? 2.883 -5.342 34.374 1.00 87.12 849 ASP A CA 1
ATOM 6627 C C . ASP A 1 849 ? 4.109 -4.959 35.218 1.00 87.12 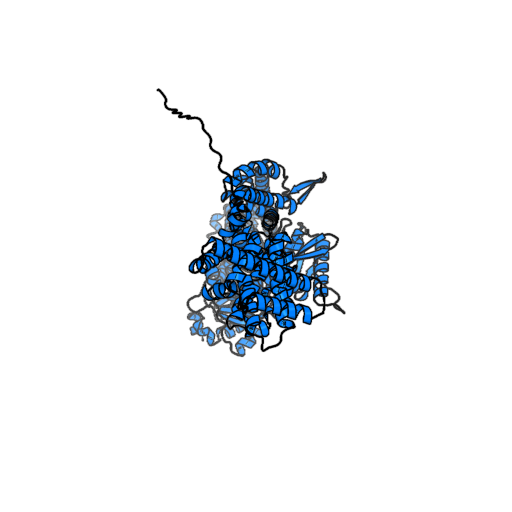849 ASP A C 1
ATOM 6629 O O . ASP A 1 849 ? 5.204 -4.678 34.721 1.00 87.12 849 ASP A O 1
ATOM 6633 N N . GLY A 1 850 ? 3.901 -4.912 36.530 1.00 83.94 850 GLY A N 1
ATOM 6634 C CA . GLY A 1 850 ? 4.911 -4.505 37.496 1.00 83.94 850 GLY A CA 1
ATOM 6635 C C . GLY A 1 850 ? 5.095 -2.994 37.675 1.00 83.94 850 GLY A C 1
ATOM 6636 O O . GLY A 1 850 ? 6.007 -2.631 38.417 1.00 83.94 850 GLY A O 1
ATOM 6637 N N . LEU A 1 851 ? 4.283 -2.113 37.070 1.00 88.44 851 LEU A N 1
ATOM 6638 C CA . LEU A 1 851 ? 4.332 -0.662 37.328 1.00 88.44 851 LEU A CA 1
ATOM 6639 C C . LEU A 1 851 ? 3.548 -0.270 38.602 1.00 88.44 851 LEU A C 1
ATOM 6641 O O . LEU A 1 851 ? 2.343 -0.007 38.567 1.00 88.44 851 LEU A O 1
ATOM 6645 N N . SER A 1 852 ? 4.240 -0.205 39.742 1.00 90.06 852 SER A N 1
ATOM 6646 C CA . SER A 1 852 ? 3.659 0.193 41.034 1.00 90.06 852 SER A CA 1
ATOM 6647 C C . SER A 1 852 ? 3.834 1.694 41.333 1.00 90.06 852 SER A C 1
ATOM 6649 O O . SER A 1 852 ? 4.665 2.348 40.696 1.00 90.06 852 SER A O 1
ATOM 6651 N N . PRO A 1 853 ? 3.098 2.263 42.313 1.00 89.38 853 PRO A N 1
ATOM 6652 C CA . PRO A 1 853 ? 3.313 3.643 42.747 1.00 89.38 853 PRO A CA 1
ATOM 6653 C C . PRO A 1 853 ? 4.759 3.901 43.182 1.00 89.38 853 PRO A C 1
ATOM 6655 O O . PRO A 1 853 ? 5.328 4.926 42.842 1.00 89.38 853 PRO A O 1
ATOM 6658 N N . GLU A 1 854 ? 5.395 2.949 43.865 1.00 89.31 854 GLU A N 1
ATOM 6659 C CA . GLU A 1 854 ? 6.788 3.076 44.305 1.00 89.31 854 GLU A CA 1
ATOM 6660 C C . GLU A 1 854 ? 7.740 3.218 43.113 1.00 89.31 854 GLU A C 1
ATOM 6662 O O . GLU A 1 854 ? 8.611 4.083 43.124 1.00 89.31 854 GLU A O 1
ATOM 6667 N N . LYS A 1 855 ? 7.529 2.431 42.050 1.00 91.06 855 LYS A N 1
ATOM 6668 C CA . LYS A 1 855 ? 8.328 2.531 40.823 1.00 91.06 855 LYS A CA 1
ATOM 6669 C C . LYS A 1 855 ? 8.124 3.855 40.096 1.00 91.06 855 LYS A C 1
ATOM 6671 O O . LYS A 1 855 ? 9.086 4.415 39.580 1.00 91.06 855 LYS A O 1
ATOM 6676 N N . ILE A 1 856 ? 6.895 4.373 40.080 1.00 89.88 856 ILE A N 1
ATOM 6677 C CA . ILE A 1 856 ? 6.613 5.711 39.546 1.00 89.88 856 ILE A CA 1
ATOM 6678 C C . ILE A 1 856 ? 7.341 6.771 40.369 1.00 89.88 856 ILE A C 1
ATOM 6680 O O . ILE A 1 856 ? 7.948 7.659 39.780 1.00 89.88 856 ILE A O 1
ATOM 6684 N N . SER A 1 857 ? 7.329 6.679 41.702 1.00 89.19 857 SER A N 1
ATOM 6685 C CA . SER A 1 857 ? 8.105 7.582 42.556 1.00 89.19 857 SER A CA 1
ATOM 6686 C C . SER A 1 857 ? 9.596 7.522 42.239 1.00 89.19 857 SER A C 1
ATOM 6688 O O . SER A 1 857 ? 10.201 8.583 42.130 1.00 89.19 857 SER A O 1
ATOM 6690 N N . THR A 1 858 ? 10.180 6.333 42.054 1.00 89.44 858 THR A N 1
ATOM 6691 C CA . THR A 1 858 ? 11.587 6.186 41.640 1.00 89.44 858 THR A CA 1
ATOM 6692 C C . THR A 1 858 ? 11.839 6.862 40.292 1.00 89.44 858 THR A C 1
ATOM 6694 O O . THR A 1 858 ? 12.712 7.717 40.198 1.00 89.44 858 THR A O 1
ATOM 6697 N N . ILE A 1 859 ? 11.015 6.576 39.276 1.00 89.56 859 ILE A N 1
ATOM 6698 C CA . ILE A 1 859 ? 11.140 7.178 37.938 1.00 89.56 859 ILE A CA 1
ATOM 6699 C C . ILE A 1 859 ? 11.023 8.706 38.012 1.00 89.56 859 ILE A C 1
ATOM 6701 O O . ILE A 1 859 ? 11.885 9.419 37.514 1.00 89.56 859 ILE A O 1
ATOM 6705 N N . CYS A 1 860 ? 10.001 9.238 38.683 1.00 86.62 860 CYS A N 1
ATOM 6706 C CA . CYS A 1 860 ? 9.795 10.681 38.823 1.00 86.62 860 CYS A CA 1
ATOM 6707 C C . CYS A 1 860 ? 10.822 11.371 39.740 1.00 86.62 860 CYS A C 1
ATOM 6709 O O . CYS A 1 860 ? 10.832 12.598 39.809 1.00 86.62 860 CYS A O 1
ATOM 6711 N N . LYS A 1 861 ? 11.663 10.628 40.466 1.00 85.50 861 LYS A N 1
ATOM 6712 C CA . LYS A 1 861 ? 12.771 11.173 41.268 1.00 85.50 861 LYS A CA 1
ATOM 6713 C C . LYS A 1 861 ? 14.104 11.155 40.524 1.00 85.50 861 LYS A C 1
ATOM 6715 O O . LYS A 1 861 ? 15.083 11.656 41.069 1.00 85.50 861 LYS A O 1
ATOM 6720 N N . CYS A 1 862 ? 14.129 10.653 39.288 1.00 85.19 862 CYS A N 1
ATOM 6721 C CA . CYS A 1 862 ? 15.289 10.761 38.416 1.00 85.19 862 CYS A CA 1
ATOM 6722 C C . CYS A 1 862 ? 15.715 12.243 38.295 1.00 85.19 862 CYS A C 1
ATOM 6724 O O . CYS A 1 862 ? 14.885 13.075 37.908 1.00 85.19 862 CYS A O 1
ATOM 6726 N N . PRO A 1 863 ? 16.973 12.597 38.627 1.00 80.00 863 PRO A N 1
ATOM 6727 C CA . PRO A 1 863 ? 17.431 13.989 38.651 1.00 80.00 863 PRO A CA 1
ATOM 6728 C C . PRO A 1 863 ? 17.238 14.715 37.314 1.00 80.00 863 PRO A C 1
ATOM 6730 O O . PRO A 1 863 ? 16.847 15.881 37.288 1.00 80.00 863 PRO A O 1
ATOM 6733 N N . ASP A 1 864 ? 17.424 13.996 36.207 1.00 82.62 864 ASP A N 1
ATOM 6734 C CA . ASP A 1 864 ? 17.333 14.529 34.845 1.00 82.62 864 ASP A CA 1
ATOM 6735 C C . ASP A 1 864 ? 15.879 14.734 34.360 1.00 82.62 864 ASP A C 1
ATOM 6737 O O . ASP A 1 864 ? 15.652 15.262 33.270 1.00 82.62 864 ASP A O 1
ATOM 6741 N N . LEU A 1 865 ? 14.875 14.364 35.171 1.00 81.25 865 LEU A N 1
ATOM 6742 C CA . LEU A 1 865 ? 13.450 14.605 34.900 1.00 81.25 865 LEU A CA 1
ATOM 6743 C C . LEU A 1 865 ? 12.890 15.878 35.550 1.00 81.25 865 LEU A C 1
ATOM 6745 O O . LEU A 1 865 ? 11.749 16.247 35.257 1.00 81.25 865 LEU A O 1
ATOM 6749 N N . ALA A 1 866 ? 13.649 16.556 36.417 1.00 75.81 866 ALA A N 1
ATOM 6750 C CA . ALA A 1 866 ? 13.148 17.683 37.210 1.00 75.81 866 ALA A CA 1
ATOM 6751 C C . ALA A 1 866 ? 12.532 18.808 36.349 1.00 75.81 866 ALA A C 1
ATOM 6753 O O . ALA A 1 866 ? 11.483 19.349 36.703 1.00 75.81 866 ALA A O 1
ATOM 6754 N N . ASP A 1 867 ? 13.123 19.089 35.184 1.00 73.25 867 ASP A N 1
ATOM 6755 C CA . ASP A 1 867 ? 12.669 20.135 34.253 1.00 73.25 867 ASP A CA 1
ATOM 6756 C C . ASP A 1 867 ? 11.409 19.758 33.446 1.00 73.25 867 ASP A C 1
ATOM 6758 O O . ASP A 1 867 ? 10.754 20.630 32.868 1.00 73.25 867 ASP A O 1
ATOM 6762 N N . TYR A 1 868 ? 11.043 18.473 33.420 1.00 74.00 868 TYR A N 1
ATOM 6763 C CA . TYR A 1 868 ? 9.891 17.941 32.677 1.00 74.00 868 TYR A CA 1
ATOM 6764 C C . TYR A 1 868 ? 8.650 17.777 33.562 1.00 74.00 868 TYR A C 1
ATOM 6766 O O . TYR A 1 868 ? 7.515 17.732 33.078 1.00 74.00 868 TYR A O 1
ATOM 6774 N N . LEU A 1 869 ? 8.836 17.693 34.880 1.00 74.38 869 LEU A N 1
ATOM 6775 C CA . LEU A 1 869 ? 7.741 17.486 35.816 1.00 74.38 869 LEU A CA 1
ATOM 6776 C C . LEU A 1 869 ? 6.978 18.795 36.097 1.00 74.38 869 LEU A C 1
ATOM 6778 O O . LEU A 1 869 ? 7.572 19.868 36.211 1.00 74.38 869 LEU A O 1
ATOM 6782 N N . PRO A 1 870 ? 5.642 18.743 36.270 1.00 69.00 870 PRO A N 1
ATOM 6783 C CA . PRO A 1 870 ? 4.861 19.905 36.681 1.00 69.00 870 PRO A CA 1
ATOM 6784 C C . PRO A 1 870 ? 5.432 20.557 37.950 1.00 69.00 870 PRO A C 1
ATOM 6786 O O . PRO A 1 870 ? 5.784 19.858 38.895 1.00 69.00 870 PRO A O 1
ATOM 6789 N N . LYS A 1 871 ? 5.424 21.896 38.039 1.00 65.19 871 LYS A N 1
ATOM 6790 C CA . LYS A 1 871 ? 6.014 22.650 39.173 1.00 65.19 871 LYS A CA 1
ATOM 6791 C C . LYS A 1 871 ? 5.508 22.243 40.569 1.00 65.19 871 L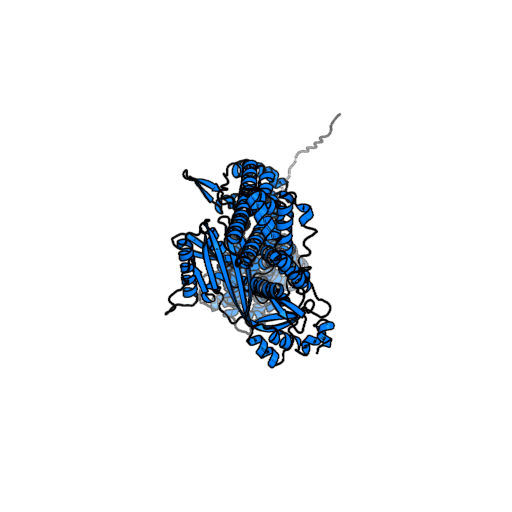YS A C 1
ATOM 6793 O O . LYS A 1 871 ? 6.192 22.410 41.570 1.00 65.19 871 LYS A O 1
ATOM 6798 N N . ASN A 1 872 ? 4.290 21.708 40.649 1.00 57.84 872 ASN A N 1
ATOM 6799 C CA . ASN A 1 872 ? 3.702 21.214 41.900 1.00 57.84 872 ASN A CA 1
ATOM 6800 C C . ASN A 1 872 ? 4.268 19.849 42.339 1.00 57.84 872 ASN A C 1
ATOM 6802 O O . ASN A 1 872 ? 4.026 19.427 43.466 1.00 57.84 872 ASN A O 1
ATOM 6806 N N . ILE A 1 873 ? 4.969 19.166 41.435 1.00 60.81 873 ILE A N 1
ATOM 6807 C CA . ILE A 1 873 ? 5.619 17.865 41.603 1.00 60.81 873 ILE A CA 1
ATOM 6808 C C . ILE A 1 873 ? 7.132 18.063 41.778 1.00 60.81 873 ILE A C 1
ATOM 6810 O O . ILE A 1 873 ? 7.708 17.440 42.662 1.00 60.81 873 ILE A O 1
ATOM 6814 N N . SER A 1 874 ? 7.747 18.996 41.038 1.00 53.78 874 SER A N 1
ATOM 6815 C CA . SER A 1 874 ? 9.173 19.341 41.180 1.00 53.78 874 SER A CA 1
ATOM 6816 C C . SER A 1 874 ? 9.531 19.906 42.564 1.00 53.78 874 SER A C 1
ATOM 6818 O O . SER A 1 874 ? 10.633 19.700 43.040 1.00 53.78 874 SER A O 1
ATOM 6820 N N . ASN A 1 875 ? 8.599 20.582 43.248 1.00 46.44 875 ASN A N 1
ATOM 6821 C CA . ASN A 1 875 ? 8.814 21.130 44.599 1.00 46.44 875 ASN A CA 1
ATOM 6822 C C . ASN A 1 875 ? 8.703 20.084 45.734 1.00 46.44 875 ASN A C 1
ATOM 6824 O O . ASN A 1 875 ? 8.790 20.452 46.906 1.00 46.44 875 ASN A O 1
ATOM 6828 N N . ALA A 1 876 ? 8.403 18.821 45.405 1.00 47.00 876 ALA A N 1
ATOM 6829 C CA . ALA A 1 876 ? 8.385 17.697 46.346 1.00 47.00 876 ALA A CA 1
ATOM 6830 C C . ALA A 1 876 ? 9.669 16.840 46.284 1.00 47.00 876 ALA A C 1
ATOM 6832 O O . ALA A 1 876 ? 9.800 15.910 47.083 1.00 47.00 876 ALA A O 1
ATOM 6833 N N . GLN A 1 877 ? 10.566 17.147 45.338 1.00 43.75 877 GLN A N 1
ATOM 6834 C CA . GLN A 1 877 ? 11.965 16.708 45.303 1.00 43.75 877 GLN A CA 1
ATOM 6835 C C . GLN A 1 877 ? 12.791 17.619 46.218 1.00 43.75 877 GLN A C 1
ATOM 6837 O O . GLN A 1 877 ? 13.705 17.087 46.885 1.00 43.75 877 GLN A O 1
#

Sequence (877 aa):
MIPGNIVVSSGESLSNEEENPCCSINPNIVECESTPSYTTCINKLSTIVERMTAREWLETKLSEISSSWGKLSSLLSTGYEKSNDIVQAIEGMCHQLSCTSNDGDSIIFKTSAISDEEIMLCWADQVIKENEPNELGLFQADILFTLEKISFLLHDPISDEVSSLIQTLLSILFKYKDKTCSCSSLEKILETLVDKELFKSEVLLSCHPDNGKIIKEIVSCFVCKYQISYICEKTDISNPELVIDSIAESIGFTNYSNIFVDNLGKTSRNLPLLSKYDRFSNLNLLKIIKLISCSVITDDILNFFLYYLEYQEHSYDLLSIKEIKYLLCEIPSTTDYLGKIIKENALKNQEKSLHLNEIFAKKIILSITKNSPVIDSSGNTNAKLDKKSITLLSMAKEFFSINPTVEEKLQVFLESKLKSIYWDTRYTSISVLESSISVFSYFDLAQYSSIRTEFLKKVDLKINELAKIIVKGLEELVELGEASKKDSITSIIKLLSILKTLRVELIHLPTGITSEPAVIQKAIYMISSEKRISLITKILSSDNILATEKILEKMAKKTSSSAPMEVLESLSALKRLSFRMTKSEHKLTRSVSYVSKDKKSKIETLITQLMGFNYHPEFKYYYQTCGELPIDYLEHIKTLSIPATRSDMGQSFTVESQTFSFSETLYKDLNRCSYLIGGIKVSTSCEDKSLTQISDDLMINFISMAADIGLSNDIIEQSGAVMNQSIAAIMLDAGYRASNHMFPPGSGIGLAPTLSGNTEFTLDRLTSGNATITCCVSATAKAIVAQEPGKNIDIEKDTKAHRLNSATIIPSDDETITCLEGIKLSSSICLEISPDGNIKVTKFSYEADGLSPEKISTICKCPDLADYLPKNISNAQ

pLDDT: mean 80.28, std 13.59, range [23.91, 95.94]